Protein 6OF0 (pdb70)

Radius of gyration: 36.86 Å; Cα contacts (8 Å, |Δi|>4): 848; chains: 4; bounding box: 112×89×57 Å

Sequence (783 aa):
ALKTKEHLMLAALETFYRKGIARTSLNEIAQAAGVTRGALYWHFKNKEDLFDALFQRICDDIENCGSWTVFRHTLLHFFERLQSNDIHYKFHNILFLKCEHTEQNAAVIAIARKHQAIWREKITAVLTEAVENQDLADDLDKETAVIFIKSTLDGLIWRWFSSGESFDLGKTAPRIIGIMMDNLENHPCLRRLKTKEHLMLAALETFYRKGIARTSLNEIAQAAGVTRGALYWHFKNKEDLFDALFQRICDDIENCIAQGGSWTVFRHTLLHFFERLQSNDIHYKFHNILFLKCEHTEQNAAVIAIARKHQAIWREKITAVLTEAVENQDLADDLDKETAVIFIKSTLDGLIWRWFSSGESFDLGKTAPRIIGIMMDNLENHPCLRRKLKTKEHLMLAALETFYRKGIARTSLNEIAQAAGVTRGALYWHFKNKEDLFDALFQRICDDIENCIAQDAADAEGGSWTVFRHTLLHFFERLQSNDIHYKFHNILFLKCEHTEQNAAVIAIARKHQAIWREKITAVLTEAVENQDLADDLDKETAVIFIKSTLDGLIWRWFSSGESFDLGKTAPRIIGIMMDNLENHPCLRRALKTKEHLMLAALETFYRKGIARTSLNEIAQAAGVTRGALYWHFKNKEDLFDALFQRICDDIENCIAQSWTVFRHTLLHFFERLQSNDIHYKFHNILFLKCEHTEQNAAVIAIARKHQAIWREKITAVLTEAVENQDLADDLDKETAVIFIKSTLDGLIWRWFSSGESFDLGKTAPRIIGIMMDNLENHPCLRR

CATH classification: 1.10.357.10

Secondary structure (DSSP, 8-state):
-HHHHHHHHHHHHHHHHHH-STT--HHHHHHHHTS-HHHHHHH-SSHHHHHHHHHHHHHHHHHT--HHHHHHHHHHHHHHHHHH-HHHHHHHHHHHHS---SGGGHHHHHHHHHHHHHHHHHHHHHHHHHHHTTSS-TTB-HHHHHHHHHHHHHHHHHHHHHTTS-S-HHHHHHHHHHHHHHHHHH-GGGB-/-HHHHHHHHHHHHHHHHH-TTT--HHHHHHHHT--HHHHHHH-SSHHHHHHHHHHHHHHHHHHHHT---HHHHHHHHHHHHHHHHHH-HHHHHHHHHHHHS---SGGGHHHHHHHHHHHHHHHHHHHHHHHHHHHTTSS-TTB-HHHHHHHHHHHHHHHHHHHHHTTS-S-HHHHHHHHHHHHHHHHHH-GGGB--/-HHHHHHHHHHHHHHHHH-STT--HHHHHHHHT--HHHHHHH-SSHHHHHHHHHHHHHHHHHTTHHHHHHS--SHHHHHHHHHHHHHHHHHHH-HHHHHHHHHHHHS---SGGGHHHHHHHHHHHHHHHHHHHHHHHHHHHTTSS-TTB-HHHHHHHHHHHHHHHHHHHHHTTS-S-HHHHHHHHHHHHHHHHHH-GGGB-/-HHHHHHHHHHHHHHHHHH-TTT--HHHHHHHHT--HHHHHHH-SSHHHHHHHHHHHHHHHHHHHH---HHHHHHHHHHHHHHHHH-HHHHHHHHHHHHS---SGGGHHHHHHHHHHHHHHHHHHHHHHHHHHHTTSS-TT--HHHHHHHHHHHHHHHHHHHHHTTS-S-HHHHHHHHHHHHHHHHHH-GGG--

InterPro domains:
  IPR001647 DNA-binding HTH domain, TetR-type [PF00440] (17-61)
  IPR001647 DNA-binding HTH domain, TetR-type [PR00455] (15-28)
  IPR001647 DNA-binding HTH domain, TetR-type [PR00455] (36-59)
  IPR001647 DNA-binding HTH domain, TetR-type [PS50977] (9-69)
  IPR009057 Homedomain-like superfamily [SSF46689] (1-74)
  IPR013572 Transcription regulator MAATS, C-terminal [PF08361] (87-201)
  IPR023772 DNA-binding HTH domain, TetR-type, conserved site [PS01081] (27-57)
  IPR036271 Tetracyclin repressor-like, C-terminal domain superfamily [SSF48498] (88-201)
  IPR050624 Nucleoid occlusion factor SlmA/HTH-type transcriptional regulator [PTHR43479] (1-186)

Foldseek 3Di:
DVVLLVLLLVLLLVQCLVQFLLPDDLVSSCVSSVHDSVSSCVNPVDSLRSLLVLLVVLVVVLVVPVLLVVVLVSQLVLLVCCVVPPSSVSSLLRVQPRYDDDPSNPSNVVSVVVVVVVLLVVQLVSVVVCPVVVVADVQFPSVVLSVLVCCLSSVLSNVCSVVVNPDDSNVPRNVSSVVSSVCRHDPCVRGD/DVLLVLLLVLLLVQCLVQFLLPDALCSSCVSSVHDSVVVCVNPVGSLVSLLVLLVVLVVVLVVVLVPPDLLVSVLVSQLVLLVCCVVPPSNVSSLLRVQPRQDCDPSNVSNVVSVVVVVVVLLVVQLVSVVRCCVVVVAPVQFQSVVLSVLVCCLVVVLSNVCSVVVNPDDSNVPSSVSSVVSSVCRRDPPVRGND/DVLLVLLLVLLLVCCLPQFLLPDASVSSCVSSVHDPVVSCVVAVGSLRSLLVLLVVLVCVLVVCLCVLPVPPDLPLVSSVLSSQLVLLVCCVVPVSSVSNLLNVQPRYDPDPSNVSNVVSVVVVVVVVLVVQLVSVVVCCVSVVAPVQFQSVVLSVLVCVLSVVLSNCCVVVVNPDDSNVVSNVSSVVSSCCRRDPCVRGD/DVVLLVLLLVLLLVQCLVQFLLPDALCSSCVSSVHDSVVNCVNPVGSLRSLLVLLVVVVVVLVVVLVCPPVSVLVSQLVLLVCCVVPPSSVSSLLRVQPRQDCDPSRVSSVVSVVVSVVVVLVVQLVVVVVCCVVVVAPVQFQSVVLSVLVVCLSVVLSNVCSVVVNPDDSNVPSNVSSVVSSCCRRDPCVRRD

Structure (mmCIF, N/CA/C/O backbone):
data_6OF0
#
_entry.id   6OF0
#
_cell.length_a   218.300
_cell.length_b   84.600
_cell.length_c   58.100
_cell.angle_alpha   90.000
_cell.angle_beta   103.900
_cell.angle_gamma   90.000
#
_symmetry.space_group_name_H-M   'C 1 2 1'
#
loop_
_entity.id
_entity.type
_entity.pdbx_description
1 polymer 'HTH-type transcriptional regulator MtrR'
2 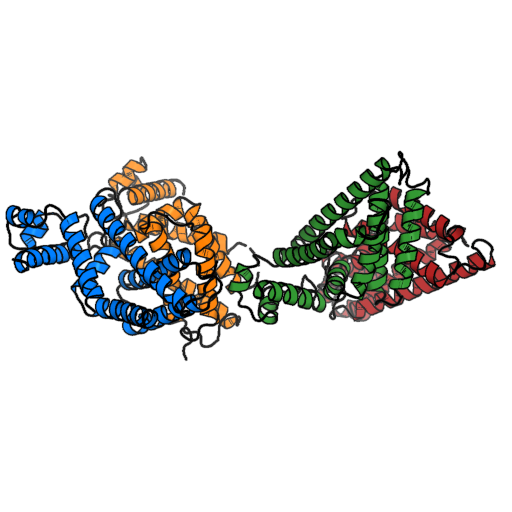non-polymer 'PHOSPHATE ION'
3 water water
#
loop_
_atom_site.group_PDB
_atom_site.id
_atom_site.type_symbol
_atom_site.label_atom_id
_atom_site.label_alt_id
_atom_site.label_comp_id
_atom_site.label_asym_id
_atom_site.label_entity_id
_atom_site.label_seq_id
_atom_site.pdbx_PDB_ins_code
_atom_site.Cartn_x
_atom_site.Cartn_y
_atom_site.Cartn_z
_atom_site.occupancy
_atom_site.B_iso_or_equiv
_atom_site.auth_seq_id
_atom_site.auth_comp_id
_atom_site.auth_asym_id
_atom_site.auth_atom_id
_atom_site.pdbx_PDB_model_num
ATOM 1 N N . ALA A 1 8 ? -68.25988 51.46227 8.24139 1.000 119.04573 8 ALA A N 1
ATOM 2 C CA . ALA A 1 8 ? -67.91743 51.35696 9.65522 1.000 116.46178 8 ALA A CA 1
ATOM 3 C C . ALA A 1 8 ? -66.41834 51.16969 9.81589 1.000 110.44912 8 ALA A C 1
ATOM 4 O O . ALA A 1 8 ? -65.79638 51.75574 10.70482 1.000 105.14475 8 ALA A O 1
ATOM 6 N N . LEU A 1 9 ? -65.84262 50.33605 8.94607 1.000 109.67394 9 LEU A N 1
ATOM 7 C CA . LEU A 1 9 ? -64.39498 50.17891 8.91434 1.000 103.12210 9 LEU A CA 1
ATOM 8 C C . LEU A 1 9 ? -63.69331 51.46235 8.49234 1.000 96.83921 9 LEU A C 1
ATOM 9 O O . LEU A 1 9 ? -62.50157 51.62845 8.77924 1.000 76.15532 9 LEU A O 1
ATOM 11 N N . LYS A 1 10 ? -64.40442 52.37291 7.82106 1.000 100.81003 10 LYS A N 1
ATOM 12 C CA . LYS A 1 10 ? -63.79461 53.63880 7.43980 1.000 97.52355 10 LYS A CA 1
ATOM 13 C C . LYS A 1 10 ? -63.69187 54.59309 8.62025 1.000 101.76280 10 LYS A C 1
ATOM 14 O O . LYS A 1 10 ? -62.78974 55.43755 8.64827 1.000 104.34863 10 LYS A O 1
ATOM 16 N N . THR A 1 11 ? -64.57655 54.46092 9.61298 1.000 94.96679 11 THR A N 1
ATOM 17 C CA . THR A 1 11 ? -64.45743 55.29890 10.80217 1.000 88.57515 11 THR A CA 1
ATOM 18 C C . THR A 1 11 ? -63.27856 54.85409 11.65993 1.000 81.04600 11 THR A C 1
ATOM 19 O O . THR A 1 11 ? -62.50899 55.68763 12.15442 1.000 75.90493 11 THR A O 1
ATOM 21 N N . LYS A 1 12 ? -63.09179 53.53960 11.80035 1.000 68.44685 12 LYS A N 1
ATOM 22 C CA . LYS A 1 12 ? -61.94011 53.02825 12.52826 1.000 60.74941 12 LYS A CA 1
ATOM 23 C C . LYS A 1 12 ? -60.64231 53.41438 11.82833 1.000 62.80640 12 LYS A C 1
ATOM 24 O O . LYS A 1 12 ? -59.65660 53.76926 12.48455 1.000 59.58899 12 LYS A O 1
ATOM 26 N N . GLU A 1 13 ? -60.63393 53.36457 10.49073 1.000 57.68297 13 GLU A N 1
ATOM 27 C CA . GLU A 1 13 ? -59.43053 53.66688 9.72455 1.000 67.85625 13 GLU A CA 1
ATOM 28 C C . GLU A 1 13 ? -59.03881 55.13378 9.83446 1.000 68.53590 13 GLU A C 1
ATOM 29 O O . GLU A 1 13 ? -57.85096 55.45597 9.94874 1.000 67.50929 13 GLU A O 1
ATOM 35 N N . HIS A 1 14 ? -60.01880 56.03491 9.82079 1.000 68.98369 14 HIS A N 1
ATOM 36 C CA . HIS A 1 14 ? -59.71657 57.45262 9.98527 1.000 68.95437 14 HIS A CA 1
ATOM 37 C C . HIS A 1 14 ? -59.03531 57.73386 11.31817 1.000 62.66256 14 HIS A C 1
ATOM 38 O O . HIS A 1 14 ? -58.10659 58.54712 11.38550 1.000 63.65205 14 HIS A O 1
ATOM 45 N N . LEU A 1 15 ? -59.48429 57.07742 12.39207 1.000 57.55747 15 LEU A N 1
ATOM 46 C CA . LEU A 1 15 ? -58.88868 57.32341 13.70092 1.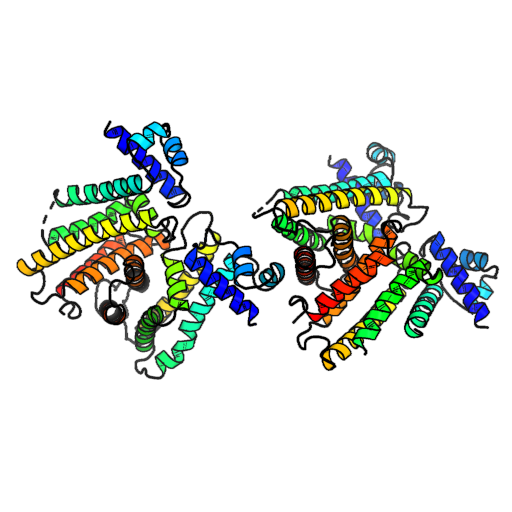000 53.80624 15 LEU A CA 1
ATOM 47 C C . LEU A 1 15 ? -57.46260 56.78556 13.78240 1.000 55.18664 15 LEU A C 1
ATOM 48 O O . LEU A 1 15 ? -56.56552 57.46536 14.29569 1.000 54.92275 15 LEU A O 1
ATOM 53 N N . MET A 1 16 ? -57.22579 55.57761 13.27058 1.000 56.92216 16 MET A N 1
ATOM 54 C CA . MET A 1 16 ? -55.88094 55.01706 13.36041 1.000 63.17661 16 MET A CA 1
ATOM 55 C C . MET A 1 16 ? -54.90562 55.78892 12.48429 1.000 52.91102 16 MET A C 1
ATOM 56 O O . MET A 1 16 ? -53.73303 55.94168 12.84473 1.000 49.25827 16 MET A O 1
ATOM 61 N N . LEU A 1 17 ? -55.36825 56.31339 11.35198 1.000 55.30044 17 LEU A N 1
ATOM 62 C CA . LEU A 1 17 ? -54.46406 57.09293 10.51969 1.000 51.49296 17 LEU A CA 1
ATOM 63 C C . LEU A 1 17 ? -54.18712 58.45658 11.15472 1.000 51.69432 17 LEU A C 1
ATOM 64 O O . LEU A 1 17 ? -53.07497 58.98461 11.03784 1.000 53.31920 17 LEU A O 1
ATOM 69 N N . ALA A 1 18 ? -55.15066 59.00734 11.89271 1.000 56.40408 18 ALA A N 1
ATOM 70 C CA . ALA A 1 18 ? -54.86904 60.19413 12.69489 1.000 49.59668 18 ALA A CA 1
ATOM 71 C C . ALA A 1 18 ? -53.86282 59.88189 13.79725 1.000 53.75456 18 ALA A C 1
ATOM 72 O O . ALA A 1 18 ? -53.02229 60.72236 14.13499 1.000 48.27252 18 ALA A O 1
ATOM 74 N N . ALA A 1 19 ? -53.96168 58.69348 14.39974 1.000 52.88519 19 ALA A N 1
ATOM 75 C CA . ALA A 1 19 ? -52.96346 58.27873 15.37933 1.000 46.31431 19 ALA A CA 1
ATOM 76 C C . ALA A 1 19 ? -51.59352 58.13807 14.73089 1.000 49.58832 19 ALA A C 1
ATOM 77 O O . ALA A 1 19 ? -50.58499 58.59186 15.28407 1.000 49.68875 19 ALA A O 1
ATOM 79 N N . LEU A 1 20 ? -51.54163 57.50929 13.55520 1.000 50.07356 20 LEU A N 1
ATOM 80 C CA . LEU A 1 20 ? -50.27981 57.37806 12.83913 1.000 53.20749 20 LEU A CA 1
ATOM 81 C C . LEU A 1 20 ? -49.63425 58.74063 12.59969 1.000 45.93945 20 LEU A C 1
ATOM 82 O O . LEU A 1 20 ? -48.42172 58.89889 12.78090 1.000 47.20627 20 LEU A O 1
ATOM 87 N N . GLU A 1 21 ? -50.42877 59.74166 12.20532 1.000 54.16076 21 GLU A N 1
ATOM 88 C CA . GLU A 1 21 ? -49.85682 61.05187 11.90641 1.000 59.65284 21 GLU A CA 1
ATOM 89 C C . GLU A 1 21 ? -49.33949 61.72906 13.16618 1.000 60.11273 21 GLU A C 1
ATOM 90 O O . GLU A 1 21 ? -48.28471 62.37509 13.14288 1.000 58.04190 21 GLU A O 1
ATOM 96 N N . THR A 1 22 ? -50.05841 61.57794 14.27873 1.000 55.30611 22 THR A N 1
ATOM 97 C CA . THR A 1 22 ? -49.63383 62.21004 15.52118 1.000 47.91805 22 THR A CA 1
ATOM 98 C C . THR A 1 22 ? -48.40730 61.51240 16.10158 1.000 50.92217 22 THR A C 1
ATOM 99 O O . THR A 1 22 ? -47.47037 62.17744 16.56142 1.000 43.22260 22 THR A O 1
ATOM 103 N N . PHE A 1 23 ? -48.40852 60.17401 16.09908 1.000 43.65485 23 PHE A N 1
ATOM 104 C CA . PHE A 1 23 ? -47.23377 59.40402 16.51529 1.000 45.94607 23 PHE A CA 1
ATOM 105 C C . PHE A 1 23 ? -45.99712 59.77645 15.70945 1.000 47.76741 23 PHE A C 1
ATOM 106 O O . PHE A 1 23 ? -44.89395 59.88452 16.25588 1.000 42.15840 23 PHE A O 1
ATOM 114 N N . TYR A 1 24 ? -46.15816 59.93867 14.39919 1.000 49.76299 24 TYR A N 1
ATOM 115 C CA . TYR A 1 24 ? -45.01635 60.21796 13.54553 1.000 55.70357 24 TYR A CA 1
ATOM 116 C C . TYR A 1 24 ? -44.44377 61.59714 13.82196 1.000 58.78654 24 TYR A C 1
ATOM 117 O O . TYR A 1 24 ? -43.22980 61.79625 13.72161 1.000 54.94212 24 TYR A O 1
ATOM 126 N N . ARG A 1 25 ? -45.28785 62.53840 14.22653 1.000 54.15718 25 ARG A N 1
ATOM 127 C CA . ARG A 1 25 ? -44.83172 63.90364 14.45626 1.000 57.58421 25 ARG A CA 1
ATOM 128 C C . ARG A 1 25 ? -44.23036 64.07758 15.84860 1.000 56.24075 25 ARG A C 1
ATOM 129 O O . ARG A 1 25 ? -43.17691 64.70408 16.00341 1.000 72.48836 25 ARG A O 1
ATOM 137 N N . LYS A 1 26 ? -44.89306 63.54406 16.87321 1.000 53.31256 26 LYS A N 1
ATOM 138 C CA . LYS A 1 26 ? -44.50285 63.77593 18.25772 1.000 56.98593 26 LYS A CA 1
ATOM 139 C C . LYS A 1 26 ? -43.84000 62.58418 18.93407 1.000 46.31809 26 LYS A C 1
ATOM 140 O O . LYS A 1 26 ? -43.31133 62.74159 20.03988 1.000 44.84877 26 LYS A O 1
ATOM 142 N N . GLY A 1 27 ? -43.91478 61.39479 18.34831 1.000 45.33472 27 GLY A N 1
ATOM 143 C CA . GLY A 1 27 ? -43.50438 60.19197 19.03698 1.000 46.44182 27 GLY A CA 1
ATOM 144 C C . GLY A 1 27 ? -44.66831 59.62017 19.81772 1.000 45.69905 27 GLY A C 1
ATOM 145 O O . GLY A 1 27 ? -45.69997 60.26055 20.02167 1.000 46.95181 27 GLY A O 1
ATOM 146 N N . ILE A 1 28 ? -44.51488 58.37624 20.24364 1.000 45.76141 28 ILE A N 1
ATOM 147 C CA . ILE A 1 28 ? -45.64088 57.72587 20.90056 1.000 49.56834 28 ILE A CA 1
ATOM 148 C C . ILE A 1 28 ? -45.79840 58.22257 22.32897 1.000 54.06400 28 ILE A C 1
ATOM 149 O O . ILE A 1 28 ? -46.92048 58.45467 22.80066 1.000 50.02801 28 ILE A O 1
ATOM 154 N N . ALA A 1 29 ? -44.68311 58.41630 23.03216 1.000 59.84495 29 ALA A N 1
ATOM 155 C CA . ALA A 1 29 ? -44.75568 58.74122 24.45355 1.000 64.98796 29 ALA A CA 1
ATOM 156 C C . ALA A 1 29 ? -45.44905 60.07735 24.69144 1.000 63.86534 29 ALA A C 1
ATOM 157 O O . ALA A 1 29 ? -46.24552 60.21176 25.62818 1.000 66.91034 29 ALA A O 1
ATOM 159 N N . ARG A 1 30 ? -45.14523 61.08276 23.87242 1.000 56.08120 30 ARG A N 1
ATOM 160 C CA . ARG A 1 30 ? -45.69387 62.41888 24.05424 1.000 59.08804 30 ARG A CA 1
ATOM 161 C C . ARG A 1 30 ? -47.04442 62.61371 23.37399 1.000 62.09372 30 ARG A C 1
ATOM 162 O O . ARG A 1 30 ? -47.63198 63.68815 23.51212 1.000 65.70085 30 ARG A O 1
ATOM 164 N N . THR A 1 31 ? -47.55914 61.61353 22.65761 1.000 49.80749 31 THR A N 1
ATOM 165 C CA . THR A 1 31 ? -48.85763 61.75442 22.01293 1.000 53.35465 31 THR A CA 1
ATOM 166 C C . THR A 1 31 ? -49.94824 61.51174 23.04455 1.000 48.27240 31 THR A C 1
ATOM 167 O O . THR A 1 31 ? -49.86854 60.56221 23.82309 1.000 51.05006 31 THR A O 1
ATOM 171 N N . SER A 1 32 ? -50.95986 62.37082 23.05515 1.000 58.29120 32 SER A N 1
ATOM 172 C CA . SER A 1 32 ? -52.09763 62.20737 23.94611 1.000 55.87200 32 SER A CA 1
ATOM 173 C C . SER A 1 32 ? -53.33386 61.81194 23.14811 1.000 50.30407 32 SER A C 1
ATOM 174 O O . SER A 1 32 ? -53.43046 62.05350 21.94006 1.000 51.55701 32 SER A O 1
ATOM 177 N N . LEU A 1 33 ? -54.27914 61.17865 23.84418 1.000 55.28831 33 LEU A N 1
ATOM 178 C CA . LEU A 1 33 ? -55.54817 60.82387 23.21245 1.000 55.31937 33 LEU A CA 1
ATOM 179 C C . LEU A 1 33 ? -56.26258 62.06568 22.69047 1.000 56.90704 33 LEU A C 1
ATOM 180 O O . LEU A 1 33 ? -56.86606 62.03641 21.61146 1.000 57.83297 33 LEU A O 1
ATOM 185 N N . ASN A 1 34 ? -56.17529 63.17585 23.42985 1.000 60.44272 34 ASN A N 1
ATOM 186 C CA . ASN A 1 34 ? -56.79300 64.42311 22.98917 1.000 53.37925 34 ASN A CA 1
ATOM 187 C C . ASN A 1 34 ? -56.19938 64.91572 21.67642 1.000 53.22451 34 ASN A C 1
ATOM 188 O O . ASN A 1 34 ? -56.92618 65.41578 20.81203 1.000 59.35801 34 ASN A O 1
ATOM 193 N N . GLU A 1 35 ? -54.87754 64.80714 21.51394 1.000 51.23657 35 GLU A N 1
ATOM 194 C CA . GLU A 1 35 ? -54.26275 65.20637 20.25140 1.000 62.97425 35 GLU A CA 1
ATOM 195 C C . GLU A 1 35 ? -54.72899 64.32361 19.10454 1.000 61.46828 35 GLU A C 1
ATOM 196 O O . GLU A 1 35 ? -55.03788 64.82420 18.01619 1.000 64.26299 35 GLU A O 1
ATOM 202 N N . ILE A 1 36 ? -54.82410 63.01288 19.33861 1.000 54.15954 36 ILE A N 1
ATOM 203 C CA . ILE A 1 36 ? -55.30692 62.10921 18.29828 1.000 61.82944 36 ILE A CA 1
ATOM 204 C C . ILE A 1 36 ? -56.74022 62.46636 17.92089 1.000 64.57001 36 ILE A C 1
ATOM 205 O O . ILE A 1 36 ? -57.07052 62.62850 16.73918 1.000 69.87523 36 ILE A O 1
ATOM 210 N N . ALA A 1 37 ? -57.60027 62.63836 18.92839 1.000 59.18400 37 ALA A N 1
ATOM 211 C CA . ALA A 1 37 ? -58.98511 63.02012 18.66339 1.000 56.04835 37 ALA A CA 1
ATOM 212 C C . ALA A 1 37 ? -59.04169 64.34232 17.90875 1.000 66.27912 37 ALA A C 1
ATOM 213 O O . ALA A 1 37 ? -59.76071 64.47110 16.91051 1.000 67.91048 37 ALA A O 1
ATOM 215 N N . GLN A 1 38 ? -58.28339 65.33954 18.37571 1.000 65.46186 38 GLN A N 1
ATOM 216 C CA . GLN A 1 38 ? -58.21557 66.61631 17.67298 1.000 69.93609 38 GLN A CA 1
ATOM 217 C C . GLN A 1 38 ? -57.75240 66.42315 16.23247 1.000 64.13198 38 GLN A C 1
ATOM 218 O O . GLN A 1 38 ? -58.35906 66.95875 15.29726 1.000 70.54093 38 GLN A O 1
ATOM 220 N N . ALA A 1 39 ? -56.68198 65.64779 16.03297 1.000 58.90058 39 ALA A N 1
ATOM 221 C CA . ALA A 1 39 ? -56.18283 65.41621 14.68091 1.000 67.11810 39 ALA A CA 1
ATOM 222 C C . ALA A 1 39 ? -57.19521 64.65955 13.83052 1.000 70.55010 39 ALA A C 1
ATOM 223 O O . ALA A 1 39 ? -57.25591 64.85764 12.61045 1.000 60.96056 39 ALA A O 1
ATOM 225 N N . ALA A 1 40 ? -58.00055 63.79677 14.44874 1.000 76.33527 40 ALA A N 1
ATOM 226 C CA . ALA A 1 40 ? -59.03550 63.08992 13.70735 1.000 70.25665 40 ALA A CA 1
ATOM 227 C C . ALA A 1 40 ? -60.28339 63.93676 13.49047 1.000 69.87172 40 ALA A C 1
ATOM 228 O O . ALA A 1 40 ? -61.17611 63.52315 12.74084 1.000 73.16540 40 ALA A O 1
ATOM 230 N N . GLY A 1 41 ? -60.36609 65.10713 14.11283 1.000 70.57841 41 GLY A N 1
ATOM 231 C CA . GLY A 1 41 ? -61.57497 65.90229 13.99798 1.000 75.31897 41 GLY A CA 1
ATOM 232 C C . GLY A 1 41 ? -62.77989 65.24585 14.62971 1.000 80.92802 41 GLY A C 1
ATOM 233 O O . GLY A 1 41 ? -63.90711 65.43431 14.15586 1.000 85.00915 41 GLY A O 1
ATOM 234 N N . VAL A 1 42 ? -62.56879 64.46209 15.68526 1.000 74.41566 42 VAL A N 1
ATOM 235 C CA . VAL A 1 42 ? -63.63377 63.76062 16.38426 1.000 68.21021 42 VAL A CA 1
ATOM 236 C C . VAL A 1 42 ? -63.53865 64.10342 17.86458 1.000 70.39987 42 VAL A C 1
ATOM 237 O O . VAL A 1 42 ? -62.55451 64.67686 18.33473 1.000 72.77042 42 VAL A O 1
ATOM 241 N N . THR A 1 43 ? -64.58739 63.74557 18.59738 1.000 68.25530 43 THR A N 1
ATOM 242 C CA . THR A 1 43 ? -64.59499 63.94659 20.03204 1.000 63.91978 43 THR A CA 1
ATOM 243 C C . THR A 1 43 ? -63.80049 62.83800 20.70773 1.000 61.52884 43 THR A C 1
ATOM 244 O O . THR A 1 43 ? -63.57595 61.76394 20.14209 1.000 60.90135 43 THR A O 1
ATOM 248 N N . ARG A 1 44 ? -63.34568 63.11774 21.92878 1.000 61.60496 44 ARG A N 1
ATOM 249 C CA . ARG A 1 44 ? -62.65927 62.08252 22.69175 1.000 63.62689 44 ARG A CA 1
ATOM 250 C C . ARG A 1 44 ? -63.55554 60.86015 22.84951 1.000 66.95759 44 ARG A C 1
ATOM 251 O O . ARG A 1 44 ? -63.08635 59.71902 22.76694 1.000 64.73204 44 ARG A O 1
ATOM 253 N N . GLY A 1 45 ? -64.86126 61.08119 23.04957 1.000 67.62291 45 GLY A N 1
ATOM 254 C CA . GLY A 1 45 ? -65.76770 59.95838 23.21001 1.000 62.90831 45 GLY A CA 1
ATOM 255 C C . GLY A 1 45 ? -65.88794 59.11996 21.95405 1.000 65.96396 45 GLY A C 1
ATOM 256 O O . GLY A 1 45 ? -65.86068 57.89020 22.01961 1.000 66.03207 45 GLY A O 1
ATOM 257 N N . ALA A 1 46 ? -65.97998 59.76803 20.79021 1.000 67.03737 46 ALA A N 1
ATOM 258 C CA . ALA A 1 46 ? -66.01541 59.02645 19.53251 1.000 62.95146 46 ALA A CA 1
ATOM 259 C C . ALA A 1 46 ? -64.75261 58.19061 19.33841 1.000 70.04596 46 ALA A C 1
ATOM 260 O O . ALA A 1 46 ? -64.82532 57.04427 18.87837 1.000 69.44908 46 ALA A O 1
ATOM 262 N N . LEU A 1 47 ? -63.58175 58.75157 19.66351 1.000 64.89177 47 LEU A N 1
ATOM 263 C CA . LEU A 1 47 ? -62.34600 57.97642 19.58632 1.000 65.35021 47 LEU A CA 1
ATOM 264 C C . LEU A 1 47 ? -62.40307 56.77912 20.52531 1.000 64.27427 47 LEU A C 1
ATOM 265 O O . LEU A 1 47 ? -62.09759 55.64615 20.13277 1.000 62.55256 47 LEU A O 1
ATOM 270 N N . TYR A 1 48 ? -62.82106 57.01406 21.77043 1.000 60.26718 48 TYR A N 1
ATOM 271 C CA . TYR A 1 48 ? -62.84788 55.95131 22.76673 1.000 67.67688 48 TYR A CA 1
ATOM 272 C C . TYR A 1 48 ? -63.75491 54.80851 22.34261 1.000 69.14922 48 TYR A C 1
ATOM 273 O O . TYR A 1 48 ? -63.46821 53.64799 22.65611 1.000 63.87379 48 TYR A O 1
ATOM 282 N N . TRP A 1 49 ? -64.80743 55.11628 21.57435 1.000 60.13217 49 TRP A N 1
ATOM 283 C CA . TRP A 1 49 ? -65.71851 54.09253 21.06556 1.000 68.40408 49 TRP A CA 1
ATOM 284 C C . TRP A 1 49 ? -64.99258 53.02476 20.25192 1.000 67.56312 49 TRP A C 1
ATOM 285 O O . TRP A 1 49 ? -65.37084 51.84834 20.29107 1.000 62.36058 49 TRP A O 1
ATOM 296 N N . HIS A 1 50 ? -63.98374 53.41058 19.47381 1.000 70.63248 50 HIS A N 1
ATOM 297 C CA . HIS A 1 50 ? -63.23061 52.43974 18.68570 1.000 69.84590 50 HIS A CA 1
ATOM 298 C C . HIS A 1 50 ? -61.91236 52.01153 19.31816 1.000 73.85344 50 HIS A C 1
ATOM 299 O O . HIS A 1 50 ? -61.48440 50.86981 19.11530 1.000 82.45883 50 HIS A O 1
ATOM 306 N N . PHE A 1 51 ? -61.24546 52.89384 20.05807 1.000 66.63169 51 PHE A N 1
ATOM 307 C CA . PHE A 1 51 ? -59.93070 52.59747 20.61033 1.000 54.82122 51 PHE A CA 1
ATOM 308 C C . PHE A 1 51 ? -59.84506 53.19727 22.00272 1.000 61.19918 51 PHE A C 1
ATOM 309 O O . PHE A 1 51 ? -59.89228 54.42165 22.15646 1.000 68.25285 51 PHE A O 1
ATOM 317 N N . LYS A 1 52 ? -59.68181 52.34168 23.01152 1.000 62.16204 52 LYS A N 1
ATOM 318 C CA . LYS A 1 52 ? -59.67404 52.83711 24.38173 1.000 71.58071 52 LYS A CA 1
ATOM 319 C C . LYS A 1 52 ? -58.38922 53.58886 24.70488 1.000 76.16554 52 LYS A C 1
ATOM 320 O O . LYS A 1 52 ? -58.40518 54.50504 25.53524 1.000 81.80957 52 LYS A O 1
ATOM 322 N N . ASN A 1 53 ? -57.28654 53.26523 24.03330 1.000 73.56246 53 ASN A N 1
ATOM 323 C CA . ASN A 1 53 ? -55.99957 53.81079 24.43880 1.000 62.32999 53 ASN A CA 1
ATOM 324 C C . ASN A 1 53 ? -55.02896 53.75423 23.27214 1.000 60.77649 53 ASN A C 1
ATOM 325 O O . ASN A 1 53 ? -55.33542 53.21337 22.20647 1.000 54.99066 53 ASN A O 1
ATOM 327 N N . LYS A 1 54 ? -53.85146 54.36096 23.48703 1.000 59.99476 54 LYS A N 1
ATOM 328 C CA . LYS A 1 54 ? -52.81137 54.38024 22.46409 1.000 51.44000 54 LYS A CA 1
ATOM 329 C C . LYS A 1 54 ? -52.35652 52.96746 22.11795 1.000 49.93189 54 LYS A C 1
ATOM 330 O O . LYS A 1 54 ? -52.07368 52.66667 20.95346 1.000 47.76959 54 LYS A O 1
ATOM 336 N N . GLU A 1 55 ? -52.26751 52.09297 23.12378 1.000 51.12387 55 GLU A N 1
ATOM 337 C CA . GLU A 1 55 ? -51.92026 50.69149 22.88848 1.000 64.09920 55 GLU A CA 1
ATOM 338 C C . GLU A 1 55 ? -52.79512 50.08784 21.79931 1.000 60.40169 55 GLU A C 1
ATOM 339 O O . GLU A 1 55 ? -52.30703 49.39823 20.90170 1.000 56.24874 55 GLU A O 1
ATOM 345 N N . ASP A 1 56 ? -54.10220 50.34672 21.86126 1.000 54.48477 56 ASP A N 1
ATOM 346 C CA . ASP A 1 56 ? -55.00982 49.72779 20.90517 1.000 55.91909 56 ASP A CA 1
ATOM 347 C C . ASP A 1 56 ? -54.85752 50.33811 19.52751 1.000 50.32856 56 ASP A C 1
ATOM 348 O O . ASP A 1 56 ? -54.97556 49.63570 18.52098 1.000 50.29855 56 ASP A O 1
ATOM 353 N N . LEU A 1 57 ? -54.54829 51.62969 19.46341 1.000 49.61341 57 LEU A N 1
ATOM 354 C CA . LEU A 1 57 ? -54.28416 52.25292 18.17544 1.000 50.06540 57 LEU A CA 1
ATOM 355 C C . LEU A 1 57 ? -52.99858 51.71384 17.56601 1.000 44.17365 57 LEU A C 1
ATOM 356 O O . LEU A 1 57 ? -52.96890 51.32760 16.39282 1.000 47.60579 57 LEU A O 1
ATOM 361 N N . PHE A 1 58 ? -51.92386 51.68352 18.35654 1.000 45.14613 58 PHE A N 1
ATOM 362 C CA . PHE A 1 58 ? -50.65722 51.11804 17.89090 1.000 50.65356 58 PHE A CA 1
ATOM 363 C C . PHE A 1 58 ? -50.80155 49.64675 17.50279 1.000 52.38798 58 PHE A C 1
ATOM 364 O O . PHE A 1 58 ? -50.29748 49.22061 16.45515 1.000 56.44024 58 PHE A O 1
ATOM 372 N N . ASP A 1 59 ? -51.49513 48.85500 18.32920 1.000 52.05311 59 ASP A N 1
ATOM 373 C CA . ASP A 1 59 ? -51.70557 47.44595 17.99900 1.000 60.56490 59 ASP A CA 1
ATOM 374 C C . ASP A 1 59 ? -52.43764 47.29003 16.67287 1.000 56.61996 59 ASP A C 1
ATOM 375 O O . ASP A 1 59 ? -52.07391 46.44498 15.84270 1.000 55.04193 59 ASP A O 1
ATOM 380 N N . ALA A 1 60 ? -53.46317 48.10874 16.44957 1.000 49.83357 60 ALA A N 1
ATOM 381 C CA . ALA A 1 60 ? -54.19983 48.03263 15.19478 1.000 48.51943 60 ALA A CA 1
ATOM 382 C C . ALA A 1 60 ? -53.30252 48.39452 14.02056 1.000 50.20140 60 ALA A C 1
ATOM 383 O O . ALA A 1 60 ? -53.42831 47.81732 12.93396 1.000 55.15233 60 ALA A O 1
ATOM 385 N N . LEU A 1 61 ? -52.38862 49.35021 14.22378 1.000 45.99997 61 LEU A N 1
ATOM 386 C CA . LEU A 1 61 ? -51.43229 49.70955 13.18022 1.000 51.43011 61 LEU A CA 1
ATOM 387 C C . LEU A 1 61 ? -50.55679 48.51939 12.82353 1.000 50.46198 61 LEU A C 1
ATOM 388 O O . LEU A 1 61 ? -50.30165 48.24350 11.64493 1.000 45.54000 61 LEU A O 1
ATOM 393 N N . PHE A 1 62 ? -50.07069 47.81942 13.84666 1.000 52.84652 62 PHE A N 1
ATOM 394 C CA . PHE A 1 62 ? -49.30893 46.59032 13.66493 1.000 50.49095 62 PHE A CA 1
ATOM 395 C C . PHE A 1 62 ? -50.08251 45.58532 12.81363 1.000 56.08393 62 PHE A C 1
ATOM 396 O O . PHE A 1 62 ? -49.53671 45.00317 11.86794 1.000 55.00525 62 PHE A O 1
ATOM 404 N N . GLN A 1 63 ? -51.37726 45.40125 13.11201 1.000 51.57193 63 GLN A N 1
ATOM 405 C CA . GLN A 1 63 ? -52.17610 44.42772 12.36946 1.000 53.88473 63 GLN A CA 1
ATOM 406 C C . GLN A 1 63 ? -52.34937 44.83967 10.91334 1.000 57.73650 63 GLN A C 1
ATOM 407 O O . GLN A 1 63 ? -52.30877 43.99157 10.01398 1.000 53.21095 63 GLN A O 1
ATOM 409 N N . ARG A 1 64 ? -52.54762 46.13588 10.66008 1.000 56.18922 64 ARG A N 1
ATOM 410 C CA . ARG A 1 64 ? -52.68341 46.60770 9.28483 1.000 57.32776 64 ARG A CA 1
ATOM 411 C C . ARG A 1 64 ? -51.39855 46.38107 8.49241 1.000 61.77975 64 ARG A C 1
ATOM 412 O O . ARG A 1 64 ? -51.44668 46.02322 7.30950 1.000 66.90937 64 ARG A O 1
ATOM 420 N N . ILE A 1 65 ? -50.24123 46.59330 9.12566 1.000 57.59809 65 ILE A N 1
ATOM 421 C CA . ILE A 1 65 ? -48.96185 46.31226 8.46944 1.000 56.51783 65 ILE A CA 1
ATOM 422 C C . ILE A 1 65 ? -48.84564 44.82436 8.14527 1.000 57.61892 65 ILE A C 1
ATOM 423 O O . ILE A 1 65 ? -48.42177 44.44013 7.04706 1.000 50.47705 65 ILE A O 1
ATOM 428 N N . CYS A 1 66 ? -49.19469 43.96103 9.11058 1.000 59.59342 66 CYS A N 1
ATOM 429 C CA . CYS A 1 66 ? -49.10045 42.51756 8.89159 1.000 61.46213 66 CYS A CA 1
ATOM 430 C C . CYS A 1 66 ? -50.13138 42.02681 7.88169 1.000 64.81169 66 CYS A C 1
ATOM 431 O O . CYS A 1 66 ? -49.84296 41.10697 7.10744 1.000 65.38837 66 CYS A O 1
ATOM 434 N N . ASP A 1 67 ? -51.33121 42.61937 7.86957 1.000 55.74556 67 ASP A N 1
ATOM 435 C CA . ASP A 1 67 ? -52.32466 42.24014 6.86778 1.000 56.90013 67 ASP A CA 1
ATOM 436 C C . ASP A 1 67 ? -51.84813 42.58092 5.46294 1.000 54.16719 67 ASP A C 1
ATOM 437 O O . ASP A 1 67 ? -52.05823 41.80543 4.52331 1.000 64.09207 67 ASP A O 1
ATOM 442 N N . ASP A 1 68 ? -51.25199 43.76063 5.28815 1.000 51.67991 68 ASP A N 1
ATOM 443 C CA . ASP A 1 68 ? -50.73723 44.13856 3.97364 1.000 66.01902 68 ASP A CA 1
ATOM 444 C C . ASP A 1 68 ? -49.66229 43.16268 3.49311 1.000 62.42191 68 ASP A C 1
ATOM 445 O O . ASP A 1 68 ? -49.62810 42.80631 2.31106 1.000 63.03319 68 ASP A O 1
ATOM 450 N N . ILE A 1 69 ? -48.76815 42.73095 4.38758 1.000 67.54334 69 ILE A N 1
ATOM 451 C CA . ILE A 1 69 ? -47.70257 41.80759 3.98973 1.000 67.74631 69 ILE A CA 1
ATOM 452 C C . ILE A 1 69 ? -48.27441 40.44425 3.60158 1.000 80.75433 69 ILE A C 1
ATOM 453 O O . ILE A 1 69 ? -47.90265 39.86460 2.57310 1.000 81.61307 69 ILE A O 1
ATOM 458 N N . GLU A 1 70 ? -49.18855 39.91014 4.41378 1.000 82.64074 70 GLU A N 1
ATOM 459 C CA . GLU A 1 70 ? -49.71096 38.57471 4.13717 1.000 81.88194 70 GLU A CA 1
ATOM 460 C C . GLU A 1 70 ? -50.64655 38.57166 2.93710 1.000 78.58019 70 GLU A C 1
ATOM 461 O O . GLU A 1 70 ? -50.74649 37.55863 2.23487 1.000 93.23291 70 GLU A O 1
ATOM 467 N N . ASN A 1 71 ? -51.33509 39.68005 2.68457 1.000 67.20945 71 ASN A N 1
ATOM 468 C CA . ASN A 1 71 ? -52.19062 39.76441 1.50958 1.000 73.78279 71 ASN A CA 1
ATOM 469 C C . ASN A 1 71 ? -51.39961 39.91063 0.21181 1.000 80.92835 71 ASN A C 1
ATOM 470 O O . ASN A 1 71 ? -52.01691 40.03780 -0.84912 1.000 88.83020 71 ASN A O 1
ATOM 475 N N . CYS A 1 72 ? -50.06923 39.93194 0.26404 1.000 89.33130 72 CYS A N 1
ATOM 476 C CA . CYS A 1 72 ? -49.23965 39.88467 -0.94669 1.000 92.16851 72 CYS A CA 1
ATOM 477 C C . CYS A 1 72 ? -48.59941 38.50446 -1.11483 1.000 81.97611 72 CYS A C 1
ATOM 478 O O . CYS A 1 72 ? -47.98707 37.97389 -0.18307 1.000 66.93624 72 CYS A O 1
ATOM 481 N N . GLY A 1 83 ? -40.36981 27.55625 -4.51975 1.000 82.43357 83 GLY A N 1
ATOM 482 C CA . GLY A 1 83 ? -41.63564 27.54050 -3.80946 1.000 71.86179 83 GLY A CA 1
ATOM 483 C C . GLY A 1 83 ? -41.64891 28.39109 -2.55290 1.000 70.78909 83 GLY A C 1
ATOM 484 O O . GLY A 1 83 ? -41.69555 29.61903 -2.62087 1.000 78.43877 83 GLY A O 1
ATOM 485 N N . SER A 1 84 ? -41.59141 27.73143 -1.39382 1.000 55.12936 84 SER A N 1
ATOM 486 C CA . SER A 1 84 ? -41.74041 28.44298 -0.12752 1.000 53.42273 84 SER A CA 1
ATOM 487 C C . SER A 1 84 ? -40.52444 29.32296 0.17023 1.000 53.63586 84 SER A C 1
ATOM 488 O O . SER A 1 84 ? -40.66315 30.43877 0.68789 1.000 53.44133 84 SER A O 1
ATOM 491 N N . TRP A 1 85 ? -39.32228 28.82340 -0.11464 1.000 52.54346 85 TRP A N 1
ATOM 492 C CA . TRP A 1 85 ? -38.11417 29.60982 0.12207 1.000 45.01295 85 TRP A CA 1
ATOM 493 C C . TRP A 1 85 ? -38.02915 30.79608 -0.83997 1.000 43.03547 85 TRP A C 1
ATOM 494 O O . TRP A 1 85 ? -37.54562 31.86890 -0.45891 1.000 49.40738 85 TRP A O 1
ATOM 505 N N . THR A 1 86 ? -38.54241 30.64257 -2.06629 1.000 44.60341 86 THR A N 1
ATOM 506 C CA . THR A 1 86 ? -38.55076 31.74772 -3.02748 1.000 45.97995 86 THR A CA 1
ATOM 507 C C . THR A 1 86 ? -39.58631 32.80648 -2.65309 1.000 52.28694 86 THR A C 1
ATOM 508 O O . THR A 1 86 ? -39.33267 34.01283 -2.79747 1.000 49.10753 86 THR A O 1
ATOM 512 N N . VAL A 1 87 ? -40.74800 32.38052 -2.14427 1.000 50.37241 87 VAL A N 1
ATOM 513 C CA . VAL A 1 87 ? -41.74931 33.34227 -1.69489 1.000 44.96982 87 VAL A CA 1
ATOM 514 C C . VAL A 1 87 ? -41.19243 34.18331 -0.55969 1.000 48.43263 87 VAL A C 1
ATOM 515 O O . VAL A 1 87 ? -41.39875 35.40096 -0.51215 1.000 51.90709 87 VAL A O 1
ATOM 519 N N . PHE A 1 88 ? -40.44851 33.55154 0.35221 1.000 42.04059 88 PHE A N 1
ATOM 520 C CA . PHE A 1 88 ? -39.83906 34.28585 1.45474 1.000 39.47089 88 PHE A CA 1
ATOM 521 C C . PHE A 1 88 ? -38.90749 35.37511 0.93003 1.000 42.25024 88 PHE A C 1
ATOM 522 O O . PHE A 1 88 ? -38.94686 36.52141 1.39260 1.000 40.28547 88 PHE A O 1
ATOM 530 N N . ARG A 1 89 ? -38.06816 35.03307 -0.04936 1.000 41.82193 89 ARG A N 1
ATOM 531 C CA . ARG A 1 89 ? -37.19260 36.02370 -0.66694 1.000 41.15839 89 ARG A CA 1
ATOM 532 C C . ARG A 1 89 ? -37.99964 37.15855 -1.29123 1.000 43.71060 89 ARG A C 1
ATOM 533 O O . ARG A 1 89 ? -37.69651 38.33644 -1.07950 1.000 34.74524 89 ARG A O 1
ATOM 541 N N . HIS A 1 90 ? -39.04297 36.82723 -2.04988 1.000 43.98014 90 HIS A N 1
ATOM 542 C CA . HIS A 1 90 ? -39.88975 37.87444 -2.60992 1.000 43.97560 90 HIS A CA 1
ATOM 543 C C . HIS A 1 90 ? -40.52165 38.73673 -1.51221 1.000 50.03339 90 HIS A C 1
ATOM 544 O O . HIS A 1 90 ? -40.63494 39.96254 -1.65963 1.000 39.73491 90 HIS A O 1
ATOM 551 N N . THR A 1 91 ? -40.93596 38.11608 -0.40520 1.000 50.55237 91 THR A N 1
ATOM 552 C CA . THR A 1 91 ? -41.55577 38.86094 0.68773 1.000 48.29366 91 THR A CA 1
ATOM 553 C C . THR A 1 91 ? -40.58363 39.86462 1.30138 1.000 48.20979 91 THR A C 1
ATOM 554 O O . THR A 1 91 ? -40.96214 40.99963 1.61743 1.000 39.83273 91 THR A O 1
ATOM 558 N N . LEU A 1 92 ? -39.32623 39.46594 1.48309 1.000 45.91748 92 LEU A N 1
ATOM 559 C CA . LEU A 1 92 ? -38.35291 40.39450 2.04541 1.000 46.58200 92 LEU A CA 1
ATOM 560 C C . LEU A 1 92 ? -38.09782 41.55354 1.08608 1.000 45.76553 92 LEU A C 1
ATOM 561 O O . LEU A 1 92 ? -38.04604 42.71466 1.50833 1.000 40.64499 92 LEU A O 1
ATOM 566 N N . LEU A 1 93 ? -37.95147 41.25956 -0.21078 1.000 40.88454 93 LEU A N 1
ATOM 567 C CA . LEU A 1 93 ? -37.74599 42.32257 -1.19507 1.000 45.85358 93 LEU A CA 1
ATOM 568 C C . LEU A 1 93 ? -38.92962 43.29002 -1.24591 1.000 44.54477 93 LEU A C 1
ATOM 569 O O . LEU A 1 93 ? -38.74001 44.51013 -1.26495 1.000 41.10740 93 LEU A O 1
ATOM 574 N N . HIS A 1 94 ? -40.16007 42.76919 -1.25861 1.000 37.93602 94 HIS A N 1
ATOM 575 C CA . HIS A 1 94 ? -41.31976 43.65387 -1.30159 1.000 48.04564 94 HIS A CA 1
ATOM 576 C C . HIS A 1 94 ? -41.40914 44.49984 -0.03923 1.000 44.48380 94 HIS A C 1
ATOM 577 O O . HIS A 1 94 ? -41.80950 45.66755 -0.10214 1.000 46.42726 94 HIS A O 1
ATOM 584 N N . PHE A 1 95 ? -41.00032 43.94092 1.10418 1.000 39.00915 95 PHE A N 1
ATOM 585 C CA . PHE A 1 95 ? -41.04155 44.68624 2.35615 1.000 36.55920 95 PHE A CA 1
ATOM 586 C C . PHE A 1 95 ? -40.24189 45.98464 2.26337 1.000 44.68389 95 PHE A C 1
ATOM 587 O O . PHE A 1 95 ? -40.71933 47.04754 2.68043 1.000 41.52782 95 PHE A O 1
ATOM 595 N N . PHE A 1 96 ? -39.01024 45.92092 1.73472 1.000 39.96588 96 PHE A N 1
ATOM 596 C CA . PHE A 1 96 ? -38.17198 47.12202 1.68532 1.000 35.35329 96 PHE A CA 1
ATOM 597 C C . PHE A 1 96 ? -38.59216 48.07331 0.56889 1.000 39.65780 96 PHE A C 1
ATOM 598 O O . PHE A 1 96 ? -38.43556 49.29134 0.70856 1.000 49.07176 96 PHE A O 1
ATOM 606 N N . GLU A 1 97 ? -39.13380 47.54778 -0.52783 1.000 36.75873 97 GLU A N 1
ATOM 607 C CA . GLU A 1 97 ? -39.73918 48.40654 -1.53861 1.000 41.10185 97 GLU A CA 1
ATOM 608 C C . GLU A 1 97 ? -40.91158 49.18651 -0.95012 1.000 52.54331 97 GLU A C 1
ATOM 609 O O . GLU A 1 97 ? -41.05985 50.38984 -1.19375 1.000 53.51128 97 GLU A O 1
ATOM 611 N N . ARG A 1 98 ? -41.76034 48.50807 -0.17371 1.000 44.73075 98 ARG A N 1
ATOM 612 C CA . ARG A 1 98 ? -42.94196 49.15649 0.38814 1.000 48.21275 98 ARG A CA 1
ATOM 613 C C . ARG A 1 98 ? -42.56752 50.20106 1.43128 1.000 53.38056 98 ARG A C 1
ATOM 614 O O . ARG A 1 98 ? -43.26944 51.20677 1.57725 1.000 57.40221 98 ARG A O 1
ATOM 622 N N . LEU A 1 99 ? -41.45378 49.98973 2.13925 1.000 50.75396 99 LEU A N 1
ATOM 623 C CA . LEU A 1 99 ? -40.92573 50.97873 3.07498 1.000 51.12349 99 LEU A CA 1
ATOM 624 C C . LEU A 1 99 ? -40.63023 52.31204 2.38545 1.000 59.23052 99 LEU A C 1
ATOM 625 O O . LEU A 1 99 ? -40.66794 53.37319 3.02676 1.000 53.65610 99 LEU A O 1
ATOM 630 N N . GLN A 1 100 ? -40.32641 52.27962 1.08697 1.000 53.20005 100 GLN A N 1
ATOM 631 C CA . GLN A 1 100 ? -40.03571 53.48583 0.32472 1.000 58.51837 100 GLN A CA 1
ATOM 632 C C . GLN A 1 100 ? -41.23409 54.04338 -0.42604 1.000 61.28282 100 GLN A C 1
ATOM 633 O O . GLN A 1 100 ? -41.22784 55.22900 -0.76861 1.000 59.47481 100 GLN A O 1
ATOM 639 N N . SER A 1 101 ? -42.25595 53.23018 -0.68264 1.000 55.89478 101 SER A N 1
ATOM 640 C CA . SER A 1 101 ? -43.37631 53.64602 -1.51317 1.000 60.87658 101 SER A CA 1
ATOM 641 C C . SER A 1 101 ? -44.70121 53.77829 -0.77309 1.000 58.30936 101 SER A C 1
ATOM 642 O O . SER A 1 101 ? -45.60093 54.46783 -1.26483 1.000 53.47283 101 SER A O 1
ATOM 645 N N . ASN A 1 102 ? -44.83487 53.17711 0.40126 1.000 54.58577 102 ASN A N 1
ATOM 646 C CA . ASN A 1 102 ? -46.08990 53.16358 1.13796 1.000 57.76496 102 ASN A CA 1
ATOM 647 C C . ASN A 1 102 ? -45.91925 54.05449 2.36134 1.000 54.83121 102 ASN A C 1
ATOM 648 O O . ASN A 1 102 ? -45.12787 53.74106 3.25589 1.000 49.62107 102 ASN A O 1
ATOM 653 N N . ASP A 1 103 ? -46.66983 55.16529 2.39686 1.000 53.57021 103 ASP A N 1
ATOM 654 C CA . ASP A 1 103 ? -46.49612 56.14067 3.47124 1.000 58.24280 103 ASP A CA 1
ATOM 655 C C . ASP A 1 103 ? -46.83684 55.55188 4.83221 1.000 45.12017 103 ASP A C 1
ATOM 656 O O . ASP A 1 103 ? -46.20230 55.89467 5.83483 1.000 51.11920 103 ASP A O 1
ATOM 661 N N . ILE A 1 104 ? -47.81437 54.65406 4.88746 1.000 45.52916 104 ILE A N 1
ATOM 662 C CA . ILE A 1 104 ? -48.18348 54.04474 6.15900 1.000 39.67413 104 ILE A CA 1
ATOM 663 C C . ILE A 1 104 ? -47.07908 53.11493 6.65048 1.000 41.10203 104 ILE A C 1
ATOM 664 O O . ILE A 1 104 ? -46.71290 53.12165 7.83601 1.000 42.50912 104 ILE A O 1
ATOM 669 N N . HIS A 1 105 ? -46.51291 52.31508 5.74854 1.000 37.19518 105 HIS A N 1
ATOM 670 C CA . HIS A 1 105 ? -45.42963 51.42838 6.15864 1.000 39.05977 105 HIS A CA 1
ATOM 671 C C . HIS A 1 105 ? -44.17214 52.22189 6.49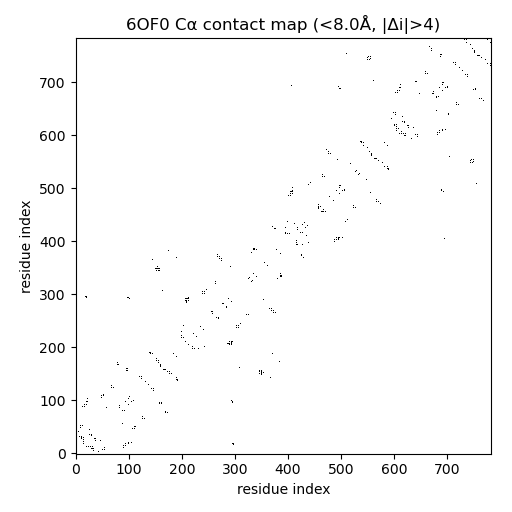089 1.000 36.60577 105 HIS A C 1
ATOM 672 O O . HIS A 1 105 ? -43.47232 51.91051 7.46599 1.000 39.76461 105 HIS A O 1
ATOM 679 N N . TYR A 1 106 ? -43.89399 53.27728 5.72494 1.000 38.07417 106 TYR A N 1
ATOM 680 C CA . TYR A 1 106 ? -42.75645 54.13257 6.04848 1.000 39.83902 106 TYR A CA 1
ATOM 681 C C . TYR A 1 106 ? -42.90962 54.72745 7.44069 1.000 41.96368 106 TYR A C 1
ATOM 682 O O . TYR A 1 106 ? -42.00329 54.62429 8.27304 1.000 40.51760 106 TYR A O 1
ATOM 691 N N . LYS A 1 107 ? -44.05709 55.36902 7.71006 1.000 39.17544 107 LYS A N 1
ATOM 692 C CA . LYS A 1 107 ? -44.22163 56.07830 8.97639 1.000 35.59791 107 LYS A CA 1
ATOM 693 C C . LYS A 1 107 ? -44.31242 55.12239 10.15494 1.000 35.79141 107 LYS A C 1
ATOM 694 O O . LYS A 1 107 ? -43.76428 55.40350 11.22930 1.000 41.83344 107 LYS A O 1
ATOM 700 N N . PHE A 1 108 ? -45.01003 53.99803 9.98720 1.000 38.66889 108 PHE A N 1
ATOM 701 C CA . PHE A 1 108 ? -45.13421 53.05366 11.09124 1.000 39.60508 108 PHE A CA 1
ATOM 702 C C . PHE A 1 108 ? -43.76687 52.52704 11.51822 1.000 40.55188 108 PHE A C 1
ATOM 703 O O . PHE A 1 108 ? -43.45157 52.46334 12.71571 1.000 36.95732 108 PHE A O 1
ATOM 711 N N . HIS A 1 109 ? -42.94466 52.11439 10.55465 1.000 40.02318 109 HIS A N 1
ATOM 712 C CA . HIS A 1 109 ? -41.64924 51.57518 10.94749 1.000 40.17317 109 HIS A CA 1
ATOM 713 C C . HIS A 1 109 ? -40.71279 52.67318 11.42694 1.000 32.08409 109 HIS A C 1
ATOM 714 O O . HIS A 1 109 ? -39.93374 52.45594 12.35940 1.000 39.63828 109 HIS A O 1
ATOM 721 N N . ASN A 1 110 ? -40.84322 53.87627 10.87801 1.000 36.95176 110 ASN A N 1
ATOM 722 C CA . ASN A 1 110 ? -40.10749 55.01605 11.41325 1.000 39.26965 110 ASN A CA 1
ATOM 723 C C . ASN A 1 110 ? -40.44193 55.23536 12.88247 1.000 46.86872 110 ASN A C 1
ATOM 724 O O . ASN A 1 110 ? -39.54630 55.45611 13.70824 1.000 41.86625 110 ASN A O 1
ATOM 729 N N . ILE A 1 111 ? -41.73878 55.19423 13.22324 1.000 39.54124 111 ILE A N 1
ATOM 730 C CA . ILE A 1 111 ? -42.16130 55.32012 14.61533 1.000 42.98662 111 ILE A CA 1
ATOM 731 C C . ILE A 1 111 ? -41.58201 54.19395 15.46000 1.000 30.11037 111 ILE A C 1
ATOM 732 O O . ILE A 1 111 ? -41.01354 54.42776 16.52980 1.000 37.29302 111 ILE A O 1
ATOM 737 N N . LEU A 1 112 ? -41.73021 52.95649 14.99751 1.000 34.96279 112 LEU A N 1
ATOM 738 C CA . LEU A 1 112 ? -41.2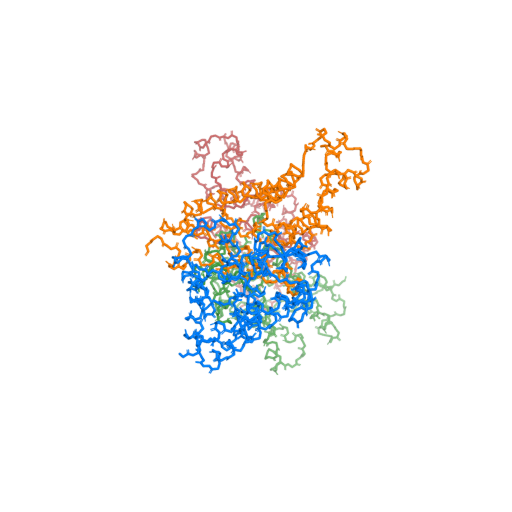9943 51.80857 15.79381 1.000 43.50917 112 LEU A CA 1
ATOM 739 C C . LEU A 1 112 ? -39.81107 51.88024 16.11141 1.000 34.94666 112 LEU A C 1
ATOM 740 O O . LEU A 1 112 ? -39.39391 51.61946 17.24413 1.000 42.28781 112 LEU A O 1
ATOM 745 N N . PHE A 1 113 ? -39.00107 52.23535 15.12911 1.000 37.35925 113 PHE A N 1
ATOM 746 C CA . PHE A 1 113 ? -37.55824 52.22313 15.33007 1.000 40.82465 113 PHE A CA 1
ATOM 747 C C . PHE A 1 113 ? -37.02524 53.51316 15.93576 1.000 42.28602 113 PHE A C 1
ATOM 748 O O . PHE A 1 113 ? -36.05958 53.45978 16.71224 1.000 40.38924 113 PHE A O 1
ATOM 756 N N . LEU A 1 114 ? -37.63933 54.67314 15.63651 1.000 36.17624 114 LEU A N 1
ATOM 757 C CA . LEU A 1 114 ? -37.04391 55.95289 16.00656 1.000 39.39575 114 LEU A CA 1
ATOM 758 C C . LEU A 1 114 ? -37.87859 56.81671 16.94864 1.000 53.06328 114 LEU A C 1
ATOM 759 O O . LEU A 1 114 ? -37.34948 57.80042 17.47892 1.000 49.02782 114 LEU A O 1
ATOM 764 N N . LYS A 1 115 ? -39.15270 56.50823 17.17035 1.000 39.12981 115 LYS A N 1
ATOM 765 C CA . LYS A 1 115 ? -40.00224 57.43226 17.91294 1.000 49.07853 115 LYS A CA 1
ATOM 766 C C . LYS A 1 115 ? -40.83270 56.67662 18.92140 1.000 48.31865 115 LYS A C 1
ATOM 767 O O . LYS A 1 115 ? -41.99235 57.01652 19.17468 1.000 41.15329 115 LYS A O 1
ATOM 773 N N . CYS A 1 116 ? -40.23851 55.65909 19.54591 1.000 40.62203 116 CYS A N 1
ATOM 774 C CA . CYS A 1 116 ? -41.01503 54.78533 20.42019 1.000 42.81999 116 CYS A CA 1
ATOM 775 C C . CYS A 1 116 ? -40.05698 54.29173 21.50455 1.000 45.22668 116 CYS A C 1
ATOM 776 O O . CYS A 1 116 ? -39.51728 53.18381 21.45626 1.000 46.52820 116 CYS A O 1
ATOM 779 N N . GLU A 1 117 ? -39.82882 55.15091 22.49042 1.000 42.12017 117 GLU A N 1
ATOM 780 C CA . GLU A 1 117 ? -38.78358 54.91965 23.47362 1.000 51.57564 117 GLU A CA 1
ATOM 781 C C . GLU A 1 117 ? -39.20673 53.85846 24.48026 1.000 47.30331 117 GLU A C 1
ATOM 782 O O . GLU A 1 117 ? -40.38664 53.71924 24.80440 1.000 42.34854 117 GLU A O 1
ATOM 788 N N . HIS A 1 118 ? -38.22812 53.07516 24.94221 1.000 48.29821 118 HIS A N 1
ATOM 789 C CA . HIS A 1 118 ? -38.49667 51.95434 25.84921 1.000 46.93939 118 HIS A CA 1
ATOM 790 C C . HIS A 1 118 ? -38.37406 52.41831 27.29807 1.000 46.85201 118 HIS A C 1
ATOM 791 O O . HIS A 1 118 ? -37.48148 52.01884 28.04872 1.000 54.45130 118 HIS A O 1
ATOM 798 N N . THR A 1 119 ? -39.30375 53.27629 27.68256 1.000 49.89103 119 THR A N 1
ATOM 799 C CA . THR A 1 119 ? -39.40713 53.76905 29.04356 1.000 54.15170 119 THR A CA 1
ATOM 800 C C . THR A 1 119 ? -40.62020 53.14202 29.72514 1.000 57.24332 119 THR A C 1
ATOM 801 O O . THR A 1 119 ? -41.47261 52.52148 29.08396 1.000 50.14002 119 THR A O 1
ATOM 805 N N . GLU A 1 120 ? -40.68582 53.30807 31.04805 1.000 58.12458 120 GLU A N 1
ATOM 806 C CA . GLU A 1 120 ? -41.83604 52.80509 31.79070 1.000 60.60651 120 GLU A CA 1
ATOM 807 C C . GLU A 1 120 ? -43.12955 53.46198 31.32495 1.000 65.82115 120 GLU A C 1
ATOM 808 O O . GLU A 1 120 ? -44.19207 52.82977 31.36282 1.000 56.53119 120 GLU A O 1
ATOM 810 N N . GLN A 1 121 ? -43.05799 54.72288 30.87901 1.000 67.14763 121 GLN A N 1
ATOM 811 C CA . GLN A 1 121 ? -44.24667 55.42539 30.39523 1.000 65.46496 121 GLN A CA 1
ATOM 812 C C . GLN A 1 121 ? -44.85161 54.73791 29.17294 1.000 64.50707 121 GLN A C 1
ATOM 813 O O . GLN A 1 121 ? -46.07677 54.71735 29.01013 1.000 57.23900 121 GLN A O 1
ATOM 819 N N . ASN A 1 122 ? -44.01373 54.16403 28.30173 1.000 65.58802 122 ASN A N 1
ATOM 820 C CA . ASN A 1 122 ? -44.48467 53.47515 27.10337 1.000 58.99313 122 ASN A CA 1
ATOM 821 C C . ASN A 1 122 ? -44.60683 51.97611 27.30262 1.000 51.75282 122 ASN A C 1
ATOM 822 O O . ASN A 1 122 ? -44.65072 51.23592 26.31264 1.000 46.34988 122 ASN A O 1
ATOM 827 N N . ALA A 1 123 ? -44.64221 51.51316 28.55391 1.000 56.70548 123 ALA A N 1
ATOM 828 C CA . ALA A 1 123 ? -44.54269 50.07929 28.81818 1.000 56.88894 123 ALA A CA 1
ATOM 829 C C . ALA A 1 123 ? -45.63060 49.29294 28.09809 1.000 55.09128 123 ALA A C 1
ATOM 830 O O . ALA A 1 123 ? -45.37668 48.19975 27.57917 1.000 55.13178 123 ALA A O 1
ATOM 832 N N . ALA A 1 124 ? -46.84122 49.83537 28.03121 1.000 59.34142 124 ALA A N 1
ATOM 833 C CA . ALA A 1 124 ? -47.92138 49.05616 27.43894 1.000 59.03125 124 ALA A CA 1
ATOM 834 C C . ALA A 1 124 ? -47.82294 49.04593 25.91652 1.000 52.51816 124 ALA A C 1
ATOM 835 O O . ALA A 1 124 ? -48.13632 48.03535 25.27247 1.000 42.82835 124 ALA A O 1
ATOM 837 N N . VAL A 1 125 ? -47.39626 50.16297 25.32528 1.000 48.04622 125 VAL A N 1
ATOM 838 C CA . VAL A 1 125 ? -47.07392 50.17385 23.89868 1.000 40.92819 125 VAL A CA 1
ATOM 839 C C . VAL A 1 125 ? -45.94734 49.18583 23.59382 1.000 44.71517 125 VAL A C 1
ATOM 840 O O . VAL A 1 125 ? -45.98921 48.46416 22.58801 1.000 45.11350 125 VAL A O 1
ATOM 844 N N . ILE A 1 126 ? -44.91593 49.14845 24.44565 1.000 47.44476 126 ILE A N 1
ATOM 845 C CA . ILE A 1 126 ? -43.79274 48.23104 24.22903 1.000 45.68269 126 ILE A CA 1
ATOM 846 C C . ILE A 1 126 ? -44.25826 46.78032 24.31607 1.000 47.22009 126 ILE A C 1
ATOM 847 O O . ILE A 1 126 ? -43.77507 45.90831 23.57820 1.000 43.13615 126 ILE A O 1
ATOM 852 N N . ALA A 1 127 ? -45.20017 46.49839 25.22383 1.000 44.00908 127 ALA A N 1
ATOM 853 C CA . ALA A 1 127 ? -45.74923 45.15312 25.33422 1.000 47.41987 127 ALA A CA 1
ATOM 854 C C . ALA A 1 127 ? -46.42316 44.73253 24.03735 1.000 49.23664 127 ALA A C 1
ATOM 855 O O . ALA A 1 127 ? -46.29158 43.58099 23.60629 1.000 55.04367 127 ALA A O 1
ATOM 857 N N . ILE A 1 128 ? -47.13142 45.65489 23.38362 1.000 45.73181 128 ILE A N 1
ATOM 858 C CA . ILE A 1 128 ? -47.73096 45.32250 22.09308 1.000 48.30897 128 ILE A CA 1
ATOM 859 C C . ILE A 1 128 ? -46.64899 45.00879 21.06524 1.000 47.65829 128 ILE A C 1
ATOM 860 O O . ILE A 1 128 ? -46.73345 44.01678 20.32674 1.000 49.86853 128 ILE A O 1
ATOM 865 N N . ALA A 1 129 ? -45.62002 45.85920 20.99413 1.000 51.55214 129 ALA A N 1
ATOM 866 C CA . ALA A 1 129 ? -44.52596 45.61392 20.06245 1.000 47.08659 129 ALA A CA 1
ATOM 867 C C . ALA A 1 129 ? -43.89220 44.25291 20.32251 1.000 45.45639 129 ALA A C 1
ATOM 868 O O . ALA A 1 129 ? -43.60316 43.50472 19.38147 1.000 46.28653 129 ALA A O 1
ATOM 870 N N . ARG A 1 130 ? -43.68439 43.90933 21.59873 1.000 46.81796 130 ARG A N 1
ATOM 871 C CA . ARG A 1 130 ? -43.09099 42.61788 21.92572 1.000 53.50913 130 ARG A CA 1
ATOM 872 C C . ARG A 1 130 ? -43.98739 41.46711 21.48357 1.000 56.67675 130 ARG A C 1
ATOM 873 O O . ARG A 1 130 ? -43.48472 40.42917 21.03887 1.000 51.50185 130 ARG A O 1
ATOM 875 N N . LYS A 1 131 ? -45.31213 41.63947 21.56207 1.000 48.23066 131 LYS A N 1
ATOM 876 C CA . LYS A 1 131 ? -46.21142 40.58425 21.10176 1.000 52.96606 131 LYS A CA 1
ATOM 877 C C . LYS A 1 131 ? -46.04208 40.34802 19.60579 1.000 54.01850 131 LYS A C 1
ATOM 878 O O . LYS A 1 131 ? -46.07464 39.20383 19.13239 1.000 54.93387 131 LYS A O 1
ATOM 880 N N . HIS A 1 132 ? -45.85658 41.41853 18.84340 1.000 52.62904 132 HIS A N 1
ATOM 881 C CA . HIS A 1 132 ? -45.66896 41.25901 17.40664 1.000 64.32257 132 HIS A CA 1
ATOM 882 C C . HIS A 1 132 ? -44.27968 40.72621 17.05728 1.000 51.54003 132 HIS A C 1
ATOM 883 O O . HIS A 1 132 ? -44.12361 40.08604 16.00903 1.000 47.05018 132 HIS A O 1
ATOM 890 N N . GLN A 1 133 ? -43.25990 40.98447 17.89203 1.000 42.01554 133 GLN A N 1
ATOM 891 C CA . GLN A 1 133 ? -41.95754 40.35106 17.65984 1.000 50.21798 133 GLN A CA 1
ATOM 892 C C . GLN A 1 133 ? -42.05179 38.83282 17.79421 1.000 46.19242 133 GLN A C 1
ATOM 893 O O . GLN A 1 133 ? -41.45877 38.09253 17.00173 1.000 45.71683 133 GLN A O 1
ATOM 899 N N . ALA A 1 134 ? -42.78786 38.35395 18.80326 1.000 44.97182 134 ALA A N 1
ATOM 900 C CA . ALA A 1 134 ? -42.98947 36.91918 18.97277 1.000 47.73403 134 ALA A CA 1
ATOM 901 C C . ALA A 1 134 ? -43.68765 36.31595 17.76194 1.000 44.44041 134 ALA A C 1
ATOM 902 O O . ALA A 1 134 ? -43.37000 35.19813 17.34742 1.000 50.53748 134 ALA A O 1
ATOM 904 N N . ILE A 1 135 ? -44.62940 37.05236 17.17452 1.000 53.18518 135 ILE A N 1
ATOM 905 C CA . ILE A 1 135 ? -45.33987 36.58016 15.98914 1.000 56.44757 135 ILE A CA 1
ATOM 906 C C . ILE A 1 135 ? -44.39730 36.49632 14.79072 1.000 49.26987 135 ILE A C 1
ATOM 907 O O . ILE A 1 135 ? -44.37491 35.49149 14.07015 1.000 50.78986 135 ILE A O 1
ATOM 912 N N . TRP A 1 136 ? -43.61138 37.54902 14.54858 1.000 53.30698 136 TRP A N 1
ATOM 913 C CA . TRP A 1 136 ? -42.62413 37.46997 13.47276 1.000 52.82558 136 TRP A CA 1
ATOM 914 C C . TRP A 1 136 ? -41.68178 36.29967 13.70552 1.000 42.21533 136 TRP A C 1
ATOM 915 O O . TRP A 1 136 ? -41.35463 35.56046 12.77201 1.000 47.10947 136 TRP A O 1
ATOM 926 N N . ARG A 1 137 ? -41.28211 36.08452 14.96001 1.000 41.33476 137 ARG A N 1
ATOM 927 C CA . ARG A 1 137 ? -40.41523 34.95895 15.28375 1.000 42.27513 137 ARG A CA 1
ATOM 928 C C . ARG A 1 137 ? -41.04148 33.63496 14.85962 1.000 47.28245 137 ARG A C 1
ATOM 929 O O . ARG A 1 137 ? -40.38433 32.80617 14.21601 1.000 48.54780 137 ARG A O 1
ATOM 937 N N . GLU A 1 138 ? -42.31895 33.41822 15.21003 1.000 43.23497 138 GLU A N 1
ATOM 938 C CA . GLU A 1 138 ? -42.98712 32.17385 14.83822 1.000 44.19871 138 GLU A CA 1
ATOM 939 C C . GLU A 1 138 ? -43.11624 32.04114 13.32542 1.000 45.55085 138 GLU A C 1
ATOM 940 O O . GLU A 1 138 ? -42.96258 30.94267 12.77379 1.000 50.55296 138 GLU A O 1
ATOM 942 N N . LYS A 1 139 ? -43.38465 33.14754 12.62828 1.000 45.09302 139 LYS A N 1
ATOM 943 C CA . LYS A 1 139 ? -43.52595 33.05479 11.17737 1.000 53.14994 139 LYS A CA 1
ATOM 944 C C . LYS A 1 139 ? -42.19102 32.75155 10.50197 1.000 51.99641 139 LYS A C 1
ATOM 945 O O . LYS A 1 139 ? -42.14502 31.99262 9.52737 1.000 53.94132 139 LYS A O 1
ATOM 951 N N . ILE A 1 140 ? -41.09674 33.33232 10.99592 1.000 47.59957 140 ILE A N 1
ATOM 952 C CA . ILE A 1 140 ? -39.78834 33.00723 10.43422 1.000 46.86669 140 ILE A CA 1
ATOM 953 C C . ILE A 1 140 ? -39.40901 31.56565 10.75538 1.000 39.21409 140 ILE A C 1
ATOM 954 O O . ILE A 1 140 ? -38.86343 30.85165 9.90683 1.000 40.70603 140 ILE A O 1
ATOM 959 N N . THR A 1 141 ? -39.69937 31.10994 11.97988 1.000 40.74639 141 THR A N 1
ATOM 960 C CA . THR A 1 141 ? -39.36916 29.73569 12.36267 1.000 48.14305 141 THR A CA 1
ATOM 961 C C . THR A 1 141 ? -40.09964 28.72031 11.48926 1.000 51.58501 141 THR A C 1
ATOM 962 O O . THR A 1 141 ? -39.52669 27.69154 11.10376 1.000 48.75244 141 THR A O 1
ATOM 966 N N . ALA A 1 142 ? -41.35963 28.99642 11.15050 1.000 57.42456 142 ALA A N 1
ATOM 967 C CA . ALA A 1 142 ? -42.08606 28.10387 10.24870 1.000 53.85971 142 ALA A CA 1
ATOM 968 C C . ALA A 1 142 ? -41.50563 28.14685 8.83660 1.000 52.12893 142 ALA A C 1
ATOM 969 O O . ALA A 1 142 ? -41.44008 27.11642 8.16380 1.000 54.04247 142 ALA A O 1
ATOM 971 N N . VAL A 1 143 ? -41.10159 29.33090 8.35597 1.000 47.05830 143 VAL A N 1
ATOM 972 C CA . VAL A 1 143 ? -40.47134 29.39770 7.04004 1.000 45.27075 143 VAL A CA 1
ATOM 973 C C . VAL A 1 143 ? -39.22212 28.53639 7.01899 1.000 50.02099 143 VAL A C 1
ATOM 974 O O . VAL A 1 143 ? -38.99558 27.76128 6.08066 1.000 61.92592 143 VAL A O 1
ATOM 978 N N . LEU A 1 144 ? -38.41585 28.62302 8.07821 1.000 47.89765 144 LEU A N 1
ATOM 979 C CA . LEU A 1 144 ? -37.18169 27.84994 8.13592 1.000 52.46436 144 LEU A CA 1
ATOM 980 C C . LEU A 1 144 ? -37.48297 26.36458 8.19777 1.000 54.70464 144 LEU A C 1
ATOM 981 O O . LEU A 1 144 ? -36.80674 25.55568 7.55304 1.000 54.64496 144 LEU A O 1
ATOM 986 N N . THR A 1 145 ? -38.50943 25.99330 8.95881 1.000 58.96678 145 THR A N 1
ATOM 987 C CA . THR A 1 145 ? -38.88399 24.59224 9.05542 1.000 48.68242 145 THR A CA 1
ATOM 988 C C . THR A 1 145 ? -39.26299 24.04167 7.69109 1.000 54.60784 145 THR A C 1
ATOM 989 O O . THR A 1 145 ? -38.78869 22.97493 7.28933 1.000 59.71646 145 THR A O 1
ATOM 993 N N . GLU A 1 146 ? -40.09175 24.77729 6.94438 1.000 58.59493 146 GLU A N 1
ATOM 994 C CA . GLU A 1 146 ? -40.46421 24.31622 5.60978 1.000 54.56465 146 GLU A CA 1
ATOM 995 C C . GLU A 1 146 ? -39.24272 24.23182 4.69872 1.000 60.12170 146 GLU A C 1
ATOM 996 O O . GLU A 1 146 ? -39.12483 23.30524 3.88933 1.000 66.51655 146 GLU A O 1
ATOM 998 N N . ALA A 1 147 ? -38.30645 25.17663 4.83282 1.000 49.63307 147 ALA A N 1
ATOM 999 C CA . ALA A 1 147 ? -37.12577 25.15723 3.97591 1.000 46.85843 147 ALA A CA 1
ATOM 1000 C C . ALA A 1 147 ? -36.23287 23.96051 4.29087 1.000 48.51542 147 ALA A C 1
ATOM 1001 O O . ALA A 1 147 ? -35.61173 23.39101 3.38718 1.000 58.40223 147 ALA A O 1
ATOM 1003 N N . VAL A 1 148 ? -36.16544 23.55619 5.56303 1.000 54.21708 148 VAL A N 1
ATOM 1004 C CA . VAL A 1 148 ? -35.34075 22.40908 5.93567 1.000 59.03192 148 VAL A CA 1
ATOM 1005 C C . VAL A 1 148 ? -35.93841 21.11207 5.39445 1.000 64.52828 148 VAL A C 1
ATOM 1006 O O . VAL A 1 148 ? -35.23543 20.29397 4.78631 1.000 57.49133 148 VAL A O 1
ATOM 1010 N N . GLU A 1 149 ? -37.24713 20.91279 5.58201 1.000 72.53829 149 GLU A N 1
ATOM 1011 C CA . GLU A 1 149 ? -37.86800 19.69354 5.07122 1.000 83.87936 149 GLU A CA 1
ATOM 1012 C C . GLU A 1 149 ? -37.84067 19.65067 3.55133 1.000 84.56625 149 GLU A C 1
ATOM 1013 O O . GLU A 1 149 ? -37.86052 18.56290 2.96523 1.000 84.47916 149 GLU A O 1
ATOM 1019 N N . ASN A 1 150 ? -37.78762 20.80929 2.89828 1.000 75.92414 150 ASN A N 1
ATOM 1020 C CA . ASN A 1 150 ? -37.73282 20.86506 1.44572 1.000 73.40404 150 ASN A CA 1
ATOM 1021 C C . ASN A 1 150 ? -36.30133 20.89852 0.91708 1.000 63.65513 150 ASN A C 1
ATOM 1022 O O . ASN A 1 150 ? -36.10247 21.08290 -0.28720 1.000 66.08153 150 ASN A O 1
ATOM 1027 N N . GLN A 1 151 ? -35.30698 20.72066 1.78842 1.000 57.48868 151 GLN A N 1
ATOM 1028 C CA . GLN A 1 151 ? -33.89098 20.66599 1.41323 1.000 57.41126 151 GLN A CA 1
ATOM 1029 C C . GLN A 1 151 ? -33.38170 21.98735 0.84117 1.000 59.62731 151 GLN A C 1
ATOM 1030 O O . GLN A 1 151 ? -32.32889 22.03070 0.19833 1.000 62.50992 151 GLN A O 1
ATOM 1036 N N . ASP A 1 152 ? -34.10633 23.07896 1.06980 1.000 59.87731 152 ASP A N 1
ATOM 1037 C CA . ASP A 1 152 ? -33.57606 24.39374 0.75244 1.000 58.21345 152 ASP A CA 1
ATOM 1038 C C . ASP A 1 152 ? -32.53832 24.83736 1.77377 1.000 52.71238 152 ASP A C 1
ATOM 1039 O O . ASP A 1 152 ? -31.71170 25.69857 1.46438 1.000 49.41031 152 ASP A O 1
ATOM 1044 N N . LEU A 1 153 ? -32.58206 24.27694 2.98501 1.000 53.10511 153 LEU A N 1
ATOM 1045 C CA . LEU A 1 153 ? -31.61657 24.54508 4.04037 1.000 46.05094 153 LEU A CA 1
ATOM 1046 C C . LEU A 1 153 ? -31.14376 23.22796 4.64708 1.000 52.38327 153 LEU A C 1
ATOM 1047 O O . LEU A 1 153 ? -31.84694 22.21476 4.59852 1.000 53.29444 153 LEU A O 1
ATOM 1052 N N . ALA A 1 154 ? -29.93319 23.25357 5.19942 1.000 53.36814 154 ALA A N 1
ATOM 1053 C CA . ALA A 1 154 ? -29.29614 22.05764 5.73501 1.000 50.22263 154 ALA A CA 1
ATOM 1054 C C . ALA A 1 154 ? -30.05614 21.48981 6.92689 1.000 60.20789 154 ALA A C 1
ATOM 1055 O O . ALA A 1 154 ? -30.68639 22.21791 7.70378 1.000 52.45093 154 ALA A O 1
ATOM 1057 N N . ASP A 1 155 ? -29.96923 20.16216 7.08064 1.000 61.77677 155 ASP A N 1
ATOM 1058 C CA . ASP A 1 155 ? -30.65624 19.50620 8.19111 1.000 61.52352 155 ASP A CA 1
ATOM 1059 C C . ASP A 1 155 ? -30.07240 19.92715 9.53635 1.000 51.52135 155 ASP A C 1
ATOM 1060 O O . ASP A 1 155 ? -30.78633 19.95395 10.54482 1.000 55.73341 155 ASP A O 1
ATOM 1062 N N . ASP A 1 156 ? -28.79186 20.27881 9.57968 1.000 56.11886 156 ASP A N 1
ATOM 1063 C CA . ASP A 1 156 ? -28.19767 20.72823 10.82813 1.000 63.75156 156 ASP A CA 1
ATOM 1064 C C . ASP A 1 156 ? -28.20853 22.25238 10.96398 1.000 57.90411 156 ASP A C 1
ATOM 1065 O O . ASP A 1 156 ? -27.42985 22.80634 11.74807 1.000 55.90347 156 ASP A O 1
ATOM 1070 N N . LEU A 1 157 ? -29.10555 22.93584 10.25094 1.000 52.47077 157 LEU A N 1
ATOM 1071 C CA . LEU A 1 157 ? -29.27674 24.36684 10.46660 1.000 55.28884 157 LEU A CA 1
ATOM 1072 C C . LEU A 1 157 ? -29.70823 24.62991 11.90012 1.000 56.69128 157 LEU A C 1
ATOM 1073 O O . LEU A 1 157 ? -30.63296 23.99385 12.41671 1.000 61.43293 157 LEU A O 1
ATOM 1078 N N . ASP A 1 158 ? -29.03559 25.57723 12.53633 1.000 54.76262 158 ASP A N 1
ATOM 1079 C CA . ASP A 1 158 ? -29.40927 26.04261 13.86609 1.000 54.17173 158 ASP A CA 1
ATOM 1080 C C . ASP A 1 158 ? -30.56888 27.01822 13.67589 1.000 55.27597 158 ASP A C 1
ATOM 1081 O O . ASP A 1 158 ? -30.36686 28.19724 13.37653 1.000 44.36156 158 ASP A O 1
ATOM 1086 N N . LYS A 1 159 ? -31.79928 26.50881 13.80412 1.000 48.64656 159 LYS A N 1
ATOM 1087 C CA . LYS A 1 159 ? -32.96947 27.33377 13.52052 1.000 49.69311 159 LYS A CA 1
ATOM 1088 C C . LYS A 1 159 ? -33.06466 28.51418 14.47632 1.000 47.83483 159 LYS A C 1
ATOM 1089 O O . LYS A 1 159 ? -33.47886 29.60693 14.07692 1.000 49.64100 159 LYS A O 1
ATOM 1095 N N . GLU A 1 160 ? -32.71929 28.30170 15.74971 1.000 53.35695 160 GLU A N 1
ATOM 1096 C CA . GLU A 1 160 ? -32.81969 29.36909 16.74283 1.000 60.04378 160 GLU A CA 1
ATOM 1097 C C . GLU A 1 160 ? -31.85743 30.50898 16.42757 1.000 53.08201 160 GLU A C 1
ATOM 1098 O O . GLU A 1 160 ? -32.23812 31.68635 16.45273 1.000 48.86915 160 GLU A O 1
ATOM 1104 N N . THR A 1 161 ? -30.60151 30.17534 16.11922 1.000 48.42047 161 THR A N 1
ATOM 1105 C CA . THR A 1 161 ? -29.64740 31.20064 15.71703 1.000 36.34429 161 THR A CA 1
ATOM 1106 C C . THR A 1 161 ? -30.05813 31.81029 14.39057 1.000 35.33857 161 THR A C 1
ATOM 1107 O O . THR A 1 161 ? -29.87957 33.01358 14.17010 1.000 43.29625 161 THR A O 1
ATOM 1111 N N . ALA A 1 162 ? -30.62922 30.99231 13.50160 1.000 38.51433 162 ALA A N 1
ATOM 1112 C CA . ALA A 1 162 ? -31.02472 31.48356 12.18737 1.000 36.44879 162 ALA A CA 1
ATOM 1113 C C . ALA A 1 162 ? -32.07472 32.57756 12.30595 1.000 44.55432 162 ALA A C 1
ATOM 1114 O O . ALA A 1 162 ? -32.00357 33.59822 11.60372 1.000 44.76841 162 ALA A O 1
ATOM 1116 N N . VAL A 1 163 ? -33.03085 32.40631 13.22274 1.000 37.76847 163 VAL A N 1
ATOM 1117 C CA . VAL A 1 163 ? -34.07079 33.41320 13.39936 1.000 41.54682 163 VAL A CA 1
ATOM 1118 C C . VAL A 1 163 ? -33.46573 34.72205 13.89785 1.000 38.93674 163 VAL A C 1
ATOM 1119 O O . VAL A 1 163 ? -33.77685 35.80144 13.38186 1.000 36.84723 163 VAL A O 1
ATOM 1123 N N . ILE A 1 164 ? -32.59230 34.64024 14.91149 1.000 38.37384 164 ILE A N 1
ATOM 1124 C CA . ILE A 1 164 ? -31.89420 35.83012 15.40740 1.000 41.34912 164 ILE A CA 1
ATOM 1125 C C . ILE A 1 164 ? -31.13204 36.50859 14.28075 1.000 40.69530 164 ILE A C 1
ATOM 1126 O O . ILE A 1 164 ? -31.17391 37.73592 14.12019 1.000 42.64004 164 ILE A O 1
ATOM 1131 N N . PHE A 1 165 ? -30.42659 35.71056 13.48485 1.000 41.88561 165 PHE A N 1
ATOM 1132 C CA . PHE A 1 165 ? -29.63183 36.22036 12.38248 1.000 41.30029 165 PHE A CA 1
ATOM 1133 C C . PHE A 1 165 ? -30.49604 36.96674 11.37395 1.000 41.56304 165 PHE A C 1
ATOM 1134 O O . PHE A 1 165 ? -30.13902 38.06305 10.91936 1.000 37.61654 165 PHE A O 1
ATOM 1142 N N . ILE A 1 166 ? -31.64097 36.38525 11.01287 1.000 40.28090 166 ILE A N 1
ATOM 1143 C CA . ILE A 1 166 ? -32.52378 37.01467 10.03561 1.000 35.30735 166 ILE A CA 1
ATOM 1144 C C . ILE A 1 166 ? -33.07849 38.32085 10.58704 1.000 42.28104 166 ILE A C 1
ATOM 1145 O O . ILE A 1 166 ? -33.05331 39.36072 9.91265 1.000 42.10951 166 ILE A O 1
ATOM 1150 N N . LYS A 1 167 ? -33.58902 38.29185 11.82317 1.000 35.83540 167 LYS A N 1
ATOM 1151 C CA . LYS A 1 167 ? -34.15008 39.50740 12.40267 1.000 36.43040 167 LYS A CA 1
ATOM 1152 C C . LYS A 1 167 ? -33.09025 40.58668 12.59603 1.000 41.02150 167 LYS A C 1
ATOM 1153 O O . LYS A 1 167 ? -33.37002 41.77037 12.37994 1.000 39.41433 167 LYS A O 1
ATOM 1159 N N . SER A 1 168 ? -31.89208 40.20876 13.06793 1.000 38.04553 168 SER A N 1
ATOM 1160 C CA . SER A 1 168 ? -30.82272 41.19507 13.24547 1.000 35.87953 168 SER A CA 1
ATOM 1161 C C . SER A 1 168 ? -30.41130 41.80740 11.91286 1.000 29.08287 168 SER A C 1
ATOM 1162 O O . SER A 1 168 ? -30.17105 43.01760 11.82653 1.000 39.22931 168 SER A O 1
ATOM 1165 N N . THR A 1 169 ? -30.33395 40.99616 10.85425 1.000 36.42500 169 THR A N 1
ATOM 1166 C CA . THR A 1 169 ? -29.97449 41.53639 9.54439 1.000 44.30058 169 THR A CA 1
ATOM 1167 C C . THR A 1 169 ? -30.99604 42.56554 9.07780 1.000 44.49478 169 THR A C 1
ATOM 1168 O O . THR A 1 169 ? -30.63759 43.68296 8.67409 1.000 37.74461 169 THR A O 1
ATOM 1172 N N . LEU A 1 170 ? -32.28241 42.20393 9.14695 1.000 45.57703 170 LEU A N 1
ATOM 1173 C CA . LEU A 1 170 ? -33.34294 43.07654 8.65336 1.000 41.16603 170 LEU A CA 1
ATOM 1174 C C . LEU A 1 170 ? -33.50243 44.31105 9.53524 1.000 35.46752 170 LEU A C 1
ATOM 1175 O O . LEU A 1 170 ? -33.64945 45.42291 9.02107 1.000 40.58942 170 LEU A O 1
ATOM 1180 N N . ASP A 1 171 ? -33.49899 44.13529 10.86367 1.000 36.34576 171 ASP A N 1
ATOM 1181 C CA . ASP A 1 171 ? -33.58136 45.28441 11.77089 1.000 37.79390 171 ASP A CA 1
ATOM 1182 C C . ASP A 1 171 ? -32.42209 46.25437 11.54858 1.000 42.33227 171 ASP A C 1
ATOM 1183 O O . ASP A 1 171 ? -32.59535 47.47292 11.66507 1.000 34.55063 171 ASP A O 1
ATOM 1188 N N . GLY A 1 172 ? -31.21489 45.72519 11.31195 1.000 39.81205 172 GLY A N 1
ATOM 1189 C CA . GLY A 1 172 ? -30.05157 46.59047 11.11960 1.000 30.28242 172 GLY A CA 1
ATOM 1190 C C . GLY A 1 172 ? -30.18275 47.48383 9.91054 1.000 34.11452 172 GLY A C 1
ATOM 1191 O O . GLY A 1 172 ? -29.87041 48.67398 9.97321 1.000 41.81586 172 GLY A O 1
ATOM 1192 N N . LEU A 1 173 ? -30.68727 46.93663 8.80534 1.000 31.42110 173 LEU A N 1
ATOM 1193 C CA . LEU A 1 173 ? -30.88046 47.72464 7.59470 1.000 33.86910 173 LEU A CA 1
ATOM 1194 C C . LEU A 1 173 ? -31.95961 48.78878 7.79128 1.000 41.25382 173 LEU A C 1
ATOM 1195 O O . LEU A 1 173 ? -31.81688 49.92260 7.31786 1.000 42.07322 173 LEU A O 1
ATOM 1200 N N . ILE A 1 174 ? -33.05731 48.42647 8.45607 1.000 35.11728 174 ILE A N 1
ATOM 1201 C CA . ILE A 1 174 ? -34.12542 49.39009 8.71464 1.000 41.46115 174 ILE A CA 1
ATOM 1202 C C . ILE A 1 174 ? -33.62204 50.49887 9.61828 1.000 39.53244 174 ILE A C 1
ATOM 1203 O O . ILE A 1 174 ? -33.73870 51.68644 9.29761 1.000 35.43759 174 ILE A O 1
ATOM 1208 N N . TRP A 1 175 ? -33.06219 50.12164 10.77259 1.000 31.30463 175 TRP A N 1
ATOM 1209 C CA . TRP A 1 175 ? -32.57281 51.10268 11.72686 1.000 34.12518 175 TRP A CA 1
ATOM 1210 C C . TRP A 1 175 ? -31.53830 52.00799 11.07740 1.000 40.65212 175 TRP A C 1
ATOM 1211 O O . TRP A 1 175 ? -31.57968 53.23121 11.22682 1.000 35.61171 175 TRP A O 1
ATOM 1222 N N . ARG A 1 176 ? -30.56695 51.40519 10.39456 1.000 37.71590 176 ARG A N 1
ATOM 1223 C CA . ARG A 1 176 ? -29.53959 52.17907 9.71095 1.000 38.04524 176 ARG A CA 1
ATOM 1224 C C . ARG A 1 176 ? -30.14617 53.12329 8.68507 1.000 32.29365 176 ARG A C 1
ATOM 1225 O O . ARG A 1 176 ? -29.68114 54.25651 8.52767 1.000 32.91784 176 ARG A O 1
ATOM 1233 N N . TRP A 1 177 ? -31.14746 52.66427 7.93555 1.000 36.01620 177 TRP A N 1
ATOM 1234 C CA . TRP A 1 177 ? -31.71841 53.53778 6.91599 1.000 36.90678 177 TRP A CA 1
ATOM 1235 C C . TRP A 1 177 ? -32.41452 54.73658 7.54962 1.000 44.93124 177 TRP A C 1
ATOM 1236 O O . TRP A 1 177 ? -32.20276 55.87827 7.12511 1.000 36.94417 177 TRP A O 1
ATOM 1247 N N . PHE A 1 178 ? -33.26454 54.49613 8.55533 1.000 42.15338 178 PHE A N 1
ATOM 1248 C CA . PHE A 1 178 ? -33.97552 55.60018 9.19810 1.000 49.08715 178 PHE A CA 1
ATOM 1249 C C . PHE A 1 178 ? -33.01945 56.50975 9.96327 1.000 53.98226 178 PHE A C 1
ATOM 1250 O O . PHE A 1 178 ? -33.05784 57.73652 9.80666 1.000 44.64744 178 PHE A O 1
ATOM 1258 N N . SER A 1 179 ? -32.13668 55.92645 10.78394 1.000 49.06903 179 SER A N 1
ATOM 1259 C CA . SER A 1 179 ? -31.29041 56.75209 11.64113 1.000 48.92036 179 SER A CA 1
ATOM 1260 C C . SER A 1 179 ? -30.30337 57.57882 10.82969 1.000 54.02143 179 SER A C 1
ATOM 1261 O O . SER A 1 179 ? -29.86098 58.63554 11.28991 1.000 55.45843 179 SER A O 1
ATOM 1264 N N . SER A 1 180 ? -29.93867 57.11795 9.63364 1.000 56.23055 180 SER A N 1
ATOM 1265 C CA . SER A 1 180 ? -29.06985 57.89825 8.76722 1.000 58.39522 180 SER A CA 1
ATOM 1266 C C . SER A 1 180 ? -29.81111 59.01244 8.03567 1.000 59.72926 180 SER A C 1
ATOM 1267 O O . SER A 1 180 ? -29.18146 59.75284 7.27757 1.000 50.07206 180 SER A O 1
ATOM 1270 N N . GLY A 1 181 ? -31.11782 59.16420 8.24283 1.000 53.81930 181 GLY A N 1
ATOM 1271 C CA . GLY A 1 181 ? -31.85382 60.12428 7.44626 1.000 54.13494 181 GLY A CA 1
ATOM 1272 C C . GLY A 1 181 ? -32.02448 59.68424 6.01219 1.000 54.19982 181 GLY A C 1
ATOM 1273 O O . GLY A 1 181 ? -32.02810 60.52675 5.10883 1.000 49.40292 181 GLY A O 1
ATOM 1274 N N . GLU A 1 182 ? -32.16386 58.37540 5.78598 1.000 47.67577 182 GLU A N 1
ATOM 1275 C CA . GLU A 1 182 ? -32.32968 57.78353 4.45406 1.000 53.12560 182 GLU A CA 1
ATOM 1276 C C . GLU A 1 182 ? -31.21721 58.22330 3.49808 1.000 54.14541 182 GLU A C 1
ATOM 1277 O O . GLU A 1 182 ? -31.44161 58.49404 2.31672 1.000 54.41358 182 GLU A O 1
ATOM 1283 N N . SER A 1 183 ? -29.98529 58.21354 4.00311 1.000 55.96281 183 SER A N 1
ATOM 1284 C CA . SER A 1 183 ? -28.86408 58.77005 3.25972 1.000 58.91057 183 SER A CA 1
ATOM 1285 C C . SER A 1 183 ? -28.26024 57.80023 2.24847 1.000 58.52566 183 SER A C 1
ATOM 1286 O O . SER A 1 183 ? -27.31009 58.17599 1.55498 1.000 64.18710 183 SER A O 1
ATOM 1289 N N . PHE A 1 184 ? -28.79761 56.59178 2.10805 1.000 44.29047 184 PHE A N 1
ATOM 1290 C CA . PHE A 1 184 ? -28.33875 55.66619 1.08213 1.000 44.31625 184 PHE A CA 1
ATOM 1291 C C . PHE A 1 184 ? -29.55666 55.08518 0.37068 1.000 48.55668 184 PHE A C 1
ATOM 1292 O O . PHE A 1 184 ? -30.68441 55.17845 0.86148 1.000 45.43526 184 PHE A O 1
ATOM 1300 N N . ASP A 1 185 ? -29.32270 54.56020 -0.83436 1.000 47.22571 185 ASP A N 1
ATOM 1301 C CA . ASP A 1 185 ? -30.38269 54.06949 -1.71785 1.000 50.08512 185 ASP A CA 1
ATOM 1302 C C . ASP A 1 185 ? -30.86439 52.69576 -1.25440 1.000 50.02045 185 ASP A C 1
ATOM 1303 O O . ASP A 1 185 ? -30.22847 51.67040 -1.52753 1.000 42.08504 185 ASP A O 1
ATOM 1308 N N . LEU A 1 186 ? -32.04961 52.66783 -0.63023 1.000 43.84576 186 LEU A N 1
ATOM 1309 C CA . LEU A 1 186 ? -32.59320 51.41797 -0.11132 1.000 45.78718 186 LEU A CA 1
ATOM 1310 C C . LEU A 1 186 ? -32.94128 50.44659 -1.23534 1.000 37.73325 186 LEU A C 1
ATOM 1311 O O . LEU A 1 186 ? -32.82819 49.22998 -1.06194 1.000 45.87565 186 LEU A O 1
ATOM 1316 N N . GLY A 1 187 ? -33.36874 50.96195 -2.38553 1.000 43.25284 187 GLY A N 1
ATOM 1317 C CA . GLY A 1 187 ? -33.68527 50.09421 -3.50259 1.000 39.19602 187 GLY A CA 1
ATOM 1318 C C . GLY A 1 187 ? -32.48495 49.33696 -4.03498 1.000 47.70902 187 GLY A C 1
ATOM 1319 O O . GLY A 1 187 ? -32.62326 48.20161 -4.49771 1.000 54.50061 187 GLY A O 1
ATOM 1320 N N . LYS A 1 188 ? -31.28964 49.93428 -3.95278 1.000 41.12493 188 LYS A N 1
ATOM 1321 C CA . LYS A 1 188 ? -30.08400 49.23770 -4.38159 1.000 47.38020 188 LYS A CA 1
ATOM 1322 C C . LYS A 1 188 ? -29.46062 48.44572 -3.24626 1.000 44.67989 188 LYS A C 1
ATOM 1323 O O . LYS A 1 188 ? -28.92351 47.35887 -3.47914 1.000 44.33773 188 LYS A O 1
ATOM 1325 N N . THR A 1 189 ? -29.63215 48.90407 -2.00638 1.000 49.61492 189 THR A N 1
ATOM 1326 C CA . THR A 1 189 ? -28.94675 48.27156 -0.88834 1.000 44.75589 189 THR A CA 1
ATOM 1327 C C . THR A 1 189 ? -29.67415 47.03115 -0.38131 1.000 45.64796 189 THR A C 1
ATOM 1328 O O . THR A 1 189 ? -29.02825 46.01475 -0.09649 1.000 38.96516 189 THR A O 1
ATOM 1332 N N . ALA A 1 190 ? -31.00692 47.08641 -0.24981 1.000 35.75665 190 ALA A N 1
ATOM 1333 C CA . ALA A 1 190 ? -31.71670 45.96551 0.36790 1.000 37.24966 190 ALA A CA 1
ATOM 1334 C C . ALA A 1 190 ? -31.56568 44.64319 -0.38218 1.000 32.65151 190 ALA A C 1
ATOM 1335 O O . ALA A 1 190 ? -31.36010 43.61316 0.28767 1.000 39.89860 190 ALA A O 1
ATOM 1337 N N . PRO A 1 191 ? -31.66876 44.57405 -1.71562 1.000 30.91992 191 PRO A N 1
ATOM 1338 C CA . PRO A 1 191 ? -31.51387 43.27134 -2.38518 1.000 36.88620 191 PRO A CA 1
ATOM 1339 C C . PRO A 1 191 ? -30.13999 42.68489 -2.19333 1.000 42.08138 191 PRO A C 1
ATOM 1340 O O . PRO A 1 191 ? -29.99127 41.45570 -2.15227 1.000 39.23552 191 PRO A O 1
ATOM 1344 N N . ARG A 1 192 ? -29.12243 43.54039 -2.10831 1.000 36.36926 192 ARG A N 1
ATOM 1345 C CA . ARG A 1 192 ? -27.77476 43.06224 -1.82449 1.000 47.78877 192 ARG A CA 1
ATOM 1346 C C . ARG A 1 192 ? -27.66459 42.52348 -0.39941 1.000 38.26980 192 ARG A C 1
ATOM 1347 O O . ARG A 1 192 ? -27.04687 41.47468 -0.17000 1.000 42.09806 192 ARG A O 1
ATOM 1349 N N . ILE A 1 193 ? -28.21393 43.24864 0.58070 1.000 31.65670 193 ILE A N 1
ATOM 1350 C CA . ILE A 1 193 ? -28.18321 42.77055 1.96530 1.000 30.97711 193 ILE A CA 1
ATOM 1351 C C . ILE A 1 193 ? -28.95748 41.46497 2.08886 1.000 39.40585 193 ILE A C 1
ATOM 1352 O O . ILE A 1 193 ? -28.52085 40.51608 2.76024 1.000 33.64180 193 ILE A O 1
ATOM 1357 N N . ILE A 1 194 ? -30.12426 41.40183 1.44800 1.000 35.19324 194 ILE A N 1
ATOM 1358 C CA . ILE A 1 194 ? -30.94441 40.19572 1.50443 1.000 38.41948 194 ILE A CA 1
ATOM 1359 C C . ILE A 1 194 ? -30.22731 39.02975 0.82432 1.000 34.76443 194 ILE A C 1
ATOM 1360 O O . ILE A 1 194 ? -30.18714 37.91689 1.35735 1.000 40.83886 194 ILE A O 1
ATOM 1365 N N . GLY A 1 195 ? -29.63774 39.27600 -0.34814 1.000 36.30553 195 GLY A N 1
ATOM 1366 C CA . GLY A 1 195 ? -28.91542 38.22094 -1.05459 1.000 31.59837 195 GLY A CA 1
ATOM 1367 C C . GLY A 1 195 ? -27.76841 37.62445 -0.25120 1.000 33.95317 195 GLY A C 1
ATOM 1368 O O . GLY A 1 195 ? -27.58427 36.40187 -0.22168 1.000 36.57168 195 GLY A O 1
ATOM 1369 N N . ILE A 1 196 ? -26.98839 38.47189 0.41906 1.000 34.63349 196 ILE A N 1
ATOM 1370 C CA . ILE A 1 196 ? -25.91557 37.96759 1.27036 1.000 42.13786 196 ILE A CA 1
ATOM 1371 C C . ILE A 1 196 ? -26.50186 37.13576 2.40682 1.000 37.88258 196 ILE A C 1
ATOM 1372 O O . ILE A 1 196 ? -26.03654 36.02638 2.69803 1.000 40.39073 196 ILE A O 1
ATOM 1377 N N . MET A 1 197 ? -27.56416 37.65221 3.03528 1.000 39.25811 197 MET A N 1
ATOM 1378 C CA . MET A 1 197 ? -28.23220 36.96493 4.14113 1.000 36.52158 197 MET A CA 1
ATOM 1379 C C . MET A 1 197 ? -28.68160 35.56962 3.73218 1.000 34.97544 197 MET A C 1
ATOM 1380 O O . MET A 1 197 ? -28.42523 34.58940 4.43858 1.000 39.12822 197 MET A O 1
ATOM 1385 N N . MET A 1 198 ? -29.33131 35.45684 2.57033 1.000 35.47852 198 MET A N 1
ATOM 1386 C CA . MET A 1 198 ? -29.87089 34.16614 2.15861 1.000 37.99523 198 MET A CA 1
ATOM 1387 C C . MET A 1 198 ? -28.74354 33.20157 1.81988 1.000 44.81121 198 MET A C 1
ATOM 1388 O O . MET A 1 198 ? -28.81819 32.00791 2.13921 1.000 45.13866 198 MET A O 1
ATOM 1393 N N . ASP A 1 199 ? -27.67716 33.71417 1.19538 1.000 43.42316 199 ASP A N 1
ATOM 1394 C CA . ASP A 1 199 ? -26.48949 32.89829 0.95495 1.000 41.14180 199 ASP A CA 1
ATOM 1395 C C . ASP A 1 199 ? -25.91235 32.38081 2.25983 1.000 36.00696 199 ASP A C 1
ATOM 1396 O O . ASP A 1 199 ? -25.55209 31.20364 2.35975 1.000 47.41955 199 ASP A O 1
ATOM 1401 N N . ASN A 1 200 ? -25.82528 33.23865 3.27792 1.000 39.04337 200 ASN A N 1
ATOM 1402 C CA . ASN A 1 200 ? -25.31696 32.77430 4.56513 1.000 32.50613 200 ASN A CA 1
ATOM 1403 C C . ASN A 1 200 ? -26.20241 31.68948 5.15666 1.000 39.57790 200 ASN A C 1
ATOM 1404 O O . ASN A 1 200 ? -25.69484 30.67438 5.64068 1.000 38.72176 200 ASN A O 1
ATOM 1409 N N . LEU A 1 201 ? -27.53093 31.87695 5.11243 1.000 35.81504 201 LEU A N 1
ATOM 1410 C CA . LEU A 1 201 ? -28.43749 30.87632 5.66703 1.000 42.02791 201 LEU A CA 1
ATOM 1411 C C . LEU A 1 201 ? -28.24546 29.52249 4.99549 1.000 46.19918 201 LEU A C 1
ATOM 1412 O O . LEU A 1 201 ? -28.26073 28.47976 5.65992 1.000 40.47171 201 LEU A O 1
ATOM 1417 N N . GLU A 1 202 ? -28.00363 29.52361 3.68915 1.000 45.16223 202 GLU A N 1
ATOM 1418 C CA . GLU A 1 202 ? -27.91453 28.26785 2.96702 1.000 42.80144 202 GLU A CA 1
ATOM 1419 C C . GLU A 1 202 ? -26.57130 27.58482 3.17967 1.000 49.24337 202 GLU A C 1
ATOM 1420 O O . GLU A 1 202 ? -26.52164 26.36232 3.34603 1.000 59.09168 202 GLU A O 1
ATOM 1426 N N . ASN A 1 203 ? -25.49247 28.35754 3.26447 1.000 41.90086 203 ASN A N 1
ATOM 1427 C CA . ASN A 1 203 ? -24.14171 27.83128 3.14580 1.000 45.94608 203 ASN A CA 1
ATOM 1428 C C . ASN A 1 203 ? -23.22683 28.07597 4.33894 1.000 55.93153 203 ASN A C 1
ATOM 1429 O O . ASN A 1 203 ? -22.28993 27.29809 4.52406 1.000 61.02169 203 ASN A O 1
ATOM 1434 N N . HIS A 1 204 ? -23.42359 29.13310 5.13528 1.000 52.23597 204 HIS A N 1
ATOM 1435 C CA . HIS A 1 204 ? -22.34373 29.42552 6.08449 1.000 49.44441 204 HIS A CA 1
ATOM 1436 C C . HIS A 1 204 ? -22.37814 28.45453 7.26831 1.000 43.76125 204 HIS A C 1
ATOM 1437 O O . HIS A 1 204 ? -23.45174 28.19596 7.82660 1.000 47.46208 204 HIS A O 1
ATOM 1444 N N . PRO A 1 205 ? -21.22250 27.88917 7.65174 1.000 41.84662 205 PRO A N 1
ATOM 1445 C CA . PRO A 1 205 ? -21.20737 26.88069 8.73099 1.000 42.88595 205 PRO A CA 1
ATOM 1446 C C . PRO A 1 205 ? -21.49822 27.43346 10.11190 1.000 46.19192 205 PRO A C 1
ATOM 1447 O O . PRO A 1 205 ? -21.93334 26.66709 10.98434 1.000 50.04461 205 PRO A O 1
ATOM 1451 N N . CYS A 1 206 ? -21.28652 28.72884 10.34276 1.000 46.19349 206 CYS A N 1
ATOM 1452 C CA . CYS A 1 206 ? -21.57558 29.30854 11.64834 1.000 50.09975 206 CYS A CA 1
ATOM 1453 C C . CYS A 1 206 ? -23.07281 29.32843 11.96195 1.000 50.78870 206 CYS A C 1
ATOM 1454 O O . CYS A 1 206 ? -23.44352 29.59008 13.11191 1.000 48.55536 206 CYS A O 1
ATOM 1457 N N . LEU A 1 207 ? -23.93516 29.07129 10.97394 1.000 48.12224 207 LEU A N 1
ATOM 1458 C CA . LEU A 1 207 ? -25.37562 29.00555 11.18046 1.000 52.61154 207 LEU A CA 1
ATOM 1459 C C . LEU A 1 207 ? -25.87446 27.56789 11.33402 1.000 55.01106 207 LEU A C 1
ATOM 1460 O O . LEU A 1 207 ? -27.08555 27.31843 11.26433 1.000 56.69688 207 LEU A O 1
ATOM 1465 N N . ARG A 1 208 ? -24.96799 26.62732 11.58266 1.000 56.95187 208 ARG A N 1
ATOM 1466 C CA . ARG A 1 208 ? -25.29824 25.22665 11.79551 1.000 57.33309 208 ARG A CA 1
ATOM 1467 C C . ARG A 1 208 ? -25.19933 24.91336 13.28296 1.000 59.85620 208 ARG A C 1
ATOM 1468 O O . ARG A 1 208 ? -24.53815 25.62248 14.04452 1.000 66.19020 208 ARG A O 1
ATOM 1476 N N . ARG A 1 209 ? -25.86410 23.84066 13.69508 1.000 68.58255 209 ARG A N 1
ATOM 1477 C CA . ARG A 1 209 ? -25.66707 23.33538 15.04933 1.000 68.17134 209 ARG A CA 1
ATOM 1478 C C . ARG A 1 209 ? -24.22781 22.84392 15.21152 1.000 69.54181 209 ARG A C 1
ATOM 1479 O O . ARG A 1 209 ? -23.63751 22.97138 16.28357 1.000 78.82217 209 ARG A O 1
ATOM 1487 N N . LEU B 1 9 ? -10.66236 65.43070 35.29684 1.000 90.02630 9 LEU B N 1
ATOM 1488 C CA . LEU B 1 9 ? -11.60891 66.10451 36.17646 1.000 90.95000 9 LEU B CA 1
ATOM 1489 C C . LEU B 1 9 ? -12.62595 65.10973 36.72213 1.000 90.75178 9 LEU B C 1
ATOM 1490 O O . LEU B 1 9 ? -13.36068 64.47524 35.96193 1.000 78.99227 9 LEU B O 1
ATOM 1492 N N . LYS B 1 10 ? -12.65780 64.97281 38.04914 1.000 98.35116 10 LYS B N 1
ATOM 1493 C CA . LYS B 1 10 ? -13.58653 64.04208 38.67784 1.000 94.67590 10 LYS B CA 1
ATOM 1494 C C . LYS B 1 10 ? -14.95478 64.67097 38.89504 1.000 86.36706 10 LYS B C 1
ATOM 1495 O O . LYS B 1 10 ? -15.95625 63.95163 38.97077 1.000 92.08526 10 LYS B O 1
ATOM 1497 N N . THR B 1 11 ? -15.02007 65.99977 38.99534 1.000 76.88928 11 THR B N 1
ATOM 1498 C CA . THR B 1 11 ? -16.31381 66.66660 39.11798 1.000 75.08336 11 THR B CA 1
ATOM 1499 C C . THR B 1 11 ? -17.08202 66.60189 37.80177 1.000 72.61497 11 THR B C 1
ATOM 1500 O O . THR B 1 11 ? -18.30807 66.43953 37.79212 1.000 70.74148 11 THR B O 1
ATOM 1504 N N . LYS B 1 12 ? -16.36686 66.71711 36.68287 1.000 73.20724 12 LYS B N 1
ATOM 1505 C CA . LYS B 1 12 ? -16.97943 66.56366 35.37034 1.000 68.51753 12 LYS B CA 1
ATOM 1506 C C . LYS B 1 12 ? -17.54206 65.15459 35.18282 1.000 62.58208 12 LYS B C 1
ATOM 1507 O O . LYS B 1 12 ? -18.66615 64.98546 34.69406 1.000 57.68884 12 LYS B O 1
ATOM 1513 N N . GLU B 1 13 ? -16.78645 64.13255 35.60160 1.000 54.82926 13 GLU B N 1
ATOM 1514 C CA . GLU B 1 13 ? -17.22457 62.75051 35.42141 1.000 62.95111 13 GLU B CA 1
ATOM 1515 C C . GLU B 1 13 ? -18.41933 62.42164 36.30643 1.000 60.94093 13 GLU B C 1
ATOM 1516 O O . GLU B 1 13 ? -19.29621 61.63968 35.91239 1.000 53.94250 13 GLU B O 1
ATOM 1522 N N . HIS B 1 14 ? -18.45387 62.97676 37.51861 1.000 54.16170 14 HIS B N 1
ATOM 1523 C CA . HIS B 1 14 ? -19.61805 62.78621 38.37205 1.000 60.11395 14 HIS B CA 1
ATOM 1524 C C . HIS B 1 14 ? -20.87274 63.31139 37.68852 1.000 64.61907 14 HIS B C 1
ATOM 1525 O O . HIS B 1 14 ? -21.93990 62.68832 37.76144 1.000 67.44164 14 HIS B O 1
ATOM 1532 N N . LEU B 1 15 ? -20.75770 64.45798 37.01198 1.000 57.05892 15 LEU B N 1
ATOM 1533 C CA . LEU B 1 15 ? -21.89982 65.03560 36.30688 1.000 59.32626 15 LEU B CA 1
ATOM 1534 C C . LEU B 1 15 ? -22.28788 64.19907 35.08866 1.000 49.80891 15 LEU B C 1
ATOM 1535 O O . LEU B 1 15 ? -23.47850 64.03455 34.79947 1.000 47.67231 15 LEU B O 1
ATOM 1540 N N . MET B 1 16 ? -21.29966 63.67301 34.35528 1.000 46.01397 16 MET B N 1
ATOM 1541 C CA . MET B 1 16 ? -21.60961 62.87542 33.16994 1.000 49.59776 16 MET B CA 1
ATOM 1542 C C . MET B 1 16 ? -22.32938 61.58999 33.54246 1.000 51.26269 16 MET B C 1
ATOM 1543 O O . MET B 1 16 ? -23.21058 61.13365 32.80634 1.000 51.34710 16 MET B O 1
ATOM 1548 N N . LEU B 1 17 ? -21.95920 60.97996 34.66788 1.000 46.08286 17 LEU B N 1
ATOM 1549 C CA . LEU B 1 17 ? -22.62618 59.74607 35.06343 1.000 56.20718 17 LEU B CA 1
ATOM 1550 C C . LEU B 1 17 ? -24.00566 60.00695 35.64382 1.000 52.53125 17 LEU B C 1
ATOM 1551 O O . LEU B 1 17 ? -24.89178 59.16011 35.50646 1.000 53.40789 17 LEU B O 1
ATOM 1556 N N . ALA B 1 18 ? -24.21958 61.16748 36.26497 1.000 47.60138 18 ALA B N 1
ATOM 1557 C CA . ALA B 1 18 ? -25.57335 61.53062 36.66368 1.000 54.64360 18 ALA B CA 1
ATOM 1558 C C . ALA B 1 18 ? -26.46211 61.71260 35.44189 1.000 52.69713 18 ALA B C 1
ATOM 1559 O O . ALA B 1 18 ? -27.63300 61.31460 35.45034 1.000 58.60077 18 ALA B O 1
ATOM 1561 N N . ALA B 1 19 ? -25.91971 62.30592 34.37625 1.000 45.52740 19 ALA B N 1
ATOM 1562 C CA . ALA B 1 19 ? -26.67249 62.41470 33.13432 1.000 45.44612 19 ALA B CA 1
ATOM 1563 C C . ALA B 1 19 ? -26.96620 61.03400 32.56116 1.000 47.39614 19 ALA B C 1
ATOM 1564 O O . ALA B 1 19 ? -28.11574 60.72399 32.21649 1.000 43.81084 19 ALA B O 1
ATOM 1566 N N . LEU B 1 20 ? -25.94111 60.17336 32.49942 1.000 44.40385 20 LEU B N 1
ATOM 1567 C CA . LEU B 1 20 ? -26.12678 58.81410 31.98844 1.000 42.61261 20 LEU B CA 1
ATOM 1568 C C . LEU B 1 20 ? -27.21460 58.07123 32.75476 1.000 44.74100 20 LEU B C 1
ATOM 1569 O O . LEU B 1 20 ? -28.05481 57.40141 32.14826 1.000 42.24805 20 LEU B O 1
ATOM 1574 N N . GLU B 1 21 ? -27.21890 58.17623 34.08901 1.000 44.09204 21 GLU B N 1
ATOM 1575 C CA . GLU B 1 21 ? -28.22040 57.45637 34.87155 1.000 52.81247 21 GLU B CA 1
ATOM 1576 C C . GLU B 1 21 ? -29.61775 58.02796 34.65595 1.000 51.38536 21 GLU B C 1
ATOM 1577 O O . GLU B 1 21 ? -30.59975 57.27278 34.59915 1.000 44.01201 21 GLU B O 1
ATOM 1583 N N . THR B 1 22 ? -29.73122 59.35886 34.54483 1.000 50.92722 22 THR B N 1
ATOM 1584 C CA . THR B 1 22 ? -31.04125 59.96984 34.33098 1.000 47.94059 22 THR B CA 1
ATOM 1585 C C . THR B 1 22 ? -31.53985 59.71635 32.91068 1.000 46.71091 22 THR B C 1
ATOM 1586 O O . THR B 1 22 ? -32.72452 59.43240 32.70458 1.000 54.83645 22 THR B O 1
ATOM 1590 N N . PHE B 1 23 ? -30.65660 59.83183 31.91992 1.000 44.43384 23 PHE B N 1
ATOM 1591 C CA . PHE B 1 23 ? -31.01228 59.44342 30.55962 1.000 40.44832 23 PHE B CA 1
ATOM 1592 C C . PHE B 1 23 ? -31.51217 58.00435 30.51533 1.000 48.38624 23 PHE B C 1
ATOM 1593 O O . PHE B 1 23 ? -32.49244 57.69098 29.82617 1.000 40.20042 23 PHE B O 1
ATOM 1601 N N . TYR B 1 24 ? -30.84200 57.11282 31.24775 1.000 48.33314 24 TYR B N 1
ATOM 1602 C CA . TYR B 1 24 ? -31.18777 55.70159 31.19569 1.000 45.37726 24 TYR B CA 1
ATOM 1603 C C . TYR B 1 24 ? -32.54375 55.44086 31.84128 1.000 51.23534 24 TYR B C 1
ATOM 1604 O O . TYR B 1 24 ? -33.29901 54.57899 31.37341 1.000 51.86871 24 TYR B O 1
ATOM 1613 N N . ARG B 1 25 ? -32.90147 56.22530 32.85756 1.000 54.43496 25 ARG B N 1
ATOM 1614 C CA . ARG B 1 25 ? -34.17190 56.01224 33.53809 1.000 53.88468 25 ARG B CA 1
ATOM 1615 C C . ARG B 1 25 ? -35.31709 56.66839 32.78060 1.000 51.16759 25 ARG B C 1
ATOM 1616 O O . ARG B 1 25 ? -36.33503 56.02351 32.51049 1.000 52.91982 25 ARG B O 1
ATOM 1618 N N . LYS B 1 26 ? -35.13510 57.92438 32.35755 1.000 44.13975 26 LYS B N 1
ATOM 1619 C CA . LYS B 1 26 ? -36.22057 58.72561 31.79327 1.000 54.48801 26 LYS B CA 1
ATOM 1620 C C . LYS B 1 26 ? -36.18072 58.86752 30.27613 1.000 53.98711 26 LYS B C 1
ATOM 1621 O O . LYS B 1 26 ? -37.15730 59.35636 29.69159 1.000 45.64146 26 LYS B O 1
ATOM 1627 N N . GLY B 1 27 ? -35.07036 58.52622 29.63110 1.000 47.84431 27 GLY B N 1
ATOM 1628 C CA . GLY B 1 27 ? -34.88635 58.87082 28.24102 1.000 38.45682 27 GLY B CA 1
ATOM 1629 C C . GLY B 1 27 ? -34.32164 60.27489 28.12239 1.000 47.41257 27 GLY B C 1
ATOM 1630 O O . GLY B 1 27 ? -34.35972 61.08349 29.05622 1.000 43.90204 27 GLY B O 1
ATOM 1631 N N . ILE B 1 28 ? -33.80785 60.58424 26.93482 1.000 45.50844 28 ILE B N 1
ATOM 1632 C CA . ILE B 1 28 ? -33.11012 61.85277 26.78829 1.000 48.75014 28 ILE B CA 1
ATOM 1633 C C . ILE B 1 28 ? -34.10186 63.00922 26.74781 1.000 44.84643 28 ILE B C 1
ATOM 1634 O O . ILE B 1 28 ? -33.90212 64.02499 27.41425 1.000 42.61837 28 ILE B O 1
ATOM 1639 N N . ALA B 1 29 ? -35.21920 62.83620 26.04045 1.000 47.62621 29 ALA B N 1
ATOM 1640 C CA . ALA B 1 29 ? -36.15851 63.93483 25.83549 1.000 50.24565 29 ALA B CA 1
ATOM 1641 C C . ALA B 1 29 ? -36.78603 64.39913 27.14810 1.000 49.78499 29 ALA B C 1
ATOM 1642 O O . ALA B 1 29 ? -36.94684 65.60292 27.37663 1.000 58.62488 29 ALA B O 1
ATOM 1644 N N . ARG B 1 30 ? -37.14479 63.46579 28.02346 1.000 51.55253 30 ARG B N 1
ATOM 1645 C CA . ARG B 1 30 ? -37.82551 63.81371 29.26095 1.000 54.40380 30 ARG B CA 1
ATOM 1646 C C . ARG B 1 30 ? -36.86888 64.20489 30.37596 1.000 55.61129 30 ARG B C 1
ATOM 1647 O O . ARG B 1 30 ? -37.32319 64.59638 31.45351 1.000 69.46336 30 ARG B O 1
ATOM 1649 N N . THR B 1 31 ? -35.56542 64.11640 30.14877 1.000 53.97305 31 THR B N 1
ATOM 1650 C CA . THR B 1 31 ? -34.59397 64.50453 31.15814 1.000 48.73915 31 THR B CA 1
ATOM 1651 C C . THR B 1 31 ? -34.34942 66.00594 31.10384 1.000 48.95761 31 THR B C 1
ATOM 1652 O O . THR B 1 31 ? -34.20943 66.58972 30.02591 1.000 54.26303 31 THR B O 1
ATOM 1656 N N . SER B 1 32 ? -34.32762 66.64045 32.26974 1.000 46.24046 32 SER B N 1
ATOM 1657 C CA . SER B 1 32 ? -34.02246 68.05892 32.34870 1.000 50.43478 32 SER B CA 1
ATOM 1658 C C . SER B 1 32 ? -32.66435 68.25974 33.00703 1.000 50.24124 32 SER B C 1
ATOM 1659 O O . SER B 1 32 ? -32.16705 67.40035 33.74357 1.000 50.17957 32 SER B O 1
ATOM 1662 N N . LEU B 1 33 ? -32.06360 69.41611 32.71330 1.000 47.70652 33 LEU B N 1
ATOM 1663 C CA . LEU B 1 33 ? -30.78528 69.76762 33.32293 1.000 55.64123 33 LEU B CA 1
ATOM 1664 C C . LEU B 1 33 ? -30.89187 69.82011 34.84178 1.000 53.96711 33 LEU B C 1
ATOM 1665 O O . LEU B 1 33 ? -29.97074 69.39470 35.55223 1.000 43.59225 33 LEU B O 1
ATOM 1670 N N . ASN B 1 34 ? -32.02101 70.30761 35.35739 1.000 54.94661 34 ASN B N 1
ATOM 1671 C CA . ASN B 1 34 ? -32.21067 70.35951 36.80251 1.000 55.49499 34 ASN B CA 1
ATOM 1672 C C . ASN B 1 34 ? -32.17567 68.96811 37.42492 1.000 54.52170 34 ASN B C 1
ATOM 1673 O O . ASN B 1 34 ? -31.57937 68.77185 38.49014 1.000 55.38397 34 ASN B O 1
ATOM 1678 N N . GLU B 1 35 ? -32.81036 67.98753 36.78027 1.000 59.57185 35 GLU B N 1
ATOM 1679 C CA . GLU B 1 35 ? -32.77402 66.63157 37.31340 1.000 64.04490 35 GLU B CA 1
ATOM 1680 C C . GLU B 1 35 ? -31.35172 66.09341 37.32906 1.000 63.51557 35 GLU B C 1
ATOM 1681 O O . GLU B 1 35 ? -30.94038 65.42996 38.28915 1.000 64.26828 35 GLU B O 1
ATOM 1687 N N . ILE B 1 36 ? -30.58426 66.38125 36.27572 1.000 56.47137 36 ILE B N 1
ATOM 1688 C CA . ILE B 1 36 ? -29.19001 65.95038 36.22323 1.000 57.18246 36 ILE B CA 1
ATOM 1689 C C . ILE B 1 36 ? -28.39266 66.60453 37.34158 1.000 56.06938 36 ILE B C 1
ATOM 1690 O O . ILE B 1 36 ? -27.59594 65.94749 38.02226 1.000 50.65944 36 ILE B O 1
ATOM 1695 N N . ALA B 1 37 ? -28.57134 67.91968 37.52441 1.000 53.80945 37 ALA B N 1
ATOM 1696 C CA . ALA B 1 37 ? -27.89177 68.61667 38.61100 1.000 56.77566 37 ALA B CA 1
ATOM 1697 C C . ALA B 1 37 ? -28.28876 68.03466 39.96032 1.000 60.69106 37 ALA B C 1
ATOM 1698 O O . ALA B 1 37 ? -27.42649 67.72698 40.79308 1.000 57.42631 37 ALA B O 1
ATOM 1700 N N . GLN B 1 38 ? -29.59763 67.86733 40.18757 1.000 54.16679 38 GLN B N 1
ATOM 1701 C CA . GLN B 1 38 ? -30.07306 67.28396 41.44019 1.000 54.65112 38 GLN B CA 1
ATOM 1702 C C . GLN B 1 38 ? -29.47218 65.90148 41.67210 1.000 58.20077 38 GLN B C 1
ATOM 1703 O O . GLN B 1 38 ? -28.91363 65.62557 42.74059 1.000 58.58785 38 GLN B O 1
ATOM 1705 N N . ALA B 1 39 ? -29.52414 65.03656 40.65596 1.000 51.65537 39 ALA B N 1
ATOM 1706 C CA . ALA B 1 39 ? -28.97672 63.69010 40.80011 1.000 56.99863 39 ALA B CA 1
ATOM 1707 C C . ALA B 1 39 ? -27.47779 63.71179 41.07954 1.000 63.71005 39 ALA B C 1
ATOM 1708 O O . ALA B 1 39 ? -26.96838 62.82190 41.76826 1.000 69.95275 39 ALA B O 1
ATOM 1710 N N . ALA B 1 40 ? -26.75654 64.70960 40.55706 1.000 53.45320 40 ALA B N 1
ATOM 1711 C CA . ALA B 1 40 ? -25.32923 64.84925 40.82144 1.000 51.55617 40 ALA B CA 1
ATOM 1712 C C . ALA B 1 40 ? -25.03595 65.55365 42.13730 1.000 57.24908 40 ALA B C 1
ATOM 1713 O O . ALA B 1 40 ? -23.86677 65.61993 42.54029 1.000 63.06932 40 ALA B O 1
ATOM 1715 N N . GLY B 1 41 ? -26.06031 66.07855 42.80344 1.000 50.34139 41 GLY B N 1
ATOM 1716 C CA . GLY B 1 41 ? -25.88664 66.81908 44.03943 1.000 49.54833 41 GLY B CA 1
ATOM 1717 C C . GLY B 1 41 ? -25.17867 68.15114 43.91168 1.000 60.76142 41 GLY B C 1
ATOM 1718 O O . GLY B 1 41 ? -24.52398 68.58699 44.86570 1.000 58.22657 41 GLY B O 1
ATOM 1719 N N . VAL B 1 42 ? -25.31379 68.82887 42.76832 1.000 60.44787 42 VAL B N 1
ATOM 1720 C CA . VAL B 1 42 ? -24.70633 70.13463 42.55134 1.000 58.42929 42 VAL B CA 1
ATOM 1721 C C . VAL B 1 42 ? -25.79563 71.10149 42.10359 1.000 58.90611 42 VAL B C 1
ATOM 1722 O O . VAL B 1 42 ? -26.91830 70.71351 41.77852 1.000 60.74853 42 VAL B O 1
ATOM 1726 N N . THR B 1 43 ? -25.44591 72.37638 42.10286 1.000 52.96829 43 THR B N 1
ATOM 1727 C CA . THR B 1 43 ? -26.36413 73.41421 41.67102 1.000 64.15521 43 THR B CA 1
ATOM 1728 C C . THR B 1 43 ? -26.37736 73.51486 40.14410 1.000 66.75218 43 THR B C 1
ATOM 1729 O O . THR B 1 43 ? -25.47548 73.03030 39.45175 1.000 62.11825 43 THR B O 1
ATOM 1733 N N . ARG B 1 44 ? -27.45846 74.10266 39.62080 1.000 67.68609 44 ARG B N 1
ATOM 1734 C CA . ARG B 1 44 ? -27.55990 74.34745 38.18386 1.000 63.03306 44 ARG B CA 1
ATOM 1735 C C . ARG B 1 44 ? -26.37639 75.17338 37.68091 1.000 55.21604 44 ARG B C 1
ATOM 1736 O O . ARG B 1 44 ? -25.89488 74.96942 36.56026 1.000 53.11335 44 ARG B O 1
ATOM 1738 N N . GLY B 1 45 ? -25.91368 76.13224 38.48610 1.000 48.43321 45 GLY B N 1
ATOM 1739 C CA . GLY B 1 45 ? -24.77528 76.94337 38.07631 1.000 52.14748 45 GLY B CA 1
ATOM 1740 C C . GLY B 1 45 ? -23.49185 76.14104 37.98669 1.000 59.61081 45 GLY B C 1
ATOM 1741 O O . GLY B 1 45 ? -22.69349 76.32631 37.06171 1.000 59.17977 45 GLY B O 1
ATOM 1742 N N . ALA B 1 46 ? -23.26969 75.24336 38.95047 1.000 54.65447 46 ALA B N 1
ATOM 1743 C CA . ALA B 1 46 ? -22.11262 74.35854 38.89402 1.000 57.84935 46 ALA B CA 1
ATOM 1744 C C . ALA B 1 46 ? -22.14027 73.49167 37.64295 1.000 55.91042 46 ALA B C 1
ATOM 1745 O O . ALA B 1 46 ? -21.12593 73.34981 36.95076 1.000 50.66330 46 ALA B O 1
ATOM 1747 N N . LEU B 1 47 ? -23.30275 72.92698 37.32193 1.000 55.55995 47 LEU B N 1
ATOM 1748 C CA . LEU B 1 47 ? -23.42770 72.12109 36.11211 1.000 54.74221 47 LEU B CA 1
ATOM 1749 C C . LEU B 1 47 ? -23.16577 72.95030 34.85681 1.000 53.81807 47 LEU B C 1
ATOM 1750 O O . LEU B 1 47 ? -22.40201 72.53940 33.97153 1.000 42.27170 47 LEU B O 1
ATOM 1755 N N . TYR B 1 48 ? -23.78826 74.12802 34.76767 1.000 51.05026 48 TYR B N 1
ATOM 1756 C CA . TYR B 1 48 ? -23.66813 74.94487 33.56437 1.000 46.43783 48 TYR B CA 1
ATOM 1757 C C . TYR B 1 48 ? -22.23302 75.36865 33.29259 1.000 51.53702 48 TYR B C 1
ATOM 1758 O O . TYR B 1 48 ? -21.86494 75.58672 32.13471 1.000 56.85075 48 TYR B O 1
ATOM 1767 N N . TRP B 1 49 ? -21.41209 75.48637 34.33491 1.000 50.28580 49 TRP B N 1
ATOM 1768 C CA . TRP B 1 49 ? -20.00257 75.80092 34.13383 1.000 53.52158 49 TRP B CA 1
ATOM 1769 C C . TRP B 1 49 ? -19.31686 74.73956 33.27382 1.000 54.19384 49 TRP B C 1
ATOM 1770 O O . TRP B 1 49 ? -18.50156 75.06337 32.40372 1.000 52.26879 49 TRP B O 1
ATOM 1781 N N . HIS B 1 50 ? -19.65683 73.46724 33.47984 1.000 48.55717 50 HIS B N 1
ATOM 1782 C CA . HIS B 1 50 ? -19.02018 72.38507 32.74237 1.000 46.34391 50 HIS B CA 1
ATOM 1783 C C . HIS B 1 50 ? -19.78932 71.95529 31.51190 1.000 52.92103 50 HIS B C 1
ATOM 1784 O O . HIS B 1 50 ? -19.16823 71.51922 30.53936 1.000 55.25209 50 HIS B O 1
ATOM 1791 N N . PHE B 1 51 ? -21.11973 72.03706 31.53661 1.000 44.54355 51 PHE B N 1
ATOM 1792 C CA . PHE B 1 51 ? -21.94881 71.55777 30.43724 1.000 41.62184 51 PHE B CA 1
ATOM 1793 C C . PHE B 1 51 ? -23.09443 72.53158 30.24946 1.000 52.29351 51 PHE B C 1
ATOM 1794 O O . PHE B 1 51 ? -23.92903 72.68901 31.14665 1.000 47.59811 51 PHE B O 1
ATOM 1802 N N . LYS B 1 52 ? -23.15186 73.16528 29.07930 1.000 47.81054 52 LYS B N 1
ATOM 1803 C CA . LYS B 1 52 ? -24.18939 74.16690 28.88512 1.000 61.76544 52 LYS B CA 1
ATOM 1804 C C . LYS B 1 52 ? -25.56832 73.53476 28.70710 1.000 59.14481 52 LYS B C 1
ATOM 1805 O O . LYS B 1 52 ? -26.57407 74.17280 29.03262 1.000 73.09351 52 LYS B O 1
ATOM 1811 N N . ASN B 1 53 ? -25.65267 72.29225 28.23107 1.000 55.54829 53 ASN B N 1
ATOM 1812 C CA . ASN B 1 53 ? -26.96306 71.72287 27.92751 1.000 50.77247 53 ASN B CA 1
ATOM 1813 C C . ASN B 1 53 ? -26.87519 70.20128 27.86016 1.000 47.83156 53 ASN B C 1
ATOM 1814 O O . ASN B 1 53 ? -25.78834 69.61699 27.93313 1.000 44.30462 53 ASN B O 1
ATOM 1819 N N . LYS B 1 54 ? -28.04914 69.55925 27.70671 1.000 44.51598 54 LYS B N 1
ATOM 1820 C CA . LYS B 1 54 ? -28.08778 68.09979 27.64972 1.000 42.54760 54 LYS B CA 1
ATOM 1821 C C . LYS B 1 54 ? -27.24881 67.56125 26.50805 1.000 43.98820 54 LYS B C 1
ATOM 1822 O O . LYS B 1 54 ? -26.63413 66.49497 26.64175 1.000 43.85302 54 LYS B O 1
ATOM 1828 N N . GLU B 1 55 ? -27.26584 68.24822 25.36037 1.000 43.31693 55 GLU B N 1
ATOM 1829 C CA . GLU B 1 55 ? -26.46916 67.83237 24.20609 1.000 55.23870 55 GLU B CA 1
ATOM 1830 C C . GLU B 1 55 ? -24.99845 67.64362 24.56841 1.000 54.15163 55 GLU B C 1
ATOM 1831 O O . GLU B 1 55 ? -24.36992 66.65370 24.17377 1.000 49.95605 55 GLU B O 1
ATOM 1833 N N . ASP B 1 56 ? -24.42394 68.58880 25.31630 1.000 57.65019 56 ASP B N 1
ATOM 1834 C CA . ASP B 1 56 ? -22.99082 68.50136 25.58645 1.000 52.49975 56 ASP B CA 1
ATOM 1835 C C . ASP B 1 56 ? -22.66197 67.39229 26.57151 1.000 42.36497 56 ASP B C 1
ATOM 1836 O O . ASP B 1 56 ? -21.58532 66.79088 26.48044 1.000 43.77165 56 ASP B O 1
ATOM 1841 N N . LEU B 1 57 ? -23.57651 67.08568 27.49406 1.000 44.30536 57 LEU B N 1
ATOM 1842 C CA . LEU B 1 57 ? -23.39814 65.92417 28.35656 1.000 43.12722 57 LEU B CA 1
ATOM 1843 C C . LEU B 1 57 ? -23.46285 64.64025 27.54601 1.000 44.72762 57 LEU B C 1
ATOM 1844 O O . LEU B 1 57 ? -22.62313 63.74222 27.70544 1.000 47.53748 57 LEU B O 1
ATOM 1849 N N . PHE B 1 58 ? -24.46187 64.53804 26.67189 1.000 42.48254 58 PHE B N 1
ATOM 1850 C CA . PHE B 1 58 ? -24.54863 63.39836 25.76822 1.000 47.85081 58 PHE B CA 1
ATOM 1851 C C . PHE B 1 58 ? -23.30339 63.29196 24.89558 1.000 41.55081 58 PHE B C 1
ATOM 1852 O O . PHE B 1 58 ? -22.75323 62.20120 24.71657 1.000 42.93032 58 PHE B O 1
ATOM 1860 N N . ASP B 1 59 ? -22.84753 64.42842 24.35660 1.000 42.91409 59 ASP B N 1
ATOM 1861 C CA . ASP B 1 59 ? -21.65147 64.45744 23.52649 1.000 43.96735 59 ASP B CA 1
ATOM 1862 C C . ASP B 1 59 ? -20.43701 63.95980 24.29594 1.000 46.27896 59 ASP B C 1
ATOM 1863 O O . ASP B 1 59 ? -19.64046 63.17974 23.76760 1.000 45.04431 59 ASP B O 1
ATOM 1868 N N . ALA B 1 60 ? -20.29186 64.38377 25.55572 1.000 50.13895 60 ALA B N 1
ATOM 1869 C CA . ALA B 1 60 ? -19.16509 63.93969 26.37455 1.000 42.19348 60 ALA B CA 1
ATOM 1870 C C . ALA B 1 60 ? -19.23072 62.44175 26.66380 1.000 47.66715 60 ALA B C 1
ATOM 1871 O O . ALA B 1 60 ? -18.19156 61.78856 26.77825 1.000 44.91103 60 ALA B O 1
ATOM 1873 N N . LEU B 1 61 ? -20.43916 61.89239 26.85253 1.000 49.67704 61 LEU B N 1
ATOM 1874 C CA . LEU B 1 61 ? -20.58505 60.44916 27.05126 1.000 43.13084 61 LEU B CA 1
ATOM 1875 C C . LEU B 1 61 ? -20.13845 59.67815 25.81372 1.000 42.87471 61 LEU B C 1
ATOM 1876 O O . LEU B 1 61 ? -19.42177 58.67655 25.91469 1.000 42.85039 61 LEU B O 1
ATOM 1881 N N . PHE B 1 62 ? -20.56197 60.14209 24.63780 1.000 41.12283 62 PHE B N 1
ATOM 1882 C CA . PHE B 1 62 ? -20.11735 59.58871 23.36493 1.000 40.77836 62 PHE B CA 1
ATOM 1883 C C . PHE B 1 62 ? -18.59245 59.53300 23.29398 1.000 51.94291 62 PHE B C 1
ATOM 1884 O O . PHE B 1 62 ? -18.01701 58.52979 22.84987 1.000 47.00298 62 PHE B O 1
ATOM 1892 N N . GLN B 1 63 ? -17.91955 60.61340 23.72418 1.000 49.08762 63 GLN B N 1
ATOM 1893 C CA . GLN B 1 63 ? -16.45603 60.64904 23.70480 1.000 49.79931 63 GLN B CA 1
ATOM 1894 C C . GLN B 1 63 ? -15.85004 59.63718 24.67213 1.000 50.40060 63 GLN B C 1
ATOM 1895 O O . GLN B 1 63 ? -14.81946 59.01751 24.36395 1.000 43.54161 63 GLN B O 1
ATOM 1901 N N . ARG B 1 64 ? -16.44859 59.47238 25.85933 1.000 48.80356 64 ARG B N 1
ATOM 1902 C CA . ARG B 1 64 ? -15.91265 58.48180 26.79109 1.000 52.09684 64 ARG B CA 1
ATOM 1903 C C . ARG B 1 64 ? -16.04152 57.08652 26.20906 1.000 56.51022 64 ARG B C 1
ATOM 1904 O O . ARG B 1 64 ? -15.10404 56.28486 26.29663 1.000 52.35005 64 ARG B O 1
ATOM 1906 N N . ILE B 1 65 ? -17.16849 56.80441 25.54709 1.000 43.61335 65 ILE B N 1
ATOM 1907 C CA . ILE B 1 65 ? -17.32607 55.52246 24.86675 1.000 48.88407 65 ILE B CA 1
ATOM 1908 C C . ILE B 1 65 ? -16.22927 55.34651 23.81927 1.000 52.72856 65 ILE B C 1
ATOM 1909 O O . ILE B 1 65 ? -15.58514 54.29550 23.74671 1.000 52.37084 65 ILE B O 1
ATOM 1914 N N . CYS B 1 66 ? -15.98277 56.38063 23.00353 1.000 54.68451 66 CYS B N 1
ATOM 1915 C CA . CYS B 1 66 ? -14.95280 56.24922 21.97145 1.000 59.61988 66 CYS B CA 1
ATOM 1916 C C . CYS B 1 66 ? -13.56102 56.16505 22.58096 1.000 55.17682 66 CYS B C 1
ATOM 1917 O O . CYS B 1 66 ? -12.71503 55.40181 22.10030 1.000 57.28647 66 CYS B O 1
ATOM 1920 N N . ASP B 1 67 ? -13.31669 56.90450 23.66614 1.000 55.53372 67 ASP B N 1
ATOM 1921 C CA . ASP B 1 67 ? -12.02189 56.81719 24.33249 1.000 48.08539 67 ASP B CA 1
ATOM 1922 C C . ASP B 1 67 ? -11.77530 55.41627 24.87773 1.000 55.69662 67 ASP B C 1
ATOM 1923 O O . ASP B 1 67 ? -10.67114 54.87161 24.73633 1.000 47.75579 67 ASP B O 1
ATOM 1928 N N . ASP B 1 68 ? -12.79860 54.80328 25.47941 1.000 45.62919 68 ASP B N 1
ATOM 1929 C CA . ASP B 1 68 ? -12.64191 53.44524 25.98400 1.000 61.68230 68 ASP B CA 1
ATOM 1930 C C . ASP B 1 68 ? -12.25172 52.48895 24.86535 1.000 65.04903 68 ASP B C 1
ATOM 1931 O O . ASP B 1 68 ? -11.33446 51.67302 25.02764 1.000 66.13269 68 ASP B O 1
ATOM 1936 N N . ILE B 1 69 ? -12.90580 52.60708 23.70673 1.000 55.32557 69 ILE B N 1
ATOM 1937 C CA . ILE B 1 69 ? -12.61758 51.69537 22.60425 1.000 56.60927 69 ILE B CA 1
ATOM 1938 C C . ILE B 1 69 ? -11.19875 51.90652 22.08324 1.000 63.43707 69 ILE B C 1
ATOM 1939 O O . ILE B 1 69 ? -10.47232 50.94028 21.82310 1.000 63.20661 69 ILE B O 1
ATOM 1944 N N . GLU B 1 70 ? -10.76937 53.16293 21.93983 1.000 64.93451 70 GLU B N 1
ATOM 1945 C CA . GLU B 1 70 ? -9.43568 53.40661 21.39511 1.000 69.44993 70 GLU B CA 1
ATOM 1946 C C . GLU B 1 70 ? -8.33789 53.00705 22.37488 1.000 68.70442 70 GLU B C 1
ATOM 194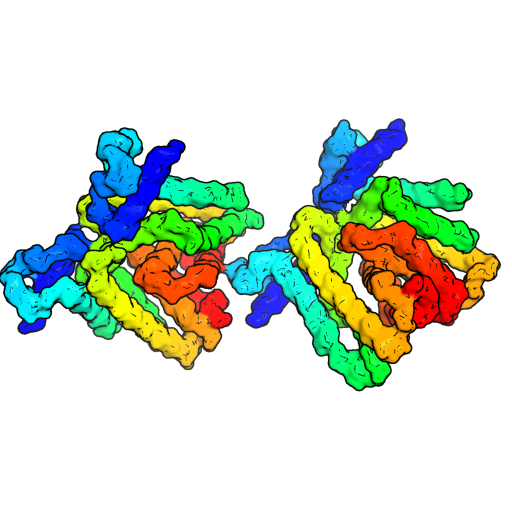7 O O . GLU B 1 70 ? -7.27451 52.53800 21.94912 1.000 69.73257 70 GLU B O 1
ATOM 1953 N N . ASN B 1 71 ? -8.56794 53.17451 23.68046 1.000 68.56060 71 ASN B N 1
ATOM 1954 C CA . ASN B 1 71 ? -7.56051 52.79200 24.66392 1.000 71.12891 71 ASN B CA 1
ATOM 1955 C C . ASN B 1 71 ? -7.47320 51.28861 24.86184 1.000 76.52658 71 ASN B C 1
ATOM 1956 O O . ASN B 1 71 ? -6.57257 50.82552 25.57008 1.000 79.11009 71 ASN B O 1
ATOM 1961 N N . CYS B 1 72 ? -8.35421 50.51919 24.22440 1.000 68.96120 72 CYS B N 1
ATOM 1962 C CA . CYS B 1 72 ? -8.24748 49.07032 24.20307 1.000 69.28130 72 CYS B CA 1
ATOM 1963 C C . CYS B 1 72 ? -7.71529 48.54690 22.88361 1.000 67.55318 72 CYS B C 1
ATOM 1964 O O . CYS B 1 72 ? -7.02494 47.53117 22.87888 1.000 64.08531 72 CYS B O 1
ATOM 1967 N N . ILE B 1 73 ? -8.01201 49.22488 21.77010 1.000 71.50211 73 ILE B N 1
ATOM 1968 C CA . ILE B 1 73 ? -7.44335 48.83506 20.48487 1.000 77.55591 73 ILE B CA 1
ATOM 1969 C C . ILE B 1 73 ? -5.93585 49.03606 20.50219 1.000 90.73156 73 ILE B C 1
ATOM 1970 O O . ILE B 1 73 ? -5.19912 48.36420 19.76859 1.000 96.36115 73 ILE B O 1
ATOM 1972 N N . ALA B 1 74 ? -5.45153 49.93755 21.35923 1.000 88.50944 74 ALA B N 1
ATOM 1973 C CA . ALA B 1 74 ? -4.04581 50.19650 21.64318 1.000 88.60508 74 ALA B CA 1
ATOM 1974 C C . ALA B 1 74 ? -3.34781 49.02631 22.40612 1.000 96.41645 74 ALA B C 1
ATOM 1975 O O . ALA B 1 74 ? -2.22429 49.19398 22.90637 1.000 91.27503 74 ALA B O 1
ATOM 1977 N N . GLN B 1 75 ? -3.97043 47.85448 22.50653 1.000 96.13756 75 GLN B N 1
ATOM 1978 C CA . GLN B 1 75 ? -3.38783 46.73368 23.23441 1.000 95.25344 75 GLN B CA 1
ATOM 1979 C C . GLN B 1 75 ? -3.39598 45.46258 22.39042 1.000 98.65360 75 GLN B C 1
ATOM 1980 O O . GLN B 1 75 ? -4.36169 45.18563 21.67727 1.000 106.89535 75 GLN B O 1
ATOM 1982 N N . GLY B 1 82 ? -1.92044 38.82846 14.17679 1.000 88.71251 82 GLY B N 1
ATOM 1983 C CA . GLY B 1 82 ? -1.27356 39.99217 13.59833 1.000 90.55175 82 GLY B CA 1
ATOM 1984 C C . GLY B 1 82 ? -1.94949 40.52009 12.34548 1.000 83.92041 82 GLY B C 1
ATOM 1985 O O . GLY B 1 82 ? -2.57755 39.76673 11.60206 1.000 78.68576 82 GLY B O 1
ATOM 1986 N N . GLY B 1 83 ? -1.80142 41.82268 12.10682 1.000 80.82132 83 GLY B N 1
ATOM 1987 C CA . GLY B 1 83 ? -2.46458 42.48816 11.00273 1.000 72.85116 83 GLY B CA 1
ATOM 1988 C C . GLY B 1 83 ? -3.68562 43.25789 11.46909 1.000 75.86691 83 GLY B C 1
ATOM 1989 O O . GLY B 1 83 ? -4.45070 42.76622 12.30444 1.000 72.19019 83 GLY B O 1
ATOM 1990 N N . SER B 1 84 ? -3.88024 44.46821 10.93608 1.000 75.16826 84 SER B N 1
ATOM 1991 C CA . SER B 1 84 ? -4.97093 45.32126 11.40220 1.000 71.46466 84 SER B CA 1
ATOM 1992 C C . SER B 1 84 ? -6.34157 44.68308 11.17422 1.000 65.35299 84 SER B C 1
ATOM 1993 O O . SER B 1 84 ? -7.28776 44.96570 11.92135 1.000 59.13569 84 SER B O 1
ATOM 1996 N N . TRP B 1 85 ? -6.46880 43.82462 10.15545 1.000 61.48716 85 TRP B N 1
ATOM 1997 C CA . TRP B 1 85 ? -7.73511 43.14245 9.90724 1.000 60.23119 85 TRP B CA 1
ATOM 1998 C C . TRP B 1 85 ? -8.05720 42.15319 11.02068 1.000 59.59993 85 TRP B C 1
ATOM 1999 O O . TRP B 1 85 ? -9.21667 42.02694 11.42606 1.000 47.88161 85 TRP B O 1
ATOM 2010 N N . THR B 1 86 ? -7.03999 41.48259 11.56866 1.000 56.90414 86 THR B N 1
ATOM 2011 C CA . THR B 1 86 ? -7.29585 40.60146 12.70148 1.000 57.89795 86 THR B CA 1
ATOM 2012 C C . THR B 1 86 ? -7.57419 41.40966 13.95646 1.000 53.41491 86 THR B C 1
ATOM 2013 O O . THR B 1 86 ? -8.38508 40.99538 14.79197 1.000 63.20517 86 THR B O 1
ATOM 2017 N N . VAL B 1 87 ? -6.90760 42.55791 14.10448 1.000 44.72691 87 VAL B N 1
ATOM 2018 C CA . VAL B 1 87 ? -7.16747 43.43411 15.24015 1.000 52.22305 87 VAL B CA 1
ATOM 2019 C C . VAL B 1 87 ? -8.60635 43.94941 15.19683 1.000 59.13826 87 VAL B C 1
ATOM 2020 O O . VAL B 1 87 ? -9.27279 44.05835 16.23308 1.000 67.17213 87 VAL B O 1
ATOM 2024 N N . PHE B 1 88 ? -9.10694 44.26231 13.99487 1.000 52.91018 88 PHE B N 1
ATOM 2025 C CA . PHE B 1 88 ? -10.49377 44.70310 13.83337 1.000 48.14870 88 PHE B CA 1
ATOM 2026 C C . PHE B 1 88 ? -11.45571 43.65567 14.37529 1.000 51.78065 88 PHE B C 1
ATOM 2027 O O . PHE B 1 88 ? -12.41710 43.98236 15.08269 1.000 54.95829 88 PHE B O 1
ATOM 2035 N N . ARG B 1 89 ? -11.19153 42.38554 14.07215 1.000 49.07601 89 ARG B N 1
ATOM 2036 C CA . ARG B 1 89 ? -11.99274 41.29425 14.61395 1.000 54.59962 89 ARG B CA 1
ATOM 2037 C C . ARG B 1 89 ? -12.01320 41.33418 16.13546 1.000 51.42674 89 ARG B C 1
ATOM 2038 O O . ARG B 1 89 ? -13.07734 41.25480 16.76448 1.000 46.16346 89 ARG B O 1
ATOM 2046 N N . HIS B 1 90 ? -10.83108 41.45017 16.74510 1.000 50.00692 90 HIS B N 1
ATOM 2047 C CA . HIS B 1 90 ? -10.75603 41.52669 18.19831 1.000 49.68701 90 HIS B CA 1
ATOM 2048 C C . HIS B 1 90 ? -11.50678 42.74314 18.72598 1.000 44.22066 90 HIS B C 1
ATOM 2049 O O . HIS B 1 90 ? -12.22251 42.65098 19.72732 1.000 51.36120 90 HIS B O 1
ATOM 2051 N N . THR B 1 91 ? -11.37092 43.88668 18.04906 1.000 46.49038 91 THR B N 1
ATOM 2052 C CA . THR B 1 91 ? -12.03355 45.10280 18.50852 1.000 48.54394 91 THR B CA 1
ATOM 2053 C C . THR B 1 91 ? -13.54284 44.92520 18.51434 1.000 45.09253 91 THR B C 1
ATOM 2054 O O . THR B 1 91 ? -14.22169 45.34060 19.46065 1.000 43.80107 91 THR B O 1
ATOM 2058 N N . LEU B 1 92 ? -14.07847 44.28293 17.47175 1.000 41.26383 92 LEU B N 1
ATOM 2059 C CA . LEU B 1 92 ? -15.51287 44.03481 17.39118 1.000 39.44744 92 LEU B CA 1
ATOM 2060 C C . LEU B 1 92 ? -15.96488 43.06874 18.47442 1.000 47.18474 92 LEU B C 1
ATOM 2061 O O . LEU B 1 92 ? -16.99866 43.28968 19.11230 1.000 38.02141 92 LEU B O 1
ATOM 2066 N N . LEU B 1 93 ? -15.20819 41.98637 18.68791 1.000 47.90038 93 LEU B N 1
ATOM 2067 C CA . LEU B 1 93 ? -15.54698 41.04081 19.74999 1.000 49.75749 93 LEU B CA 1
ATOM 2068 C C . LEU B 1 93 ? -15.51170 41.72574 21.11194 1.000 50.62611 93 LEU B C 1
ATOM 2069 O O . LEU B 1 93 ? -16.42006 41.54987 21.93464 1.000 49.92795 93 LEU B O 1
ATOM 2074 N N . HIS B 1 94 ? -14.48086 42.53958 21.35229 1.000 38.15159 94 HIS B N 1
ATOM 2075 C CA . HIS B 1 94 ? -14.37791 43.24563 22.62561 1.000 44.05021 94 HIS B CA 1
ATOM 2076 C C . HIS B 1 94 ? -15.51102 44.24935 22.80947 1.000 45.47937 94 HIS B C 1
ATOM 2077 O O . HIS B 1 94 ? -15.93199 44.49793 23.94555 1.000 47.39920 94 HIS B O 1
ATOM 2079 N N . PHE B 1 95 ? -15.98441 44.86708 21.72033 1.000 39.43013 95 PHE B N 1
ATOM 2080 C CA . PHE B 1 95 ? -17.09935 45.80778 21.82441 1.000 39.23426 95 PHE B CA 1
ATOM 2081 C C . PHE B 1 95 ? -18.32725 45.13944 22.43483 1.000 40.41154 95 PHE B C 1
ATOM 2082 O O . PHE B 1 95 ? -18.95829 45.67983 23.35092 1.000 49.72154 95 PHE B O 1
ATOM 2090 N N . PHE B 1 96 ? -18.68104 43.95533 21.93805 1.000 35.64218 96 PHE B N 1
ATOM 2091 C CA . PHE B 1 96 ? -19.89195 43.29479 22.40805 1.000 41.94687 96 PHE B CA 1
ATOM 2092 C C . PHE B 1 96 ? -19.70525 42.67422 23.78051 1.000 48.48615 96 PHE B C 1
ATOM 2093 O O . PHE B 1 96 ? -20.67343 42.57518 24.54713 1.000 45.46651 96 PHE B O 1
ATOM 2101 N N . GLU B 1 97 ? -18.48000 42.26780 24.11691 1.000 39.97174 97 GLU B N 1
ATOM 2102 C CA . GLU B 1 97 ? -18.22942 41.78382 25.46820 1.000 46.02505 97 GLU B CA 1
ATOM 2103 C C . GLU B 1 97 ? -18.46825 42.87772 26.49900 1.000 47.75941 97 GLU B C 1
ATOM 2104 O O . GLU B 1 97 ? -19.18653 42.66674 27.48174 1.000 51.83630 97 GLU B O 1
ATOM 2110 N N . ARG B 1 98 ? -17.88532 44.06592 26.28525 1.000 42.85255 98 ARG B N 1
ATOM 2111 C CA . ARG B 1 98 ? -18.03337 45.12334 27.27578 1.000 45.02733 98 ARG B CA 1
ATOM 2112 C C . ARG B 1 98 ? -19.45566 45.68151 27.26347 1.000 44.89379 98 ARG B C 1
ATOM 2113 O O . ARG B 1 98 ? -19.93561 46.17362 28.28776 1.000 43.45075 98 ARG B O 1
ATOM 2121 N N . LEU B 1 99 ? -20.14245 45.58811 26.12497 1.000 40.17763 99 LEU B N 1
ATOM 2122 C CA . LEU B 1 99 ? -21.56940 45.87566 26.09144 1.000 50.14361 99 LEU B CA 1
ATOM 2123 C C . LEU B 1 99 ? -22.31915 45.04625 27.12669 1.000 58.51523 99 LEU B C 1
ATOM 2124 O O . LEU B 1 99 ? -23.34764 45.48216 27.65651 1.000 55.58752 99 LEU B O 1
ATOM 2129 N N . GLN B 1 100 ? -21.81505 43.85318 27.43991 1.000 58.97717 100 GLN B N 1
ATOM 2130 C CA . GLN B 1 100 ? -22.47328 42.99967 28.41332 1.000 56.89222 100 GLN B CA 1
ATOM 2131 C C . GLN B 1 100 ? -21.86126 43.09053 29.80475 1.000 55.19581 100 GLN B C 1
ATOM 2132 O O . GLN B 1 100 ? -22.52616 42.71757 30.77352 1.000 59.94976 100 GLN B O 1
ATOM 2138 N N . SER B 1 101 ? -20.62697 43.58933 29.93603 1.000 51.97702 101 SER B N 1
ATOM 2139 C CA . SER B 1 101 ? -19.93833 43.59121 31.22044 1.000 47.79446 101 SER B CA 1
ATOM 2140 C C . SER B 1 101 ? -19.68183 44.97247 31.79487 1.000 52.67588 101 SER B C 1
ATOM 2141 O O . SER B 1 101 ? -19.41929 45.07953 32.99513 1.000 57.60780 101 SER B O 1
ATOM 2144 N N . ASN B 1 102 ? -19.74300 46.02124 30.98168 1.000 46.19701 102 ASN B N 1
ATOM 2145 C CA . ASN B 1 102 ? -19.43244 47.38072 31.40941 1.000 48.93100 102 ASN B CA 1
ATOM 2146 C C . ASN B 1 102 ? -20.73109 48.17262 31.45586 1.000 42.20272 102 ASN B C 1
ATOM 2147 O O . ASN B 1 102 ? -21.38212 48.35776 30.42425 1.000 53.10536 102 ASN B O 1
ATOM 2152 N N . ASP B 1 103 ? -21.11356 48.61124 32.66037 1.000 52.02832 103 ASP B N 1
ATOM 2153 C CA . ASP B 1 103 ? -22.40473 49.27007 32.85881 1.000 45.12855 103 ASP B CA 1
ATOM 2154 C C . ASP B 1 103 ? -22.51120 50.58026 32.08687 1.000 56.45176 103 ASP B C 1
ATOM 2155 O O . ASP B 1 103 ? -23.60457 50.93716 31.62440 1.000 48.82056 103 ASP B O 1
ATOM 2157 N N . ILE B 1 104 ? -21.40003 51.31106 31.93691 1.000 48.00624 104 ILE B N 1
ATOM 2158 C CA . ILE B 1 104 ? -21.44657 52.56603 31.18947 1.000 52.26847 104 ILE B CA 1
ATOM 2159 C C . ILE B 1 104 ? -21.67673 52.29959 29.70676 1.000 55.69671 104 ILE B C 1
ATOM 2160 O O . ILE B 1 104 ? -22.44879 53.00775 29.05015 1.000 51.40758 104 ILE B O 1
ATOM 2165 N N . HIS B 1 105 ? -21.00646 51.28493 29.14866 1.000 52.80532 105 HIS B N 1
ATOM 2166 C CA . HIS B 1 105 ? -21.23583 50.95277 27.74626 1.000 40.12875 105 HIS B CA 1
ATOM 2167 C C . HIS B 1 105 ? -22.61728 50.33068 27.54385 1.000 39.98873 105 HIS B C 1
ATOM 2168 O O . HIS B 1 105 ? -23.27707 50.59336 26.53104 1.000 40.65380 105 HIS B O 1
ATOM 2175 N N . TYR B 1 106 ? -23.07339 49.50916 28.49304 1.000 37.61383 106 TYR B N 1
ATOM 2176 C CA . TYR B 1 106 ? -24.42305 48.95741 28.39594 1.000 38.66408 106 TYR B CA 1
ATOM 2177 C C . TYR B 1 106 ? -25.46739 50.07189 28.40068 1.000 43.20539 106 TYR B C 1
ATOM 2178 O O . TYR B 1 106 ? -26.32594 50.14156 27.51405 1.000 43.11100 106 TYR B O 1
ATOM 2187 N N . LYS B 1 107 ? -25.40260 50.95929 29.39586 1.000 40.11212 107 LYS B N 1
ATOM 2188 C CA . LYS B 1 107 ? -26.42729 51.98879 29.53681 1.000 43.66413 107 LYS B CA 1
ATOM 2189 C C . LYS B 1 107 ? -26.39133 52.99091 28.38731 1.000 46.86351 107 LYS B C 1
ATOM 2190 O O . LYS B 1 107 ? -27.44742 53.40642 27.89266 1.000 40.72653 107 LYS B O 1
ATOM 2196 N N . PHE B 1 108 ? -25.19552 53.38218 27.93202 1.000 35.60358 108 PHE B N 1
ATOM 2197 C CA . PHE B 1 108 ? -25.11939 54.37712 26.86755 1.000 37.25311 108 PHE B CA 1
ATOM 2198 C C . PHE B 1 108 ? -25.73990 53.87058 25.57168 1.000 39.23957 108 PHE B C 1
ATOM 2199 O O . PHE B 1 108 ? -26.48364 54.59914 24.89969 1.000 37.94658 108 PHE B O 1
ATOM 2207 N N . HIS B 1 109 ? -25.38794 52.64869 25.16087 1.000 35.77702 109 HIS B N 1
ATOM 2208 C CA . HIS B 1 109 ? -25.92972 52.15164 23.90118 1.000 33.38151 109 HIS B CA 1
ATOM 2209 C C . HIS B 1 109 ? -27.40365 51.78856 24.04083 1.000 35.14919 109 HIS B C 1
ATOM 2210 O O . HIS B 1 109 ? -28.17002 51.93103 23.08153 1.000 40.95542 109 HIS B O 1
ATOM 2217 N N . ASN B 1 110 ? -27.82351 51.36476 25.23059 1.000 33.16295 110 ASN B N 1
ATOM 2218 C CA . ASN B 1 110 ? -29.25168 51.23716 25.50297 1.000 34.07764 110 ASN B CA 1
ATOM 2219 C C . ASN B 1 110 ? -29.96057 52.57176 25.30217 1.000 41.51238 110 ASN B C 1
ATOM 2220 O O . ASN B 1 110 ? -31.03667 52.62771 24.69210 1.000 36.77795 110 ASN B O 1
ATOM 2225 N N . ILE B 1 111 ? -29.38043 53.65847 25.83429 1.000 41.45932 111 ILE B N 1
ATOM 2226 C CA . ILE B 1 111 ? -29.97359 54.98334 25.65819 1.000 41.18763 111 ILE B CA 1
ATOM 2227 C C . ILE B 1 111 ? -30.02651 55.34930 24.18636 1.000 41.98079 111 ILE B C 1
ATOM 2228 O O . ILE B 1 111 ? -31.05502 55.81365 23.67699 1.000 45.44057 111 ILE B O 1
ATOM 2233 N N . LEU B 1 112 ? -28.91836 55.14107 23.48321 1.000 38.78331 112 LEU B N 1
ATOM 2234 C CA . LEU B 1 112 ? -28.82331 55.55265 22.09033 1.000 39.39806 112 LEU B CA 1
ATOM 2235 C C . LEU B 1 112 ? -29.87491 54.87040 21.22630 1.000 39.37461 112 LEU B C 1
ATOM 2236 O O . LEU B 1 112 ? -30.53045 55.51706 20.39968 1.000 39.70448 112 LEU B O 1
ATOM 2241 N N . PHE B 1 113 ? -30.05561 53.56472 21.40440 1.000 29.72441 113 PHE B N 1
ATOM 2242 C CA . PHE B 1 113 ? -30.93607 52.83599 20.49609 1.000 37.68301 113 PHE B CA 1
ATOM 2243 C C . PHE B 1 113 ? -32.39620 52.86349 20.92134 1.000 38.31871 113 PHE B C 1
ATOM 2244 O O . PHE B 1 113 ? -33.27306 52.87262 20.05540 1.000 44.61671 113 PHE B O 1
ATOM 2252 N N . LEU B 1 114 ? -32.68157 52.88349 22.22678 1.000 34.17627 114 LEU B N 1
ATOM 2253 C CA . LEU B 1 114 ? -34.03583 52.67425 22.71958 1.000 41.43520 114 LEU B CA 1
ATOM 2254 C C . LEU B 1 114 ? -34.62035 53.86302 23.46902 1.000 44.79588 114 LEU B C 1
ATOM 2255 O O . LEU B 1 114 ? -35.81340 53.83333 23.78286 1.000 44.12350 114 LEU B O 1
ATOM 2260 N N . LYS B 1 115 ? -33.82448 54.87882 23.81373 1.000 35.02555 115 LYS B N 1
ATOM 2261 C CA . LYS B 1 115 ? -34.30921 55.94480 24.69489 1.000 36.92158 115 LYS B CA 1
ATOM 2262 C C . LYS B 1 115 ? -33.87017 57.31082 24.18335 1.000 39.70143 115 LYS B C 1
ATOM 2263 O O . LYS B 1 115 ? -33.48788 58.19654 24.95647 1.000 46.51265 115 LYS B O 1
ATOM 2269 N N . CYS B 1 116 ? -33.91880 57.49756 22.86602 1.000 41.56815 116 CYS B N 1
ATOM 2270 C CA . CYS B 1 116 ? -33.45071 58.72615 22.23631 1.000 39.79722 116 CYS B CA 1
ATOM 2271 C C . CYS B 1 116 ? -34.27414 58.90623 20.95542 1.000 43.52213 116 CYS B C 1
ATOM 2272 O O . CYS B 1 116 ? -33.83075 58.65436 19.83334 1.000 54.69457 116 CYS B O 1
ATOM 2275 N N . GLU B 1 117 ? -35.50969 59.35456 21.12710 1.000 40.68077 117 GLU B N 1
ATOM 2276 C CA . GLU B 1 117 ? -36.44841 59.38139 20.01943 1.000 51.37961 117 GLU B CA 1
ATOM 2277 C C . GLU B 1 117 ? -36.12289 60.53723 19.07835 1.000 52.79695 117 GLU B C 1
ATOM 2278 O O . GLU B 1 117 ? -35.60007 61.58012 19.48731 1.000 47.05676 117 GLU B O 1
ATOM 2284 N N . HIS B 1 118 ? -36.39829 60.32098 17.79596 1.000 46.41317 118 HIS B N 1
ATOM 2285 C CA . HIS B 1 118 ? -36.04269 61.28233 16.75474 1.000 47.45138 118 HIS B CA 1
ATOM 2286 C C . HIS B 1 118 ? -37.19436 62.26115 16.54198 1.000 46.13223 118 HIS B C 1
ATOM 2287 O O . HIS B 1 118 ? -37.85548 62.29601 15.50695 1.000 61.16684 118 HIS B O 1
ATOM 2294 N N . THR B 1 119 ? -37.42222 63.07149 17.56089 1.000 45.32537 119 THR B N 1
ATOM 2295 C CA . THR B 1 119 ? -38.42770 64.11533 17.50964 1.000 54.65722 119 THR B CA 1
ATOM 2296 C C . THR B 1 119 ? -37.76011 65.47996 17.40203 1.000 60.00353 119 THR B C 1
ATOM 2297 O O . THR B 1 119 ? -36.54482 65.62466 17.58205 1.000 52.36753 119 THR B O 1
ATOM 2301 N N . GLU B 1 120 ? -38.57792 66.48512 17.07466 1.000 58.74851 120 GLU B N 1
ATOM 2302 C CA . GLU B 1 120 ? -38.08049 67.85569 17.02532 1.000 62.50997 120 GLU B CA 1
ATOM 2303 C C . GLU B 1 120 ? -37.57299 68.29821 18.38936 1.000 63.61342 120 GLU B C 1
ATOM 2304 O O . GLU B 1 120 ? -36.63387 69.09598 18.47659 1.000 66.73860 120 GLU B O 1
ATOM 2306 N N . GLN B 1 121 ? -38.18051 67.78898 19.46221 1.000 64.31256 121 GLN B N 1
ATOM 2307 C CA . GLN B 1 121 ? -37.71619 68.11359 20.80424 1.000 62.66925 121 GLN B CA 1
ATOM 2308 C C . GLN B 1 121 ? -36.27482 67.65718 21.01518 1.000 65.56266 121 GLN B C 1
ATOM 2309 O O . GLN B 1 121 ? -35.50323 68.33293 21.70451 1.000 71.02981 121 GLN B O 1
ATOM 2315 N N . ASN B 1 122 ? -35.88656 66.51400 20.42851 1.000 50.49660 122 ASN B N 1
ATOM 2316 C CA . ASN B 1 122 ? -34.52608 65.99307 20.55548 1.000 51.96737 122 ASN B CA 1
ATOM 2317 C C . ASN B 1 122 ? -33.62668 66.33165 19.37169 1.000 43.01101 122 ASN B C 1
ATOM 2318 O O . ASN B 1 122 ? -32.58346 65.69431 19.21156 1.000 43.54289 122 ASN B O 1
ATOM 2323 N N . ALA B 1 123 ? -33.99931 67.30594 18.54285 1.000 45.11792 123 ALA B N 1
ATOM 2324 C CA . ALA B 1 123 ? -33.25992 67.54541 17.30352 1.000 50.93982 123 ALA B CA 1
ATOM 2325 C C . ALA B 1 123 ? -31.77199 67.79433 17.55705 1.000 50.10431 123 ALA B C 1
ATOM 2326 O O . ALA B 1 123 ? -30.91844 67.33556 16.78591 1.000 48.70414 123 ALA B O 1
ATOM 2328 N N . ALA B 1 124 ? -31.43846 68.49540 18.64347 1.000 44.13875 124 ALA B N 1
ATOM 2329 C CA . ALA B 1 124 ? -30.04533 68.86168 18.89333 1.000 46.44223 124 ALA B CA 1
ATOM 2330 C C . ALA B 1 124 ? -29.24007 67.66736 19.39757 1.000 47.95270 124 ALA B C 1
ATOM 2331 O O . ALA B 1 124 ? -28.06898 67.50784 19.04039 1.000 52.60496 124 ALA B O 1
ATOM 2333 N N . VAL B 1 125 ? -29.85708 66.82133 20.22714 1.000 43.29973 125 VAL B N 1
ATOM 2334 C CA . VAL B 1 125 ? -29.24956 65.54857 20.61414 1.000 41.91289 125 VAL B CA 1
ATOM 2335 C C . VAL B 1 125 ? -29.01987 64.66008 19.39576 1.000 37.14460 125 VAL B C 1
ATOM 2336 O O . VAL B 1 125 ? -27.95964 64.03991 19.24713 1.000 38.72214 125 VAL B O 1
ATOM 2340 N N . ILE B 1 126 ? -30.00977 64.58213 18.50628 1.000 41.61555 126 ILE B N 1
ATOM 2341 C CA . ILE B 1 126 ? -29.87549 63.74551 17.32038 1.000 44.34128 126 ILE B CA 1
ATOM 2342 C C . ILE B 1 126 ? -28.72109 64.23333 16.45947 1.000 48.18744 126 ILE B C 1
ATOM 2343 O O . ILE B 1 126 ? -27.98506 63.43175 15.86739 1.000 47.49664 126 ILE B O 1
ATOM 2348 N N . ALA B 1 127 ? -28.54002 65.55648 16.39105 1.000 38.30174 127 ALA B N 1
ATOM 2349 C CA . ALA B 1 127 ? -27.43411 66.13568 15.63651 1.000 41.45929 127 ALA B CA 1
ATOM 2350 C C . ALA B 1 127 ? -26.08704 65.68016 16.18886 1.000 46.80195 127 ALA B C 1
ATOM 2351 O O . ALA B 1 127 ? -25.15356 65.41866 15.42180 1.000 44.05985 127 ALA B O 1
ATOM 2353 N N . ILE B 1 128 ? -25.96372 65.58971 17.51799 1.000 45.83107 128 ILE B N 1
ATOM 2354 C CA . ILE B 1 128 ? -24.73657 65.07762 18.13126 1.000 47.22565 128 ILE B CA 1
ATOM 2355 C C . ILE B 1 128 ? -24.50214 63.62266 17.73276 1.000 49.31679 128 ILE B C 1
ATOM 2356 O O . ILE B 1 128 ? -23.38636 63.23027 17.36606 1.000 47.35905 128 ILE B O 1
ATOM 2361 N N . ALA B 1 129 ? -25.54946 62.79457 17.83080 1.000 45.20328 129 ALA B N 1
ATOM 2362 C CA . ALA B 1 129 ? -25.43726 61.39224 17.43417 1.000 43.68471 129 ALA B CA 1
ATOM 2363 C C . ALA B 1 129 ? -25.01466 61.27499 15.97579 1.000 45.92293 129 ALA B C 1
ATOM 2364 O O . ALA B 1 129 ? -24.16964 60.43821 15.63139 1.000 44.70513 129 ALA B O 1
ATOM 2366 N N . ARG B 1 130 ? -25.58186 62.12075 15.10884 1.000 43.92114 130 ARG B N 1
ATOM 2367 C CA . ARG B 1 130 ? -25.22472 62.09308 13.69544 1.000 52.18713 130 ARG B CA 1
ATOM 2368 C C . ARG B 1 130 ? -23.74529 62.41517 13.49815 1.000 50.52592 130 ARG B C 1
ATOM 2369 O O . ARG B 1 130 ? -23.07767 61.81760 12.63914 1.000 50.91187 130 ARG B O 1
ATOM 2371 N N . LYS B 1 131 ? -23.20314 63.32121 14.31866 1.000 40.92154 131 LYS B N 1
ATOM 2372 C CA . LYS B 1 131 ? -21.77922 63.64992 14.22722 1.000 45.32670 131 LYS B CA 1
ATOM 2373 C C . LYS B 1 131 ? -20.91354 62.44476 14.56580 1.000 55.35077 131 LYS B C 1
ATOM 2374 O O . LYS B 1 131 ? -19.87836 62.21317 13.93048 1.000 58.89557 131 LYS B O 1
ATOM 2376 N N . HIS B 1 132 ? -21.30911 61.67429 15.58061 1.000 54.06896 132 HIS B N 1
ATOM 2377 C CA . HIS B 1 132 ? -20.52036 60.50849 15.96501 1.000 59.94823 132 HIS B CA 1
ATOM 2378 C C . HIS B 1 132 ? -20.70062 59.34015 15.00083 1.000 53.17191 132 HIS B C 1
ATOM 2379 O O . HIS B 1 132 ? -19.75714 58.56012 14.80217 1.000 48.62744 132 HIS B O 1
ATOM 2386 N N . GLN B 1 133 ? -21.87635 59.21880 14.37184 1.000 50.84826 133 GLN B N 1
ATOM 2387 C CA . GLN B 1 133 ? -22.02368 58.24370 13.29627 1.000 51.29980 133 GLN B CA 1
ATOM 2388 C C . GLN B 1 133 ? -21.04356 58.55131 12.17319 1.000 50.47861 133 GLN B C 1
ATOM 2389 O O . GLN B 1 133 ? -20.39706 57.64400 11.64026 1.000 55.23716 133 GLN B O 1
ATOM 2395 N N . ALA B 1 134 ? -20.89194 59.83726 11.82672 1.000 48.18590 134 ALA B N 1
ATOM 2396 C CA . ALA B 1 134 ? -19.91348 60.21348 10.81048 1.000 46.67182 134 ALA B CA 1
ATOM 2397 C C . ALA B 1 134 ? -18.51368 59.80193 11.23697 1.000 48.83826 134 ALA B C 1
ATOM 2398 O O . ALA B 1 134 ? -17.70494 59.37038 10.40711 1.000 53.25761 134 ALA B O 1
ATOM 2400 N N . ILE B 1 135 ? -18.21873 59.90794 12.53457 1.000 49.61221 135 ILE B N 1
ATOM 2401 C CA . ILE B 1 135 ? -16.90495 59.51216 13.03289 1.000 58.38095 135 ILE B CA 1
ATOM 2402 C C . ILE B 1 135 ? -16.70935 58.00488 12.89358 1.000 58.30949 135 ILE B C 1
ATOM 2403 O O . ILE B 1 135 ? -15.68460 57.54725 12.37605 1.000 50.22637 135 ILE B O 1
ATOM 2408 N N . TRP B 1 136 ? -17.69704 57.21024 13.32865 1.000 55.95526 136 TRP B N 1
ATOM 2409 C CA . TRP B 1 136 ? -17.59077 55.76371 13.16086 1.000 48.34848 136 TRP B CA 1
ATOM 2410 C C . TRP B 1 136 ? -17.42304 55.39691 11.69777 1.000 42.96101 136 TRP B C 1
ATOM 2411 O O . TRP B 1 136 ? -16.58967 54.54817 11.35567 1.000 43.93591 136 TRP B O 1
ATOM 2422 N N . ARG B 1 137 ? -18.18095 56.05712 10.81783 1.000 35.92583 137 ARG B N 1
ATOM 2423 C CA . ARG B 1 137 ? -18.08057 55.77664 9.39112 1.000 40.93444 137 ARG B CA 1
ATOM 2424 C C . ARG B 1 137 ? -16.65192 55.97307 8.89312 1.000 51.07950 137 ARG B C 1
ATOM 2425 O O . ARG B 1 137 ? -16.10262 55.11383 8.19154 1.000 43.08624 137 ARG B O 1
ATOM 2433 N N . GLU B 1 138 ? -16.03228 57.10233 9.25286 1.000 48.35606 138 GLU B N 1
ATOM 2434 C CA . GLU B 1 138 ? -14.66501 57.36118 8.81834 1.000 57.05213 138 GLU B CA 1
ATOM 2435 C C . GLU B 1 138 ? -13.69969 56.32375 9.37734 1.000 54.91419 138 GLU B C 1
ATOM 2436 O O . GLU B 1 138 ? -12.75644 55.91140 8.68984 1.000 47.75853 138 GLU B O 1
ATOM 2438 N N . LYS B 1 139 ? -13.91565 55.88255 10.62133 1.000 54.51822 139 LYS B N 1
ATOM 2439 C CA . LYS B 1 139 ? -12.99469 54.91374 11.21288 1.000 59.51525 139 LYS B CA 1
ATOM 2440 C C . LYS B 1 139 ? -13.12920 53.54047 10.56744 1.000 53.56563 139 LYS B C 1
ATOM 2441 O O . LYS B 1 139 ? -12.12651 52.84879 10.35035 1.000 52.18002 139 LYS B O 1
ATOM 2447 N N . ILE B 1 140 ? -14.35456 53.13361 10.24278 1.000 48.22265 140 ILE B N 1
ATOM 2448 C CA . ILE B 1 140 ? -14.55233 51.87760 9.53301 1.000 41.00829 140 ILE B CA 1
ATOM 2449 C C . ILE B 1 140 ? -13.93904 51.95346 8.13950 1.000 47.85802 140 ILE B C 1
ATOM 2450 O O . ILE B 1 140 ? -13.32296 50.98790 7.65834 1.000 45.75053 140 ILE B O 1
ATOM 2455 N N . THR B 1 141 ? -14.09620 53.09545 7.46693 1.000 42.31305 141 THR B N 1
ATOM 2456 C CA . THR B 1 141 ? -13.50052 53.25326 6.14020 1.000 48.94193 141 THR B CA 1
ATOM 2457 C C . THR B 1 141 ? -11.98063 53.12652 6.18320 1.000 49.68921 141 THR B C 1
ATOM 2458 O O . THR B 1 141 ? -11.37449 52.53967 5.27521 1.000 49.52395 141 THR B O 1
ATOM 2462 N N . ALA B 1 142 ? -11.34693 53.66525 7.22966 1.000 40.99397 142 ALA B N 1
ATOM 2463 C CA . ALA B 1 142 ? -9.89308 53.56047 7.34791 1.000 42.94402 142 ALA B CA 1
ATOM 2464 C C . ALA B 1 142 ? -9.46090 52.11553 7.57773 1.000 49.89660 142 ALA B C 1
ATOM 2465 O O . ALA B 1 142 ? -8.46782 51.66239 7.00389 1.000 61.36954 142 ALA B O 1
ATOM 2467 N N . VAL B 1 143 ? -10.20022 51.37180 8.40667 1.000 46.69445 143 VAL B N 1
ATOM 2468 C CA . VAL B 1 143 ? -9.89930 49.95789 8.59117 1.000 41.92360 143 VAL B CA 1
ATOM 2469 C C . VAL B 1 143 ? -9.99918 49.23356 7.25646 1.000 49.37310 143 VAL B C 1
ATOM 2470 O O . VAL B 1 143 ? -9.13214 48.42398 6.89896 1.000 55.27454 143 VAL B O 1
ATOM 2474 N N . LEU B 1 144 ? -11.02876 49.55854 6.47260 1.000 42.12162 144 LEU B N 1
ATOM 2475 C CA . LEU B 1 144 ? -11.19961 48.91986 5.17641 1.000 42.46910 144 LEU B CA 1
ATOM 2476 C C . LEU B 1 144 ? -10.07173 49.29449 4.22201 1.000 48.84955 144 LEU B C 1
ATOM 2477 O O . LEU B 1 144 ? -9.56220 48.43879 3.49248 1.000 50.90127 144 LEU B O 1
ATOM 2482 N N . THR B 1 145 ? -9.66843 50.56339 4.21130 1.000 55.74620 145 THR B N 1
ATOM 2483 C CA . THR B 1 145 ? -8.56169 50.96910 3.35201 1.000 55.10142 145 THR B CA 1
ATOM 2484 C C . THR B 1 145 ? -7.28906 50.22608 3.73604 1.000 53.31404 145 THR B C 1
ATOM 2485 O O . THR B 1 145 ? -6.58557 49.68893 2.87090 1.000 49.53228 145 THR B O 1
ATOM 2489 N N . GLU B 1 146 ? -7.00223 50.14426 5.04215 1.000 48.14262 146 GLU B N 1
ATOM 2490 C CA . GLU B 1 146 ? -5.80811 49.43155 5.48989 1.000 56.12960 146 GLU B CA 1
ATOM 2491 C C . GLU B 1 146 ? -5.86028 47.95784 5.10929 1.000 56.42794 146 GLU B C 1
ATOM 2492 O O . GLU B 1 146 ? -4.86496 47.39807 4.63426 1.000 56.62516 146 GLU B O 1
ATOM 2494 N N . ALA B 1 147 ? -7.03397 47.33330 5.23671 1.000 49.91110 147 ALA B N 1
ATOM 2495 C CA . ALA B 1 147 ? -7.15219 45.90987 4.94326 1.000 52.69026 147 ALA B CA 1
ATOM 2496 C C . ALA B 1 147 ? -6.96475 45.63450 3.45955 1.000 54.77268 147 ALA B C 1
ATOM 2497 O O . ALA B 1 147 ? -6.36648 44.61760 3.08155 1.000 55.02004 147 ALA B O 1
ATOM 2499 N N . VAL B 1 148 ? -7.44604 46.53793 2.60333 1.000 49.68808 148 VAL B N 1
ATOM 2500 C CA . VAL B 1 148 ? -7.21485 46.36468 1.17594 1.000 53.41447 148 VAL B CA 1
ATOM 2501 C C . VAL B 1 148 ? -5.72933 46.51664 0.87254 1.000 60.04600 148 VAL B C 1
ATOM 2502 O O . VAL B 1 148 ? -5.12343 45.65734 0.21858 1.000 55.31685 148 VAL B O 1
ATOM 2506 N N . GLU B 1 149 ? -5.10163 47.55416 1.43468 1.000 64.72374 149 GLU B N 1
ATOM 2507 C CA . GLU B 1 149 ? -3.68397 47.78493 1.19249 1.000 67.12833 149 GLU B CA 1
ATOM 2508 C C . GLU B 1 149 ? -2.84696 46.63287 1.73182 1.000 70.06730 149 GLU B C 1
ATOM 2509 O O . GLU B 1 149 ? -1.78973 46.32226 1.17944 1.000 64.42590 149 GLU B O 1
ATOM 2511 N N . ASN B 1 150 ? -3.33419 45.93753 2.75530 1.000 68.91126 150 ASN B N 1
ATOM 2512 C CA . ASN B 1 150 ? -2.61774 44.78087 3.26860 1.000 61.46201 150 ASN B CA 1
ATOM 2513 C C . ASN B 1 150 ? -3.03608 43.49871 2.57147 1.000 61.25128 150 ASN B C 1
ATOM 2514 O O . ASN B 1 150 ? -2.54765 42.42572 2.93434 1.000 63.57767 150 ASN B O 1
ATOM 2519 N N . GLN B 1 151 ? -3.92711 43.59105 1.58185 1.000 61.47511 151 GLN B N 1
ATOM 2520 C CA . GLN B 1 151 ? -4.37784 42.44161 0.80118 1.000 56.99227 151 GLN B CA 1
ATOM 2521 C C . GLN B 1 151 ? -5.13228 41.43911 1.66952 1.000 58.72993 151 GLN B C 1
ATOM 2522 O O . GLN B 1 151 ? -5.16517 40.24312 1.37608 1.000 64.97675 151 GLN B O 1
ATOM 2528 N N . ASP B 1 152 ? -5.73649 41.93473 2.75075 1.000 49.81137 152 ASP B N 1
ATOM 2529 C CA . ASP B 1 152 ? -6.70431 41.16892 3.52225 1.000 51.98370 152 ASP B CA 1
ATOM 2530 C C . ASP B 1 152 ? -8.08173 41.20154 2.88520 1.000 53.80767 152 ASP B C 1
ATOM 2531 O O . ASP B 1 152 ? -8.87419 40.27736 3.09367 1.000 48.03197 152 ASP B O 1
ATOM 2536 N N . LEU B 1 153 ? -8.35664 42.22863 2.08757 1.000 50.47744 153 LEU B N 1
ATOM 2537 C CA . LEU B 1 153 ? -9.59357 42.36126 1.34880 1.000 47.78180 153 LEU B CA 1
ATOM 2538 C C . LEU B 1 153 ? -9.24958 42.66212 -0.09913 1.000 50.32652 153 LEU B C 1
ATOM 2539 O O . LEU B 1 153 ? -8.18953 43.22335 -0.39949 1.000 48.62542 153 LEU B O 1
ATOM 2544 N N . ALA B 1 154 ? -10.15499 42.27752 -0.99297 1.000 49.45927 154 ALA B N 1
ATOM 2545 C CA . ALA B 1 154 ? -9.90333 42.42026 -2.41690 1.000 55.80811 154 ALA B CA 1
ATOM 2546 C C . ALA B 1 154 ? -9.74091 43.88469 -2.79861 1.000 56.93835 154 ALA B C 1
ATOM 2547 O O . ALA B 1 154 ? -10.34797 44.78359 -2.20330 1.000 56.41588 154 ALA B O 1
ATOM 2549 N N . ASP B 1 155 ? -8.92531 44.10982 -3.82802 1.000 61.01360 155 ASP B N 1
ATOM 2550 C CA . ASP B 1 155 ? -8.66061 45.46594 -4.29177 1.000 65.60645 155 ASP B CA 1
ATOM 2551 C C . ASP B 1 155 ? -9.92065 46.13254 -4.83152 1.000 58.58618 155 ASP B C 1
ATOM 2552 O O . ASP B 1 155 ? -10.03236 47.36167 -4.78773 1.000 59.28544 155 ASP B O 1
ATOM 2554 N N . ASP B 1 156 ? -10.86968 45.35032 -5.35430 1.000 57.94655 156 ASP B N 1
ATOM 2555 C CA . ASP B 1 156 ? -12.11911 45.88793 -5.87922 1.000 54.59226 156 ASP B CA 1
ATOM 2556 C C . ASP B 1 156 ? -13.26210 45.80352 -4.87283 1.000 47.88245 156 ASP B C 1
ATOM 2557 O O . ASP B 1 156 ? -14.42864 45.71160 -5.27205 1.000 52.77849 156 ASP B O 1
ATOM 2562 N N . LEU B 1 157 ? -12.95427 45.80667 -3.57868 1.000 52.12012 157 LEU B N 1
ATOM 2563 C CA . LEU B 1 157 ? -14.00185 45.90850 -2.56858 1.000 52.93262 157 LEU B CA 1
ATOM 2564 C C . LEU B 1 157 ? -14.79400 47.19889 -2.75228 1.000 57.49406 157 LEU B C 1
ATOM 2565 O O . LEU B 1 157 ? -14.22204 48.26728 -2.97987 1.000 50.91775 157 LEU B O 1
ATOM 2570 N N . ASP B 1 158 ? -16.11899 47.09346 -2.67792 1.000 56.25479 158 ASP B N 1
ATOM 2571 C CA . ASP B 1 158 ? -16.98038 48.27604 -2.69559 1.000 58.87581 158 ASP B CA 1
ATOM 2572 C C . ASP B 1 158 ? -16.95868 48.86866 -1.29060 1.000 59.50376 158 ASP B C 1
ATOM 2573 O O . ASP B 1 158 ? -17.71884 48.46199 -0.41235 1.000 55.59621 158 ASP B O 1
ATOM 2578 N N . LYS B 1 159 ? -16.06638 49.84486 -1.07195 1.000 48.05466 159 LYS B N 1
ATOM 2579 C CA . LYS B 1 159 ? -15.88462 50.38309 0.27494 1.000 48.04821 159 LYS B CA 1
ATOM 2580 C C . LYS B 1 159 ? -17.14496 51.07298 0.78380 1.000 47.37323 159 LYS B C 1
ATOM 2581 O O . LYS B 1 159 ? -17.46660 50.97895 1.97308 1.000 46.63331 159 LYS B O 1
ATOM 2587 N N . GLU B 1 160 ? -17.85409 51.78987 -0.09649 1.000 43.76650 160 GLU B N 1
ATOM 2588 C CA . GLU B 1 160 ? -19.06510 52.50559 0.30913 1.000 45.39811 160 GLU B CA 1
ATOM 2589 C C . GLU B 1 160 ? -20.15629 51.54491 0.76518 1.000 46.53705 160 GLU B C 1
ATOM 2590 O O . GLU B 1 160 ? -20.78202 51.74941 1.81195 1.000 53.53741 160 GLU B O 1
ATOM 2592 N N . THR B 1 161 ? -20.39905 50.48200 -0.01107 1.000 44.08943 161 THR B N 1
ATOM 2593 C CA . THR B 1 161 ? -21.39697 49.49187 0.38071 1.000 44.25831 161 THR B CA 1
ATOM 2594 C C . THR B 1 161 ? -20.94842 48.72396 1.61294 1.000 44.76546 161 THR B C 1
ATOM 2595 O O . THR B 1 161 ? -21.77064 48.36236 2.46257 1.000 45.56381 161 THR B O 1
ATOM 2599 N N . ALA B 1 162 ? -19.64648 48.44999 1.71179 1.000 39.86717 162 ALA B N 1
ATOM 2600 C CA . ALA B 1 162 ? -19.12718 47.66308 2.82149 1.000 43.44203 162 ALA B CA 1
ATOM 2601 C C . ALA B 1 162 ? -19.33435 48.36635 4.15841 1.000 41.85919 162 ALA B C 1
ATOM 2602 O O . ALA B 1 162 ? -19.64921 47.71340 5.16235 1.000 38.11713 162 ALA B O 1
ATOM 2604 N N . VAL B 1 163 ? -19.13013 49.68909 4.19318 1.000 32.57886 163 VAL B N 1
ATOM 2605 C CA . VAL B 1 163 ? -19.34221 50.43755 5.43930 1.000 37.12012 163 VAL B CA 1
ATOM 2606 C C . VAL B 1 163 ? -20.80198 50.39071 5.84343 1.000 35.82948 163 VAL B C 1
ATOM 2607 O O . VAL B 1 163 ? -21.13521 50.17169 7.02225 1.000 37.36407 163 VAL B O 1
ATOM 2611 N N . ILE B 1 164 ? -21.71114 50.63678 4.89314 1.000 40.36315 164 ILE B N 1
ATOM 2612 C CA . ILE B 1 164 ? -23.13822 50.49697 5.15029 1.000 40.38615 164 ILE B CA 1
ATOM 2613 C C . ILE B 1 164 ? -23.44085 49.08496 5.64625 1.000 44.11769 164 ILE B C 1
ATOM 2614 O O . ILE B 1 164 ? -24.17056 48.89450 6.62491 1.000 38.29860 164 ILE B O 1
ATOM 2619 N N . PHE B 1 165 ? -22.84599 48.08419 4.97998 1.000 32.42040 165 PHE B N 1
ATOM 2620 C CA . PHE B 1 165 ? -23.01329 46.68485 5.36567 1.000 33.82028 165 PHE B CA 1
ATOM 2621 C C . PHE B 1 165 ? -22.50595 46.42695 6.77831 1.000 36.36045 165 PHE B C 1
ATOM 2622 O O . PHE B 1 165 ? -23.17266 45.75860 7.57241 1.000 32.83189 165 PHE B O 1
ATOM 2630 N N . ILE B 1 166 ? -21.33358 46.95192 7.12075 1.000 40.54420 166 ILE B N 1
ATOM 2631 C CA . ILE B 1 166 ? -20.78834 46.71138 8.45223 1.000 33.24640 166 ILE B CA 1
ATOM 2632 C C . ILE B 1 166 ? -21.66830 47.35996 9.51838 1.000 33.72380 166 ILE B C 1
ATOM 2633 O O . ILE B 1 166 ? -22.01264 46.73383 10.52868 1.000 35.58952 166 ILE B O 1
ATOM 2638 N N . LYS B 1 167 ? -22.03011 48.63028 9.32210 1.000 42.15286 167 LYS B N 1
ATOM 2639 C CA . LYS B 1 167 ? -22.85002 49.31335 10.32380 1.000 44.49006 167 LYS B CA 1
ATOM 2640 C C . LYS B 1 167 ? -24.21175 48.65884 10.46841 1.000 36.44349 167 LYS B C 1
ATOM 2641 O O . LYS B 1 167 ? -24.70863 48.49696 11.58556 1.000 35.78331 167 LYS B O 1
ATOM 2647 N N . SER B 1 168 ? -24.82447 48.27109 9.35163 1.000 38.94045 168 SER B N 1
ATOM 2648 C CA . SER B 1 168 ? -26.12248 47.60774 9.40721 1.000 39.22756 168 SER B CA 1
ATOM 2649 C C . SER B 1 168 ? -26.05542 46.27319 10.14893 1.000 45.11668 168 SER B C 1
ATOM 2650 O O . SER B 1 168 ? -26.92979 45.97586 10.97108 1.000 40.62726 168 SER B O 1
ATOM 2653 N N . THR B 1 169 ? -25.01447 45.46051 9.89407 1.000 36.89310 169 THR B N 1
ATOM 2654 C CA . THR B 1 169 ? -24.87907 44.18992 10.60588 1.000 30.31583 169 THR B CA 1
ATOM 2655 C C . THR B 1 169 ? -24.77464 44.41304 12.10570 1.000 36.39079 169 THR B C 1
ATOM 2656 O O . THR B 1 169 ? -25.48684 43.77588 12.89763 1.000 37.81081 169 THR B O 1
ATOM 2660 N N . LEU B 1 170 ? -23.87690 45.31881 12.50766 1.000 30.86397 170 LEU B N 1
ATOM 2661 C CA . LEU B 1 170 ? -23.62483 45.56728 13.92313 1.000 41.63037 170 LEU B CA 1
ATOM 2662 C C . LEU B 1 170 ? -24.79881 46.28299 14.59133 1.000 32.31609 170 LEU B C 1
ATOM 2663 O O . LEU B 1 170 ? -25.19084 45.91473 15.70162 1.000 40.14703 170 LEU B O 1
ATOM 2668 N N . ASP B 1 171 ? -25.34723 47.33021 13.95978 1.000 35.67859 171 ASP B N 1
ATOM 2669 C CA . ASP B 1 171 ? -26.49347 48.01759 14.56257 1.000 31.54399 171 ASP B CA 1
ATOM 2670 C C . ASP B 1 171 ? -27.65814 47.04855 14.76325 1.000 36.70695 171 ASP B C 1
ATOM 2671 O O . ASP B 1 171 ? -28.35042 47.09690 15.78632 1.000 36.98876 171 ASP B O 1
ATOM 2676 N N . GLY B 1 172 ? -27.87567 46.15791 13.78920 1.000 38.64519 172 GLY B N 1
ATOM 2677 C CA . GLY B 1 172 ? -28.97224 45.21311 13.87816 1.000 40.37072 172 GLY B CA 1
ATOM 2678 C C . GLY B 1 172 ? -28.83572 44.28554 15.05994 1.000 41.12100 172 GLY B C 1
ATOM 2679 O O . GLY B 1 172 ? -29.81414 43.99059 15.74025 1.000 35.20964 172 GLY B O 1
ATOM 2680 N N . LEU B 1 173 ? -27.61713 43.83252 15.32880 1.000 33.25269 173 LEU B N 1
ATOM 2681 C CA . LEU B 1 173 ? -27.39166 42.94068 16.46020 1.000 38.41739 173 LEU B CA 1
ATOM 2682 C C . LEU B 1 173 ? -27.63426 43.65840 17.77310 1.000 30.20098 173 LEU B C 1
ATOM 2683 O O . LEU B 1 173 ? -28.26604 43.11585 18.68757 1.000 42.46580 173 LEU B O 1
ATOM 2688 N N . ILE B 1 174 ? -27.12796 44.88320 17.87988 1.000 34.20135 174 ILE B N 1
ATOM 2689 C CA . ILE B 1 174 ? -27.33065 45.68322 19.08164 1.000 34.66763 174 ILE B CA 1
ATOM 2690 C C . ILE B 1 174 ? -28.81433 45.97851 19.28072 1.000 33.91154 174 ILE B C 1
ATOM 2691 O O . ILE B 1 174 ? -29.35742 45.81059 20.38148 1.000 33.90050 174 ILE B O 1
ATOM 2696 N N . TRP B 1 175 ? -29.46833 46.48665 18.22973 1.000 33.62094 175 TRP B N 1
ATOM 2697 C CA . TRP B 1 175 ? -30.90771 46.75881 18.29110 1.000 33.63243 175 TRP B CA 1
ATOM 2698 C C . TRP B 1 175 ? -31.68342 45.52691 18.72026 1.000 41.05128 175 TRP B C 1
ATOM 2699 O O . TRP B 1 175 ? -32.50803 45.58392 19.63916 1.000 39.10002 175 TRP B O 1
ATOM 2710 N N . ARG B 1 176 ? -31.42669 44.40191 18.04458 1.000 36.93336 176 ARG B N 1
ATOM 2711 C CA . ARG B 1 176 ? -32.09147 43.14421 18.35176 1.000 40.95769 176 ARG B CA 1
ATOM 2712 C C . ARG B 1 176 ? -31.88203 42.74117 19.80433 1.000 44.86460 176 ARG B C 1
ATOM 2713 O O . ARG B 1 176 ? -32.82469 42.29735 20.47550 1.000 38.79059 176 ARG B O 1
ATOM 2721 N N . TRP B 1 177 ? -30.64610 42.87068 20.30355 1.000 39.50293 177 TRP B N 1
ATOM 2722 C CA . TRP B 1 177 ? -30.35994 42.45672 21.67428 1.000 35.74440 177 TRP B CA 1
ATOM 2723 C C . TRP B 1 177 ? -31.10649 43.33465 22.67358 1.000 33.73178 177 TRP B C 1
ATOM 2724 O O . TRP B 1 177 ? -31.79495 42.82536 23.55829 1.000 37.24375 177 TRP B O 1
ATOM 2735 N N . PHE B 1 178 ? -30.98955 44.65701 22.54114 1.000 40.98051 178 PHE B N 1
ATOM 2736 C CA . PHE B 1 178 ? -31.68204 45.55778 23.46037 1.000 39.15336 178 PHE B CA 1
ATOM 2737 C C . PHE B 1 178 ? -33.19868 45.46752 23.30533 1.000 42.92682 178 PHE B C 1
ATOM 2738 O O . PHE B 1 178 ? -33.93042 45.38700 24.29982 1.000 45.70005 178 PHE B O 1
ATOM 2746 N N . SER B 1 179 ? -33.69346 45.50553 22.06797 1.000 50.05708 179 SER B N 1
ATOM 2747 C CA . SER B 1 179 ? -35.13971 45.58925 21.86938 1.000 55.96591 179 SER B CA 1
ATOM 2748 C C . SER B 1 179 ? -35.85549 44.31800 22.31684 1.000 58.86403 179 SER B C 1
ATOM 2749 O O . SER B 1 179 ? -37.01816 44.37664 22.73526 1.000 54.61579 179 SER B O 1
ATOM 2752 N N . SER B 1 180 ? -35.18285 43.17252 22.26060 1.000 58.21655 180 SER B N 1
ATOM 2753 C CA . SER B 1 180 ? -35.75026 41.90932 22.72551 1.000 50.96901 180 SER B CA 1
ATOM 2754 C C . SER B 1 180 ? -35.69689 41.74556 24.23653 1.000 54.85850 180 SER B C 1
ATOM 2755 O O . SER B 1 180 ? -36.09260 40.68975 24.73795 1.000 50.43341 180 SER B O 1
ATOM 2758 N N . GLY B 1 181 ? -35.18027 42.72878 24.96839 1.000 52.58119 181 GLY B N 1
ATOM 2759 C CA . GLY B 1 181 ? -34.98236 42.55105 26.39449 1.000 53.64292 181 GLY B CA 1
ATOM 2760 C C . GLY B 1 181 ? -33.85267 41.61064 26.73543 1.000 51.89183 181 GLY B C 1
ATOM 2761 O O . GLY B 1 181 ? -33.91563 40.91856 27.75396 1.000 52.31892 181 GLY B O 1
ATOM 2762 N N . GLU B 1 182 ? -32.80794 41.58815 25.90823 1.000 47.94044 182 GLU B N 1
ATOM 2763 C CA . GLU B 1 182 ? -31.62227 40.74657 26.09506 1.000 49.24648 182 GLU B CA 1
ATOM 2764 C C . GLU B 1 182 ? -31.98145 39.27069 26.25941 1.000 54.66993 182 GLU B C 1
ATOM 2765 O O . GLU B 1 182 ? -31.43537 38.56125 27.10818 1.000 53.04055 182 GLU B O 1
ATOM 2771 N N . SER B 1 183 ? -32.87611 38.79428 25.39215 1.000 57.59014 183 SER B N 1
ATOM 2772 C CA . SER B 1 183 ? -33.42521 37.44592 25.50162 1.000 62.91812 183 SER B CA 1
ATOM 2773 C C . SER B 1 183 ? -32.55775 36.37582 24.84198 1.000 62.21869 183 SER B C 1
ATOM 2774 O O . SER B 1 183 ? -32.98019 35.21988 24.77854 1.000 67.63389 183 SER B O 1
ATOM 2777 N N . PHE B 1 184 ? -31.38531 36.72525 24.31346 1.000 58.89362 184 PHE B N 1
ATOM 2778 C CA . PHE B 1 184 ? -30.46163 35.72679 23.78873 1.000 52.81760 184 PHE B CA 1
ATOM 2779 C C . PHE B 1 184 ? -29.04383 36.04667 24.25358 1.000 51.98974 184 PHE B C 1
ATOM 2780 O O . PHE B 1 184 ? -28.73954 37.16361 24.68326 1.000 49.38873 184 PHE B O 1
ATOM 2788 N N . ASP B 1 185 ? -28.19142 35.02219 24.19037 1.000 46.60546 185 ASP B N 1
ATOM 2789 C CA . ASP B 1 185 ? -26.82142 35.07546 24.69037 1.000 52.71885 185 ASP B CA 1
ATOM 2790 C C . ASP B 1 185 ? -25.94797 35.87695 23.72520 1.000 51.17277 185 ASP B C 1
ATOM 2791 O O . ASP B 1 185 ? -25.59653 35.39241 22.64366 1.000 49.25759 185 ASP B O 1
ATOM 2796 N N . LEU B 1 186 ? -25.60146 37.10971 24.11111 1.000 50.52818 186 LEU B N 1
ATOM 2797 C CA . LEU B 1 186 ? -24.76661 37.94478 23.24845 1.000 56.09121 186 LEU B CA 1
ATOM 2798 C C . LEU B 1 186 ? -23.34899 37.39975 23.13867 1.000 46.17433 186 LEU B C 1
ATOM 2799 O O . LEU B 1 186 ? -22.72743 37.50839 22.07422 1.000 45.08175 186 LEU B O 1
ATOM 2804 N N . GLY B 1 187 ? -22.83532 36.78993 24.21237 1.000 48.43683 187 GLY B N 1
ATOM 2805 C CA . GLY B 1 187 ? -21.48016 36.26423 24.18148 1.000 51.59690 187 GLY B CA 1
ATOM 2806 C C . GLY B 1 187 ? -21.29309 35.15682 23.16712 1.000 54.87561 187 GLY B C 1
ATOM 2807 O O . GLY B 1 187 ? -20.21253 35.01356 22.59043 1.000 56.97879 187 GLY B O 1
ATOM 2808 N N . LYS B 1 188 ? -22.33789 34.37511 22.91741 1.000 47.64610 188 LYS B N 1
ATOM 2809 C CA . LYS B 1 188 ? -22.25486 33.33697 21.90252 1.000 48.96186 188 LYS B CA 1
ATOM 2810 C C . LYS B 1 188 ? -22.73943 33.81511 20.54071 1.000 60.53529 188 LYS B C 1
ATOM 2811 O O . LYS B 1 188 ? -22.28159 33.30034 19.51579 1.000 77.59187 188 LYS B O 1
ATOM 2813 N N . THR B 1 189 ? -23.64897 34.79402 20.49368 1.000 51.94004 189 THR B N 1
ATOM 2814 C CA . THR B 1 189 ? -24.20710 35.17812 19.19896 1.000 43.93673 189 THR B CA 1
ATOM 2815 C C . THR B 1 189 ? -23.29942 36.14089 18.43964 1.000 36.54388 189 THR B C 1
ATOM 2816 O O . THR B 1 189 ? -23.11819 35.98271 17.22517 1.000 41.36025 189 THR B O 1
ATOM 2820 N N . ALA B 1 190 ? -22.72173 37.13378 19.11774 1.000 39.11177 190 ALA B N 1
ATOM 2821 C CA . ALA B 1 190 ? -21.93162 38.13372 18.39627 1.000 39.47938 190 ALA B CA 1
ATOM 2822 C C . ALA B 1 190 ? -20.73255 37.52347 17.66868 1.000 43.19159 190 ALA B C 1
ATOM 2823 O O . ALA B 1 190 ? -20.49449 37.90712 16.51032 1.000 40.42248 190 ALA B O 1
ATOM 2825 N N . PRO B 1 191 ? -19.96422 36.58690 18.24592 1.000 47.77819 191 PRO B N 1
ATOM 2826 C CA . PRO B 1 191 ? -18.83902 36.02919 17.47126 1.000 41.42721 191 PRO B CA 1
ATOM 2827 C C . PRO B 1 191 ? -19.25544 35.33168 16.19383 1.000 34.34040 191 PRO B C 1
ATOM 2828 O O . PRO B 1 191 ? -18.56160 35.46645 15.17674 1.000 44.52813 191 PRO B O 1
ATOM 2832 N N . ARG B 1 192 ? -20.39881 34.64832 16.18278 1.000 34.74510 192 ARG B N 1
ATOM 2833 C CA . ARG B 1 192 ? -20.86829 34.04784 14.93886 1.000 36.72490 192 ARG B CA 1
ATOM 2834 C C . ARG B 1 192 ? -21.19098 35.12162 13.91307 1.000 36.69011 192 ARG B C 1
ATOM 2835 O O . ARG B 1 192 ? -20.76523 35.04179 12.75377 1.000 41.72120 192 ARG B O 1
ATOM 2843 N N . ILE B 1 193 ? -21.90596 36.16077 14.34760 1.000 40.82883 193 ILE B N 1
ATOM 2844 C CA . ILE B 1 193 ? -22.28510 37.26791 13.47491 1.000 40.76576 193 ILE B CA 1
ATOM 2845 C C . ILE B 1 193 ? -21.05204 37.96877 12.92576 1.000 30.42318 193 ILE B C 1
ATOM 2846 O O . ILE B 1 193 ? -20.98988 38.31557 11.74343 1.000 40.92171 193 ILE B O 1
ATOM 2851 N N . ILE B 1 194 ? -20.06250 38.19898 13.78143 1.000 34.29956 194 ILE B N 1
ATOM 2852 C CA . ILE B 1 194 ? -18.83034 38.85268 13.35073 1.000 42.69706 194 ILE B CA 1
ATOM 2853 C C . ILE B 1 194 ? -18.07915 37.98394 12.34768 1.000 45.67285 194 ILE B C 1
ATOM 2854 O O . ILE B 1 194 ? -17.60938 38.47290 11.30846 1.000 42.23085 194 ILE B O 1
ATOM 2859 N N . GLY B 1 195 ? -17.96634 36.68048 12.63075 1.000 40.06622 195 GLY B N 1
ATOM 2860 C CA . GLY B 1 195 ? -17.26607 35.78755 11.71653 1.000 36.51043 195 GLY B CA 1
ATOM 2861 C C . GLY B 1 195 ? -17.90780 35.73213 10.34614 1.000 37.78949 195 GLY B C 1
ATOM 2862 O O . GLY B 1 195 ? -17.21713 35.70829 9.32112 1.000 39.67904 195 GLY B O 1
ATOM 2863 N N . ILE B 1 196 ? -19.24122 35.67333 10.31102 1.000 40.80783 196 ILE B N 1
ATOM 2864 C CA . ILE B 1 196 ? -19.96182 35.69347 9.04584 1.000 40.60652 196 ILE B CA 1
ATOM 2865 C C . ILE B 1 196 ? -19.75470 37.02462 8.33859 1.000 38.40955 196 ILE B C 1
ATOM 2866 O O . ILE B 1 196 ? -19.47527 37.06354 7.13669 1.000 37.86327 196 ILE B O 1
ATOM 2871 N N . MET B 1 197 ? -19.89594 38.13604 9.07840 1.000 45.26811 197 MET B N 1
ATOM 2872 C CA . MET B 1 197 ? -19.71478 39.46928 8.49442 1.000 36.60578 197 MET B CA 1
ATOM 2873 C C . MET B 1 197 ? -18.33793 39.60260 7.86071 1.000 38.57759 197 MET B C 1
ATOM 2874 O O . MET B 1 197 ? -18.20548 40.07596 6.72765 1.000 46.25917 197 MET B O 1
ATOM 2879 N N . MET B 1 198 ? -17.29524 39.18607 8.58181 1.000 34.90188 198 MET B N 1
ATOM 2880 C CA . MET B 1 198 ? -15.94836 39.31371 8.02750 1.000 36.84108 198 MET B CA 1
ATOM 2881 C C . MET B 1 198 ? -15.71395 38.33280 6.88206 1.000 35.44527 198 MET B C 1
ATOM 2882 O O . MET B 1 198 ? -15.03135 38.67619 5.91047 1.000 38.43840 198 MET B O 1
ATOM 2887 N N . ASP B 1 199 ? -16.29326 37.13231 6.94550 1.000 37.74088 199 ASP B N 1
ATOM 2888 C CA . ASP B 1 199 ? -16.20801 36.24240 5.78911 1.000 38.23204 199 ASP B CA 1
ATOM 2889 C C . ASP B 1 199 ? -16.84844 36.87234 4.55952 1.000 41.90123 199 ASP B C 1
ATOM 2890 O O . ASP B 1 199 ? -16.29853 36.79511 3.45261 1.000 39.53922 199 ASP B O 1
ATOM 2895 N N . ASN B 1 200 ? -18.01975 37.48746 4.73226 1.000 36.97581 200 ASN B N 1
ATOM 2896 C CA . ASN B 1 200 ? -18.69041 38.12676 3.60766 1.000 29.64281 200 ASN B CA 1
ATOM 2897 C C . ASN B 1 200 ? -17.84243 39.25982 3.04572 1.000 33.85796 200 ASN B C 1
ATOM 2898 O O . ASN B 1 200 ? -17.72992 39.41209 1.82231 1.000 34.84638 200 ASN B O 1
ATOM 2903 N N . LEU B 1 201 ? -17.26631 40.08648 3.92390 1.000 29.67786 201 LEU B N 1
ATOM 2904 C CA . LEU B 1 201 ? -16.39750 41.16878 3.45305 1.000 34.61197 201 LEU B CA 1
ATOM 2905 C C . LEU B 1 201 ? -15.21556 40.60773 2.67128 1.000 42.72065 201 LEU B C 1
ATOM 2906 O O . LEU B 1 201 ? -14.76795 41.20422 1.68611 1.000 37.27784 201 LEU B O 1
ATOM 2911 N N . GLU B 1 202 ? -14.71189 39.44289 3.07760 1.000 45.52452 202 GLU B N 1
ATOM 2912 C CA . GLU B 1 202 ? -13.56437 38.89121 2.37074 1.000 50.93479 202 GLU B CA 1
ATOM 2913 C C . GLU B 1 202 ? -13.97197 38.21788 1.06435 1.000 45.99751 202 GLU B C 1
ATOM 2914 O O . GLU B 1 202 ? -13.28785 38.38194 0.04905 1.000 45.30223 202 GLU B O 1
ATOM 2920 N N . ASN B 1 203 ? -15.11033 37.52046 1.03303 1.000 37.64829 203 ASN B N 1
ATOM 2921 C CA . ASN B 1 203 ? -15.36186 36.60961 -0.07899 1.000 37.30555 203 ASN B CA 1
ATOM 2922 C C . ASN B 1 203 ? -16.60135 36.91316 -0.90132 1.000 42.12845 203 ASN B C 1
ATOM 2923 O O . ASN B 1 203 ? -16.61114 36.59973 -2.09074 1.000 44.92385 203 ASN B O 1
ATOM 2928 N N . HIS B 1 204 ? -17.62659 37.53441 -0.34144 1.000 39.26959 204 HIS B N 1
ATOM 2929 C CA . HIS B 1 204 ? -18.88672 37.57193 -1.05918 1.000 37.10005 204 HIS B CA 1
ATOM 2930 C C . HIS B 1 204 ? -18.82179 38.53011 -2.24632 1.000 44.86513 204 HIS B C 1
ATOM 2931 O O . HIS B 1 204 ? -18.40530 39.68108 -2.08745 1.000 48.62739 204 HIS B O 1
ATOM 2938 N N . PRO B 1 205 ? -19.27075 38.10821 -3.43203 1.000 44.62469 205 PRO B N 1
ATOM 2939 C CA . PRO B 1 205 ? -19.19495 38.98438 -4.61433 1.000 50.77590 205 PRO B CA 1
ATOM 2940 C C . PRO B 1 205 ? -20.11916 40.19937 -4.56731 1.000 51.67050 205 PRO B C 1
ATOM 2941 O O . PRO B 1 205 ? -19.91993 41.10979 -5.37870 1.000 49.58979 205 PRO B O 1
ATOM 2945 N N . CYS B 1 206 ? -21.16463 40.21786 -3.72315 1.000 48.74763 206 CYS B N 1
ATOM 2946 C CA . CYS B 1 206 ? -22.03140 41.39304 -3.65548 1.000 49.55873 206 CYS B CA 1
ATOM 2947 C C . CYS B 1 206 ? -21.34791 42.60583 -3.04741 1.000 54.08730 206 CYS B C 1
ATOM 2948 O O . CYS B 1 206 ? -21.85653 43.72616 -3.19517 1.000 50.95929 206 CYS B O 1
ATOM 2951 N N . LEU B 1 207 ? -20.22737 42.41970 -2.35665 1.000 42.72027 207 LEU B N 1
ATOM 2952 C CA . LEU B 1 207 ? -19.51514 43.53237 -1.74897 1.000 43.03532 207 LEU B CA 1
ATOM 2953 C C . LEU B 1 207 ? -18.34132 44.00638 -2.60807 1.000 55.09585 207 LEU B C 1
ATOM 2954 O O . LEU B 1 207 ? -17.46255 44.72303 -2.11662 1.000 55.80565 207 LEU B O 1
ATOM 2959 N N . ARG B 1 208 ? -18.32066 43.63169 -3.88352 1.000 55.08728 208 ARG B N 1
ATOM 2960 C CA . ARG B 1 208 ? -17.28238 44.05103 -4.81139 1.000 60.08944 208 ARG B CA 1
ATOM 2961 C C . ARG B 1 208 ? -17.82406 45.15118 -5.71368 1.000 69.51204 208 ARG B C 1
ATOM 2962 O O . ARG B 1 208 ? -19.01466 45.17908 -6.03866 1.000 67.39369 208 ARG B O 1
ATOM 2970 N N . ARG B 1 209 ? -16.93636 46.07866 -6.08861 1.000 71.06150 209 ARG B N 1
ATOM 2971 C CA . ARG B 1 209 ? -17.31704 47.14420 -7.01066 1.000 72.84830 209 ARG B CA 1
ATOM 2972 C C . ARG B 1 209 ? -17.82129 46.56887 -8.32587 1.000 81.72520 209 ARG B C 1
ATOM 2973 O O . ARG B 1 209 ? -18.76365 47.09887 -8.92737 1.000 80.75210 209 ARG B O 1
ATOM 2975 N N . LYS B 1 210 ? -17.20819 45.48328 -8.78346 1.000 87.13156 210 LYS B N 1
ATOM 2976 C CA . LYS B 1 210 ? -17.65496 44.79401 -9.98238 1.000 91.00423 210 LYS B CA 1
ATOM 2977 C C . LYS B 1 210 ? -18.78433 43.82959 -9.63260 1.000 84.90191 210 LYS B C 1
ATOM 2978 O O . LYS B 1 210 ? -19.05699 42.88374 -10.36933 1.000 86.56142 210 LYS B O 1
ATOM 2980 N N . LEU C 1 9 ? -17.69094 18.73079 10.58280 1.000 100.23110 9 LEU C N 1
ATOM 2981 C CA . LEU C 1 9 ? -16.97609 17.54061 11.03174 1.000 100.36133 9 LEU C CA 1
ATOM 2982 C C . LEU C 1 9 ? -15.72023 17.31485 10.19800 1.000 91.29364 9 LEU C C 1
ATOM 2983 O O . LEU C 1 9 ? -14.60606 17.32164 10.72122 1.000 83.60435 9 LEU C O 1
ATOM 2985 N N . LYS C 1 10 ? -15.91297 17.10323 8.89393 1.000 95.56685 10 LYS C N 1
ATOM 2986 C CA . LYS C 1 10 ? -14.78239 16.97937 7.98208 1.000 96.91947 10 LYS C CA 1
ATOM 2987 C C . LYS C 1 10 ? -14.00965 18.28526 7.85905 1.000 91.80502 10 LYS C C 1
ATOM 2988 O O . LYS C 1 10 ? -12.82265 18.26369 7.51660 1.000 95.03355 10 LYS C O 1
ATOM 2990 N N . THR C 1 11 ? -14.65733 19.41722 8.14348 1.000 79.17121 11 THR C N 1
ATOM 2991 C CA . THR C 1 11 ? -13.97907 20.70591 8.09365 1.000 74.04242 11 THR C CA 1
ATOM 2992 C C . THR C 1 11 ? -12.98130 20.85810 9.23944 1.000 69.93300 11 THR C C 1
ATOM 2993 O O . THR C 1 11 ? -11.89296 21.41390 9.05137 1.000 67.69733 11 THR C O 1
ATOM 2997 N N . LYS C 1 12 ? -13.33149 20.37263 10.43364 1.000 65.45704 12 LYS C N 1
ATOM 2998 C CA . LYS C 1 12 ? -12.38478 20.39791 11.54400 1.000 69.31426 12 LYS C CA 1
ATOM 2999 C C . LYS C 1 12 ? -11.17423 19.51566 11.25996 1.000 67.97043 12 LYS C C 1
ATOM 3000 O O . LYS C 1 12 ? -10.04279 19.86488 11.61838 1.000 60.70790 12 LYS C O 1
ATOM 3006 N N . GLU C 1 13 ? -11.39363 18.35082 10.64597 1.000 68.82241 13 GLU C N 1
ATOM 3007 C CA . GLU C 1 13 ? -10.27014 17.47251 10.34029 1.000 66.83168 13 GLU C CA 1
ATOM 3008 C C . GLU C 1 13 ? -9.36169 18.09834 9.28699 1.000 62.90156 13 GLU C C 1
ATOM 3009 O O . GLU C 1 13 ? -8.13630 17.94873 9.34899 1.000 58.40968 13 GLU C O 1
ATOM 3011 N N . HIS C 1 14 ? -9.94523 18.80051 8.31021 1.000 69.42882 14 HIS C N 1
ATOM 3012 C CA . HIS C 1 14 ? -9.13384 19.51926 7.33119 1.000 76.43450 14 HIS C CA 1
ATOM 3013 C C . HIS C 1 14 ? -8.25382 20.55965 8.00283 1.000 70.71401 14 HIS C C 1
ATOM 3014 O O . HIS C 1 14 ? -7.07955 20.71387 7.64927 1.000 69.89850 14 HIS C O 1
ATOM 3021 N N . LEU C 1 15 ? -8.80072 21.27625 8.98552 1.000 69.67412 15 LEU C N 1
ATOM 3022 C CA . LEU C 1 15 ? -8.01022 22.28728 9.67371 1.000 66.06354 15 LEU C CA 1
ATOM 3023 C C . LEU C 1 15 ? -6.88092 21.64515 10.46255 1.000 56.17685 15 LEU C C 1
ATOM 3024 O O . LEU C 1 15 ? -5.74840 22.13853 10.44156 1.000 59.48203 15 LEU C O 1
ATOM 3029 N N . MET C 1 16 ? -7.16247 20.52595 11.13555 1.000 55.37561 16 MET C N 1
ATOM 3030 C CA . MET C 1 16 ? -6.13091 19.86657 11.92974 1.000 59.79151 16 MET C CA 1
ATOM 3031 C C . MET C 1 16 ? -5.03683 19.29450 11.03824 1.000 58.21692 16 MET C C 1
ATOM 3032 O O . MET C 1 16 ? -3.84605 19.43544 11.33846 1.000 49.12384 16 MET C O 1
ATOM 3037 N N . LEU C 1 17 ? -5.41382 18.72031 9.89667 1.000 57.98458 17 LEU C N 1
ATOM 3038 C CA . LEU C 1 17 ? -4.40069 18.15935 9.01649 1.000 63.24911 17 LEU C CA 1
ATOM 3039 C C . LEU C 1 17 ? -3.65120 19.24446 8.26092 1.000 60.06385 17 LEU C C 1
ATOM 3040 O O . LEU C 1 17 ? -2.45741 19.08361 7.98327 1.000 51.99234 17 LEU C O 1
ATOM 3045 N N . ALA C 1 18 ? -4.31651 20.36300 7.95925 1.000 56.78519 18 ALA C N 1
ATOM 3046 C CA . ALA C 1 18 ? -3.60628 21.50996 7.40643 1.000 51.14052 18 ALA C CA 1
ATOM 3047 C C . ALA C 1 18 ? -2.62770 22.07103 8.42261 1.000 49.58186 18 ALA C C 1
ATOM 3048 O O . ALA C 1 18 ? -1.49267 22.41331 8.07879 1.000 56.34226 18 ALA C O 1
ATOM 3050 N N . ALA C 1 19 ? -3.03554 22.11915 9.69092 1.000 49.64414 19 ALA C N 1
ATOM 3051 C CA . ALA C 1 19 ? -2.13598 22.56345 10.74420 1.000 45.15154 19 ALA C CA 1
ATOM 3052 C C . ALA C 1 19 ? -0.93784 21.62968 10.87375 1.000 43.81188 19 ALA C C 1
ATOM 3053 O O . ALA C 1 19 ? 0.20463 22.08079 10.99438 1.000 47.86010 19 ALA C O 1
ATOM 3055 N N . LEU C 1 20 ? -1.18576 20.31984 10.87882 1.000 48.49070 20 LEU C N 1
ATOM 3056 C CA . LEU C 1 20 ? -0.09812 19.35389 10.98446 1.000 45.79280 20 LEU C CA 1
ATOM 3057 C C . LEU C 1 20 ? 0.90633 19.51401 9.84662 1.000 47.42027 20 LEU C C 1
ATOM 3058 O O . LEU C 1 20 ? 2.11836 19.59605 10.08108 1.000 48.18381 20 LEU C O 1
ATOM 3063 N N . GLU C 1 21 ? 0.41479 19.62199 8.60825 1.000 45.51293 21 GLU C N 1
ATOM 3064 C CA . GLU C 1 21 ? 1.31195 19.70363 7.45898 1.000 51.09898 21 GLU C CA 1
ATOM 3065 C C . GLU C 1 21 ? 2.08315 21.01706 7.44136 1.000 59.69437 21 GLU C C 1
ATOM 3066 O O . GLU C 1 21 ? 3.26538 21.04381 7.07892 1.000 57.32337 21 GLU C O 1
ATOM 3072 N N . THR C 1 22 ? 1.43473 22.11821 7.82211 1.000 49.39360 22 THR C N 1
ATOM 3073 C CA . THR C 1 22 ? 2.13579 23.39676 7.83176 1.000 52.75261 22 THR C CA 1
ATOM 3074 C C . THR C 1 22 ? 3.13833 23.45849 8.97876 1.000 48.74118 22 THR C C 1
ATOM 3075 O O . THR C 1 22 ? 4.28549 23.87228 8.78308 1.000 59.15875 22 THR C O 1
ATOM 3079 N N . PHE C 1 23 ? 2.73251 23.01637 10.17613 1.000 47.72334 23 PHE C N 1
ATOM 3080 C CA . PHE C 1 23 ? 3.67123 22.90389 11.28727 1.000 48.42081 23 PHE C CA 1
ATOM 3081 C C . PHE C 1 23 ? 4.87481 22.05532 10.90055 1.000 50.69135 23 PHE C C 1
ATOM 3082 O O . PHE C 1 23 ? 6.00662 22.34072 11.31030 1.000 47.79500 23 PHE C O 1
ATOM 3090 N N . TYR C 1 24 ? 4.63812 20.97087 10.15555 1.000 57.51383 24 TYR C N 1
ATOM 3091 C CA . TYR C 1 24 ? 5.72598 20.06664 9.79947 1.000 49.98432 24 TYR C CA 1
ATOM 3092 C C . TYR C 1 24 ? 6.66710 20.70314 8.78699 1.000 45.76991 24 TYR C C 1
ATOM 3093 O O . TYR C 1 24 ? 7.87622 20.47038 8.84021 1.000 54.62943 24 TYR C O 1
ATOM 3102 N N . ARG C 1 25 ? 6.15162 21.54346 7.89381 1.000 48.54901 25 ARG C N 1
ATOM 3103 C CA . ARG C 1 25 ? 7.01485 22.15902 6.89303 1.000 59.40838 25 ARG C CA 1
ATOM 3104 C C . ARG C 1 25 ? 7.72146 23.40524 7.42473 1.000 62.37109 25 ARG C C 1
ATOM 3105 O O . ARG C 1 25 ? 8.94148 23.53913 7.27640 1.000 59.65527 25 ARG C O 1
ATOM 3107 N N . LYS C 1 26 ? 6.98383 24.29094 8.10156 1.000 61.95866 26 LYS C N 1
ATOM 3108 C CA . LYS C 1 26 ? 7.49426 25.61082 8.46961 1.000 57.76805 26 LYS C CA 1
ATOM 3109 C C . LYS C 1 26 ? 7.91760 25.73246 9.92699 1.000 54.98151 26 LYS C C 1
ATOM 3110 O O . LYS C 1 26 ? 8.65606 26.66437 10.26232 1.000 58.99055 26 LYS C O 1
ATOM 3116 N N . GLY C 1 27 ? 7.49204 24.82055 10.79146 1.000 47.91795 27 GLY C N 1
ATOM 3117 C CA . GLY C 1 27 ? 7.64074 25.00149 12.21708 1.000 49.30284 27 GLY C CA 1
ATOM 3118 C C . GLY C 1 27 ? 6.45252 25.74880 12.79588 1.000 59.01138 27 GLY C C 1
ATOM 3119 O O . GLY C 1 27 ? 5.67181 26.39610 12.09251 1.000 53.20064 27 GLY C O 1
ATOM 3120 N N . ILE C 1 28 ? 6.32450 25.67714 14.11770 1.000 59.56948 28 ILE C N 1
ATOM 3121 C CA . ILE C 1 28 ? 5.14248 26.26065 14.74190 1.000 55.95900 28 ILE C CA 1
ATOM 3122 C C . ILE C 1 28 ? 5.24476 27.77841 14.77696 1.000 52.28536 28 ILE C C 1
ATOM 3123 O O . ILE C 1 28 ? 4.27138 28.48102 14.48224 1.000 63.84254 28 ILE C O 1
ATOM 3128 N N . ALA C 1 29 ? 6.43638 28.30779 15.06234 1.000 51.53356 29 ALA C N 1
ATOM 3129 C CA . ALA C 1 29 ? 6.58659 29.74904 15.25125 1.000 59.52763 29 ALA C CA 1
ATOM 3130 C C . ALA C 1 29 ? 6.24867 30.52868 13.98409 1.000 61.31029 29 ALA C C 1
ATOM 3131 O O . ALA C 1 29 ? 5.60280 31.58202 14.04975 1.000 63.60000 29 ALA C O 1
ATOM 3133 N N . ARG C 1 30 ? 6.67920 30.04326 12.82396 1.000 58.95466 30 ARG C N 1
ATOM 3134 C CA . ARG C 1 30 ? 6.46640 30.78115 11.58200 1.000 68.92669 30 ARG C CA 1
ATOM 3135 C C . ARG C 1 30 ? 5.12506 30.48159 10.90324 1.000 71.27625 30 ARG C C 1
ATOM 3136 O O . ARG C 1 30 ? 4.84301 31.06149 9.85057 1.000 76.05573 30 ARG C O 1
ATOM 3138 N N . THR C 1 31 ? 4.31580 29.57146 11.44479 1.000 70.23225 31 THR C N 1
ATOM 3139 C CA . THR C 1 31 ? 3.00651 29.24300 10.88247 1.000 65.82688 31 THR C CA 1
ATOM 3140 C C . THR C 1 31 ? 1.91635 30.17342 11.41257 1.000 70.05983 31 THR C C 1
ATOM 3141 O O . THR C 1 31 ? 1.86420 30.46021 12.61162 1.000 75.97932 31 THR C O 1
ATOM 3145 N N . SER C 1 32 ? 1.04327 30.63966 10.51475 1.000 68.74027 32 SER C N 1
ATOM 3146 C CA . SER C 1 32 ? -0.08639 31.49208 10.87203 1.000 65.43131 32 SER C CA 1
ATOM 3147 C C . SER C 1 32 ? -1.42398 30.77992 10.66739 1.000 67.61255 32 SER C C 1
ATOM 3148 O O . SER C 1 32 ? -1.55201 29.85924 9.85376 1.000 62.92166 32 SER C O 1
ATOM 3151 N N . LEU C 1 33 ? -2.43858 31.24396 11.41104 1.000 69.67857 33 LEU C N 1
ATOM 3152 C CA . LEU C 1 33 ? -3.78073 30.67950 11.28290 1.000 66.03431 33 LEU C CA 1
ATOM 3153 C C . LEU C 1 33 ? -4.33469 30.84488 9.87298 1.000 70.35582 33 LEU C C 1
ATOM 3154 O O . LEU C 1 33 ? -5.04046 29.96241 9.37239 1.000 70.76391 33 LEU C O 1
ATOM 3159 N N . ASN C 1 34 ? -4.05149 31.97674 9.22541 1.000 70.06793 34 ASN C N 1
ATOM 3160 C CA . ASN C 1 34 ? -4.52412 32.18040 7.85818 1.000 73.26420 34 ASN C CA 1
ATOM 3161 C C . ASN C 1 34 ? -3.91539 31.16871 6.89276 1.000 71.74036 34 ASN C C 1
ATOM 3162 O O . ASN C 1 34 ? -4.59108 30.70377 5.96719 1.000 70.11070 34 ASN C O 1
ATOM 3167 N N . GLU C 1 35 ? -2.63837 30.82690 7.07745 1.000 71.18562 35 GLU C N 1
ATOM 3168 C CA . GLU C 1 35 ? -2.02530 29.80520 6.23281 1.000 77.87787 35 GLU C CA 1
ATOM 3169 C C . GLU C 1 35 ? -2.73301 28.46873 6.40594 1.000 70.77553 35 GLU C C 1
ATOM 3170 O O . GLU C 1 35 ? -2.96744 27.74051 5.43321 1.000 70.50436 35 GLU C O 1
ATOM 3176 N N . ILE C 1 36 ? -3.08801 28.13747 7.64430 1.000 63.06013 36 ILE C N 1
ATOM 3177 C CA . ILE C 1 36 ? -3.80201 26.89378 7.90995 1.000 65.82131 36 ILE C CA 1
ATOM 3178 C C . ILE C 1 36 ? -5.15806 26.89910 7.21470 1.000 71.38359 36 ILE C C 1
ATOM 3179 O O . ILE C 1 36 ? -5.54371 25.92147 6.55940 1.000 79.36712 36 ILE C O 1
ATOM 3184 N N . ALA C 1 37 ? -5.89826 28.00589 7.33995 1.000 60.82548 37 ALA C N 1
ATOM 3185 C CA . ALA C 1 37 ? -7.20524 28.11028 6.69978 1.000 64.55019 37 ALA C CA 1
ATOM 3186 C C . ALA C 1 37 ? -7.10311 27.96785 5.18286 1.000 69.47427 37 ALA C C 1
ATOM 3187 O O . ALA C 1 37 ? -7.89969 27.25080 4.56473 1.000 68.10148 37 ALA C O 1
ATOM 3189 N N . GLN C 1 38 ? -6.16417 28.69083 4.55876 1.000 68.50985 38 GLN C N 1
ATOM 3190 C CA . GLN C 1 38 ? -5.95877 28.56537 3.11521 1.000 72.29372 38 GLN C CA 1
ATOM 3191 C C . GLN C 1 38 ? -5.60277 27.13429 2.72131 1.000 74.14823 38 GLN C C 1
ATOM 3192 O O . GLN C 1 38 ? -6.15476 26.58484 1.76067 1.000 74.51833 38 GLN C O 1
ATOM 3198 N N . ALA C 1 39 ? -4.66512 26.51951 3.44432 1.000 71.37826 39 ALA C N 1
ATOM 3199 C CA . ALA C 1 39 ? -4.27524 25.15016 3.12916 1.000 64.54986 39 ALA C CA 1
ATOM 3200 C C . ALA C 1 39 ? -5.43316 24.18430 3.32105 1.000 73.62231 39 ALA C C 1
ATOM 3201 O O . ALA C 1 39 ? -5.52611 23.17659 2.61263 1.000 81.16430 39 ALA C O 1
ATOM 3203 N N . ALA C 1 40 ? -6.32287 24.47080 4.27053 1.000 76.39152 40 ALA C N 1
ATOM 3204 C CA . ALA C 1 40 ? -7.49670 23.63685 4.49427 1.000 71.70705 40 ALA C CA 1
ATOM 3205 C C . ALA C 1 40 ? -8.65602 23.95766 3.55738 1.000 71.88904 40 ALA C C 1
ATOM 3206 O O . ALA C 1 40 ? -9.65200 23.22413 3.55863 1.000 79.39476 40 ALA C O 1
ATOM 3208 N N . GLY C 1 41 ? -8.55717 25.01455 2.75591 1.000 66.12915 41 GLY C N 1
ATOM 3209 C CA . GLY C 1 41 ? -9.68643 25.40283 1.92964 1.000 71.02810 41 GLY C CA 1
ATOM 3210 C C . GLY C 1 41 ? -10.86806 25.90791 2.72852 1.000 71.92823 41 GLY C C 1
ATOM 3211 O O . GLY C 1 41 ? -12.01862 25.69294 2.32888 1.000 77.17109 41 GLY C O 1
ATOM 3212 N N . VAL C 1 42 ? -10.61303 26.58158 3.85036 1.000 69.75413 42 VAL C N 1
ATOM 3213 C CA . VAL C 1 42 ? -11.65308 27.05436 4.75366 1.000 70.13824 42 VAL C CA 1
ATOM 3214 C C . VAL C 1 42 ? -11.47779 28.56154 4.96343 1.000 68.21871 42 VAL C C 1
ATOM 3215 O O . VAL C 1 42 ? -10.37850 29.10485 4.81950 1.000 58.38930 42 VAL C O 1
ATOM 3219 N N . THR C 1 43 ? -12.57037 29.23730 5.34751 1.000 63.61164 43 THR C N 1
ATOM 3220 C CA . THR C 1 43 ? -12.50341 30.66989 5.60789 1.000 61.91011 43 THR C CA 1
ATOM 3221 C C . THR C 1 43 ? -11.96615 30.93907 7.01031 1.000 60.11399 43 THR C C 1
ATOM 3222 O O . THR C 1 43 ? -11.96224 30.06728 7.88709 1.000 58.62896 43 THR C O 1
ATOM 3226 N N . ARG C 1 44 ? -11.46856 32.16295 7.19999 1.000 63.06723 44 ARG C N 1
ATOM 3227 C CA . ARG C 1 44 ? -10.98203 32.58477 8.51207 1.000 67.40122 44 ARG C CA 1
ATOM 3228 C C . ARG C 1 44 ? -12.06074 32.45692 9.58759 1.000 71.65156 44 ARG C C 1
ATOM 3229 O O . ARG C 1 44 ? -11.77835 32.02370 10.71086 1.000 66.45305 44 ARG C O 1
ATOM 3231 N N . GLY C 1 45 ? -13.30382 32.82335 9.26442 1.000 76.69549 45 GLY C N 1
ATOM 3232 C CA . GLY C 1 45 ? -14.36884 32.74238 10.25546 1.000 84.51631 45 GLY C CA 1
ATOM 3233 C C . GLY C 1 45 ? -14.71099 31.31637 10.65074 1.000 82.07666 45 GLY C C 1
ATOM 3234 O O . GLY C 1 45 ? -14.91280 31.02204 11.83207 1.000 90.95242 45 GLY C O 1
ATOM 3235 N N . ALA C 1 46 ? -14.78048 30.41280 9.67068 1.000 64.13372 46 ALA C N 1
ATOM 3236 C CA . ALA C 1 46 ? -15.00630 29.00373 9.97465 1.000 66.54001 46 ALA C CA 1
ATOM 3237 C C . ALA C 1 46 ? -13.89766 28.43878 10.85726 1.000 68.38566 46 ALA C C 1
ATOM 3238 O O . ALA C 1 46 ? -14.16183 27.60775 11.73801 1.000 72.13502 46 ALA C O 1
ATOM 3240 N N . LEU C 1 47 ? -12.64176 28.83100 10.61152 1.000 63.04417 47 LEU C N 1
ATOM 3241 C CA . LEU C 1 47 ? -11.56538 28.33811 11.47294 1.000 69.26872 47 LEU C CA 1
ATOM 3242 C C . LEU C 1 47 ? -11.78134 28.81132 12.90322 1.000 66.66821 47 LEU C C 1
ATOM 3243 O O . LEU C 1 47 ? -11.74115 28.01335 13.84578 1.000 72.59754 47 LEU C O 1
ATOM 3248 N N . TYR C 1 48 ? -12.03714 30.11069 13.07783 1.000 61.01017 48 TYR C N 1
ATOM 3249 C CA . TYR C 1 48 ? -12.29208 30.64268 14.41127 1.000 67.88208 48 TYR C CA 1
ATOM 3250 C C . TYR C 1 48 ? -13.52212 29.98724 15.03028 1.000 64.82687 48 TYR C C 1
ATOM 3251 O O . TYR C 1 48 ? -13.60955 29.84881 16.25484 1.000 63.66673 48 TYR C O 1
ATOM 3260 N N . TRP C 1 49 ? -14.47123 29.56764 14.19400 1.000 62.87700 49 TRP C N 1
ATOM 3261 C CA . TRP C 1 49 ? -15.62597 28.82374 14.67638 1.000 68.48836 49 TRP C CA 1
ATOM 3262 C C . TRP C 1 49 ? -15.19600 27.52355 15.33825 1.000 67.05350 49 TRP C C 1
ATOM 3263 O O . TRP C 1 49 ? -15.81050 27.09781 16.32269 1.000 66.58243 49 TRP C O 1
ATOM 3274 N N . HIS C 1 50 ? -14.14121 26.88718 14.82494 1.000 55.16089 50 HIS C N 1
ATOM 3275 C CA . HIS C 1 50 ? -13.62970 25.64486 15.39017 1.000 59.24257 50 HIS C CA 1
ATOM 3276 C C . HIS C 1 50 ? -12.46569 25.84218 16.36319 1.000 68.63224 50 HIS C C 1
ATOM 3277 O O . HIS C 1 50 ? -12.31480 25.04594 17.29581 1.000 70.89142 50 HIS C O 1
ATOM 3284 N N . PHE C 1 51 ? -11.62561 26.86136 16.16605 1.000 68.76085 51 PHE C N 1
ATOM 3285 C CA . PHE C 1 51 ? -10.40562 27.04006 16.95499 1.000 69.04776 51 PHE C CA 1
ATOM 3286 C C . PHE C 1 51 ? -10.17533 28.51296 17.24961 1.000 68.70786 51 PHE C C 1
ATOM 3287 O O . PHE C 1 51 ? -10.07649 29.32280 16.32367 1.000 72.72707 51 PHE C O 1
ATOM 3295 N N . LYS C 1 52 ? -10.06915 28.85307 18.53755 1.000 72.94562 52 LYS C N 1
ATOM 3296 C CA . LYS C 1 52 ? -9.93470 30.25504 18.91921 1.000 78.46142 52 LYS C CA 1
ATOM 3297 C C . LYS C 1 52 ? -8.57225 30.83380 18.54559 1.000 67.94816 52 LYS C C 1
ATOM 3298 O O . LYS C 1 52 ? -8.48296 32.03132 18.25790 1.000 59.92233 52 LYS C O 1
ATOM 3300 N N . ASN C 1 53 ? -7.51590 30.01463 18.51994 1.000 69.04442 53 ASN C N 1
ATOM 3301 C CA . ASN C 1 53 ? -6.15673 30.50003 18.28709 1.000 66.85081 53 ASN C CA 1
ATOM 3302 C C . ASN C 1 53 ? -5.26312 29.31800 17.91109 1.000 69.93812 53 ASN C C 1
ATOM 3303 O O . ASN C 1 53 ? -5.68865 28.16042 17.94557 1.000 70.85700 53 ASN C O 1
ATOM 3308 N N . LYS C 1 54 ? -4.00843 29.62560 17.54875 1.000 61.65192 54 LYS C N 1
ATOM 3309 C CA . LYS C 1 54 ? -3.07762 28.57723 17.11553 1.000 62.23764 54 LYS C CA 1
ATOM 3310 C C . LYS C 1 54 ? -2.79554 27.56106 18.22084 1.000 64.54467 54 LYS C C 1
ATOM 3311 O O . LYS C 1 54 ? -2.67755 26.35846 17.95275 1.000 64.32160 54 LYS C O 1
ATOM 3317 N N . GLU C 1 55 ? -2.64988 28.02675 19.46132 1.000 66.60399 55 GLU C N 1
ATOM 3318 C CA . GLU C 1 55 ? -2.46960 27.11340 20.58452 1.000 64.94328 55 GLU C CA 1
ATOM 3319 C C . GLU C 1 55 ? -3.56774 26.05949 20.62552 1.000 65.83347 55 GLU C C 1
ATOM 3320 O O . GLU C 1 55 ? -3.29542 24.86798 20.81857 1.000 57.02797 55 GLU C O 1
ATOM 3326 N N . ASP C 1 56 ? -4.81804 26.48156 20.42509 1.000 61.63586 56 ASP C N 1
ATOM 3327 C CA . ASP C 1 56 ? -5.93903 25.56329 20.56357 1.000 59.95541 56 ASP C CA 1
ATOM 3328 C C . ASP C 1 56 ? -5.93627 24.52293 19.45344 1.000 60.93110 56 ASP C C 1
ATOM 3329 O O . ASP C 1 56 ? -6.32233 23.37302 19.68189 1.000 59.28824 56 ASP C O 1
ATOM 3331 N N . LEU C 1 57 ? -5.45492 24.89551 18.27005 1.000 56.25120 57 LEU C N 1
ATOM 3332 C CA . LEU C 1 57 ? -5.27820 23.94001 17.18281 1.000 65.43335 57 LEU C CA 1
ATOM 3333 C C . LEU C 1 57 ? -4.18088 22.93203 17.51167 1.000 66.62244 57 LEU C C 1
ATOM 3334 O O . LEU C 1 57 ? -4.36091 21.71873 17.33642 1.000 60.27402 57 LEU C O 1
ATOM 3339 N N . PHE C 1 58 ? -3.03674 23.42275 17.99709 1.000 64.08081 58 PHE C N 1
ATOM 3340 C CA . PHE C 1 58 ? -1.97315 22.53405 18.45708 1.000 50.96562 58 PHE C CA 1
ATOM 3341 C C . PHE C 1 58 ? -2.47409 21.58772 19.53873 1.000 47.54301 58 PHE C C 1
ATOM 3342 O O . PHE C 1 58 ? -2.14591 20.39469 19.53366 1.000 48.44517 58 PHE C O 1
ATOM 3350 N N . ASP C 1 59 ? -3.26711 22.10819 20.47595 1.000 48.40605 59 ASP C N 1
ATOM 3351 C CA . ASP C 1 59 ? -3.82763 21.28265 21.53895 1.000 58.29820 59 ASP C CA 1
ATOM 3352 C C . ASP C 1 59 ? -4.66839 20.14147 20.97297 1.000 54.09392 59 ASP C C 1
ATOM 3353 O O . ASP C 1 59 ? -4.61973 19.01711 21.48218 1.000 46.80973 59 ASP C O 1
ATOM 3358 N N . ALA C 1 60 ? -5.46383 20.42063 19.93403 1.000 48.70045 60 ALA C N 1
ATOM 3359 C CA . ALA C 1 60 ? -6.29619 19.38421 19.32687 1.000 52.22039 60 ALA C CA 1
ATOM 3360 C C . ALA C 1 60 ? -5.45560 18.30646 18.65335 1.000 53.59484 60 ALA C C 1
ATOM 3361 O O . ALA C 1 60 ? -5.81966 17.12543 18.68433 1.000 56.59184 60 ALA C O 1
ATOM 3363 N N . LEU C 1 61 ? -4.33958 18.68423 18.02102 1.000 51.41864 61 LEU C N 1
ATOM 3364 C CA . LEU C 1 61 ? -3.45962 17.67138 17.43642 1.000 52.50219 61 LEU C CA 1
ATOM 3365 C C . LEU C 1 61 ? -2.85561 16.77329 18.50928 1.000 46.53503 61 LEU C C 1
ATOM 3366 O O . LEU C 1 61 ? -2.76596 15.55099 18.33521 1.000 53.64061 61 LEU C O 1
ATOM 3371 N N . PHE C 1 62 ? -2.36387 17.37611 19.59659 1.000 46.54644 62 PHE C N 1
ATOM 3372 C CA . PHE C 1 62 ? -1.86659 16.59345 20.72198 1.000 49.79122 62 PHE C CA 1
ATOM 3373 C C . PHE C 1 62 ? -2.93544 15.64260 21.24437 1.000 51.56577 62 PHE C C 1
ATOM 3374 O O . PHE C 1 62 ? -2.64811 14.47138 21.52359 1.000 50.08508 62 PHE C O 1
ATOM 3382 N N . GLN C 1 63 ? -4.17838 16.13201 21.36983 1.000 49.12070 63 GLN C N 1
ATOM 3383 C CA . GLN C 1 63 ? -5.27219 15.31290 21.88521 1.000 47.87024 63 GLN C CA 1
ATOM 3384 C C . GLN C 1 63 ? -5.56447 14.13618 20.96051 1.000 44.79967 63 GLN C C 1
ATOM 3385 O O . GLN C 1 63 ? -5.87436 13.03305 21.42945 1.000 57.62003 63 GLN C O 1
ATOM 3391 N N . ARG C 1 64 ? -5.48064 14.35085 19.64222 1.000 44.27935 64 ARG C N 1
ATOM 3392 C CA . ARG C 1 64 ? -5.68706 13.25462 18.69625 1.000 56.68239 64 ARG C CA 1
ATOM 3393 C C . ARG C 1 64 ? -4.60210 12.18998 18.83598 1.000 53.48710 64 ARG C C 1
ATOM 3394 O O . ARG C 1 64 ? -4.88718 10.98700 18.78314 1.000 46.59421 64 ARG C O 1
ATOM 3396 N N . ILE C 1 65 ? -3.35307 12.61220 19.03397 1.000 49.65062 65 ILE C N 1
ATOM 3397 C CA . ILE C 1 65 ? -2.27459 11.65845 19.27697 1.000 46.05946 65 ILE C CA 1
ATOM 3398 C C . ILE C 1 65 ? -2.55866 10.86589 20.54645 1.000 46.75221 65 ILE C C 1
ATOM 3399 O O . ILE C 1 65 ? -2.49855 9.63168 20.55833 1.000 50.38290 65 ILE C O 1
ATOM 3404 N N . CYS C 1 66 ? -2.92571 11.56340 21.62320 1.000 50.66737 66 CYS C N 1
ATOM 3405 C CA . CYS C 1 66 ? -3.17058 10.87144 22.87968 1.000 54.15155 66 CYS C CA 1
ATOM 3406 C C . CYS C 1 66 ? -4.41749 10.00006 22.80683 1.000 55.30615 66 CYS C C 1
ATOM 3407 O O . CYS C 1 66 ? -4.42772 8.89938 23.36700 1.000 59.26570 66 CYS C O 1
ATOM 3410 N N . ASP C 1 67 ? -5.45322 10.44729 22.08906 1.000 51.99296 67 ASP C N 1
ATOM 3411 C CA . ASP C 1 67 ? -6.62788 9.60323 21.89203 1.000 54.31719 67 ASP C CA 1
ATOM 3412 C C . ASP C 1 67 ? -6.26796 8.33642 21.13054 1.000 52.56840 67 ASP C C 1
ATOM 3413 O O . ASP C 1 67 ? -6.73071 7.24531 21.47965 1.000 49.84336 67 ASP C O 1
ATOM 3418 N N . ASP C 1 68 ? -5.43992 8.46403 20.08604 1.000 50.07944 68 ASP C N 1
ATOM 3419 C CA . ASP C 1 68 ? -5.04560 7.29674 19.30254 1.000 58.83304 68 ASP C CA 1
ATOM 3420 C C . ASP C 1 68 ? -4.34061 6.26165 20.17291 1.000 56.73608 68 ASP C C 1
ATOM 3421 O O . ASP C 1 68 ? -4.63958 5.06487 20.08832 1.000 48.45333 68 ASP C O 1
ATOM 3426 N N . ILE C 1 69 ? -3.42455 6.71163 21.03612 1.000 54.85596 69 ILE C N 1
ATOM 3427 C CA . ILE C 1 69 ? -2.66957 5.79539 21.88577 1.000 46.65878 69 ILE C CA 1
ATOM 3428 C C . ILE C 1 69 ? -3.58823 5.13454 22.90981 1.000 54.51880 69 ILE C C 1
ATOM 3429 O O . ILE C 1 69 ? -3.50572 3.92348 23.14990 1.000 53.51018 69 ILE C O 1
ATOM 3434 N N . GLU C 1 70 ? -4.47515 5.91883 23.52918 1.000 53.28988 70 GLU C N 1
ATOM 3435 C CA . GLU C 1 70 ? -5.34401 5.39139 24.57537 1.000 57.15229 70 GLU C CA 1
ATOM 3436 C C . GLU C 1 70 ? -6.44852 4.49827 24.01714 1.000 57.83150 70 GLU C C 1
ATOM 3437 O O . GLU C 1 70 ? -6.87953 3.55960 24.69320 1.000 62.43792 70 GLU C O 1
ATOM 3439 N N . ASN C 1 71 ? -6.94354 4.78962 22.81428 1.000 57.25820 71 ASN C N 1
ATOM 3440 C CA . ASN C 1 71 ? -8.01390 4.00476 22.20918 1.000 59.56395 71 ASN C CA 1
ATOM 3441 C C . ASN C 1 71 ? -7.53618 2.67428 21.64006 1.000 69.38320 71 ASN C C 1
ATOM 3442 O O . ASN C 1 71 ? -8.35135 1.94477 21.06376 1.000 71.84780 71 ASN C O 1
ATOM 3447 N N . CYS C 1 72 ? -6.24030 2.35781 21.76812 1.000 66.07685 72 CYS C N 1
ATOM 3448 C CA . CYS C 1 72 ? -5.67668 1.06389 21.40349 1.000 59.87422 72 CYS C CA 1
ATOM 3449 C C . CYS C 1 72 ? -5.38926 0.17462 22.60056 1.000 64.25404 72 CYS C C 1
ATOM 3450 O O . CYS C 1 72 ? -5.00348 -0.98277 22.40301 1.000 59.43798 72 CYS C O 1
ATOM 3453 N N . ILE C 1 73 ? -5.52439 0.69106 23.82659 1.000 69.12210 73 ILE C N 1
ATOM 3454 C CA . ILE C 1 73 ? -5.13217 -0.06782 25.00980 1.000 66.46539 73 ILE C CA 1
ATOM 3455 C C . ILE C 1 73 ? -5.99717 -1.30228 25.19769 1.000 63.56397 73 ILE C C 1
ATOM 3456 O O . ILE C 1 73 ? -5.54234 -2.28225 25.79341 1.000 62.31019 73 ILE C O 1
ATOM 3458 N N . ALA C 1 74 ? -7.23472 -1.28896 24.69706 1.000 54.57337 74 ALA C N 1
ATOM 3459 C CA . ALA C 1 74 ? -8.02831 -2.51373 24.67919 1.000 62.65447 74 ALA C CA 1
ATOM 3460 C C . ALA C 1 74 ? -7.34839 -3.58811 23.84140 1.000 73.73783 74 ALA C C 1
ATOM 3461 O O . ALA C 1 74 ? -7.09611 -4.69814 24.32251 1.000 83.55853 74 ALA C O 1
ATOM 3463 N N . GLN C 1 75 ? -7.01213 -3.26720 22.58933 1.000 81.60826 75 GLN C N 1
ATOM 3464 C CA . GLN C 1 75 ? -6.35966 -4.25400 21.73176 1.000 94.30610 75 GLN C CA 1
ATOM 3465 C C . GLN C 1 75 ? -4.93350 -4.56212 22.18757 1.000 94.64181 75 GLN C C 1
ATOM 3466 O O . GLN C 1 75 ? -4.48825 -5.70851 22.06748 1.000 108.88056 75 GLN C O 1
ATOM 3468 N N . ASP C 1 76 ? -4.20058 -3.56705 22.70333 1.000 83.22982 76 ASP C N 1
ATOM 3469 C CA . ASP C 1 76 ? -2.89202 -3.83736 23.29837 1.000 64.99789 76 ASP C CA 1
ATOM 3470 C C . ASP C 1 76 ? -2.99673 -4.76936 24.50006 1.000 72.15466 76 ASP C C 1
ATOM 3471 O O . ASP C 1 76 ? -1.98480 -5.35070 24.91079 1.000 69.27043 76 ASP C O 1
ATOM 3476 N N . ALA C 1 77 ? -4.19764 -4.91459 25.07680 1.000 45.33954 77 ALA C N 1
ATOM 3477 C CA . ALA C 1 77 ? -4.40797 -5.68698 26.29230 1.000 67.13758 77 ALA C CA 1
ATOM 3478 C C . ALA C 1 77 ? -5.17369 -6.98457 26.08108 1.000 84.99722 77 ALA C C 1
ATOM 3479 O O . ALA C 1 77 ? -5.10682 -7.86321 26.94673 1.000 83.77776 77 ALA C O 1
ATOM 3481 N N . ALA C 1 78 ? -5.90349 -7.12306 24.97015 1.000 103.84767 78 ALA C N 1
ATOM 3482 C CA . ALA C 1 78 ? -6.71625 -8.31753 24.75742 1.000 109.69987 78 ALA C CA 1
ATOM 3483 C C . ALA C 1 78 ? -5.83928 -9.55266 24.60008 1.000 108.28414 78 ALA C C 1
ATOM 3484 O O . ALA C 1 78 ? -6.11632 -10.60881 25.18177 1.000 103.18631 78 ALA C O 1
ATOM 3486 N N . ASP C 1 79 ? -4.76978 -9.43735 23.81730 1.000 109.87252 79 ASP C N 1
ATOM 3487 C CA . ASP C 1 79 ? -3.83757 -10.54276 23.65996 1.000 112.60827 79 ASP C CA 1
ATOM 3488 C C . ASP C 1 79 ? -2.90334 -10.70238 24.85080 1.000 108.28213 79 ASP C C 1
ATOM 3489 O O . ASP C 1 79 ? -2.22322 -11.73017 24.94827 1.000 118.09751 79 ASP C O 1
ATOM 3491 N N . ALA C 1 80 ? -2.85284 -9.72544 25.75285 1.000 95.13509 80 ALA C N 1
ATOM 3492 C CA . ALA C 1 80 ? -1.92080 -9.79120 26.86622 1.000 90.40825 80 ALA C CA 1
ATOM 3493 C C . ALA C 1 80 ? -2.44006 -10.74571 27.93697 1.000 96.22828 80 ALA C C 1
ATOM 3494 O O . ALA C 1 80 ? -3.53587 -11.30669 27.83654 1.000 93.12977 80 ALA C O 1
ATOM 3496 N N . GLU C 1 81 ? -1.62991 -10.93205 28.97672 1.000 96.24141 81 GLU C N 1
ATOM 3497 C CA . GLU C 1 81 ? -2.02212 -11.81360 30.06646 1.000 105.07090 81 GLU C CA 1
ATOM 3498 C C . GLU C 1 81 ? -1.57739 -11.24852 31.40798 1.000 108.99482 81 GLU C C 1
ATOM 3499 O O . GLU C 1 81 ? -2.39496 -11.08735 32.32039 1.000 123.69886 81 GLU C O 1
ATOM 3501 N N . GLY C 1 82 ? -0.29446 -10.92585 31.53393 1.000 89.95777 82 GLY C N 1
ATOM 3502 C CA . GLY C 1 82 ? 0.24624 -10.51732 32.81473 1.000 82.21439 82 GLY C CA 1
ATOM 3503 C C . GLY C 1 82 ? -0.16254 -9.13323 33.27981 1.000 83.33775 82 GLY C C 1
ATOM 3504 O O . GLY C 1 82 ? 0.67537 -8.38850 33.80582 1.000 96.38175 82 GLY C O 1
ATOM 3505 N N . GLY C 1 83 ? -1.43870 -8.76830 33.09379 1.000 60.04519 83 GLY C N 1
ATOM 3506 C CA . GLY C 1 83 ? -1.90400 -7.50102 33.63825 1.000 59.96168 83 GLY C CA 1
ATOM 3507 C C . GLY C 1 83 ? -1.17859 -6.28332 33.05846 1.000 59.32390 83 GLY C C 1
ATOM 3508 O O . GLY C 1 83 ? -0.53222 -6.33986 32.00755 1.000 59.40268 83 GLY C O 1
ATOM 3509 N N . SER C 1 84 ? -1.26295 -5.17388 33.80398 1.000 46.47654 84 SER C N 1
ATOM 3510 C CA . SER C 1 84 ? -0.95106 -3.86106 33.24322 1.000 63.65171 84 SER C CA 1
ATOM 3511 C C . SER C 1 84 ? 0.53287 -3.67517 32.92250 1.000 56.03428 84 SER C C 1
ATOM 3512 O O . SER C 1 84 ? 0.86538 -2.88812 32.02842 1.000 50.28784 84 SER C O 1
ATOM 3515 N N . TRP C 1 85 ? 1.44205 -4.35563 33.62922 1.000 59.11309 85 TRP C N 1
ATOM 3516 C CA . TRP C 1 85 ? 2.85222 -4.18642 33.28547 1.000 52.54640 85 TRP C CA 1
ATOM 3517 C C . TRP C 1 85 ? 3.12699 -4.76241 31.90248 1.000 51.28814 85 TRP C C 1
ATOM 3518 O O . TRP C 1 85 ? 3.93832 -4.21062 31.14713 1.000 48.92196 85 TRP C O 1
ATOM 3529 N N . THR C 1 86 ? 2.40501 -5.82627 31.53926 1.000 45.74378 86 THR C N 1
ATOM 3530 C CA . THR C 1 86 ? 2.48457 -6.39072 30.19558 1.000 52.26683 86 THR C CA 1
ATOM 3531 C C . THR C 1 86 ? 1.82261 -5.48170 29.17369 1.000 53.33237 86 THR C C 1
ATOM 3532 O O . THR C 1 86 ? 2.34451 -5.29685 28.06648 1.000 50.43315 86 THR C O 1
ATOM 3536 N N . VAL C 1 87 ? 0.69098 -4.88015 29.53951 1.000 54.75166 87 VAL C N 1
ATOM 3537 C CA . VAL C 1 87 ? 0.02416 -3.94876 28.63742 1.000 50.88514 87 VAL C CA 1
ATOM 3538 C C . VAL C 1 87 ? 0.92467 -2.74547 28.36784 1.000 44.67807 87 VAL C C 1
ATOM 3539 O O . VAL C 1 87 ? 1.03261 -2.27058 27.22776 1.000 46.43013 87 VAL C O 1
ATOM 3543 N N . PHE C 1 88 ? 1.60821 -2.25389 29.40849 1.000 42.89499 88 PHE C N 1
ATOM 3544 C CA . PHE C 1 88 ? 2.55732 -1.14963 29.24116 1.000 47.20687 88 PHE C CA 1
ATOM 3545 C C . PHE C 1 88 ? 3.66045 -1.50231 28.24740 1.000 47.61291 88 PHE C C 1
ATOM 3546 O O . PHE C 1 88 ? 4.01439 -0.68823 27.38469 1.000 48.07521 88 PHE C O 1
ATOM 3554 N N . ARG C 1 89 ? 4.21995 -2.70744 28.35031 1.000 46.04411 89 ARG C N 1
ATOM 3555 C CA . ARG C 1 89 ? 5.22024 -3.13074 27.37591 1.000 47.05254 89 ARG C CA 1
ATOM 3556 C C . ARG C 1 89 ? 4.64167 -3.10050 25.96502 1.000 41.94323 89 ARG C C 1
ATOM 3557 O O . ARG C 1 89 ? 5.27091 -2.59714 25.02697 1.000 40.31587 89 ARG C O 1
ATOM 3565 N N . HIS C 1 90 ? 3.44694 -3.66617 25.79119 1.000 42.21603 90 HIS C N 1
ATOM 3566 C CA . HIS C 1 90 ? 2.81071 -3.62565 24.48308 1.000 35.59876 90 HIS C CA 1
ATOM 3567 C C . HIS C 1 90 ? 2.55952 -2.19498 24.02655 1.000 42.11095 90 HIS C C 1
ATOM 3568 O O . HIS C 1 90 ? 2.78726 -1.86698 22.85723 1.000 44.79033 90 HIS C O 1
ATOM 3575 N N . THR C 1 91 ? 2.09937 -1.32420 24.93285 1.000 48.88279 91 THR C N 1
ATOM 3576 C CA . THR C 1 91 ? 1.81842 0.05512 24.53709 1.000 43.71826 91 THR C CA 1
ATOM 3577 C C . THR C 1 91 ? 3.08789 0.76201 24.05983 1.000 42.19589 91 THR C C 1
ATOM 3578 O O . THR C 1 91 ? 3.06345 1.49160 23.05986 1.000 41.64897 91 THR C O 1
ATOM 3582 N N . LEU C 1 92 ? 4.21430 0.53126 24.73424 1.000 40.09362 92 LEU C N 1
ATOM 3583 C CA . LEU C 1 92 ? 5.46203 1.16100 24.30343 1.000 39.45165 92 LEU C CA 1
ATOM 3584 C C . LEU C 1 92 ? 5.90133 0.64026 22.94116 1.000 36.86381 92 LEU C C 1
ATOM 3585 O O . LEU C 1 92 ? 6.25000 1.42529 22.04997 1.000 37.10629 92 LEU C O 1
ATOM 3590 N N . LEU C 1 93 ? 5.86406 -0.68114 22.75225 1.000 40.03297 93 LEU C N 1
ATOM 3591 C CA . LEU C 1 93 ? 6.20743 -1.25433 21.45472 1.000 42.90186 93 LEU C CA 1
ATOM 3592 C C . LEU C 1 93 ? 5.28012 -0.73169 20.36764 1.000 44.69060 93 LEU C C 1
ATOM 3593 O O . LEU C 1 93 ? 5.71898 -0.44030 19.24634 1.000 43.45962 93 LEU C O 1
ATOM 3598 N N . HIS C 1 94 ? 3.98870 -0.61971 20.67587 1.000 43.45514 94 HIS C N 1
ATOM 3599 C CA . HIS C 1 94 ? 3.04590 -0.11233 19.68937 1.000 39.29363 94 HIS C CA 1
ATOM 3600 C C . HIS C 1 94 ? 3.36185 1.33845 19.34029 1.000 43.66566 94 HIS C C 1
ATOM 3601 O O . HIS C 1 94 ? 3.28537 1.72651 18.16924 1.000 47.16459 94 HIS C O 1
ATOM 3608 N N . PHE C 1 95 ? 3.79160 2.13235 20.33312 1.000 40.89955 95 PHE C N 1
ATOM 3609 C CA . PHE C 1 95 ? 4.10679 3.54010 20.09819 1.000 40.02749 95 PHE C CA 1
ATOM 3610 C C . PHE C 1 95 ? 5.16795 3.70287 19.02306 1.000 53.23377 95 PHE C C 1
ATOM 3611 O O . PHE C 1 95 ? 5.03304 4.54503 18.12521 1.000 41.01269 95 PHE C O 1
ATOM 3619 N N . PHE C 1 96 ? 6.24726 2.92084 19.11565 1.000 47.71400 96 PHE C N 1
ATOM 3620 C CA . PHE C 1 96 ? 7.36011 3.09346 18.19192 1.000 43.93597 96 PHE C CA 1
ATOM 3621 C C . PHE C 1 96 ? 7.05634 2.49090 16.83123 1.000 44.35475 96 PHE C C 1
ATOM 3622 O O . PHE C 1 96 ? 7.54078 2.99332 15.81237 1.000 44.20875 96 PHE C O 1
ATOM 3630 N N . GLU C 1 97 ? 6.25026 1.43241 16.78656 1.000 38.11742 97 GLU C N 1
ATOM 3631 C CA . GLU C 1 97 ? 5.76644 0.95490 15.49863 1.000 47.42323 97 GLU C CA 1
ATOM 3632 C C . GLU C 1 97 ? 4.94207 2.03316 14.81271 1.000 48.73666 97 GLU C C 1
ATOM 3633 O O . GLU C 1 97 ? 5.08381 2.27058 13.60750 1.000 46.33495 97 GLU C O 1
ATOM 3639 N N . ARG C 1 98 ? 4.07134 2.69772 15.57322 1.000 47.97468 98 ARG C N 1
ATOM 3640 C CA . ARG C 1 98 ? 3.18564 3.69558 14.99388 1.000 49.13360 98 ARG C CA 1
ATOM 3641 C C . ARG C 1 98 ? 3.96115 4.91691 14.50265 1.000 45.81339 98 ARG C C 1
ATOM 3642 O O . ARG C 1 98 ? 3.55389 5.54658 13.52128 1.000 50.79757 98 ARG C O 1
ATOM 3650 N N . LEU C 1 99 ? 5.08936 5.24791 15.14590 1.000 48.80994 99 LEU C N 1
ATOM 3651 C CA . LEU C 1 99 ? 5.93731 6.33080 14.64833 1.000 45.76335 99 LEU C CA 1
ATOM 3652 C C . LEU C 1 99 ? 6.41416 6.09558 13.22252 1.000 53.81940 99 LEU C C 1
ATOM 3653 O O . LEU C 1 99 ? 6.56423 7.05320 12.46125 1.000 52.92174 99 LEU C O 1
ATOM 3658 N N . GLN C 1 100 ? 6.65549 4.84504 12.82857 1.000 60.46015 100 GLN C N 1
ATOM 3659 C CA . GLN C 1 100 ? 7.14797 4.61133 11.47833 1.000 63.00875 100 GLN C CA 1
ATOM 3660 C C . GLN C 1 100 ? 6.06711 4.18760 10.49658 1.000 58.30093 100 GLN C C 1
ATOM 3661 O O . GLN C 1 100 ? 6.33918 4.14183 9.29338 1.000 78.54793 100 GLN C O 1
ATOM 3667 N N . SER C 1 101 ? 4.87287 3.83240 10.96884 1.000 47.44582 101 SER C N 1
ATOM 3668 C CA . SER C 1 101 ? 3.81415 3.38919 10.07201 1.000 50.12895 101 SER C CA 1
ATOM 3669 C C . SER C 1 101 ? 2.66852 4.38504 9.93748 1.000 53.17867 101 SER C C 1
ATOM 3670 O O . SER C 1 101 ? 1.93526 4.32742 8.94636 1.000 61.27790 101 SER C O 1
ATOM 3673 N N . ASN C 1 102 ? 2.51241 5.30357 10.88401 1.000 46.51599 102 ASN C N 1
ATOM 3674 C CA . ASN C 1 102 ? 1.40107 6.24913 10.89291 1.000 53.91371 102 ASN C CA 1
ATOM 3675 C C . ASN C 1 102 ? 1.97098 7.64436 10.64305 1.000 46.46919 102 ASN C C 1
ATOM 3676 O O . ASN C 1 102 ? 2.67104 8.19544 11.49973 1.000 43.46094 102 ASN C O 1
ATOM 3681 N N . ASP C 1 103 ? 1.65524 8.22074 9.48079 1.000 51.42738 103 ASP C N 1
ATOM 3682 C CA . ASP C 1 103 ? 2.26271 9.49634 9.10332 1.000 57.53286 103 ASP C CA 1
ATOM 3683 C C . ASP C 1 103 ? 1.86592 10.61859 10.05232 1.000 57.93521 103 ASP C C 1
ATOM 3684 O O . ASP C 1 103 ? 2.67474 11.51743 10.31710 1.000 53.86418 103 ASP C O 1
ATOM 3689 N N . ILE C 1 104 ? 0.64774 10.56508 10.60019 1.000 51.96886 104 ILE C N 1
ATOM 3690 C CA . ILE C 1 104 ? 0.19056 11.61100 11.50947 1.000 45.68785 104 ILE C CA 1
ATOM 3691 C C . ILE C 1 104 ? 0.99539 11.58309 12.79948 1.000 43.06129 104 ILE C C 1
ATOM 3692 O O . ILE C 1 104 ? 1.40281 12.63094 13.31848 1.000 42.04823 104 ILE C O 1
ATOM 3697 N N . HIS C 1 105 ? 1.24335 10.39019 13.33718 1.000 44.46748 105 HIS C N 1
ATOM 3698 C CA . HIS C 1 105 ? 2.03446 10.28999 14.55695 1.000 45.55608 105 HIS C CA 1
ATOM 3699 C C . HIS C 1 105 ? 3.49810 10.61872 14.29361 1.000 37.49722 105 HIS C C 1
ATOM 3700 O O . HIS C 1 105 ? 4.17090 11.20971 15.14449 1.000 32.30787 105 HIS C O 1
ATOM 3707 N N . TYR C 1 106 ? 4.00398 10.22881 13.12755 1.000 39.87066 106 TYR C N 1
ATOM 3708 C CA . TYR C 1 106 ? 5.36284 10.58466 12.74571 1.000 46.99973 106 TYR C CA 1
ATOM 3709 C C . TYR C 1 106 ? 5.53374 12.10185 12.70093 1.000 42.69730 106 TYR C C 1
ATOM 3710 O O . TYR C 1 106 ? 6.42901 12.66266 13.33921 1.000 40.20497 106 TYR C O 1
ATOM 3719 N N . LYS C 1 107 ? 4.66756 12.78421 11.95691 1.000 49.54450 107 LYS C N 1
ATOM 3720 C CA . LYS C 1 107 ? 4.82513 14.22180 11.79713 1.000 47.74459 107 LYS C CA 1
ATOM 3721 C C . LYS C 1 107 ? 4.59602 14.94875 13.11439 1.000 42.02270 107 LYS C C 1
ATOM 3722 O O . LYS C 1 107 ? 5.32696 15.88866 13.43989 1.000 46.45129 107 LYS C O 1
ATOM 3728 N N . PHE C 1 108 ? 3.62729 14.50719 13.91650 1.000 36.71296 108 PHE C N 1
ATOM 3729 C CA . PHE C 1 108 ? 3.37946 15.24331 15.14978 1.000 43.59248 108 PHE C CA 1
ATOM 3730 C C . PHE C 1 108 ? 4.58546 15.18361 16.07753 1.000 42.56730 108 PHE C C 1
ATOM 3731 O O . PHE C 1 108 ? 4.97428 16.19417 16.67481 1.000 41.77407 108 PHE C O 1
ATOM 3739 N N . HIS C 1 109 ? 5.16710 13.99549 16.24785 1.000 40.31675 109 HIS C N 1
ATOM 3740 C CA . HIS C 1 109 ? 6.30468 13.88478 17.14886 1.000 34.80776 109 HIS C CA 1
ATOM 3741 C C . HIS C 1 109 ? 7.55055 14.51510 16.54905 1.000 35.93881 109 HIS C C 1
ATOM 3742 O O . HIS C 1 109 ? 8.39069 15.03889 17.28233 1.000 38.53734 109 HIS C O 1
ATOM 3749 N N . ASN C 1 110 ? 7.66720 14.49634 15.22576 1.000 40.37612 110 ASN C N 1
ATOM 3750 C CA . ASN C 1 110 ? 8.71559 15.25050 14.55587 1.000 39.30038 110 ASN C CA 1
ATOM 3751 C C . ASN C 1 110 ? 8.60200 16.73928 14.86552 1.000 45.57865 110 ASN C C 1
ATOM 3752 O O . ASN C 1 110 ? 9.60525 17.40277 15.16054 1.000 43.60101 110 ASN C O 1
ATOM 3757 N N . ILE C 1 111 ? 7.38072 17.28193 14.78419 1.000 50.06245 111 ILE C N 1
ATOM 3758 C CA . ILE C 1 111 ? 7.13075 18.68515 15.11126 1.000 43.86901 111 ILE C CA 1
ATOM 3759 C C . ILE C 1 111 ? 7.50756 18.97305 16.55735 1.000 45.58403 111 ILE C C 1
ATOM 3760 O O . ILE C 1 111 ? 8.18892 19.96120 16.86080 1.000 46.60001 111 ILE C O 1
ATOM 3765 N N . LEU C 1 112 ? 7.04958 18.11484 17.47065 1.000 39.22182 112 LEU C N 1
ATOM 3766 C CA . LEU C 1 112 ? 7.22995 18.35445 18.90011 1.000 41.04339 112 LEU C CA 1
ATOM 3767 C C . LEU C 1 112 ? 8.70397 18.40998 19.28726 1.000 45.17107 112 LEU C C 1
ATOM 3768 O O . LEU C 1 112 ? 9.10430 19.24845 20.10236 1.000 45.06811 112 LEU C O 1
ATOM 3773 N N . PHE C 1 113 ? 9.51774 17.49609 18.74872 1.000 37.07791 113 PHE C N 1
ATOM 3774 C CA . PHE C 1 113 ? 10.92191 17.39849 19.12435 1.000 36.79130 113 PHE C CA 1
ATOM 3775 C C . PHE C 1 113 ? 11.82483 18.32856 18.31815 1.000 40.09617 113 PHE C C 1
ATOM 3776 O O . PHE C 1 113 ? 12.82915 18.80164 18.85513 1.000 45.26899 113 PHE C O 1
ATOM 3784 N N . LEU C 1 114 ? 11.49657 18.60078 17.04491 1.000 38.97341 114 LEU C N 1
ATOM 3785 C CA . LEU C 1 114 ? 12.41276 19.27062 16.13136 1.000 39.77120 114 LEU C CA 1
ATOM 3786 C C . LEU C 1 114 ? 11.92535 20.59115 15.55816 1.000 46.65904 114 LEU C C 1
ATOM 3787 O O . LEU C 1 114 ? 12.74492 21.32672 15.00263 1.000 50.76173 114 LEU C O 1
ATOM 3792 N N . LYS C 1 115 ? 10.64449 20.92986 15.66956 1.000 43.68529 115 LYS C N 1
ATOM 3793 C CA . LYS C 1 115 ? 10.14764 22.10926 14.95741 1.000 43.63245 115 LYS C CA 1
ATOM 3794 C C . LYS C 1 115 ? 9.27547 22.94919 15.85993 1.000 39.49067 115 LYS C C 1
ATOM 3795 O O . LYS C 1 115 ? 8.29222 23.55757 15.41945 1.000 43.88120 115 LYS C O 1
ATOM 3801 N N . CYS C 1 116 ? 9.66431 23.05198 17.13012 1.000 41.05080 116 CYS C N 1
ATOM 3802 C CA . CYS C 1 116 ? 8.84757 23.75345 18.10961 1.000 38.22368 116 CYS C CA 1
ATOM 3803 C C . CYS C 1 116 ? 9.81171 24.40756 19.10734 1.000 47.28931 116 CYS C C 1
ATOM 3804 O O . CYS C 1 116 ? 9.95705 23.99516 20.26209 1.000 44.29468 116 CYS C O 1
ATOM 3807 N N . GLU C 1 117 ? 10.44278 25.49876 18.66802 1.000 47.74256 117 GLU C N 1
ATOM 3808 C CA . GLU C 1 117 ? 11.53621 26.07332 19.43759 1.000 49.12244 117 GLU C CA 1
ATOM 3809 C C . GLU C 1 117 ? 11.01051 26.77845 20.68439 1.000 57.13482 117 GLU C C 1
ATOM 3810 O O . GLU C 1 117 ? 9.90236 27.32184 20.70060 1.000 56.00949 117 GLU C O 1
ATOM 3816 N N . HIS C 1 118 ? 11.81441 26.73011 21.74955 1.000 53.90420 118 HIS C N 1
ATOM 3817 C CA . HIS C 1 118 ? 11.41518 27.24081 23.06299 1.000 51.02642 118 HIS C CA 1
ATOM 3818 C C . HIS C 1 118 ? 11.81836 28.70910 23.18018 1.000 59.16153 118 HIS C C 1
ATOM 3819 O O . HIS C 1 118 ? 12.69712 29.09498 23.94941 1.000 77.97484 118 HIS C O 1
ATOM 3826 N N . THR C 1 119 ? 11.16092 29.52925 22.37231 1.000 48.81286 119 THR C N 1
ATOM 3827 C CA . THR C 1 119 ? 11.34465 30.96774 22.38748 1.000 51.77479 119 THR C CA 1
ATOM 3828 C C . THR C 1 119 ? 10.10945 31.64087 22.98387 1.000 59.23117 119 THR C C 1
ATOM 3829 O O . THR C 1 119 ? 9.05595 31.01964 23.16642 1.000 54.41373 119 THR C O 1
ATOM 3833 N N . GLU C 1 120 ? 10.24504 32.93374 23.29410 1.000 60.91275 120 GLU C N 1
ATOM 3834 C CA . GLU C 1 120 ? 9.10905 33.66737 23.84097 1.000 57.99821 120 GLU C CA 1
ATOM 3835 C C . GLU C 1 120 ? 7.93786 33.66707 22.87565 1.000 62.31385 120 GLU C C 1
ATOM 3836 O O . GLU C 1 120 ? 6.78298 33.59458 23.30579 1.000 68.19033 120 GLU C O 1
ATOM 3838 N N . GLN C 1 121 ? 8.21704 33.67245 21.57109 1.000 65.95337 121 GLN C N 1
ATOM 3839 C CA . GLN C 1 121 ? 7.14607 33.65855 20.58207 1.000 71.33843 121 GLN C CA 1
ATOM 3840 C C . GLN C 1 121 ? 6.26072 32.41843 20.70960 1.000 73.55107 121 GLN C C 1
ATOM 3841 O O . GLN C 1 121 ? 5.04806 32.50404 20.47995 1.000 77.23904 121 GLN C O 1
ATOM 3843 N N . ASN C 1 122 ? 6.83188 31.26686 21.08072 1.000 64.05117 122 ASN C N 1
ATOM 3844 C CA . ASN C 1 122 ? 6.07354 30.02346 21.19918 1.000 53.97106 122 ASN C CA 1
ATOM 3845 C C . ASN C 1 122 ? 5.65076 29.71377 22.62696 1.000 49.41545 122 ASN C C 1
ATOM 3846 O O . ASN C 1 122 ? 5.26425 28.57694 22.90468 1.000 51.91198 122 ASN C O 1
ATOM 3851 N N . ALA C 1 123 ? 5.68742 30.69448 23.53093 1.000 56.51190 123 ALA C N 1
ATOM 3852 C CA . ALA C 1 123 ? 5.45396 30.39413 24.94090 1.000 53.25824 123 ALA C CA 1
ATOM 3853 C C . ALA C 1 123 ? 4.11387 29.70024 25.15973 1.000 52.59478 123 ALA C C 1
ATOM 3854 O O . ALA C 1 123 ? 4.00119 28.80417 26.00437 1.000 48.23498 123 ALA C O 1
ATOM 3856 N N . ALA C 1 124 ? 3.08990 30.08544 24.40139 1.000 50.17670 124 ALA C N 1
ATOM 3857 C CA . ALA C 1 124 ? 1.76491 29.53260 24.65450 1.000 49.86019 124 ALA C CA 1
ATOM 3858 C C . ALA C 1 124 ? 1.62219 28.11508 24.10440 1.000 48.25009 124 ALA C C 1
ATOM 3859 O O . ALA C 1 124 ? 1.00953 27.25911 24.74954 1.000 40.24521 124 ALA C O 1
ATOM 3861 N N . VAL C 1 125 ? 2.20006 27.84034 22.93431 1.000 54.85140 125 VAL C N 1
ATOM 3862 C CA . VAL C 1 125 ? 2.27139 26.46574 22.44357 1.000 54.61240 125 VAL C CA 1
ATOM 3863 C C . VAL C 1 125 ? 3.05999 25.58820 23.41595 1.000 51.12770 125 VAL C C 1
ATOM 3864 O O . VAL C 1 125 ? 2.67704 24.44398 23.69328 1.000 46.89852 125 VAL C O 1
ATOM 3868 N N . ILE C 1 126 ? 4.17521 26.10801 23.94168 1.000 53.66393 126 ILE C N 1
ATOM 3869 C CA . ILE C 1 126 ? 5.00548 25.34557 24.87383 1.000 42.28044 126 ILE C CA 1
ATOM 3870 C C . ILE C 1 126 ? 4.22291 25.01278 26.14028 1.000 43.93040 126 ILE C C 1
ATOM 3871 O O . ILE C 1 126 ? 4.37878 23.93009 26.71559 1.000 43.67071 126 ILE C O 1
ATOM 3876 N N . ALA C 1 127 ? 3.37795 25.93872 26.60821 1.000 45.30708 127 ALA C N 1
ATOM 3877 C CA . ALA C 1 127 ? 2.53723 25.62671 27.76165 1.000 46.87287 127 ALA C CA 1
ATOM 3878 C C . ALA C 1 127 ? 1.58357 24.47375 27.45519 1.000 45.73339 127 ALA C C 1
ATOM 3879 O O . ALA C 1 127 ? 1.36224 23.59522 28.29935 1.000 51.45296 127 ALA C O 1
ATOM 3881 N N . ILE C 1 128 ? 1.02061 24.45081 26.24621 1.000 44.70743 128 ILE C N 1
ATOM 3882 C CA . ILE C 1 128 ? 0.14529 23.34886 25.85381 1.000 50.57019 128 ILE C CA 1
ATOM 3883 C C . ILE C 1 128 ? 0.91079 22.03550 25.87923 1.000 54.86612 128 ILE C C 1
ATOM 3884 O O . ILE C 1 128 ? 0.42625 21.01735 26.39108 1.000 53.76408 128 ILE C O 1
ATOM 3889 N N . ALA C 1 129 ? 2.11553 22.03873 25.31154 1.000 39.11453 129 ALA C N 1
ATOM 3890 C CA . ALA C 1 129 ? 2.94318 20.83926 25.32130 1.000 43.35395 129 ALA C CA 1
ATOM 3891 C C . ALA C 1 129 ? 3.23412 20.37969 26.74470 1.000 51.19327 129 ALA C C 1
ATOM 3892 O O . ALA C 1 129 ? 3.14295 19.18188 27.04922 1.000 54.98668 129 ALA C O 1
ATOM 3894 N N . ARG C 1 130 ? 3.56251 21.31702 27.64000 1.000 46.72491 130 ARG C N 1
ATOM 3895 C CA . ARG C 1 130 ? 3.85710 20.93045 29.01939 1.000 50.82121 130 ARG C CA 1
ATOM 3896 C C . ARG C 1 130 ? 2.64972 20.30931 29.70839 1.000 56.00683 130 ARG C C 1
ATOM 3897 O O . ARG C 1 130 ? 2.81045 19.38654 30.51453 1.000 60.37044 130 ARG C O 1
ATOM 3905 N N . LYS C 1 131 ? 1.43720 20.77859 29.39569 1.000 56.02845 131 LYS C N 1
ATOM 3906 C CA . LYS C 1 131 ? 0.25072 20.18256 30.00234 1.000 53.43061 131 LYS C CA 1
ATOM 3907 C C . LYS C 1 131 ? 0.11487 18.71755 29.60916 1.000 54.22916 131 LYS C C 1
ATOM 3908 O O . LYS C 1 131 ? -0.19100 17.86849 30.45432 1.000 58.33191 131 LYS C O 1
ATOM 3910 N N . HIS C 1 132 ? 0.38506 18.39123 28.34140 1.000 59.44900 132 HIS C N 1
ATOM 3911 C CA . HIS C 1 132 ? 0.27962 16.99808 27.91429 1.000 59.72876 132 HIS C CA 1
ATOM 3912 C C . HIS C 1 132 ? 1.42999 16.15825 28.45523 1.000 46.74881 132 HIS C C 1
ATOM 3913 O O . HIS C 1 132 ? 1.25916 14.95974 28.69929 1.000 58.78943 132 HIS C O 1
ATOM 3920 N N . GLN C 1 133 ? 2.59797 16.76431 28.64413 1.000 51.43644 133 GLN C N 1
ATOM 3921 C CA . GLN C 1 133 ? 3.69560 16.06680 29.30605 1.000 61.01425 133 GLN C CA 1
ATOM 3922 C C . GLN C 1 133 ? 3.33693 15.72686 30.74798 1.000 64.22901 133 GLN C C 1
ATOM 3923 O O . GLN C 1 133 ? 3.70149 14.65816 31.25571 1.000 72.84932 133 GLN C O 1
ATOM 3929 N N . ALA C 1 134 ? 2.65615 16.64598 31.43676 1.000 52.55358 134 ALA C N 1
ATOM 3930 C CA . ALA C 1 134 ? 2.22539 16.37252 32.80192 1.000 51.14574 134 ALA C CA 1
ATOM 3931 C C . ALA C 1 134 ? 1.25911 15.19109 32.85340 1.000 47.27052 134 ALA C C 1
ATOM 3932 O O . ALA C 1 134 ? 1.32355 14.36773 33.77429 1.000 48.92394 134 ALA C O 1
ATOM 3934 N N . ILE C 1 135 ? 0.36714 15.08203 31.86453 1.000 45.26116 135 ILE C N 1
ATOM 3935 C CA . ILE C 1 135 ? -0.59664 13.98592 31.85258 1.000 53.70994 135 ILE C CA 1
ATOM 3936 C C . ILE C 1 135 ? 0.10637 12.65847 31.59652 1.000 54.50336 135 ILE C C 1
ATOM 3937 O O . ILE C 1 135 ? -0.15466 11.66197 32.28263 1.000 48.56695 135 ILE C O 1
ATOM 3942 N N . TRP C 1 136 ? 0.99070 12.61655 30.59306 1.000 54.04196 136 TRP C N 1
ATOM 3943 C CA . TRP C 1 136 ? 1.78778 11.41097 30.37474 1.000 63.00451 136 TRP C CA 1
ATOM 3944 C C . TRP C 1 136 ? 2.60974 11.05902 31.60690 1.000 53.02258 136 TRP C C 1
ATOM 3945 O O . TRP C 1 136 ? 2.71236 9.88180 31.97447 1.000 56.57841 136 TRP C O 1
ATOM 3956 N N . ARG C 1 137 ? 3.18271 12.06090 32.27544 1.000 44.15954 137 ARG C N 1
ATOM 3957 C CA . ARG C 1 137 ? 3.91679 11.77999 33.50360 1.000 40.93900 137 ARG C CA 1
ATOM 3958 C C . ARG C 1 137 ? 3.02396 11.06822 34.52048 1.000 49.80601 137 ARG C C 1
ATOM 3959 O O . ARG C 1 137 ? 3.41328 10.04894 35.10557 1.000 43.04678 137 ARG C O 1
ATOM 3967 N N . GLU C 1 138 ? 1.81090 11.59063 34.73876 1.000 46.81231 138 GLU C N 1
ATOM 3968 C CA . GLU C 1 138 ? 0.89786 10.97444 35.70311 1.000 45.97716 138 GLU C CA 1
ATOM 3969 C C . GLU C 1 138 ? 0.47622 9.56895 35.27243 1.000 50.36888 138 GLU C C 1
ATOM 3970 O O . GLU C 1 138 ? 0.28920 8.68486 36.11669 1.000 52.97793 138 GLU C O 1
ATOM 3976 N N . LYS C 1 139 ? 0.31980 9.33399 33.96943 1.000 42.23955 139 LYS C N 1
ATOM 3977 C CA . LYS C 1 139 ? -0.05212 7.99031 33.53550 1.000 47.10876 139 LYS C CA 1
ATOM 3978 C C . LYS C 1 139 ? 1.06984 6.99081 33.81881 1.000 50.00943 139 LYS C C 1
ATOM 3979 O O . LYS C 1 139 ? 0.81208 5.86207 34.26008 1.000 48.33281 139 LYS C O 1
ATOM 3981 N N . ILE C 1 140 ? 2.32365 7.40535 33.62165 1.000 39.93777 140 ILE C N 1
ATOM 3982 C CA . ILE C 1 140 ? 3.44964 6.52798 33.92663 1.000 41.97786 140 ILE C CA 1
ATOM 3983 C C . ILE C 1 140 ? 3.50509 6.24826 35.41590 1.000 41.24077 140 ILE C C 1
ATOM 3984 O O . ILE C 1 140 ? 3.72766 5.10616 35.84377 1.000 43.41161 140 ILE C O 1
ATOM 3989 N N . THR C 1 141 ? 3.28713 7.28562 36.22885 1.000 42.26576 141 THR C N 1
ATOM 3990 C CA . THR C 1 141 ? 3.29764 7.10911 37.67404 1.000 45.06469 141 THR C CA 1
ATOM 3991 C C . THR C 1 141 ? 2.20759 6.13961 38.09482 1.000 48.07491 141 THR C C 1
ATOM 3992 O O . THR C 1 141 ? 2.41053 5.31804 38.99414 1.000 48.55981 141 THR C O 1
ATOM 3996 N N . ALA C 1 142 ? 1.05328 6.20062 37.42961 1.000 45.54945 142 ALA C N 1
ATOM 3997 C CA . ALA C 1 142 ? -0.01302 5.25708 37.73524 1.000 56.76010 142 ALA C CA 1
ATOM 3998 C C . ALA C 1 142 ? 0.37897 3.84223 37.33101 1.000 53.37177 142 ALA C C 1
ATOM 3999 O O . ALA C 1 142 ? 0.13766 2.89335 38.07983 1.000 52.10379 142 ALA C O 1
ATOM 4001 N N . VAL C 1 143 ? 1.01620 3.68274 36.16694 1.000 56.59949 143 VAL C N 1
ATOM 4002 C CA . VAL C 1 143 ? 1.46952 2.35607 35.75210 1.000 50.01804 143 VAL C CA 1
ATOM 4003 C C . VAL C 1 143 ? 2.44460 1.78671 36.77182 1.000 51.37283 143 VAL C C 1
ATOM 4004 O O . VAL C 1 143 ? 2.33828 0.62073 37.17059 1.000 53.33569 143 VAL C O 1
ATOM 4008 N N . LEU C 1 144 ? 3.38060 2.61478 37.24863 1.000 54.73195 144 LEU C N 1
ATOM 4009 C CA . LEU C 1 144 ? 4.35438 2.13730 38.22624 1.000 52.22392 144 LEU C CA 1
ATOM 4010 C C . LEU C 1 144 ? 3.66406 1.75036 39.52924 1.000 53.28089 144 LEU C C 1
ATOM 4011 O O . LEU C 1 144 ? 4.02548 0.74909 40.16131 1.000 54.47673 144 LEU C O 1
ATOM 4016 N N . THR C 1 145 ? 2.67407 2.54154 39.94719 1.000 54.25227 145 THR C N 1
ATOM 4017 C CA . THR C 1 145 ? 1.93848 2.23587 41.16972 1.000 58.30537 145 THR C CA 1
ATOM 4018 C C . THR C 1 145 ? 1.23257 0.89289 41.05519 1.000 64.14694 145 THR C C 1
ATOM 4019 O O . THR C 1 145 ? 1.29208 0.06673 41.97242 1.000 67.66429 145 THR C O 1
ATOM 4023 N N . GLU C 1 146 ? 0.55319 0.66027 39.92912 1.000 61.38363 146 GLU C N 1
ATOM 4024 C CA . GLU C 1 146 ? -0.09297 -0.62969 39.71319 1.000 67.51718 146 GLU C CA 1
ATOM 4025 C C . GLU C 1 146 ? 0.93045 -1.75723 39.63792 1.000 64.02268 146 GLU C C 1
ATOM 4026 O O . GLU C 1 146 ? 0.69642 -2.85721 40.15752 1.000 61.08963 146 GLU C O 1
ATOM 4032 N N . ALA C 1 147 ? 2.08656 -1.49642 39.01842 1.000 56.67189 147 ALA C N 1
ATOM 4033 C CA . ALA C 1 147 ? 3.08336 -2.55037 38.86275 1.000 53.17243 147 ALA C CA 1
ATOM 4034 C C . ALA C 1 147 ? 3.67886 -2.95562 40.20473 1.000 60.09223 147 ALA C C 1
ATOM 4035 O O . ALA C 1 147 ? 4.03060 -4.12462 40.40518 1.000 60.88019 147 ALA C O 1
ATOM 4037 N N . VAL C 1 148 ? 3.82747 -2.00632 41.12925 1.000 56.43330 148 VAL C N 1
ATOM 4038 C CA . VAL C 1 148 ? 4.32430 -2.36814 42.45228 1.000 55.36404 148 VAL C CA 1
ATOM 4039 C C . VAL C 1 148 ? 3.26914 -3.15641 43.21939 1.000 62.10179 148 VAL C C 1
ATOM 4040 O O . VAL C 1 148 ? 3.57511 -4.16805 43.86228 1.000 71.41094 148 VAL C O 1
ATOM 4044 N N . GLU C 1 149 ? 2.00823 -2.71779 43.15562 1.000 74.30256 149 GLU C N 1
ATOM 4045 C CA . GLU C 1 149 ? 0.95775 -3.40309 43.90246 1.000 82.17390 149 GLU C CA 1
ATOM 4046 C C . GLU C 1 149 ? 0.75532 -4.83288 43.41908 1.000 76.93696 149 GLU C C 1
ATOM 4047 O O . GLU C 1 149 ? 0.32261 -5.68776 44.19770 1.000 91.58880 149 GLU C O 1
ATOM 4049 N N . ASN C 1 150 ? 1.05662 -5.11433 42.15255 1.000 75.53684 150 ASN C N 1
ATOM 4050 C CA . ASN C 1 150 ? 0.94306 -6.46183 41.61702 1.000 76.47058 150 ASN C CA 1
ATOM 4051 C C . ASN C 1 150 ? 2.26213 -7.22720 41.68532 1.000 75.85651 150 ASN C C 1
ATOM 4052 O O . ASN C 1 150 ? 2.39340 -8.27603 41.04452 1.000 76.48962 150 ASN C O 1
ATOM 4057 N N . GLN C 1 151 ? 3.24414 -6.71543 42.42656 1.000 75.90810 151 GLN C N 1
ATOM 4058 C CA . GLN C 1 151 ? 4.55412 -7.33516 42.61551 1.000 75.06217 151 GLN C CA 1
ATOM 4059 C C . GLN C 1 151 ? 5.35358 -7.44293 41.32215 1.000 66.70046 151 GLN C C 1
ATOM 4060 O O . GLN C 1 151 ? 6.36939 -8.14668 41.28378 1.000 64.06834 151 GLN C O 1
ATOM 4062 N N . ASP C 1 152 ? 4.92762 -6.75739 40.25969 1.000 65.97559 152 ASP C N 1
ATOM 4063 C CA . ASP C 1 152 ? 5.72487 -6.70494 39.03783 1.000 69.55436 152 ASP C CA 1
ATOM 4064 C C . ASP C 1 152 ? 6.96477 -5.83078 39.20108 1.000 64.32740 152 ASP C C 1
ATOM 4065 O O . ASP C 1 152 ? 7.94148 -6.01367 38.46624 1.000 59.25574 152 ASP C O 1
ATOM 4070 N N . LEU C 1 153 ? 6.93861 -4.88382 40.14091 1.000 63.83291 153 LEU C N 1
ATOM 4071 C CA . LEU C 1 153 ? 8.07791 -4.04108 40.47393 1.000 59.63580 153 LEU C CA 1
ATOM 4072 C C . LEU C 1 153 ? 8.26047 -4.06839 41.98427 1.000 64.25890 153 LEU C C 1
ATOM 4073 O O . LEU C 1 153 ? 7.29361 -4.21786 42.73418 1.000 63.76594 153 LEU C O 1
ATOM 4078 N N . ALA C 1 154 ? 9.50502 -3.89763 42.41949 1.000 68.40764 154 ALA C N 1
ATOM 4079 C CA . ALA C 1 154 ? 9.84217 -4.01974 43.83213 1.000 62.68503 154 ALA C CA 1
ATOM 4080 C C . ALA C 1 154 ? 9.12032 -2.96724 44.66416 1.000 65.18644 154 ALA C C 1
ATOM 4081 O O . ALA C 1 154 ? 8.85559 -1.85106 44.20438 1.000 58.07533 154 ALA C O 1
ATOM 4083 N N . ASP C 1 155 ? 8.83174 -3.32856 45.92059 1.000 69.38414 155 ASP C N 1
ATOM 4084 C CA . ASP C 1 155 ? 8.10440 -2.42786 46.81087 1.000 76.10032 155 ASP C CA 1
ATOM 4085 C C . ASP C 1 155 ? 8.89465 -1.15687 47.10282 1.000 72.66118 155 ASP C C 1
ATOM 4086 O O . ASP C 1 155 ? 8.29709 -0.09790 47.32969 1.000 72.55556 155 ASP C O 1
ATOM 4088 N N . ASP C 1 156 ? 10.22677 -1.23147 47.08146 1.000 68.27237 156 ASP C N 1
ATOM 4089 C CA . ASP C 1 156 ? 11.07685 -0.08043 47.34414 1.000 64.20874 156 ASP C CA 1
ATOM 4090 C C . ASP C 1 156 ? 11.55379 0.60304 46.06723 1.000 69.47821 156 ASP C C 1
ATOM 4091 O O . ASP C 1 156 ? 12.58342 1.28536 46.08281 1.000 68.36319 156 ASP C O 1
ATOM 4096 N N . LEU C 1 157 ? 10.83046 0.43543 44.96539 1.000 64.46078 157 LEU C N 1
ATOM 4097 C CA . LEU C 1 157 ? 11.12816 1.19503 43.76254 1.000 57.96228 157 LEU C CA 1
ATOM 4098 C C . LEU C 1 157 ? 10.97925 2.68942 44.03335 1.000 64.44172 157 LEU C C 1
ATOM 4099 O O . LEU C 1 157 ? 9.99415 3.12566 44.63463 1.000 67.76774 157 LEU C O 1
ATOM 4104 N N . ASP C 1 158 ? 11.96975 3.46951 43.60001 1.000 54.42434 158 ASP C N 1
ATOM 4105 C CA . ASP C 1 158 ? 11.91957 4.93015 43.67482 1.000 54.86280 158 ASP C CA 1
ATOM 4106 C C . ASP C 1 158 ? 11.08989 5.43521 42.49900 1.000 54.39290 158 ASP C C 1
ATOM 4107 O O . ASP C 1 158 ? 11.59922 5.61665 41.38783 1.000 58.01603 158 ASP C O 1
ATOM 4112 N N . LYS C 1 159 ? 9.79881 5.67395 42.74821 1.000 50.55650 159 LYS C N 1
ATOM 4113 C CA . LYS C 1 159 ? 8.88824 6.03116 41.66357 1.000 49.84508 159 LYS C CA 1
ATOM 4114 C C . LYS C 1 159 ? 9.26896 7.35659 41.01424 1.000 51.28659 159 LYS C C 1
ATOM 4115 O O . LYS C 1 159 ? 9.10342 7.52951 39.80256 1.000 51.17841 159 LYS C O 1
ATOM 4121 N N . GLU C 1 160 ? 9.72292 8.32577 41.81048 1.000 51.72288 160 GLU C N 1
ATOM 4122 C CA . GLU C 1 160 ? 10.05945 9.63048 41.25146 1.000 43.17042 160 GLU C CA 1
ATOM 4123 C C . GLU C 1 160 ? 11.21757 9.51636 40.26586 1.000 44.08921 160 GLU C C 1
ATOM 4124 O O . GLU C 1 160 ? 11.15643 10.05095 39.15364 1.000 49.89842 160 GLU C O 1
ATOM 4126 N N . THR C 1 161 ? 12.27254 8.79232 40.64467 1.000 44.06831 161 THR C N 1
ATOM 4127 C CA . THR C 1 161 ? 13.39540 8.60393 39.72765 1.000 47.06216 161 THR C CA 1
ATOM 4128 C C . THR C 1 161 ? 13.00593 7.73624 38.53554 1.000 46.07383 161 THR C C 1
ATOM 4129 O O . THR C 1 161 ? 13.39906 8.02258 37.39532 1.000 46.35332 161 THR C O 1
ATOM 4133 N N . ALA C 1 162 ? 12.20035 6.69630 38.77194 1.000 45.15948 162 ALA C N 1
ATOM 4134 C CA . ALA C 1 162 ? 11.82254 5.79139 37.68926 1.000 42.47602 162 ALA C CA 1
ATOM 4135 C C . ALA C 1 162 ? 11.06987 6.53342 36.59323 1.000 41.19168 162 ALA C C 1
ATOM 4136 O O . ALA C 1 162 ? 11.23932 6.23604 35.40396 1.000 42.28006 162 ALA C O 1
ATOM 4138 N N . VAL C 1 163 ? 10.22028 7.49340 36.97687 1.000 42.98121 163 VAL C N 1
ATOM 4139 C CA . VAL C 1 163 ? 9.46466 8.25729 35.98426 1.000 41.02561 163 VAL C CA 1
ATOM 4140 C C . VAL C 1 163 ? 10.40540 9.09186 35.11396 1.000 40.97761 163 VAL C C 1
ATOM 4141 O O . VAL C 1 163 ? 10.28718 9.10592 33.88117 1.000 40.51038 163 VAL C O 1
ATOM 4145 N N . ILE C 1 164 ? 11.33648 9.82176 35.73779 1.000 43.24170 164 ILE C N 1
ATOM 4146 C CA . ILE C 1 164 ? 12.34110 10.55571 34.96353 1.000 43.04077 164 ILE C CA 1
ATOM 4147 C C . ILE C 1 164 ? 13.13515 9.59328 34.09096 1.000 44.81220 164 ILE C C 1
ATOM 4148 O O . ILE C 1 164 ? 13.37471 9.85185 32.90235 1.000 34.04020 164 ILE C O 1
ATOM 4153 N N . PHE C 1 165 ? 13.51747 8.44980 34.66332 1.000 43.17485 165 PHE C N 1
ATOM 4154 C CA . PHE C 1 165 ? 14.27132 7.43592 33.93592 1.000 39.87458 165 PHE C CA 1
ATOM 4155 C C . PHE C 1 165 ? 13.50912 6.96490 32.70227 1.000 42.64940 165 PHE C C 1
ATOM 4156 O O . PHE C 1 165 ? 14.07342 6.87299 31.60446 1.000 39.11034 165 PHE C O 1
ATOM 4164 N N . ILE C 1 166 ? 12.20899 6.69679 32.85802 1.000 35.48790 166 ILE C N 1
ATOM 4165 C CA . ILE C 1 166 ? 11.40422 6.21795 31.73424 1.000 35.42627 166 ILE C CA 1
ATOM 4166 C C . ILE C 1 166 ? 11.28020 7.28787 30.65406 1.000 36.63885 166 ILE C C 1
ATOM 4167 O O . ILE C 1 166 ? 11.53258 7.02841 29.46823 1.000 31.06117 166 ILE C O 1
ATOM 4172 N N . LYS C 1 167 ? 10.90664 8.51015 31.04644 1.000 38.96053 167 LYS C N 1
ATOM 4173 C CA . LYS C 1 167 ? 10.72608 9.58065 30.06960 1.000 38.47489 167 LYS C CA 1
ATOM 4174 C C . LYS C 1 167 ? 12.03854 9.89988 29.37852 1.000 30.53010 167 LYS C C 1
ATOM 4175 O O . LYS C 1 167 ? 12.07289 10.13549 28.16770 1.000 36.88827 167 LYS C O 1
ATOM 4181 N N . SER C 1 168 ? 13.12557 9.92620 30.14242 1.000 32.01556 168 SER C N 1
ATOM 4182 C CA . SER C 1 168 ? 14.43873 10.18892 29.55668 1.000 43.29296 168 SER C CA 1
ATOM 4183 C C . SER C 1 168 ? 14.81067 9.11254 28.53782 1.000 45.60278 168 SER C C 1
ATOM 4184 O O . SER C 1 168 ? 15.31278 9.42422 27.44886 1.000 32.58252 168 SER C O 1
ATOM 4187 N N . THR C 1 169 ? 14.53489 7.84022 28.85967 1.000 43.75813 169 THR C N 1
ATOM 4188 C CA . THR C 1 169 ? 14.82319 6.75107 27.92713 1.000 43.31263 169 THR C CA 1
ATOM 4189 C C . THR C 1 169 ? 14.01185 6.88693 26.64649 1.000 43.13711 169 THR C C 1
ATOM 4190 O O . THR C 1 169 ? 14.54626 6.73976 25.53972 1.000 40.21197 169 THR C O 1
ATOM 4194 N N . LEU C 1 170 ? 12.70579 7.13746 26.77808 1.000 43.86122 170 LEU C N 1
ATOM 4195 C CA . LEU C 1 170 ? 11.84421 7.19656 25.60320 1.000 42.82665 170 LEU C CA 1
ATOM 4196 C C . LEU C 1 170 ? 12.15217 8.43242 24.77587 1.000 37.36265 170 LEU C C 1
ATOM 4197 O O . LEU C 1 170 ? 12.24756 8.35304 23.54291 1.000 35.04383 170 LEU C O 1
ATOM 4202 N N . ASP C 1 171 ? 12.29702 9.59226 25.43991 1.000 34.82444 171 ASP C N 1
ATOM 4203 C CA . ASP C 1 171 ? 12.63758 10.82175 24.72340 1.000 34.10613 171 ASP C CA 1
ATOM 4204 C C . ASP C 1 171 ? 13.94778 10.66117 23.97390 1.000 35.16659 171 ASP C C 1
ATOM 4205 O O . ASP C 1 171 ? 14.09789 11.16748 22.85688 1.000 38.52705 171 ASP C O 1
ATOM 4210 N N . GLY C 1 172 ? 14.92265 9.99473 24.60026 1.000 38.28774 172 GLY C N 1
ATOM 4211 C CA . GLY C 1 172 ? 16.21944 9.82570 23.96371 1.000 39.71062 172 GLY C CA 1
ATOM 4212 C C . GLY C 1 172 ? 16.12906 9.04736 22.67551 1.000 40.86477 172 GLY C C 1
ATOM 4213 O O . GLY C 1 172 ? 16.73606 9.42206 21.67035 1.000 35.79948 172 GLY C O 1
ATOM 4214 N N . LEU C 1 173 ? 15.31388 7.98913 22.66777 1.000 38.06514 173 LEU C N 1
ATOM 4215 C CA . LEU C 1 173 ? 15.16924 7.19502 21.45702 1.000 35.30601 173 LEU C CA 1
ATOM 4216 C C . LEU C 1 173 ? 14.49872 8.00105 20.35797 1.000 42.12312 173 LEU C C 1
ATOM 4217 O O . LEU C 1 173 ? 14.95941 7.99882 19.20879 1.000 38.87470 173 LEU C O 1
ATOM 4222 N N . ILE C 1 174 ? 13.44434 8.74306 20.70339 1.000 38.75420 174 ILE C N 1
ATOM 4223 C CA . ILE C 1 174 ? 12.74963 9.54990 19.70344 1.000 30.26947 174 ILE C CA 1
ATOM 4224 C C . ILE C 1 174 ? 13.65422 10.64537 19.15360 1.000 34.24925 174 ILE C C 1
ATOM 4225 O O . ILE C 1 174 ? 13.77350 10.81341 17.93379 1.000 40.23039 174 ILE C O 1
ATOM 4230 N N . TRP C 1 175 ? 14.26729 11.44221 20.04224 1.000 34.32709 175 TRP C N 1
ATOM 4231 C CA . TRP C 1 175 ? 15.19255 12.48397 19.60918 1.000 32.58860 175 TRP C CA 1
ATOM 4232 C C . TRP C 1 175 ? 16.30185 11.91626 18.72916 1.000 36.00484 175 TRP C C 1
ATOM 4233 O O . TRP C 1 175 ? 16.58224 12.43823 17.64017 1.000 30.75559 175 TRP C O 1
ATOM 4244 N N . ARG C 1 176 ? 16.95596 10.85367 19.19505 1.000 33.62893 176 ARG C N 1
ATOM 4245 C CA . ARG C 1 176 ? 18.04232 10.25639 18.41664 1.000 44.70338 176 ARG C CA 1
ATOM 4246 C C . ARG C 1 176 ? 17.56975 9.82968 17.03104 1.000 45.18118 176 ARG C C 1
ATOM 4247 O O . ARG C 1 176 ? 18.25585 10.05999 16.02907 1.000 45.20726 176 ARG C O 1
ATOM 4255 N N . TRP C 1 177 ? 16.39386 9.22043 16.95259 1.000 40.40275 177 TRP C N 1
ATOM 4256 C CA . TRP C 1 177 ? 15.89981 8.72839 15.67420 1.000 40.57846 177 TRP C CA 1
ATOM 4257 C C . TRP C 1 177 ? 15.61019 9.87661 14.72110 1.000 44.87985 177 TRP C C 1
ATOM 4258 O O . TRP C 1 177 ? 16.03956 9.85035 13.56425 1.000 50.89561 177 TRP C O 1
ATOM 4269 N N . PHE C 1 178 ? 14.86954 10.89398 15.18147 1.000 46.36937 178 PHE C N 1
ATOM 4270 C CA . PHE C 1 178 ? 14.54556 12.01186 14.29769 1.000 46.47082 178 PHE C CA 1
ATOM 4271 C C . PHE C 1 178 ? 15.79282 12.79164 13.91157 1.000 48.18451 178 PHE C C 1
ATOM 4272 O O . PHE C 1 178 ? 16.01963 13.06268 12.72854 1.000 56.40256 178 PHE C O 1
ATOM 4280 N N . SER C 1 179 ? 16.61836 13.15811 14.89436 1.000 41.85561 179 SER C N 1
ATOM 4281 C CA . SER C 1 179 ? 17.75379 14.02103 14.58627 1.000 50.30215 179 SER C CA 1
ATOM 4282 C C . SER C 1 179 ? 18.78502 13.29575 13.72119 1.000 50.92424 179 SER C C 1
ATOM 4283 O O . SER C 1 179 ? 19.53203 13.93871 12.97831 1.000 55.22518 179 SER C O 1
ATOM 4286 N N . SER C 1 180 ? 18.83383 11.96804 13.78672 1.000 51.33737 180 SER C N 1
ATOM 4287 C CA . SER C 1 180 ? 19.71387 11.20049 12.91069 1.000 52.62961 180 SER C CA 1
ATOM 4288 C C . SER C 1 180 ? 19.16867 11.06942 11.49574 1.000 54.01398 180 SER C C 1
ATOM 4289 O O . SER C 1 180 ? 19.82128 10.44234 10.65125 1.000 52.03133 180 SER C O 1
ATOM 4292 N N . GLY C 1 181 ? 17.99792 11.63474 11.22040 1.000 45.63037 181 GLY C N 1
ATOM 4293 C CA . GLY C 1 181 ? 17.36317 11.43845 9.93529 1.000 43.82885 181 GLY C CA 1
ATOM 4294 C C . GLY C 1 181 ? 16.84684 10.03443 9.74295 1.000 52.79578 181 GLY C C 1
ATOM 4295 O O . GLY C 1 181 ? 16.84819 9.52875 8.61428 1.000 54.27171 181 GLY C O 1
ATOM 4296 N N . GLU C 1 182 ? 16.39936 9.39127 10.82343 1.000 45.84514 182 GLU C N 1
ATOM 4297 C CA . GLU C 1 182 ? 15.88718 8.02165 10.78422 1.000 51.84867 182 GLU C CA 1
ATOM 4298 C C . GLU C 1 182 ? 16.91208 7.06936 10.16551 1.000 47.73565 182 GLU C C 1
ATOM 4299 O O . GLU C 1 182 ? 16.59431 6.23031 9.31985 1.000 50.56075 182 GLU C O 1
ATOM 4305 N N . SER C 1 183 ? 18.16613 7.21283 10.60183 1.000 51.00514 183 SER C N 1
ATOM 4306 C CA . SER C 1 183 ? 19.28671 6.47894 10.02179 1.000 58.07999 183 SER C CA 1
ATOM 4307 C C . SER C 1 183 ? 19.47855 5.09353 10.62603 1.000 61.44129 183 SER C C 1
ATOM 4308 O O . SER C 1 183 ? 20.38605 4.37412 10.20086 1.000 67.55207 183 SER C O 1
ATOM 4311 N N . PHE C 1 184 ? 18.64304 4.68533 11.57755 1.000 51.71505 184 PHE C N 1
ATOM 4312 C CA . PHE C 1 184 ? 18.68672 3.32602 12.08647 1.000 46.42317 184 PHE C CA 1
ATOM 4313 C C . PHE C 1 184 ? 17.26720 2.78072 12.12191 1.000 47.33774 184 PHE C C 1
ATOM 4314 O O . PHE C 1 184 ? 16.28963 3.53606 12.12814 1.000 50.42614 184 PHE C O 1
ATOM 4322 N N . ASP C 1 185 ? 17.17653 1.45078 12.09837 1.000 47.03357 185 ASP C N 1
ATOM 4323 C CA . ASP C 1 185 ? 15.90302 0.73665 12.05480 1.000 48.60566 185 ASP C CA 1
ATOM 4324 C C . ASP C 1 185 ? 15.27786 0.78264 13.43886 1.000 48.62980 185 ASP C C 1
ATOM 4325 O O . ASP C 1 185 ? 15.73814 0.09904 14.36337 1.000 46.01708 185 ASP C O 1
ATOM 4330 N N . LEU C 1 186 ? 14.23471 1.60254 13.58044 1.000 42.25964 186 LEU C N 1
ATOM 4331 C CA . LEU C 1 186 ? 13.55485 1.72944 14.86467 1.000 42.55965 186 LEU C CA 1
ATOM 4332 C C . LEU C 1 186 ? 12.83893 0.43900 15.23721 1.000 35.85909 186 LEU C C 1
ATOM 4333 O O . LEU C 1 186 ? 12.73009 0.11393 16.42167 1.000 42.31834 186 LEU C O 1
ATOM 4338 N N . GLY C 1 187 ? 12.34977 -0.30607 14.24006 1.000 33.78461 187 GLY C N 1
ATOM 4339 C CA . GLY C 1 187 ? 11.66484 -1.55926 14.51830 1.000 45.93133 187 GLY C CA 1
ATOM 4340 C C . GLY C 1 187 ? 12.55273 -2.59252 15.18430 1.000 50.14272 187 GLY C C 1
ATOM 4341 O O . GLY C 1 187 ? 12.06753 -3.45841 15.91749 1.000 55.20177 187 GLY C O 1
ATOM 4342 N N . LYS C 1 188 ? 13.85068 -2.54553 14.91473 1.000 51.01751 188 LYS C N 1
ATOM 4343 C CA . LYS C 1 188 ? 14.77256 -3.44934 15.58689 1.000 44.82376 188 LYS C CA 1
ATOM 4344 C C . LYS C 1 188 ? 15.38153 -2.82080 16.82592 1.000 46.44047 188 LYS C C 1
ATOM 4345 O O . LYS C 1 188 ? 15.71559 -3.53891 17.77096 1.000 43.57694 188 LYS C O 1
ATOM 4351 N N . THR C 1 189 ? 15.50520 -1.49187 16.85184 1.000 46.09903 189 THR C N 1
ATOM 4352 C CA . THR C 1 189 ? 16.15374 -0.81669 17.97052 1.000 45.13605 189 THR C CA 1
ATOM 4353 C C . THR C 1 189 ? 15.20637 -0.60373 19.14709 1.000 31.91362 189 THR C C 1
ATOM 4354 O O . THR C 1 189 ? 15.60711 -0.77791 20.30357 1.000 41.07240 189 THR C O 1
ATOM 4358 N N . ALA C 1 190 ? 13.96112 -0.20564 18.88091 1.000 40.71571 190 ALA C N 1
ATOM 4359 C CA . ALA C 1 190 ? 13.05505 0.13015 19.98033 1.000 38.84971 190 ALA C CA 1
ATOM 4360 C C . ALA C 1 190 ? 12.79850 -1.03868 20.92245 1.000 41.23118 190 ALA C C 1
ATOM 4361 O O . ALA C 1 190 ? 12.85684 -0.82158 22.15449 1.000 38.66426 190 ALA C O 1
ATOM 4363 N N . PRO C 1 191 ? 12.54205 -2.27496 20.46458 1.000 43.32377 191 PRO C N 1
ATOM 4364 C CA . PRO C 1 191 ? 12.32398 -3.37149 21.42485 1.000 37.87278 191 PRO C CA 1
ATOM 4365 C C . PRO C 1 191 ? 13.51818 -3.64969 22.31714 1.000 38.54153 191 PRO C C 1
ATOM 4366 O O . PRO C 1 191 ? 13.33281 -3.96637 23.49936 1.000 42.51187 191 PRO C O 1
ATOM 4370 N N . ARG C 1 192 ? 14.73868 -3.51754 21.79873 1.000 41.83829 192 ARG C N 1
ATOM 4371 C CA . ARG C 1 192 ? 15.91766 -3.70372 22.64078 1.000 42.10764 192 ARG C CA 1
ATOM 4372 C C . ARG C 1 192 ? 16.03627 -2.58843 23.66914 1.000 38.68045 192 ARG C C 1
ATOM 4373 O O . ARG C 1 192 ? 16.29430 -2.84247 24.85012 1.000 45.55054 192 ARG C O 1
ATOM 4381 N N . ILE C 1 193 ? 15.84498 -1.34316 23.23210 1.000 35.64086 193 ILE C N 1
ATOM 4382 C CA . ILE C 1 193 ? 15.88760 -0.20231 24.14315 1.000 32.93966 193 ILE C CA 1
ATOM 4383 C C . ILE C 1 193 ? 14.80857 -0.34529 25.21885 1.000 40.88908 193 ILE C C 1
ATOM 4384 O O . ILE C 1 193 ? 15.05193 -0.09694 26.40899 1.000 44.93599 193 ILE C O 1
ATOM 4389 N N . ILE C 1 194 ? 13.59957 -0.74833 24.81855 1.000 33.58599 194 ILE C N 1
ATOM 4390 C CA . ILE C 1 194 ? 12.52767 -0.95165 25.79129 1.000 36.93933 194 ILE C CA 1
ATOM 4391 C C . ILE C 1 194 ? 12.85387 -2.12142 26.71203 1.000 39.61686 194 ILE C C 1
ATOM 4392 O O . ILE C 1 194 ? 12.66380 -2.04237 27.93187 1.000 43.72920 194 ILE C O 1
ATOM 4397 N N . GLY C 1 195 ? 13.35177 -3.22248 26.14684 1.000 39.41191 195 GLY C N 1
ATOM 4398 C CA . GLY C 1 195 ? 13.69130 -4.37497 26.97369 1.000 32.21483 195 GLY C CA 1
ATOM 4399 C C . GLY C 1 195 ? 14.71934 -4.04906 28.03712 1.000 40.20781 195 GLY C C 1
ATOM 4400 O O . GLY C 1 195 ? 14.59990 -4.48948 29.18561 1.000 42.52257 195 GLY C O 1
ATOM 4401 N N . ILE C 1 196 ? 15.75613 -3.28747 27.66822 1.000 34.44781 196 ILE C N 1
ATOM 4402 C CA . ILE C 1 196 ? 16.76997 -2.88369 28.64250 1.000 41.62935 196 ILE C CA 1
ATOM 4403 C C . ILE C 1 196 ? 16.16574 -1.97661 29.70856 1.000 41.99362 196 ILE C C 1
ATOM 4404 O O . ILE C 1 196 ? 16.40785 -2.16144 30.90582 1.000 40.40283 196 ILE C O 1
ATOM 4409 N N . MET C 1 197 ? 15.37700 -0.97981 29.28725 1.000 32.47629 197 MET C N 1
ATOM 4410 C CA . MET C 1 197 ? 14.71549 -0.08410 30.23611 1.000 43.96107 197 MET C CA 1
ATOM 4411 C C . MET C 1 197 ? 13.87163 -0.88323 31.22082 1.000 47.76903 197 MET C C 1
ATOM 4412 O O . MET C 1 197 ? 13.94570 -0.67085 32.43695 1.000 46.58888 197 MET C O 1
ATOM 4417 N N . MET C 1 198 ? 13.09678 -1.84865 30.71257 1.000 50.42843 198 MET C N 1
ATOM 4418 C CA . MET C 1 198 ? 12.18736 -2.58173 31.58558 1.000 48.52022 198 MET C CA 1
ATOM 4419 C C . MET C 1 198 ? 12.95577 -3.51933 32.51054 1.000 53.47362 198 MET C C 1
ATOM 4420 O O . MET C 1 198 ? 12.55890 -3.72027 33.66601 1.000 58.25520 198 MET C O 1
ATOM 4425 N N . ASP C 1 199 ? 14.05401 -4.10448 32.01881 1.000 45.78840 199 ASP C N 1
ATOM 4426 C CA . ASP C 1 199 ? 14.93966 -4.87549 32.88937 1.000 46.08449 199 ASP C CA 1
ATOM 4427 C C . ASP C 1 199 ? 15.50926 -4.01677 34.01031 1.000 50.54271 199 ASP C C 1
ATOM 4428 O O . ASP C 1 199 ? 15.58653 -4.45938 35.16238 1.000 61.47833 199 ASP C O 1
ATOM 4433 N N . ASN C 1 200 ? 15.95007 -2.79845 33.68812 1.000 46.90586 200 ASN C N 1
ATOM 4434 C CA . ASN C 1 200 ? 16.50150 -1.92490 34.72106 1.000 53.32249 200 ASN C CA 1
ATOM 4435 C C . ASN C 1 200 ? 15.44621 -1.58672 35.76924 1.000 44.85662 200 ASN C C 1
ATOM 4436 O O . ASN C 1 200 ? 15.69358 -1.68864 36.97720 1.000 44.37801 200 ASN C O 1
ATOM 4441 N N . LEU C 1 201 ? 14.24440 -1.22903 35.32256 1.000 39.91484 201 LEU C N 1
ATOM 4442 C CA . LEU C 1 201 ? 13.18242 -0.90787 36.27028 1.000 41.96318 201 LEU C CA 1
ATOM 4443 C C . LEU C 1 201 ? 12.90438 -2.08029 37.19718 1.000 39.54241 201 LEU C C 1
ATOM 4444 O O . LEU C 1 201 ? 12.68607 -1.89057 38.39943 1.000 48.05270 201 LEU C O 1
ATOM 4449 N N . GLU C 1 202 ? 12.97562 -3.30484 36.67438 1.000 55.51746 202 GLU C N 1
ATOM 4450 C CA . GLU C 1 202 ? 12.65235 -4.47039 37.49067 1.000 57.76851 202 GLU C CA 1
ATOM 4451 C C . GLU C 1 202 ? 13.79373 -4.85237 38.42202 1.000 51.68612 202 GLU C C 1
ATOM 4452 O O . GLU C 1 202 ? 13.55177 -5.30289 39.54543 1.000 50.59201 202 GLU C O 1
ATOM 4458 N N . ASN C 1 203 ? 15.03614 -4.69496 37.98389 1.000 52.83271 203 ASN C N 1
ATOM 4459 C CA . ASN C 1 203 ? 16.14201 -5.32311 38.68932 1.000 48.98157 203 ASN C CA 1
ATOM 4460 C C . ASN C 1 203 ? 17.21590 -4.37176 39.18928 1.000 50.78821 203 ASN C C 1
ATOM 4461 O O . ASN C 1 203 ? 17.87696 -4.70105 40.17389 1.000 50.06702 203 ASN C O 1
ATOM 4466 N N . HIS C 1 204 ? 17.42000 -3.21455 38.56820 1.000 49.64287 204 HIS C N 1
ATOM 4467 C CA . HI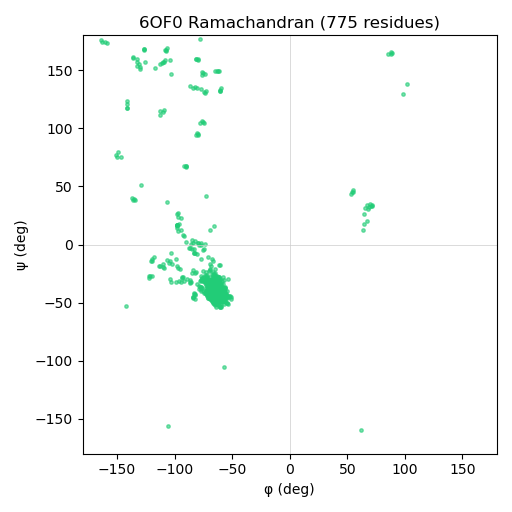S C 1 204 ? 18.61685 -2.45082 38.90443 1.000 41.62178 204 HIS C CA 1
ATOM 4468 C C . HIS C 1 204 ? 18.46763 -1.81428 40.27955 1.000 48.74011 204 HIS C C 1
ATOM 4469 O O . HIS C 1 204 ? 17.46440 -1.14602 40.54344 1.000 50.54884 204 HIS C O 1
ATOM 4476 N N . PRO C 1 205 ? 19.45126 -1.96441 41.16886 1.000 59.25357 205 PRO C N 1
ATOM 4477 C CA . PRO C 1 205 ? 19.28685 -1.40930 42.52126 1.000 59.51224 205 PRO C CA 1
ATOM 4478 C C . PRO C 1 205 ? 19.29180 0.11007 42.56475 1.000 52.95860 205 PRO C C 1
ATOM 4479 O O . PRO C 1 205 ? 18.76003 0.68380 43.52395 1.000 59.48763 205 PRO C O 1
ATOM 4483 N N . CYS C 1 206 ? 19.86603 0.77744 41.56300 1.000 54.36706 206 CYS C N 1
ATOM 4484 C CA . CYS C 1 206 ? 19.92631 2.23531 41.54166 1.000 61.47771 206 CYS C CA 1
ATOM 4485 C C . CYS C 1 206 ? 18.57592 2.90014 41.28679 1.000 62.21499 206 CYS C C 1
ATOM 4486 O O . CYS C 1 206 ? 18.47224 4.12777 41.41206 1.000 57.28123 206 CYS C O 1
ATOM 4489 N N . LEU C 1 207 ? 17.55336 2.14553 40.89955 1.000 56.02234 207 LEU C N 1
ATOM 4490 C CA . LEU C 1 207 ? 16.22324 2.71033 40.75251 1.000 59.57194 207 LEU C CA 1
ATOM 4491 C C . LEU C 1 207 ? 15.36924 2.46680 41.99013 1.000 65.42115 207 LEU C C 1
ATOM 4492 O O . LEU C 1 207 ? 14.15992 2.70696 41.95811 1.000 67.42610 207 LEU C O 1
ATOM 4497 N N . ARG C 1 208 ? 15.97837 2.01752 43.08313 1.000 66.75150 208 ARG C N 1
ATOM 4498 C CA . ARG C 1 208 ? 15.28503 1.79117 44.34059 1.000 72.47551 208 ARG C CA 1
ATOM 4499 C C . ARG C 1 208 ? 15.68538 2.84428 45.36373 1.000 73.43479 208 ARG C C 1
ATOM 4500 O O . ARG C 1 208 ? 16.71594 3.51107 45.23461 1.000 73.02150 208 ARG C O 1
ATOM 4508 N N . ARG C 1 209 ? 14.82634 3.00807 46.36393 1.000 77.71031 209 ARG C N 1
ATOM 4509 C CA . ARG C 1 209 ? 15.01600 4.00994 47.40333 1.000 80.53031 209 ARG C CA 1
ATOM 4510 C C . ARG C 1 209 ? 16.09284 3.57467 48.38988 1.000 85.02503 209 ARG C C 1
ATOM 4511 O O . ARG C 1 209 ? 16.86946 4.39641 48.87429 1.000 88.62516 209 ARG C O 1
ATOM 4513 N N . ALA D 1 8 ? 44.40275 38.98341 17.78174 1.000 90.95330 8 ALA D N 1
ATOM 4514 C CA . ALA D 1 8 ? 43.08086 39.00138 17.15167 1.000 89.46107 8 ALA D CA 1
ATOM 4515 C C . ALA D 1 8 ? 42.30010 37.70178 17.40041 1.000 92.16690 8 ALA D C 1
ATOM 4516 O O . ALA D 1 8 ? 41.09161 37.63245 17.14444 1.000 79.07517 8 ALA D O 1
ATOM 4518 N N . LEU D 1 9 ? 42.98772 36.66816 17.89823 1.000 92.77421 9 LEU D N 1
ATOM 4519 C CA . LEU D 1 9 ? 42.28300 35.45926 18.30933 1.000 84.59520 9 LEU D CA 1
ATOM 4520 C C . LEU D 1 9 ? 41.28342 35.74604 19.42190 1.000 84.19338 9 LEU D C 1
ATOM 4521 O O . LEU D 1 9 ? 40.38127 34.93458 19.65514 1.000 82.01380 9 LEU D O 1
ATOM 4523 N N . LYS D 1 10 ? 41.42344 36.88600 20.10729 1.000 85.44040 10 LYS D N 1
ATOM 4524 C CA . LYS D 1 10 ? 40.43449 37.33677 21.07893 1.000 79.23433 10 LYS D CA 1
ATOM 4525 C C . LYS D 1 10 ? 39.25716 38.05008 20.42665 1.000 80.12705 10 LYS D C 1
ATOM 4526 O O . LYS D 1 10 ? 38.17173 38.09707 21.01811 1.000 77.85822 10 LYS D O 1
ATOM 4528 N N . THR D 1 11 ? 39.44896 38.61513 19.23313 1.000 80.47920 11 THR D N 1
ATOM 4529 C CA . THR D 1 11 ? 38.34104 39.25800 18.53348 1.000 83.53242 11 THR D CA 1
ATOM 4530 C C . THR D 1 11 ? 37.35705 38.22597 17.98896 1.000 74.16615 11 THR D C 1
ATOM 4531 O O . THR D 1 11 ? 36.13803 38.42608 18.05868 1.000 67.14578 11 THR D O 1
ATOM 4535 N N . LYS D 1 12 ? 37.86951 37.10670 17.46170 1.000 64.63501 12 LYS D N 1
ATOM 4536 C CA . LYS D 1 12 ? 36.99642 36.03562 16.99833 1.000 62.83180 12 LYS D CA 1
ATOM 4537 C C . LYS D 1 12 ? 36.18320 35.45989 18.15264 1.000 68.25665 12 LYS D C 1
ATOM 4538 O O . LYS D 1 12 ? 34.98266 35.20520 18.00721 1.000 70.50255 12 LYS D O 1
ATOM 4540 N N . GLU D 1 13 ? 36.81146 35.28024 19.31905 1.000 66.72495 13 GLU D N 1
ATOM 4541 C CA . GLU D 1 13 ? 36.08524 34.75189 20.47035 1.000 65.29226 13 GLU D CA 1
ATOM 4542 C C . GLU D 1 13 ? 35.02833 35.73931 20.94726 1.000 63.22111 13 GLU D C 1
ATOM 4543 O O . GLU D 1 13 ? 33.95407 35.33385 21.40443 1.000 59.54680 13 GLU D O 1
ATOM 4545 N N . HIS D 1 14 ? 35.32813 37.03866 20.87247 1.000 68.90178 14 HIS D N 1
ATOM 4546 C CA . HIS D 1 14 ? 34.34427 38.05871 21.22976 1.000 66.71352 14 HIS D CA 1
ATOM 4547 C C . HIS D 1 14 ? 33.11464 37.98277 20.32528 1.000 56.00234 14 HIS D C 1
ATOM 4548 O O . HIS D 1 14 ? 31.98011 38.16966 20.78272 1.000 62.52397 14 HIS D O 1
ATOM 4555 N N . LEU D 1 15 ? 33.32543 37.74380 19.02940 1.000 50.61897 15 LEU D N 1
ATOM 4556 C CA . LEU D 1 15 ? 32.20701 37.60747 18.10143 1.000 55.57849 15 LEU D CA 1
ATOM 4557 C C . LEU D 1 15 ? 31.43065 36.32062 18.36270 1.000 52.13469 15 LEU D C 1
ATOM 4558 O O . LEU D 1 15 ? 30.19933 36.29692 18.25154 1.000 44.42099 15 LEU D O 1
ATOM 4560 N N . MET D 1 16 ? 32.13975 35.24342 18.70774 1.000 52.91777 16 MET D N 1
ATOM 4561 C CA . MET D 1 16 ? 31.49357 33.95879 18.94085 1.000 56.90769 16 MET D CA 1
ATOM 4562 C C . MET D 1 16 ? 30.55163 34.03161 20.12908 1.000 54.21127 16 MET D C 1
ATOM 4563 O O . MET D 1 16 ? 29.47109 33.43076 20.11669 1.000 56.05508 16 MET D O 1
ATOM 4568 N N . LEU D 1 17 ? 30.92945 34.78886 21.15070 1.000 50.80082 17 LEU D N 1
ATOM 4569 C CA . LEU D 1 17 ? 30.09465 34.88654 22.33097 1.000 52.43482 17 LEU D CA 1
ATOM 4570 C C . LEU D 1 17 ? 28.87575 35.76026 22.08026 1.000 52.62831 17 LEU D C 1
ATOM 4571 O O . LEU D 1 17 ? 27.80383 35.49488 22.63797 1.000 54.85790 17 LEU D O 1
ATOM 4576 N N . ALA D 1 18 ? 29.00581 36.76236 21.20345 1.000 49.91033 18 ALA D N 1
ATOM 4577 C CA . ALA D 1 18 ? 27.84890 37.55244 20.79679 1.000 46.03822 18 ALA D CA 1
ATOM 4578 C C . ALA D 1 18 ? 26.83967 36.69975 20.04348 1.000 49.80476 18 ALA D C 1
ATOM 4579 O O . ALA D 1 18 ? 25.62977 36.83832 20.24938 1.000 51.13663 18 ALA D O 1
ATOM 4581 N N . ALA D 1 19 ? 27.32012 35.81310 19.16951 1.000 47.73161 19 ALA D N 1
ATOM 4582 C CA . ALA D 1 19 ? 26.43243 34.87942 18.48185 1.000 51.24847 19 ALA D CA 1
ATOM 4583 C C . ALA D 1 19 ? 25.78407 33.91541 19.46756 1.000 45.76347 19 ALA D C 1
ATOM 4584 O O . ALA D 1 19 ? 24.57416 33.66087 19.40298 1.000 37.70467 19 ALA D O 1
ATOM 4586 N N . LEU D 1 20 ? 26.58253 33.35593 20.38338 1.000 43.72607 20 LEU D N 1
ATOM 4587 C CA . LEU D 1 20 ? 26.02155 32.46893 21.39734 1.000 51.03170 20 LEU D CA 1
ATOM 4588 C C . LEU D 1 20 ? 24.91847 33.16599 22.17859 1.000 53.47190 20 LEU D C 1
ATOM 4589 O O . LEU D 1 20 ? 23.84922 32.58826 22.40539 1.000 55.02641 20 LEU D O 1
ATOM 4594 N N . GLU D 1 21 ? 25.15362 34.42098 22.57489 1.000 50.68831 21 GLU D N 1
ATOM 4595 C CA . GLU D 1 21 ? 24.17448 35.14397 23.37568 1.000 53.87687 21 GLU D CA 1
ATOM 4596 C C . GLU D 1 21 ? 22.92201 35.46451 22.57150 1.000 56.01361 21 GLU D C 1
ATOM 4597 O O . GLU D 1 21 ? 21.80413 35.36293 23.09013 1.000 50.85385 21 GLU D O 1
ATOM 4603 N N . THR D 1 22 ? 23.08236 35.83675 21.29875 1.000 50.43531 22 THR D N 1
ATOM 4604 C CA . THR D 1 22 ? 21.91134 36.14145 20.48187 1.000 52.11041 22 THR D CA 1
ATOM 4605 C C . THR D 1 22 ? 21.14975 34.86941 20.10747 1.000 49.27377 22 THR D C 1
ATOM 4606 O O . THR D 1 22 ? 19.91412 34.83683 20.19054 1.000 49.94289 22 THR D O 1
ATOM 4610 N N . PHE D 1 23 ? 21.87240 33.80581 19.72977 1.000 49.30192 23 PHE D N 1
ATOM 4611 C CA . PHE D 1 23 ? 21.24631 32.50787 19.47915 1.000 45.47924 23 PHE D CA 1
ATOM 4612 C C . PHE D 1 23 ? 20.41998 32.04902 20.67075 1.000 37.88020 23 PHE D C 1
ATOM 4613 O O . PHE D 1 23 ? 19.28759 31.59125 20.51065 1.000 39.87929 23 PHE D O 1
ATOM 4621 N N . TYR D 1 24 ? 20.97132 32.18341 21.87624 1.000 32.84154 24 TYR D N 1
ATOM 4622 C CA . TYR D 1 24 ? 20.30136 31.72069 23.08157 1.000 43.69365 24 TYR D CA 1
ATOM 4623 C C . TYR D 1 24 ? 19.07322 32.56812 23.41006 1.000 58.31553 24 TYR D C 1
ATOM 4624 O O . TYR D 1 24 ? 18.09984 32.05842 23.97737 1.000 51.19806 24 TYR D O 1
ATOM 4633 N N . ARG D 1 25 ? 19.08669 33.85074 23.05568 1.000 57.84958 25 ARG D N 1
ATOM 4634 C CA . ARG D 1 25 ? 17.94714 34.69781 23.39066 1.000 51.96505 25 ARG D CA 1
ATOM 4635 C C . ARG D 1 25 ? 16.83985 34.56267 22.35175 1.000 52.51859 25 ARG D C 1
ATOM 4636 O O . ARG D 1 25 ? 15.66592 34.40929 22.70830 1.000 48.09758 25 ARG D O 1
ATOM 4638 N N . LYS D 1 26 ? 17.19311 34.59327 21.05860 1.000 51.22791 26 LYS D N 1
ATOM 4639 C CA . LYS D 1 26 ? 16.19728 34.59760 19.99126 1.000 45.35573 26 LYS D CA 1
ATOM 4640 C C . LYS D 1 26 ? 16.04990 33.27209 19.25137 1.000 54.34446 26 LYS D C 1
ATOM 4641 O O . LYS D 1 26 ? 15.06812 33.10159 18.52131 1.000 56.99851 26 LYS D O 1
ATOM 4647 N N . GLY D 1 27 ? 16.99753 32.34654 19.38731 1.000 59.12729 27 GLY D N 1
ATOM 4648 C CA . GLY D 1 27 ? 17.03712 31.17384 18.53866 1.000 47.06726 27 GLY D CA 1
ATOM 4649 C C . GLY D 1 27 ? 17.83773 31.43715 17.27547 1.000 49.32081 27 GLY D C 1
ATOM 4650 O O . GLY D 1 27 ? 18.09483 32.57705 16.88394 1.000 46.27659 27 GLY D O 1
ATOM 4651 N N . ILE D 1 28 ? 18.19245 30.34965 16.59160 1.000 46.70872 28 ILE D N 1
ATOM 4652 C CA . ILE D 1 28 ? 19.09993 30.46290 15.45391 1.000 49.09505 28 ILE D CA 1
ATOM 4653 C C . ILE D 1 28 ? 18.40095 31.07015 14.24485 1.000 50.60791 28 ILE D C 1
ATOM 4654 O O . ILE D 1 28 ? 18.97066 31.91616 13.54522 1.000 55.20455 28 ILE D O 1
ATOM 4659 N N . ALA D 1 29 ? 17.15857 30.66490 13.98670 1.000 47.40909 29 ALA D N 1
ATOM 4660 C CA . ALA D 1 29 ? 16.46373 31.11764 12.78582 1.000 46.19519 29 ALA D CA 1
ATOM 4661 C C . ALA D 1 29 ? 16.18429 32.61724 12.82858 1.000 55.27018 29 ALA D C 1
ATOM 4662 O O . ALA D 1 29 ? 16.38263 33.31997 11.83091 1.000 55.19936 29 ALA D O 1
ATOM 4664 N N . ARG D 1 30 ? 15.74999 33.13267 13.97863 1.000 51.92078 30 ARG D N 1
ATOM 4665 C CA . ARG D 1 30 ? 15.38367 34.53884 14.06077 1.000 57.18645 30 ARG D CA 1
ATOM 4666 C C . ARG D 1 30 ? 16.58703 35.43641 14.29334 1.000 60.63008 30 ARG D C 1
ATOM 4667 O O . ARG D 1 30 ? 16.44392 36.66259 14.25666 1.000 71.14342 30 ARG D O 1
ATOM 4669 N N . THR D 1 31 ? 17.76989 34.86180 14.47436 1.000 51.29724 31 THR D N 1
ATOM 4670 C CA . THR D 1 31 ? 18.97226 35.65517 14.65286 1.000 49.46523 31 THR D CA 1
ATOM 4671 C C . THR D 1 31 ? 19.50646 36.09803 13.29675 1.000 51.94866 31 THR D C 1
ATOM 4672 O O . THR D 1 31 ? 19.54557 35.31629 12.34341 1.000 54.59790 31 THR D O 1
ATOM 4676 N N . SER D 1 32 ? 19.88560 37.36920 13.20654 1.000 46.08380 32 SER D N 1
ATOM 4677 C CA . SER D 1 32 ? 20.49700 37.92912 12.01571 1.000 44.64123 32 SER D CA 1
ATOM 4678 C C . SER D 1 32 ? 21.95559 38.25817 12.30038 1.000 46.33371 32 SER D C 1
ATOM 4679 O O . SER D 1 32 ? 22.35549 38.46952 13.44972 1.000 49.42666 32 SER D O 1
ATOM 4682 N N . LEU D 1 33 ? 22.75151 38.30314 11.23038 1.000 49.52346 33 LEU D N 1
ATOM 4683 C CA . LEU D 1 33 ? 24.14772 38.70627 11.37063 1.000 55.99276 33 LEU D CA 1
ATOM 4684 C C . LEU D 1 33 ? 24.26654 40.13069 11.90321 1.000 57.39971 33 LEU D C 1
ATOM 4685 O O . LEU D 1 33 ? 25.14601 40.42577 12.72196 1.000 61.21371 33 LEU D O 1
ATOM 4690 N N . ASN D 1 34 ? 23.38109 41.02691 11.46172 1.000 57.38400 34 ASN D N 1
ATOM 4691 C CA . ASN D 1 34 ? 23.45008 42.40972 11.92271 1.000 57.06247 34 ASN D CA 1
ATOM 4692 C C . ASN D 1 34 ? 23.25554 42.48262 13.42780 1.000 51.76850 34 ASN D C 1
ATOM 4693 O O . ASN D 1 34 ? 23.97459 43.21067 14.12068 1.000 56.70586 34 ASN D O 1
ATOM 4698 N N . GLU D 1 35 ? 22.32269 41.69238 13.95871 1.000 51.55386 35 GLU D N 1
ATOM 4699 C CA . GLU D 1 35 ? 22.12803 41.65885 15.40313 1.000 61.22125 35 GLU D CA 1
ATOM 4700 C C . GLU D 1 35 ? 23.38347 41.16645 16.11119 1.000 57.55807 35 GLU D C 1
ATOM 4701 O O . GLU D 1 35 ? 23.76337 41.69852 17.16113 1.000 60.47377 35 GLU D O 1
ATOM 4707 N N . ILE D 1 36 ? 24.04828 40.15863 15.54594 1.000 46.25380 36 ILE D N 1
ATOM 4708 C CA . ILE D 1 36 ? 25.28110 39.65354 16.14962 1.000 48.42746 36 ILE D CA 1
ATOM 4709 C C . ILE D 1 36 ? 26.36536 40.72927 16.14564 1.000 50.47806 36 ILE D C 1
ATOM 4710 O O . ILE D 1 36 ? 26.99686 40.99740 17.17611 1.000 46.43598 36 ILE D O 1
ATOM 4715 N N . ALA D 1 37 ? 26.57857 41.38602 14.99951 1.000 44.68772 37 ALA D N 1
ATOM 4716 C CA . ALA D 1 37 ? 27.58590 42.44600 14.95021 1.000 48.42388 37 ALA D CA 1
ATOM 4717 C C . ALA D 1 37 ? 27.26948 43.53633 15.96646 1.000 50.16638 37 ALA D C 1
ATOM 4718 O O . ALA D 1 37 ? 28.14597 43.96564 16.72412 1.000 61.98443 37 ALA D O 1
ATOM 4720 N N . GLN D 1 38 ? 26.01102 43.98378 16.01001 1.000 57.57973 38 GLN D N 1
ATOM 4721 C CA . GLN D 1 38 ? 25.61675 44.98066 17.00136 1.000 63.86492 38 GLN D CA 1
ATOM 4722 C C . GLN D 1 38 ? 25.93557 44.50145 18.41077 1.000 62.14798 38 GLN D C 1
ATOM 4723 O O . GLN D 1 38 ? 26.56797 45.21813 19.19672 1.000 56.72478 38 GLN D O 1
ATOM 4729 N N . ALA D 1 39 ? 25.55134 43.26130 18.72999 1.000 56.58653 39 ALA D N 1
ATOM 4730 C CA . ALA D 1 39 ? 25.79853 42.73652 20.06831 1.000 50.03308 39 ALA D CA 1
ATOM 4731 C C . ALA D 1 39 ? 27.28624 42.65306 20.37980 1.000 53.32224 39 ALA D C 1
ATOM 4732 O O . ALA D 1 39 ? 27.68350 42.81575 21.53821 1.000 56.07342 39 ALA D O 1
ATOM 4734 N N . ALA D 1 40 ? 28.12428 42.40358 19.37446 1.000 57.58151 40 ALA D N 1
ATOM 4735 C CA . ALA D 1 40 ? 29.56078 42.38978 19.61139 1.000 61.69000 40 ALA D CA 1
ATOM 4736 C C . ALA D 1 40 ? 30.15493 43.78473 19.60634 1.000 67.64068 40 ALA D C 1
ATOM 4737 O O . ALA D 1 40 ? 31.32588 43.93936 19.96365 1.000 66.46422 40 ALA D O 1
ATOM 4739 N N . GLY D 1 41 ? 29.36546 44.79423 19.24627 1.000 72.15129 41 GLY D N 1
ATOM 4740 C CA . GLY D 1 41 ? 29.86428 46.14823 19.11837 1.000 65.46953 41 GLY D CA 1
ATOM 4741 C C . GLY D 1 41 ? 30.82106 46.35798 17.96587 1.000 71.06534 41 GLY D C 1
ATOM 4742 O O . GLY D 1 41 ? 31.73213 47.18823 18.07094 1.000 70.95653 41 GLY D O 1
ATOM 4743 N N . VAL D 1 42 ? 30.64726 45.62525 16.86323 1.000 65.47941 42 VAL D N 1
ATOM 4744 C CA . VAL D 1 42 ? 31.50589 45.76575 15.69507 1.000 61.27797 42 VAL D CA 1
ATOM 4745 C C . VAL D 1 42 ? 30.62804 46.00556 14.47216 1.000 59.26276 42 VAL D C 1
ATOM 4746 O O . VAL D 1 42 ? 29.40760 45.84261 14.50461 1.000 63.37759 42 VAL D O 1
ATOM 4750 N N . THR D 1 43 ? 31.27680 46.39696 13.38531 1.000 57.58178 43 THR D N 1
ATOM 4751 C CA . THR D 1 43 ? 30.60996 46.60257 12.11144 1.000 64.83404 43 THR D CA 1
ATOM 4752 C C . THR D 1 43 ? 30.37416 45.26876 11.40100 1.000 64.68112 43 THR D C 1
ATOM 4753 O O . THR D 1 43 ? 31.00856 44.25400 11.69854 1.000 65.71551 43 THR D O 1
ATOM 4757 N N . ARG D 1 44 ? 29.42048 45.28184 10.46403 1.000 62.93565 44 ARG D N 1
ATOM 4758 C CA . ARG D 1 44 ? 29.13586 44.09479 9.66275 1.000 59.74431 44 ARG D CA 1
ATOM 4759 C C . ARG D 1 44 ? 30.38219 43.59824 8.94507 1.000 63.15877 44 ARG D C 1
ATOM 4760 O O . ARG D 1 44 ? 30.61738 42.38625 8.85547 1.000 59.41255 44 ARG D O 1
ATOM 4762 N N . GLY D 1 45 ? 31.19931 44.52294 8.43361 1.000 60.59261 45 GLY D N 1
ATOM 4763 C CA . GLY D 1 45 ? 32.41251 44.12474 7.74067 1.000 56.16275 45 GLY D CA 1
ATOM 4764 C C . GLY D 1 45 ? 33.42910 43.46796 8.65721 1.000 62.85848 45 GLY D C 1
ATOM 4765 O O . GLY D 1 45 ? 34.08271 42.49510 8.27196 1.000 64.61956 45 GLY D O 1
ATOM 4766 N N . ALA D 1 46 ? 33.58358 43.99716 9.87534 1.000 65.91342 46 ALA D N 1
ATOM 4767 C CA . ALA D 1 46 ? 34.47864 43.36984 10.84597 1.000 67.13633 46 ALA D CA 1
ATOM 4768 C C . ALA D 1 46 ? 34.04652 41.93669 11.15391 1.000 59.18896 46 ALA D C 1
ATOM 4769 O O . ALA D 1 46 ? 34.87866 41.02178 11.18111 1.000 62.14646 46 ALA D O 1
ATOM 4771 N N . LEU D 1 47 ? 32.74686 41.71714 11.35782 1.000 55.96668 47 LEU D N 1
ATOM 4772 C CA . LEU D 1 47 ? 32.23733 40.36391 11.57672 1.000 59.26129 47 LEU D CA 1
ATOM 4773 C C . LEU D 1 47 ? 32.46637 39.47657 10.35761 1.000 63.72024 47 LEU D C 1
ATOM 4774 O O . LEU D 1 47 ? 32.93203 38.33293 10.47781 1.000 47.79123 47 LEU D O 1
ATOM 4779 N N . TYR D 1 48 ? 32.11206 39.98558 9.17361 1.000 60.02611 48 TYR D N 1
ATOM 4780 C CA . TYR D 1 48 ? 32.21314 39.19504 7.95638 1.000 51.72123 48 TYR D CA 1
ATOM 4781 C C . TYR D 1 48 ? 33.64879 38.78988 7.64836 1.000 58.07355 48 TYR D C 1
ATOM 4782 O O . TYR D 1 48 ? 33.86809 37.76143 6.99879 1.000 61.20510 48 TYR D O 1
ATOM 4791 N N . TRP D 1 49 ? 34.63570 39.57851 8.08577 1.000 54.63723 49 TRP D N 1
ATOM 4792 C CA . TRP D 1 49 ? 36.02609 39.17764 7.88228 1.000 57.05384 49 TRP D CA 1
ATOM 4793 C C . TRP D 1 49 ? 36.31410 37.84291 8.56266 1.000 55.03686 49 TRP D C 1
ATOM 4794 O O . TRP D 1 49 ? 36.94613 36.95749 7.97159 1.000 50.69585 49 TRP D O 1
ATOM 4805 N N . HIS D 1 50 ? 35.76830 37.64531 9.76438 1.000 47.32139 50 HIS D N 1
ATOM 4806 C CA . HIS D 1 50 ? 36.01618 36.44575 10.55347 1.000 54.31007 50 HIS D CA 1
ATOM 4807 C C . HIS D 1 50 ? 35.00119 35.33690 10.31772 1.000 61.07641 50 HIS D C 1
ATOM 4808 O O . HIS D 1 50 ? 35.36039 34.15972 10.43650 1.000 61.34526 50 HIS D O 1
ATOM 4815 N N . PHE D 1 51 ? 33.74704 35.67164 10.00598 1.000 54.67772 51 PHE D N 1
ATOM 4816 C CA . PHE D 1 51 ? 32.68473 34.67416 9.85203 1.000 46.25543 51 PHE D CA 1
ATOM 4817 C C . PHE D 1 51 ? 31.77678 35.06620 8.69782 1.000 45.61782 51 PHE D C 1
ATOM 4818 O O . PHE D 1 51 ? 31.17277 36.14238 8.71883 1.000 54.30599 51 PHE D O 1
ATOM 4826 N N . LYS D 1 52 ? 31.67003 34.19131 7.69873 1.000 53.65819 52 LYS D N 1
ATOM 4827 C CA . LYS D 1 52 ? 30.87994 34.52805 6.51946 1.000 64.35456 52 LYS D CA 1
ATOM 4828 C C . LYS D 1 52 ? 29.37479 34.53303 6.80207 1.000 59.27343 52 LYS D C 1
ATOM 4829 O O . LYS D 1 52 ? 28.63131 35.26593 6.14007 1.000 66.94869 52 LYS D O 1
ATOM 4831 N N . ASN D 1 53 ? 28.90832 33.74560 7.77307 1.000 45.39922 53 ASN D N 1
ATOM 4832 C CA . ASN D 1 53 ? 27.47771 33.54462 7.97715 1.000 55.80024 53 ASN D CA 1
ATOM 4833 C C . ASN D 1 53 ? 27.23932 32.94169 9.35636 1.000 52.90369 53 ASN D C 1
ATOM 4834 O O . ASN D 1 53 ? 28.17952 32.63407 10.09430 1.000 44.40253 53 ASN D O 1
ATOM 4839 N N . LYS D 1 54 ? 25.95302 32.78285 9.69403 1.000 58.44393 54 LYS D N 1
ATOM 4840 C CA . LYS D 1 54 ? 25.57234 32.17557 10.96979 1.000 48.84448 54 LYS D CA 1
ATOM 4841 C C . LYS D 1 54 ? 26.07133 30.74051 11.07904 1.000 44.70041 54 LYS D C 1
ATOM 4842 O O . LYS D 1 54 ? 26.42206 30.27408 12.17205 1.000 45.77980 54 LYS D O 1
ATOM 4848 N N . GLU D 1 55 ? 26.04330 30.00526 9.96882 1.000 44.73148 55 GLU D N 1
ATOM 4849 C CA . GLU D 1 55 ? 26.54453 28.63754 9.95828 1.000 51.70983 55 GLU D CA 1
ATOM 4850 C C . GLU D 1 55 ? 27.94940 28.56712 10.54191 1.000 55.35321 55 GLU D C 1
ATOM 4851 O O . GLU D 1 55 ? 28.22960 27.74303 11.41820 1.000 46.43132 55 GLU D O 1
ATOM 4857 N N . ASP D 1 56 ? 28.83465 29.47563 10.10981 1.000 58.11248 56 ASP D N 1
ATOM 4858 C CA . ASP D 1 56 ? 30.23208 29.39711 10.52808 1.000 48.63558 56 ASP D CA 1
ATOM 4859 C C . ASP D 1 56 ? 30.41643 29.79796 11.98094 1.000 42.18628 56 ASP D C 1
ATOM 4860 O O . ASP D 1 56 ? 31.25880 29.21809 12.67539 1.000 52.15947 56 ASP D O 1
ATOM 4865 N N . LEU D 1 57 ? 29.60480 30.72907 12.47938 1.000 44.96490 57 LEU D N 1
ATOM 4866 C CA . LEU D 1 57 ? 29.63319 31.03027 13.90636 1.000 45.33539 57 LEU D CA 1
ATOM 4867 C C . LEU D 1 57 ? 29.16498 29.83468 14.72800 1.000 44.55305 57 LEU D C 1
ATOM 4868 O O . LEU D 1 57 ? 29.78598 29.47935 15.73734 1.000 46.31431 57 LEU D O 1
ATOM 4873 N N . PHE D 1 58 ? 28.05153 29.21767 14.32596 1.000 51.55970 58 PHE D N 1
ATOM 4874 C CA . PHE D 1 58 ? 27.58675 28.00596 14.99503 1.000 46.99622 58 PHE D CA 1
ATOM 4875 C C . PHE D 1 58 ? 28.64589 26.90887 14.93963 1.000 45.16868 58 PHE D C 1
ATOM 4876 O O . PHE D 1 58 ? 28.90949 26.22638 15.94117 1.000 44.06112 58 PHE D O 1
ATOM 4884 N N . ASP D 1 59 ? 29.26941 26.73379 13.77159 1.000 38.61068 59 ASP D N 1
ATOM 4885 C CA . ASP D 1 59 ? 30.33461 25.74575 13.62591 1.000 45.37223 59 ASP D CA 1
ATOM 4886 C C . ASP D 1 59 ? 31.49023 26.02186 14.58447 1.000 47.39251 59 ASP D C 1
ATOM 4887 O O . ASP D 1 59 ? 32.00814 25.10038 15.22663 1.000 41.59956 59 ASP D O 1
ATOM 4892 N N . ALA D 1 60 ? 31.88998 27.29025 14.71781 1.000 46.28181 60 ALA D N 1
ATOM 4893 C CA . ALA D 1 60 ? 32.97963 27.61897 15.62916 1.000 42.05481 60 ALA D CA 1
ATOM 4894 C C . ALA D 1 60 ? 32.58361 27.36731 17.07821 1.000 52.50867 60 ALA D C 1
ATOM 4895 O O . ALA D 1 60 ? 33.39888 26.87719 17.87056 1.000 49.37105 60 ALA D O 1
ATOM 4897 N N . LEU D 1 61 ? 31.33036 27.67722 17.44246 1.000 43.05649 61 LEU D N 1
ATOM 4898 C CA . LEU D 1 61 ? 30.87330 27.40259 18.80214 1.000 43.34889 61 LEU D CA 1
ATOM 4899 C C . LEU D 1 61 ? 30.90325 25.91275 19.07739 1.000 42.66669 61 LEU D C 1
ATOM 4900 O O . LEU D 1 61 ? 31.38952 25.46009 20.12057 1.000 43.62470 61 LEU D O 1
ATOM 4905 N N . PHE D 1 62 ? 30.37420 25.14101 18.13228 1.000 36.92522 62 PHE D N 1
ATOM 4906 C CA . PHE D 1 62 ? 30.40693 23.69506 18.20865 1.000 49.68877 62 PHE D CA 1
ATOM 4907 C C . PHE D 1 62 ? 31.83945 23.22117 18.42824 1.000 48.94675 62 PHE D C 1
ATOM 4908 O O . PHE D 1 62 ? 32.11109 22.37030 19.28504 1.000 45.43973 62 PHE D O 1
ATOM 4916 N N . GLN D 1 63 ? 32.78103 23.80818 17.67787 1.000 40.47691 63 GLN D N 1
ATOM 4917 C CA . GLN D 1 63 ? 34.17719 23.40262 17.78744 1.000 39.07449 63 GLN D CA 1
ATOM 4918 C C . GLN D 1 63 ? 34.73749 23.73099 19.16726 1.000 47.19561 63 GLN D C 1
ATOM 4919 O O . GLN D 1 63 ? 35.53163 22.96192 19.72758 1.000 45.22320 63 GLN D O 1
ATOM 4925 N N . ARG D 1 64 ? 34.34438 24.87607 19.73005 1.000 42.91078 64 ARG D N 1
ATOM 4926 C CA . ARG D 1 64 ? 34.81058 25.23448 21.06692 1.000 39.81889 64 ARG D CA 1
ATOM 4927 C C . ARG D 1 64 ? 34.29092 24.26072 22.12486 1.000 39.37881 64 ARG D C 1
ATOM 4928 O O . ARG D 1 64 ? 34.99631 23.94857 23.09184 1.000 46.33867 64 ARG D O 1
ATOM 4930 N N . ILE D 1 65 ? 33.04469 23.80946 21.99085 1.000 40.21082 65 ILE D N 1
ATOM 4931 C CA . ILE D 1 65 ? 32.52932 22.80547 22.91724 1.000 43.86642 65 ILE D CA 1
ATOM 4932 C C . ILE D 1 65 ? 33.36542 21.53718 22.82511 1.000 40.56612 65 ILE D C 1
ATOM 4933 O O . ILE D 1 65 ? 33.80303 20.97582 23.83830 1.000 44.20623 65 ILE D O 1
ATOM 4938 N N . CYS D 1 66 ? 33.62871 21.08585 21.60394 1.000 40.21561 66 CYS D N 1
ATOM 4939 C CA . CYS D 1 66 ? 34.40108 19.86047 21.44097 1.000 54.47303 66 CYS D CA 1
ATOM 4940 C C . CYS D 1 66 ? 35.84658 20.05329 21.89137 1.000 55.67561 66 CYS D C 1
ATOM 4941 O O . CYS D 1 66 ? 36.43865 19.14812 22.49423 1.000 58.62132 66 CYS D O 1
ATOM 4944 N N . ASP D 1 67 ? 36.41822 21.23967 21.65680 1.000 58.06693 67 ASP D N 1
ATOM 4945 C CA . ASP D 1 67 ? 37.77339 21.49677 22.14238 1.000 54.19416 67 ASP D CA 1
ATOM 4946 C C . ASP D 1 67 ? 37.82320 21.47625 23.66481 1.000 58.25632 67 ASP D C 1
ATOM 4947 O O . ASP D 1 67 ? 38.76564 20.92534 24.25105 1.000 56.77577 67 ASP D O 1
ATOM 4952 N N . ASP D 1 68 ? 36.82016 22.07909 24.32569 1.000 50.24793 68 ASP D N 1
ATOM 4953 C CA . ASP D 1 68 ? 36.78529 22.04920 25.78775 1.000 51.19611 68 ASP D CA 1
ATOM 4954 C C . ASP D 1 68 ? 36.75901 20.61649 26.29095 1.000 45.71699 68 ASP D C 1
ATOM 4955 O O . ASP D 1 68 ? 37.50311 20.25671 27.21159 1.000 47.41549 68 ASP D O 1
ATOM 4960 N N . ILE D 1 69 ? 35.92465 19.77978 25.67049 1.000 46.37495 69 ILE D N 1
ATOM 4961 C CA . ILE D 1 69 ? 35.79008 18.39406 26.09722 1.000 51.66804 69 ILE D CA 1
ATOM 4962 C C . ILE D 1 69 ? 37.09457 17.63270 25.85701 1.000 54.85442 69 ILE D C 1
ATOM 4963 O O . ILE D 1 69 ? 37.55453 16.87993 26.72320 1.000 50.84722 69 ILE D O 1
ATOM 4968 N N . GLU D 1 70 ? 37.73803 17.85307 24.70429 1.000 50.56586 70 GLU D N 1
ATOM 4969 C CA . GLU D 1 70 ? 38.97071 17.12581 24.39391 1.000 55.33293 70 GLU D CA 1
ATOM 4970 C C . GLU D 1 70 ? 40.14323 17.58350 25.25361 1.000 56.03161 70 GLU D C 1
ATOM 4971 O O . GLU D 1 70 ? 40.99541 16.76925 25.62499 1.000 68.07410 70 GLU D O 1
ATOM 4977 N N . ASN D 1 71 ? 40.21659 18.87259 25.58614 1.000 60.68308 71 ASN D N 1
ATOM 4978 C CA . ASN D 1 71 ? 41.32580 19.32762 26.41731 1.000 55.99408 71 ASN D CA 1
ATOM 4979 C C . ASN D 1 71 ? 41.17255 18.92547 27.87213 1.000 67.02270 71 ASN D C 1
ATOM 4980 O O . ASN D 1 71 ? 42.09886 19.14857 28.65445 1.000 75.10460 71 ASN D O 1
ATOM 4985 N N . CYS D 1 72 ? 40.05807 18.29668 28.24350 1.000 75.78884 72 CYS D N 1
ATOM 4986 C CA . CYS D 1 72 ? 39.88065 17.76222 29.58557 1.000 82.07534 72 CYS D CA 1
ATOM 4987 C C . CYS D 1 72 ? 40.03910 16.25515 29.65104 1.000 81.21591 72 CYS D C 1
ATOM 4988 O O . CYS D 1 72 ? 40.44672 15.73790 30.69195 1.000 80.98314 72 CYS D O 1
ATOM 4991 N N . ILE D 1 73 ? 39.72100 15.54238 28.56563 1.000 80.85771 73 ILE D N 1
ATOM 4992 C CA . ILE D 1 73 ? 39.97946 14.10637 28.50679 1.000 81.25473 73 ILE D CA 1
ATOM 4993 C C . ILE D 1 73 ? 41.46281 13.82794 28.69001 1.000 85.09349 73 ILE D C 1
ATOM 4994 O O . ILE D 1 73 ? 41.84643 12.79220 29.24991 1.000 88.60989 73 ILE D O 1
ATOM 4999 N N . ALA D 1 74 ? 42.31813 14.75464 28.24718 1.000 84.86022 74 ALA D N 1
ATOM 5000 C CA . ALA D 1 74 ? 43.75299 14.61857 28.46657 1.000 85.62862 74 ALA D CA 1
ATOM 5001 C C . ALA D 1 74 ? 44.09420 14.70199 29.95022 1.000 97.33328 74 ALA D C 1
ATOM 5002 O O . ALA D 1 74 ? 44.87180 13.88953 30.46632 1.000 108.31676 74 ALA D O 1
ATOM 5004 N N . GLN D 1 75 ? 43.51970 15.67450 30.65240 1.000 94.46255 75 GLN D N 1
ATOM 5005 C CA . GLN D 1 75 ? 43.78427 15.86326 32.07662 1.000 92.27990 75 GLN D CA 1
ATOM 5006 C C . GLN D 1 75 ? 43.26372 14.69155 32.90910 1.000 90.17076 75 GLN D C 1
ATOM 5007 O O . GLN D 1 75 ? 42.17502 14.16916 32.66154 1.000 84.39061 75 GLN D O 1
ATOM 5009 N N . SER D 1 84 ? 40.59125 4.43906 27.25856 1.000 77.84941 84 SER D N 1
ATOM 5010 C CA . SER D 1 84 ? 40.34522 3.92887 28.60020 1.000 76.93059 84 SER D CA 1
ATOM 5011 C C . SER D 1 84 ? 38.86213 3.94703 28.94850 1.000 79.92957 84 SER D C 1
ATOM 5012 O O . SER D 1 84 ? 38.16245 4.96224 28.81012 1.000 64.95381 84 SER D O 1
ATOM 5015 N N . TRP D 1 85 ? 38.38973 2.79582 29.41577 1.000 83.69049 85 TRP D N 1
ATOM 5016 C CA . TRP D 1 85 ? 36.99125 2.67240 29.78653 1.000 71.77259 85 TRP D CA 1
ATOM 5017 C C . TRP D 1 85 ? 36.65984 3.51932 31.01013 1.000 70.62580 85 TRP D C 1
ATOM 5018 O O . TRP D 1 85 ? 35.53571 4.01935 31.12873 1.000 59.63124 85 TRP D O 1
ATOM 5029 N N . THR D 1 86 ? 37.62435 3.69925 31.91725 1.000 65.90987 86 THR D N 1
ATOM 5030 C CA . THR D 1 86 ? 37.41101 4.54256 33.09046 1.000 60.12062 86 THR D CA 1
ATOM 5031 C C . THR D 1 86 ? 37.38759 6.02445 32.72494 1.000 61.04503 86 THR D C 1
ATOM 5032 O O . THR D 1 86 ? 36.57422 6.78828 33.26105 1.000 62.83223 86 THR D O 1
ATOM 5036 N N . VAL D 1 87 ? 38.24928 6.44684 31.79774 1.000 53.33777 87 VAL D N 1
ATOM 5037 C CA . VAL D 1 87 ? 38.25705 7.84683 31.37479 1.000 52.49137 87 VAL D CA 1
ATOM 5038 C C . VAL D 1 87 ? 36.93837 8.20481 30.69886 1.000 55.25845 87 VAL D C 1
ATOM 5039 O O . VAL D 1 87 ? 36.41949 9.31830 30.85894 1.000 57.42764 87 VAL D O 1
ATOM 5043 N N . PHE D 1 88 ? 36.37897 7.26838 29.93005 1.000 53.55060 88 PHE D N 1
ATOM 5044 C CA . PHE D 1 88 ? 35.09389 7.50025 29.28073 1.000 53.99584 88 PHE D CA 1
ATOM 5045 C C . PHE D 1 88 ? 34.01390 7.83658 30.30503 1.000 52.73403 88 PHE D C 1
ATOM 5046 O O . PHE D 1 88 ? 33.28747 8.82419 30.14968 1.000 50.24845 88 PHE D O 1
ATOM 5054 N N . ARG D 1 89 ? 33.94659 7.06480 31.39580 1.000 54.22146 89 ARG D N 1
ATOM 5055 C CA . ARG D 1 89 ? 32.99243 7.35257 32.46256 1.000 51.43281 89 ARG D CA 1
ATOM 5056 C C . ARG D 1 89 ? 33.19105 8.76143 33.01337 1.000 51.68904 89 ARG D C 1
ATOM 5057 O O . ARG D 1 89 ? 32.24647 9.55815 33.06968 1.000 47.21256 89 ARG D O 1
ATOM 5065 N N . HIS D 1 90 ? 34.42981 9.10039 33.38111 1.000 51.33531 90 HIS D N 1
ATOM 5066 C CA . HIS D 1 90 ? 34.70719 10.43201 33.90740 1.000 50.02301 90 HIS D CA 1
ATOM 5067 C C . HIS D 1 90 ? 34.33030 11.51236 32.90306 1.000 53.98958 90 HIS D C 1
ATOM 5068 O O . HIS D 1 90 ? 33.80612 12.56897 33.28291 1.000 49.14257 90 HIS D O 1
ATOM 5075 N N . THR D 1 91 ? 34.57924 11.26163 31.61473 1.000 49.48989 91 THR D N 1
ATOM 5076 C CA . THR D 1 91 ? 34.22647 12.23925 30.59012 1.000 43.81963 91 THR D CA 1
ATOM 5077 C C . THR D 1 91 ? 32.71933 12.48303 30.55918 1.000 48.00755 91 THR D C 1
ATOM 5078 O O . THR D 1 91 ? 32.26967 13.63095 30.43877 1.000 45.56532 91 THR D O 1
ATOM 5082 N N . LEU D 1 92 ? 31.92337 11.41398 30.67381 1.000 44.04211 92 LEU D N 1
ATOM 5083 C CA . LEU D 1 92 ? 30.46864 11.56171 30.65926 1.000 41.46545 92 LEU D CA 1
ATOM 5084 C C . LEU D 1 92 ? 29.97790 12.27702 31.90889 1.000 44.66818 92 LEU D C 1
ATOM 5085 O O . LEU D 1 92 ? 29.11517 13.16041 31.83106 1.000 46.38013 92 LEU D O 1
ATOM 5090 N N . LEU D 1 93 ? 30.50948 11.90134 33.07124 1.000 45.43515 93 LEU D N 1
ATOM 5091 C CA . LEU D 1 93 ? 30.14919 12.58836 34.30558 1.000 46.28272 93 LEU D CA 1
ATOM 5092 C C . LEU D 1 93 ? 30.53440 14.06188 34.26377 1.000 49.14002 93 LEU D C 1
ATOM 5093 O O . LEU D 1 93 ? 29.76841 14.92572 34.71339 1.000 47.47755 93 LEU D O 1
ATOM 5098 N N . HIS D 1 94 ? 31.73255 14.36855 33.76042 1.000 48.04335 94 HIS D N 1
ATOM 5099 C CA . HIS D 1 94 ? 32.16010 15.76342 33.67222 1.000 51.18544 94 HIS D CA 1
ATOM 5100 C C . HIS D 1 94 ? 31.32449 16.54608 32.66241 1.000 42.61268 94 HIS D C 1
ATOM 5101 O O . HIS D 1 94 ? 31.05658 17.73785 32.86493 1.000 40.85985 94 HIS D O 1
ATOM 5108 N N . PHE D 1 95 ? 30.90467 15.89773 31.57566 1.000 40.15064 95 PHE D N 1
ATOM 5109 C CA . PHE D 1 95 ? 30.05317 16.56384 30.59851 1.000 38.83468 95 PHE D CA 1
ATOM 5110 C C . PHE D 1 95 ? 28.79467 17.12563 31.25507 1.000 48.32943 95 PHE D C 1
ATOM 5111 O O . PHE D 1 95 ? 28.36973 18.24646 30.95315 1.000 44.49971 95 PHE D O 1
ATOM 5119 N N . PHE D 1 96 ? 28.15521 16.33988 32.12013 1.000 46.29102 96 PHE D N 1
ATOM 5120 C CA . PHE D 1 96 ? 26.89717 16.78956 32.70853 1.000 50.89912 96 PHE D CA 1
ATOM 5121 C C . PHE D 1 96 ? 27.10345 17.80446 33.82377 1.000 44.72945 96 PHE D C 1
ATOM 5122 O O . PHE D 1 96 ? 26.28223 18.71469 33.97373 1.000 43.29563 96 PHE D O 1
ATOM 5130 N N . GLU D 1 97 ? 28.21270 17.70405 34.56209 1.000 46.95455 97 GLU D N 1
ATOM 5131 C CA . GLU D 1 97 ? 28.57376 18.75145 35.51350 1.000 49.53352 97 GLU D CA 1
ATOM 5132 C C . GLU D 1 97 ? 28.77710 20.07996 34.79789 1.000 51.10561 97 GLU D C 1
ATOM 5133 O O . GLU D 1 97 ? 28.35486 21.13266 35.28858 1.000 52.98973 97 GLU D O 1
ATOM 5139 N N . ARG D 1 98 ? 29.43662 20.04653 33.63829 1.000 52.01873 98 ARG D N 1
ATOM 5140 C CA . ARG D 1 98 ? 29.74232 21.26515 32.89899 1.000 47.74041 98 ARG D CA 1
ATOM 5141 C C . ARG D 1 98 ? 28.47838 21.93135 32.37034 1.000 48.77249 98 ARG D C 1
ATOM 5142 O O . ARG D 1 98 ? 28.40466 23.16648 32.30833 1.000 42.68436 98 ARG D O 1
ATOM 5150 N N . LEU D 1 99 ? 27.45437 21.13661 32.04308 1.000 46.30851 99 LEU D N 1
ATOM 5151 C CA . LEU D 1 99 ? 26.16707 21.70039 31.64522 1.000 46.74562 99 LEU D CA 1
ATOM 5152 C C . LEU D 1 99 ? 25.58596 22.61215 32.72193 1.000 45.28242 99 LEU D C 1
ATOM 5153 O O . LEU D 1 99 ? 24.86377 23.56571 32.40710 1.000 49.59145 99 LEU D O 1
ATOM 5158 N N . GLN D 1 100 ? 25.88464 22.34033 33.99143 1.000 44.94595 100 GLN D N 1
ATOM 5159 C CA . GLN D 1 100 ? 25.34562 23.13875 35.07956 1.000 47.92810 100 GLN D CA 1
ATOM 5160 C C . GLN D 1 100 ? 26.28313 24.22636 35.57404 1.000 48.98245 100 GLN D C 1
ATOM 5161 O O . GLN D 1 100 ? 25.81241 25.19379 36.18023 1.000 62.17755 100 GLN D O 1
ATOM 5167 N N . SER D 1 101 ? 27.58199 24.12144 35.31142 1.000 45.10772 101 SER D N 1
ATOM 5168 C CA . SER D 1 101 ? 28.52690 25.06751 35.88547 1.000 51.19324 101 SER D CA 1
ATOM 5169 C C . SER D 1 101 ? 29.12691 26.01230 34.86187 1.000 48.11508 101 SER D C 1
ATOM 5170 O O . SER D 1 101 ? 29.66527 27.05266 35.24449 1.000 55.58824 101 SER D O 1
ATOM 5173 N N . ASN D 1 102 ? 29.02836 25.68326 33.58480 1.000 48.38454 102 ASN D N 1
ATOM 5174 C CA . ASN D 1 102 ? 29.66420 26.42832 32.51018 1.000 46.70018 102 ASN D CA 1
ATOM 5175 C C . ASN D 1 102 ? 28.58797 27.09763 31.65959 1.000 52.02536 102 ASN D C 1
ATOM 5176 O O . ASN D 1 102 ? 27.79346 26.41707 31.00381 1.000 56.32509 102 ASN D O 1
ATOM 5181 N N . ASP D 1 103 ? 28.57383 28.43531 31.67022 1.000 53.76848 103 ASP D N 1
ATOM 5182 C CA . ASP D 1 103 ? 27.53878 29.17782 30.95790 1.000 52.71011 103 ASP D CA 1
ATOM 5183 C C . ASP D 1 103 ? 27.59861 28.93649 29.45521 1.000 49.18153 103 ASP D C 1
ATOM 5184 O O . ASP D 1 103 ? 26.55810 28.90629 28.78800 1.000 40.68145 103 ASP D O 1
ATOM 5186 N N . ILE D 1 104 ? 28.79804 28.75887 28.90046 1.000 37.53173 104 ILE D N 1
ATOM 5187 C CA . ILE D 1 104 ? 28.89807 28.53088 27.46584 1.000 39.97845 104 ILE D CA 1
ATOM 5188 C C . ILE D 1 104 ? 28.35046 27.15654 27.10158 1.000 44.08708 104 ILE D C 1
ATOM 5189 O O . ILE D 1 104 ? 27.65587 26.99531 26.08827 1.000 41.51575 104 ILE D O 1
ATOM 5194 N N . HIS D 1 105 ? 28.66804 26.13802 27.90745 1.000 36.38860 105 HIS D N 1
ATOM 5195 C CA . HIS D 1 105 ? 28.18151 24.79658 27.60132 1.000 38.25046 105 HIS D CA 1
ATOM 5196 C C . HIS D 1 105 ? 26.67968 24.68424 27.83205 1.000 30.77643 105 HIS D C 1
ATOM 5197 O O . HIS D 1 105 ? 25.97816 24.01546 27.06359 1.000 39.58660 105 HIS D O 1
ATOM 5204 N N . TYR D 1 106 ? 26.17604 25.33603 28.87826 1.000 31.24948 106 TYR D N 1
ATOM 5205 C CA . TYR D 1 106 ? 24.73609 25.34785 29.12018 1.000 41.89719 106 TYR D CA 1
ATOM 5206 C C . TYR D 1 106 ? 23.98829 25.98475 27.96128 1.000 37.43285 106 TYR D C 1
ATOM 5207 O O . TYR D 1 106 ? 23.09724 25.36868 27.36958 1.000 35.34703 106 TYR D O 1
ATOM 5216 N N . LYS D 1 107 ? 24.37936 27.20286 27.58897 1.000 38.43521 107 LYS D N 1
ATOM 5217 C CA . LYS D 1 107 ? 23.64780 27.92293 26.55702 1.000 37.29787 107 LYS D CA 1
ATOM 5218 C C . LYS D 1 107 ? 23.75580 27.21457 25.21656 1.000 43.35799 107 LYS D C 1
ATOM 5219 O O . LYS D 1 107 ? 22.77439 27.16096 24.46413 1.000 46.71703 107 LYS D O 1
ATOM 5225 N N . PHE D 1 108 ? 24.93642 26.66471 24.89545 1.000 41.93837 108 PHE D N 1
ATOM 5226 C CA . PHE D 1 108 ? 25.11029 26.02290 23.59481 1.000 35.74982 108 PHE D CA 1
ATOM 5227 C C . PHE D 1 108 ? 24.23037 24.78993 23.45585 1.000 28.06734 108 PHE D C 1
ATOM 5228 O O . PHE D 1 108 ? 23.62928 24.56351 22.40028 1.000 35.49779 108 PHE D O 1
ATOM 5236 N N . HIS D 1 109 ? 24.22632 23.92110 24.46851 1.000 32.71933 109 HIS D N 1
ATOM 5237 C CA . HIS D 1 109 ? 23.40117 22.71739 24.36866 1.000 33.80072 109 HIS D CA 1
ATOM 5238 C C . HIS D 1 109 ? 21.92023 23.05907 24.52718 1.000 37.07489 109 HIS D C 1
ATOM 5239 O O . HIS D 1 109 ? 21.06015 22.36854 23.97258 1.000 42.50420 109 HIS D O 1
ATOM 5246 N N . ASN D 1 110 ? 21.60555 24.12081 25.26538 1.000 34.54022 110 ASN D N 1
ATOM 5247 C CA . ASN D 1 110 ? 20.23509 24.62817 25.27344 1.000 35.90928 110 ASN D CA 1
ATOM 5248 C C . ASN D 1 110 ? 19.79803 25.00178 23.85889 1.000 42.84163 110 ASN D C 1
ATOM 5249 O O . ASN D 1 110 ? 18.74271 24.56344 23.38551 1.000 42.04875 110 ASN D O 1
ATOM 5254 N N . ILE D 1 111 ? 20.64511 25.75354 23.14464 1.000 35.78413 111 ILE D N 1
ATOM 5255 C CA . ILE D 1 111 ? 20.33316 26.17453 21.77713 1.000 32.91172 111 ILE D CA 1
ATOM 5256 C C . ILE D 1 111 ? 20.15111 24.96446 20.87787 1.000 35.67440 111 ILE D C 1
ATOM 5257 O O . ILE D 1 111 ? 19.24313 24.92035 20.04099 1.000 44.68565 111 ILE D O 1
ATOM 5262 N N . LEU D 1 112 ? 21.06366 23.99672 20.98720 1.000 33.65162 112 LEU D N 1
ATOM 5263 C CA . LEU D 1 112 ? 21.04938 22.83052 20.11153 1.000 33.41231 112 LEU D CA 1
ATOM 5264 C C . LEU D 1 112 ? 19.76406 22.02613 20.27258 1.000 31.73906 112 LEU D C 1
ATOM 5265 O O . LEU D 1 112 ? 19.16838 21.58963 19.28727 1.000 35.76514 112 LEU D O 1
ATOM 5270 N N . PHE D 1 113 ? 19.32697 21.81562 21.50786 1.000 29.41050 113 PHE D N 1
ATOM 5271 C CA . PHE D 1 113 ? 18.15944 20.97700 21.76409 1.000 36.99991 113 PHE D CA 1
ATOM 5272 C C . PHE D 1 113 ? 16.83311 21.72754 21.69218 1.000 40.89389 113 PHE D C 1
ATOM 5273 O O . PHE D 1 113 ? 15.81637 21.12342 21.32778 1.000 47.61276 113 PHE D O 1
ATOM 5281 N N . LEU D 1 114 ? 16.80696 23.01961 22.03387 1.000 36.70914 114 LEU D N 1
ATOM 5282 C CA . LEU D 1 114 ? 15.55485 23.74873 22.20935 1.000 41.41788 114 LEU D CA 1
ATOM 5283 C C . LEU D 1 114 ? 15.36236 24.95402 21.29206 1.000 45.92579 114 LEU D C 1
ATOM 5284 O O . LEU D 1 114 ? 14.23453 25.45589 21.19973 1.000 47.12707 114 LEU D O 1
ATOM 5289 N N . LYS D 1 115 ? 16.40647 25.44374 20.62242 1.000 37.10391 115 LYS D N 1
ATOM 5290 C CA . LYS D 1 115 ? 16.28568 26.68635 19.86263 1.000 47.23805 115 LYS D CA 1
ATOM 5291 C C . LYS D 1 115 ? 16.92656 26.54902 18.50011 1.000 43.48571 115 LYS D C 1
ATOM 5292 O O . LYS D 1 115 ? 17.56181 27.48123 17.99892 1.000 45.49455 115 LYS D O 1
ATOM 5298 N N . CYS D 1 116 ? 16.75140 25.38636 17.86436 1.000 39.92811 116 CYS D N 1
ATOM 5299 C CA . CYS D 1 116 ? 17.40685 25.13280 16.58322 1.000 40.19008 116 CYS D CA 1
ATOM 5300 C C . CYS D 1 116 ? 16.50284 24.18747 15.78707 1.000 46.14136 116 CYS D C 1
ATOM 5301 O O . CYS D 1 116 ? 16.77526 22.99462 15.62424 1.000 45.62725 116 CYS D O 1
ATOM 5304 N N . GLU D 1 117 ? 15.42413 24.74712 15.25865 1.000 42.04250 117 GLU D N 1
ATOM 5305 C CA . GLU D 1 117 ? 14.36627 23.94952 14.65759 1.000 43.90596 117 GLU D CA 1
ATOM 5306 C C . GLU D 1 117 ? 14.78706 23.45438 13.27858 1.000 50.25821 117 GLU D C 1
ATOM 5307 O O . GLU D 1 117 ? 15.57799 24.09384 12.57948 1.000 54.93733 117 GLU D O 1
ATOM 5313 N N . HIS D 1 118 ? 14.28153 22.27667 12.91011 1.000 50.62549 118 HIS D N 1
ATOM 5314 C CA . HIS D 1 118 ? 14.70314 21.60234 11.68007 1.000 53.96350 118 HIS D CA 1
ATOM 5315 C C . HIS D 1 118 ? 13.80520 22.02442 10.51774 1.000 56.74081 118 HIS D C 1
ATOM 5316 O O . HIS D 1 118 ? 13.03804 21.24557 9.95580 1.000 59.96315 118 HIS D O 1
ATOM 5323 N N . THR D 1 119 ? 13.93075 23.29328 10.15872 1.000 62.45739 119 THR D N 1
ATOM 5324 C CA . THR D 1 119 ? 13.23058 23.88880 9.03267 1.000 62.47793 119 THR D CA 1
ATOM 5325 C C . THR D 1 119 ? 14.20859 24.12197 7.88881 1.000 64.37592 119 THR D C 1
ATOM 5326 O O . THR D 1 119 ? 15.42405 23.99054 8.04687 1.000 67.06869 119 THR D O 1
ATOM 5330 N N . GLU D 1 120 ? 13.65651 24.44730 6.71480 1.000 68.89026 120 GLU D N 1
ATOM 5331 C CA . GLU D 1 120 ? 14.50048 24.73797 5.55940 1.000 69.18871 120 GLU D CA 1
ATOM 5332 C C . GLU D 1 120 ? 15.40729 25.93738 5.80569 1.000 63.48187 120 GLU D C 1
ATOM 5333 O O . GLU D 1 120 ? 16.54420 25.96020 5.32245 1.000 60.18382 120 GLU D O 1
ATOM 5335 N N . GLN D 1 121 ? 14.94503 26.92402 6.57648 1.000 58.97716 121 GLN D N 1
ATOM 5336 C CA . GLN D 1 121 ? 15.79226 28.07712 6.86189 1.000 63.10106 121 GLN D CA 1
ATOM 5337 C C . GLN D 1 121 ? 17.06221 27.65080 7.58836 1.000 70.70198 121 GLN D C 1
ATOM 5338 O O . GLN D 1 121 ? 18.13826 28.21984 7.36455 1.000 74.63957 121 GLN D O 1
ATOM 5340 N N . ASN D 1 122 ? 16.96404 26.63372 8.44660 1.000 62.38019 122 ASN D N 1
ATOM 5341 C CA . ASN D 1 122 ? 18.10234 26.16733 9.22641 1.000 54.75267 122 ASN D CA 1
ATOM 5342 C C . ASN D 1 122 ? 18.79615 24.94760 8.62395 1.000 58.56096 122 ASN D C 1
ATOM 5343 O O . ASN D 1 122 ? 19.57852 24.29528 9.32376 1.000 60.11333 122 ASN D O 1
ATOM 5348 N N . ALA D 1 123 ? 18.55481 24.63870 7.34481 1.000 54.47072 123 ALA D N 1
ATOM 5349 C CA . ALA D 1 123 ? 19.08793 23.39856 6.78144 1.000 56.53283 123 ALA D CA 1
ATOM 5350 C C . ALA D 1 123 ? 20.60177 23.32226 6.92752 1.000 55.15099 123 ALA D C 1
ATOM 5351 O O . ALA D 1 123 ? 21.14898 22.26587 7.26943 1.000 55.24879 123 ALA D O 1
ATOM 5353 N N . ALA D 1 124 ? 21.28890 24.44859 6.73674 1.000 51.76706 124 ALA D N 1
ATOM 5354 C CA . ALA D 1 124 ? 22.74513 24.43566 6.74890 1.000 44.11103 124 ALA D CA 1
ATOM 5355 C C . ALA D 1 124 ? 23.29314 24.35351 8.16770 1.000 46.75066 124 ALA D C 1
ATOM 5356 O O . ALA D 1 124 ? 24.32120 23.70843 8.40458 1.000 45.64018 124 ALA D O 1
ATOM 5358 N N . VAL D 1 125 ? 22.63703 25.01382 9.12073 1.000 43.08040 125 VAL D N 1
ATOM 5359 C CA . VAL D 1 125 ? 23.00747 24.82544 10.51713 1.000 49.67159 125 VAL D CA 1
ATOM 5360 C C . VAL D 1 125 ? 22.81158 23.36702 10.92017 1.000 44.83289 125 VAL D C 1
ATOM 5361 O O . VAL D 1 125 ? 23.64222 22.78891 11.63248 1.000 51.94615 125 VAL D O 1
ATOM 5365 N N . ILE D 1 126 ? 21.70981 22.74972 10.47962 1.000 52.35453 126 ILE D N 1
ATOM 5366 C CA . ILE D 1 126 ? 21.46165 21.35000 10.82122 1.000 48.02014 126 ILE D CA 1
ATOM 5367 C C . ILE D 1 126 ? 22.54437 20.45831 10.23348 1.000 44.08429 126 ILE D C 1
ATOM 5368 O O . ILE D 1 126 ? 23.04087 19.54291 10.89885 1.000 42.79453 126 ILE D O 1
ATOM 5373 N N . ALA D 1 127 ? 22.97399 20.74896 9.00543 1.000 47.34618 127 ALA D N 1
ATOM 5374 C CA . ALA D 1 127 ? 24.05979 19.97682 8.41414 1.000 51.09607 127 ALA D CA 1
ATOM 5375 C C . ALA D 1 127 ? 25.32696 20.09378 9.25106 1.000 54.12906 127 ALA D C 1
ATOM 5376 O O . ALA D 1 127 ? 26.05049 19.10423 9.44057 1.000 44.76165 127 ALA D O 1
ATOM 5378 N N . ILE D 1 128 ? 25.60365 21.29640 9.76740 1.000 49.37871 128 ILE D N 1
ATOM 5379 C CA . ILE D 1 128 ? 26.75047 21.49514 10.64964 1.000 46.04949 128 ILE D CA 1
ATOM 5380 C C . ILE D 1 128 ? 26.59510 20.68687 11.93069 1.000 53.28253 128 ILE D C 1
ATOM 5381 O O . ILE D 1 128 ? 27.53866 20.02644 12.37913 1.000 69.45598 128 ILE D O 1
ATOM 5386 N N . ALA D 1 129 ? 25.40984 20.73139 12.54721 1.000 43.63582 129 ALA D N 1
ATOM 5387 C CA . ALA D 1 129 ? 25.19184 19.92662 13.74756 1.000 45.60455 129 ALA D CA 1
ATOM 5388 C C . ALA D 1 129 ? 25.39288 18.44131 13.46843 1.000 46.26935 129 ALA D C 1
ATOM 5389 O O . ALA D 1 129 ? 26.03230 17.73665 14.25796 1.000 43.28864 129 ALA D O 1
ATOM 5391 N N . ARG D 1 130 ? 24.86200 17.94887 12.34671 1.000 38.91524 130 ARG D N 1
ATOM 5392 C CA . ARG D 1 130 ? 25.00687 16.53481 12.02364 1.000 53.60726 130 ARG D CA 1
ATOM 5393 C C . ARG D 1 130 ? 26.46448 16.15674 11.80028 1.000 54.02544 130 ARG D C 1
ATOM 5394 O O . ARG D 1 130 ? 26.88767 15.05468 12.17505 1.000 47.77116 130 ARG D O 1
ATOM 5402 N N . LYS D 1 131 ? 27.25141 17.06712 11.23471 1.000 50.05411 131 LYS D N 1
ATOM 5403 C CA . LYS D 1 131 ? 28.67037 16.79402 11.03489 1.000 51.53908 131 LYS D CA 1
ATOM 5404 C C . LYS D 1 131 ? 29.37987 16.58504 12.36630 1.000 57.12446 131 LYS D C 1
ATOM 5405 O O . LYS D 1 131 ? 30.22387 15.69015 12.49497 1.000 57.39479 131 LYS D O 1
ATOM 5411 N N . HIS D 1 132 ? 29.04668 17.39664 13.37352 1.000 52.74192 132 HIS D N 1
ATOM 5412 C CA . HIS D 1 132 ? 29.67265 17.23432 14.67968 1.000 57.29999 132 HIS D CA 1
ATOM 5413 C C . HIS D 1 132 ? 29.11209 16.04135 15.44344 1.000 51.18777 132 HIS D C 1
ATOM 5414 O O . HIS D 1 132 ? 29.84096 15.41447 16.22077 1.000 53.35516 132 HIS D O 1
ATOM 5421 N N . GLN D 1 133 ? 27.83835 15.70790 15.23680 1.000 53.91069 133 GLN D N 1
ATOM 5422 C CA . GLN D 1 133 ? 27.30152 14.48905 15.82945 1.000 51.89601 133 GLN D CA 1
ATOM 5423 C C . GLN D 1 133 ? 28.02943 13.26908 15.29653 1.000 45.92212 133 GLN D C 1
ATOM 5424 O O . GLN D 1 133 ? 28.34285 12.34779 16.05782 1.000 48.82833 133 GLN D O 1
ATOM 5430 N N . ALA D 1 134 ? 28.32210 13.25818 13.98923 1.000 42.33122 134 ALA D N 1
ATOM 5431 C CA . ALA D 1 134 ? 29.05979 12.15205 13.38575 1.000 54.82250 134 ALA D CA 1
ATOM 5432 C C . ALA D 1 134 ? 30.43424 11.99593 14.01256 1.000 61.25714 134 ALA D C 1
ATOM 5433 O O . ALA D 1 134 ? 30.93760 10.87454 14.14089 1.000 55.59944 134 ALA D O 1
ATOM 5435 N N . ILE D 1 135 ? 31.05742 13.10815 14.39098 1.000 62.47968 135 ILE D N 1
ATOM 5436 C CA . ILE D 1 135 ? 32.36164 13.05583 15.03724 1.000 60.12268 135 ILE D CA 1
ATOM 5437 C C . ILE D 1 135 ? 32.25269 12.39221 16.40887 1.000 59.48187 135 ILE D C 1
ATOM 5438 O O . ILE D 1 135 ? 33.05726 11.51980 16.75755 1.000 59.46039 135 ILE D O 1
ATOM 5443 N N . TRP D 1 136 ? 31.26139 12.79392 17.21192 1.000 55.05308 136 TRP D N 1
ATOM 5444 C CA . TRP D 1 136 ? 31.06877 12.12815 18.49662 1.000 57.49944 136 TRP D CA 1
ATOM 5445 C C . TRP D 1 136 ? 30.80168 10.63586 18.31728 1.000 52.62804 136 TRP D C 1
ATOM 5446 O O . TRP D 1 136 ? 31.23967 9.82090 19.13894 1.000 48.41363 136 TRP D O 1
ATOM 5457 N N . ARG D 1 137 ? 30.05124 10.25963 17.27555 1.000 45.63833 137 ARG D N 1
ATOM 5458 C CA . ARG D 1 137 ? 29.79120 8.84313 17.02101 1.000 53.31377 137 ARG D CA 1
ATOM 5459 C C . ARG D 1 137 ? 31.08454 8.06800 16.79772 1.000 53.44883 137 ARG D C 1
ATOM 5460 O O . ARG D 1 137 ? 31.29487 7.00246 17.38984 1.000 55.69345 137 ARG D O 1
ATOM 5462 N N . GLU D 1 138 ? 31.96371 8.58413 15.93603 1.000 56.00354 138 GLU D N 1
ATOM 5463 C CA . GLU D 1 138 ? 33.21432 7.88541 15.66077 1.000 52.37276 138 GLU D CA 1
ATOM 5464 C C . GLU D 1 138 ? 34.06661 7.77263 16.91565 1.000 43.33186 138 GLU D C 1
ATOM 5465 O O . GLU D 1 138 ? 34.70596 6.74091 17.14757 1.000 50.86487 138 GLU D O 1
ATOM 5467 N N . LYS D 1 139 ? 34.06488 8.80705 17.75526 1.000 42.11595 139 LYS D N 1
ATOM 5468 C CA . LYS D 1 139 ? 34.89197 8.76458 18.95826 1.000 56.08812 139 LYS D CA 1
ATOM 5469 C C . LYS D 1 139 ? 34.35016 7.76120 19.96462 1.000 55.49643 139 LYS D C 1
ATOM 5470 O O . LYS D 1 139 ? 35.12689 7.05391 20.62266 1.000 47.93094 139 LYS D O 1
ATOM 5476 N N . ILE D 1 140 ? 33.02051 7.68108 20.09147 1.000 55.34924 140 ILE D N 1
ATOM 5477 C CA . ILE D 1 140 ? 32.41880 6.66915 20.95199 1.000 54.16152 140 ILE D CA 1
ATOM 5478 C C . ILE D 1 140 ? 32.70746 5.28119 20.40659 1.000 46.97991 140 ILE D C 1
ATOM 5479 O O . ILE D 1 140 ? 33.02970 4.35941 21.16416 1.000 48.16652 140 ILE D O 1
ATOM 5484 N N . THR D 1 141 ? 32.62003 5.11029 19.08353 1.000 48.41227 141 THR D N 1
ATOM 5485 C CA . THR D 1 141 ? 32.92306 3.80839 18.49680 1.000 48.97500 141 THR D CA 1
ATOM 5486 C C . THR D 1 141 ? 34.36892 3.41265 18.75552 1.000 54.38414 141 THR D C 1
ATOM 5487 O O . THR D 1 141 ? 34.65728 2.24047 19.03743 1.000 60.72799 141 THR D O 1
ATOM 5491 N N . ALA D 1 142 ? 35.29481 4.38156 18.68289 1.000 53.71120 142 ALA D N 1
ATOM 5492 C CA . ALA D 1 142 ? 36.69702 4.07511 18.96059 1.000 54.60812 142 ALA D CA 1
ATOM 5493 C C . ALA D 1 142 ? 36.88152 3.68843 20.41961 1.000 57.52447 142 ALA D C 1
ATOM 5494 O O . ALA D 1 142 ? 37.64799 2.77349 20.72797 1.000 60.76330 142 ALA D O 1
ATOM 5496 N N . VAL D 1 143 ? 36.17802 4.36670 21.33455 1.000 58.55812 143 VAL D N 1
ATOM 5497 C CA . VAL D 1 143 ? 36.25217 3.98185 22.74187 1.000 54.17729 143 VAL D CA 1
ATOM 5498 C C . VAL D 1 143 ? 35.75501 2.55575 22.93316 1.000 50.84753 143 VAL D C 1
ATOM 5499 O O . VAL D 1 143 ? 36.36268 1.76462 23.66557 1.000 63.15570 143 VAL D O 1
ATOM 5503 N N . LEU D 1 144 ? 34.66450 2.19405 22.25273 1.000 51.54943 144 LEU D N 1
ATOM 5504 C CA . LEU D 1 144 ? 34.12203 0.84475 22.37915 1.000 49.18501 144 LEU D CA 1
ATOM 5505 C C . LEU D 1 144 ? 35.09570 -0.19946 21.83406 1.000 60.92258 144 LEU D C 1
ATOM 5506 O O . LEU D 1 144 ? 35.25574 -1.27225 22.42725 1.000 57.37850 144 LEU D O 1
ATOM 5511 N N . THR D 1 145 ? 35.74907 0.08982 20.70417 1.000 56.70028 145 THR D N 1
ATOM 5512 C CA . THR D 1 145 ? 36.72716 -0.85203 20.16722 1.000 61.75170 145 THR D CA 1
ATOM 5513 C C . THR D 1 145 ? 37.86914 -1.05505 21.15426 1.000 59.38859 145 THR D C 1
ATOM 5514 O O . THR D 1 145 ? 38.26314 -2.19144 21.43308 1.000 69.83875 145 THR D O 1
ATOM 5518 N N . GLU D 1 146 ? 38.38531 0.03967 21.72171 1.000 61.98290 146 GLU D N 1
ATOM 5519 C CA . GLU D 1 146 ? 39.44499 -0.05906 22.72227 1.000 69.10323 146 GLU D CA 1
ATOM 5520 C C . GLU D 1 146 ? 38.97391 -0.82158 23.95308 1.000 64.80893 146 GLU D C 1
ATOM 5521 O O . GLU D 1 146 ? 39.74296 -1.57755 24.55554 1.000 74.76241 146 GLU D O 1
ATOM 5527 N N . ALA D 1 147 ? 37.71207 -0.63814 24.34306 1.000 55.37262 147 ALA D N 1
ATOM 5528 C CA . ALA D 1 147 ? 37.20485 -1.33047 25.52545 1.000 65.46785 147 ALA D CA 1
ATOM 5529 C C . ALA D 1 147 ? 37.10430 -2.83253 25.29311 1.000 70.47218 147 ALA D C 1
ATOM 5530 O O . ALA D 1 147 ? 37.35995 -3.62573 26.20642 1.000 75.15387 147 ALA D O 1
ATOM 5532 N N . VAL D 1 148 ? 36.73851 -3.24200 24.07862 1.000 68.82173 148 VAL D N 1
ATOM 5533 C CA . VAL D 1 148 ? 36.65553 -4.66511 23.77733 1.000 69.09661 148 VAL D CA 1
ATOM 5534 C C . VAL D 1 148 ? 38.04895 -5.26972 23.71606 1.000 72.03348 148 VAL D C 1
ATOM 5535 O O . VAL D 1 148 ? 38.30821 -6.32301 24.31079 1.000 72.58670 148 VAL D O 1
ATOM 5539 N N . GLU D 1 149 ? 38.97542 -4.59145 23.02516 1.000 76.14078 149 GLU D N 1
ATOM 5540 C CA . GLU D 1 149 ? 40.34793 -5.08135 22.91962 1.000 83.44506 149 GLU D CA 1
ATOM 5541 C C . GLU D 1 149 ? 41.05480 -5.07967 24.27197 1.000 82.64809 149 GLU D C 1
ATOM 5542 O O . GLU D 1 149 ? 41.96457 -5.88344 24.49116 1.000 91.05666 149 GLU D O 1
ATOM 5544 N N . ASN D 1 150 ? 40.64834 -4.20319 25.18991 1.000 77.98733 150 ASN D N 1
ATOM 5545 C CA . ASN D 1 150 ? 41.22733 -4.13131 26.52732 1.000 71.89043 150 ASN D CA 1
ATOM 5546 C C . ASN D 1 150 ? 40.46813 -4.97614 27.55509 1.000 79.04519 150 ASN D C 1
ATOM 5547 O O . ASN D 1 150 ? 40.75715 -4.87720 28.75275 1.000 87.35805 150 ASN D O 1
ATOM 5552 N N . GLN D 1 151 ? 39.50016 -5.78655 27.11553 1.000 84.13782 151 GLN D N 1
ATOM 5553 C CA . GLN D 1 151 ? 38.72745 -6.70402 27.95818 1.000 86.61316 151 GLN D CA 1
ATOM 5554 C C . GLN D 1 151 ? 37.82106 -5.98765 28.95636 1.000 72.71072 151 GLN D C 1
ATOM 5555 O O . GLN D 1 151 ? 37.41343 -6.58272 29.96046 1.000 72.49702 151 GLN D O 1
ATOM 5557 N N . ASP D 1 152 ? 37.49386 -4.71784 28.70681 1.000 66.19865 152 ASP D N 1
ATOM 5558 C CA . ASP D 1 152 ? 36.51733 -4.01023 29.53073 1.000 74.57155 152 ASP D CA 1
ATOM 5559 C C . ASP D 1 152 ? 35.07973 -4.27366 29.10283 1.000 71.22360 152 ASP D C 1
ATOM 5560 O O . ASP D 1 152 ? 34.15971 -4.06268 29.89954 1.000 78.30197 152 ASP D O 1
ATOM 5565 N N . LEU D 1 153 ? 34.87309 -4.69153 27.86022 1.000 69.57480 153 LEU D N 1
ATOM 5566 C CA . LEU D 1 153 ? 33.57202 -5.05589 27.32367 1.000 61.97481 153 LEU D CA 1
ATOM 5567 C C . LEU D 1 153 ? 33.70162 -6.40359 26.63311 1.000 66.01513 153 LEU D C 1
ATOM 5568 O O . LEU D 1 153 ? 34.79088 -6.79064 26.20567 1.000 63.69743 153 LEU D O 1
ATOM 5573 N N . ALA D 1 154 ? 32.58593 -7.12320 26.53577 1.000 65.26880 154 ALA D N 1
ATOM 5574 C CA . ALA D 1 154 ? 32.62008 -8.46190 25.96107 1.000 70.96122 154 ALA D CA 1
ATOM 5575 C C . ALA D 1 154 ? 33.09941 -8.42059 24.51436 1.000 69.22801 154 ALA D C 1
ATOM 5576 O O . ALA D 1 154 ? 32.90196 -7.43433 23.79955 1.000 61.34094 154 ALA D O 1
ATOM 5578 N N . ASP D 1 155 ? 33.75801 -9.50889 24.09275 1.000 71.92617 155 ASP D N 1
ATOM 5579 C CA . ASP D 1 155 ? 34.27946 -9.58510 22.73085 1.000 71.25168 155 ASP D CA 1
ATOM 5580 C C . ASP D 1 155 ? 33.15622 -9.58954 21.69707 1.000 69.15604 155 ASP D C 1
ATO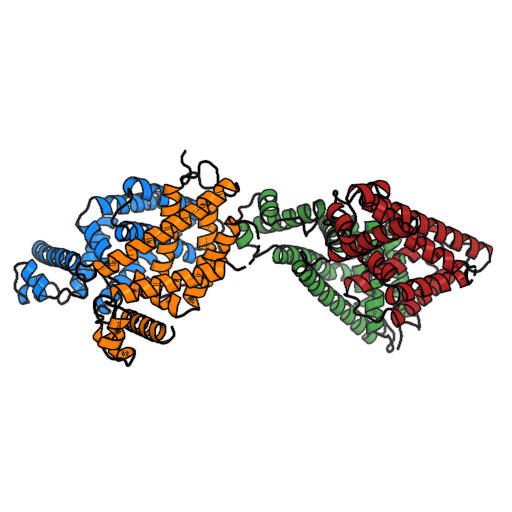M 5581 O O . ASP D 1 155 ? 33.36512 -9.16172 20.55624 1.000 78.37268 155 ASP D O 1
ATOM 5583 N N . ASP D 1 156 ? 31.97602 -10.09691 22.05457 1.000 64.15073 156 ASP D N 1
ATOM 5584 C CA . ASP D 1 156 ? 30.82882 -10.09742 21.15469 1.000 65.41910 156 ASP D CA 1
ATOM 5585 C C . ASP D 1 156 ? 29.87336 -8.93224 21.43100 1.000 61.89680 156 ASP D C 1
ATOM 5586 O O . ASP D 1 156 ? 28.66933 -9.05452 21.19164 1.000 64.80918 156 ASP D O 1
ATOM 5591 N N . LEU D 1 157 ? 30.37683 -7.82457 21.98234 1.000 57.46793 157 LEU D N 1
ATOM 5592 C CA . LEU D 1 157 ? 29.56867 -6.61430 22.11277 1.000 60.69926 157 LEU D CA 1
ATOM 5593 C C . LEU D 1 157 ? 29.10551 -6.11528 20.75065 1.000 67.27809 157 LEU D C 1
ATOM 5594 O O . LEU D 1 157 ? 29.90153 -5.99048 19.81822 1.000 69.99168 157 LEU D O 1
ATOM 5599 N N . ASP D 1 158 ? 27.81415 -5.80394 20.64281 1.000 60.31752 158 ASP D N 1
ATOM 5600 C CA . ASP D 1 158 ? 27.27855 -5.21134 19.41919 1.000 60.86728 158 ASP D CA 1
ATOM 5601 C C . ASP D 1 158 ? 27.58452 -3.71803 19.45662 1.000 60.42643 158 ASP D C 1
ATOM 5602 O O . ASP D 1 158 ? 26.84277 -2.92446 20.04014 1.000 64.75775 158 ASP D O 1
ATOM 5607 N N . LYS D 1 159 ? 28.70209 -3.33517 18.83120 1.000 60.52504 159 LYS D N 1
ATOM 5608 C CA . LYS D 1 159 ? 29.15607 -1.94637 18.88848 1.000 59.17129 159 LYS D CA 1
ATOM 5609 C C . LYS D 1 159 ? 28.18024 -1.00058 18.19844 1.000 47.15918 159 LYS D C 1
ATOM 5610 O O . LYS D 1 159 ? 27.99747 0.13578 18.64319 1.000 50.01565 159 LYS D O 1
ATOM 5616 N N . GLU D 1 160 ? 27.58861 -1.42452 17.08033 1.000 53.24306 160 GLU D N 1
ATOM 5617 C CA . GLU D 1 160 ? 26.68035 -0.54208 16.35345 1.000 54.65223 160 GLU D CA 1
ATOM 5618 C C . GLU D 1 160 ? 25.45919 -0.20498 17.19691 1.000 55.28876 160 GLU D C 1
ATOM 5619 O O . GLU D 1 160 ? 25.06718 0.96558 17.30340 1.000 58.35598 160 GLU D O 1
ATOM 5621 N N . THR D 1 161 ? 24.84456 -1.21927 17.81551 1.000 42.06178 161 THR D N 1
ATOM 5622 C CA . THR D 1 161 ? 23.70831 -0.94761 18.69383 1.000 39.42994 161 THR D CA 1
ATOM 5623 C C . THR D 1 161 ? 24.16025 -0.21984 19.95220 1.000 43.21398 161 THR D C 1
ATOM 5624 O O . THR D 1 161 ? 23.43745 0.63651 20.47974 1.000 48.81023 161 THR D O 1
ATOM 5628 N N . ALA D 1 162 ? 25.35410 -0.54903 20.45174 1.000 44.94136 162 ALA D N 1
ATOM 5629 C CA . ALA D 1 162 ? 25.82587 0.07115 21.68508 1.000 45.73602 162 ALA D CA 1
ATOM 5630 C C . ALA D 1 162 ? 25.97363 1.57892 21.53376 1.000 42.24152 162 ALA D C 1
ATOM 5631 O O . ALA D 1 162 ? 25.59932 2.33567 22.44121 1.000 43.26833 162 ALA D O 1
ATOM 5633 N N . VAL D 1 163 ? 26.50392 2.04244 20.39564 1.000 44.75205 163 VAL D N 1
ATOM 5634 C CA . VAL D 1 163 ? 26.67338 3.48635 20.20523 1.000 48.83306 163 VAL D CA 1
ATOM 5635 C C . VAL D 1 163 ? 25.31650 4.18519 20.10032 1.000 50.98915 163 VAL D C 1
ATOM 5636 O O . VAL D 1 163 ? 25.14058 5.29318 20.61640 1.000 47.67190 163 VAL D O 1
ATOM 5640 N N . ILE D 1 164 ? 24.35907 3.58978 19.37759 1.000 47.59547 164 ILE D N 1
ATOM 5641 C CA . ILE D 1 164 ? 23.00160 4.13208 19.37690 1.000 44.70693 164 ILE D CA 1
ATOM 5642 C C . ILE D 1 164 ? 22.47101 4.1841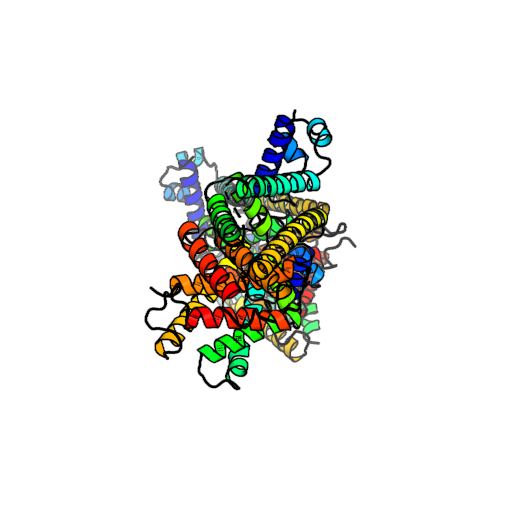7 20.79649 1.000 42.57653 164 ILE D C 1
ATOM 5643 O O . ILE D 1 164 ? 21.89474 5.19198 21.22796 1.000 38.41390 164 ILE D O 1
ATOM 5648 N N . PHE D 1 165 ? 22.67998 3.10172 21.55406 1.000 47.94558 165 PHE D N 1
ATOM 5649 C CA . PHE D 1 165 ? 22.23887 3.05023 22.94364 1.000 43.40267 165 PHE D CA 1
ATOM 5650 C C . PHE D 1 165 ? 22.87526 4.16113 23.77496 1.000 42.91236 165 PHE D C 1
ATOM 5651 O O . PHE D 1 165 ? 22.19182 4.83578 24.55142 1.000 37.37603 165 PHE D O 1
ATOM 5659 N N . ILE D 1 166 ? 24.18792 4.37050 23.62384 1.000 41.85054 166 ILE D N 1
ATOM 5660 C CA . ILE D 1 166 ? 24.85993 5.40140 24.41604 1.000 37.06636 166 ILE D CA 1
ATOM 5661 C C . ILE D 1 166 ? 24.33614 6.78268 24.05514 1.000 35.19904 166 ILE D C 1
ATOM 5662 O O . ILE D 1 166 ? 23.94904 7.56659 24.93100 1.000 38.37177 166 ILE D O 1
ATOM 5667 N N . LYS D 1 167 ? 24.27921 7.09617 22.75934 1.000 37.95557 167 LYS D N 1
ATOM 5668 C CA . LYS D 1 167 ? 23.84153 8.43603 22.36733 1.000 39.92942 167 LYS D CA 1
ATOM 5669 C C . LYS D 1 167 ? 22.38259 8.68196 22.73677 1.000 41.69400 167 LYS D C 1
ATOM 5670 O O . LYS D 1 167 ? 22.03073 9.76790 23.20990 1.000 39.15647 167 LYS D O 1
ATOM 5676 N N . SER D 1 168 ? 21.52455 7.68215 22.53954 1.000 40.65851 168 SER D N 1
ATOM 5677 C CA . SER D 1 168 ? 20.12238 7.81998 22.91482 1.000 38.99614 168 SER D CA 1
ATOM 5678 C C . SER D 1 168 ? 19.97792 8.07543 24.41204 1.000 38.32567 168 SER D C 1
ATOM 5679 O O . SER D 1 168 ? 19.20775 8.94918 24.83203 1.000 41.85606 168 SER D O 1
ATOM 5682 N N . THR D 1 169 ? 20.74608 7.35743 25.23231 1.000 38.89614 169 THR D N 1
ATOM 5683 C CA . THR D 1 169 ? 20.69595 7.57212 26.67558 1.000 44.91163 169 THR D CA 1
ATOM 5684 C C . THR D 1 169 ? 21.11142 8.99395 27.04191 1.000 46.45303 169 THR D C 1
ATOM 5685 O O . THR D 1 169 ? 20.44956 9.65695 27.85185 1.000 52.81315 169 THR D O 1
ATOM 5689 N N . LEU D 1 170 ? 22.21590 9.47891 26.45959 1.000 36.89360 170 LEU D N 1
ATOM 5690 C CA . LEU D 1 170 ? 22.71882 10.81030 26.79641 1.000 39.34237 170 LEU D CA 1
ATOM 5691 C C . LEU D 1 170 ? 21.77621 11.89766 26.27739 1.000 38.71846 170 LEU D C 1
ATOM 5692 O O . LEU D 1 170 ? 21.43653 12.84018 27.00456 1.000 35.58873 170 LEU D O 1
ATOM 5697 N N . ASP D 1 171 ? 21.34304 11.77272 25.01594 1.000 33.23640 171 ASP D N 1
ATOM 5698 C CA . ASP D 1 171 ? 20.43808 12.74870 24.41633 1.000 35.87567 171 ASP D CA 1
ATOM 5699 C C . ASP D 1 171 ? 19.13495 12.83731 25.18979 1.000 40.84916 171 ASP D C 1
ATOM 5700 O O . ASP D 1 171 ? 18.59695 13.93125 25.38481 1.000 34.62345 171 ASP D O 1
ATOM 5705 N N . GLY D 1 172 ? 18.60960 11.68802 25.62066 1.000 37.28633 172 GLY D N 1
ATOM 5706 C CA . GLY D 1 172 ? 17.36407 11.68583 26.36266 1.000 40.21286 172 GLY D CA 1
ATOM 5707 C C . GLY D 1 172 ? 17.46518 12.46392 27.64742 1.000 41.23729 172 GLY D C 1
ATOM 5708 O O . GLY D 1 172 ? 16.54864 13.20889 28.00767 1.000 40.00189 172 GLY D O 1
ATOM 5709 N N . LEU D 1 173 ? 18.59232 12.33045 28.34170 1.000 38.68492 173 LEU D N 1
ATOM 5710 C CA . LEU D 1 173 ? 18.77502 13.06320 29.58200 1.000 39.52286 173 LEU D CA 1
ATOM 5711 C C . LEU D 1 173 ? 18.86840 14.56181 29.31905 1.000 46.24645 173 LEU D C 1
ATOM 5712 O O . LEU D 1 173 ? 18.21162 15.36092 29.99875 1.000 41.14587 173 LEU D O 1
ATOM 5717 N N . ILE D 1 174 ? 19.62425 14.95349 28.29286 1.000 36.91444 174 ILE D N 1
ATOM 5718 C CA . ILE D 1 174 ? 19.75971 16.36846 27.96395 1.000 43.26702 174 ILE D CA 1
ATOM 5719 C C . ILE D 1 174 ? 18.40753 16.95290 27.55563 1.000 37.39109 174 ILE D C 1
ATOM 5720 O O . ILE D 1 174 ? 17.98592 18.00320 28.06274 1.000 37.05390 174 ILE D O 1
ATOM 5725 N N . TRP D 1 175 ? 17.72648 16.29256 26.61131 1.000 32.13288 175 TRP D N 1
ATOM 5726 C CA . TRP D 1 175 ? 16.39175 16.72210 26.19356 1.000 37.80227 175 TRP D CA 1
ATOM 5727 C C . TRP D 1 175 ? 15.44858 16.84518 27.37730 1.000 40.95821 175 TRP D C 1
ATOM 5728 O O . TRP D 1 175 ? 14.78229 17.86824 27.54026 1.000 40.03118 175 TRP D O 1
ATOM 5739 N N . ARG D 1 176 ? 15.38320 15.80050 28.21075 1.000 38.27349 176 ARG D N 1
ATOM 5740 C CA . ARG D 1 176 ? 14.50722 15.81187 29.37708 1.000 36.49333 176 ARG D CA 1
ATOM 5741 C C . ARG D 1 176 ? 14.80677 17.00136 30.28367 1.000 45.61122 176 ARG D C 1
ATOM 5742 O O . ARG D 1 176 ? 13.89354 17.70822 30.72808 1.000 41.06758 176 ARG D O 1
ATOM 5750 N N . TRP D 1 177 ? 16.08761 17.25678 30.54757 1.000 43.02852 177 TRP D N 1
ATOM 5751 C CA . TRP D 1 177 ? 16.44667 18.33120 31.47104 1.000 47.84827 177 TRP D CA 1
ATOM 5752 C C . TRP D 1 177 ? 16.07554 19.70087 30.90794 1.000 48.96468 177 TRP D C 1
ATOM 5753 O O . TRP D 1 177 ? 15.44051 20.51384 31.58742 1.000 48.65021 177 TRP D O 1
ATOM 5764 N N . PHE D 1 178 ? 16.48102 19.97976 29.67055 1.000 43.66008 178 PHE D N 1
ATOM 5765 C CA . PHE D 1 178 ? 16.17009 21.26511 29.06324 1.000 39.15892 178 PHE D CA 1
ATOM 5766 C C . PHE D 1 178 ? 14.67800 21.41682 28.80605 1.000 46.37239 178 PHE D C 1
ATOM 5767 O O . PHE D 1 178 ? 14.08618 22.44382 29.14921 1.000 48.19672 178 PHE D O 1
ATOM 5775 N N . SER D 1 179 ? 14.04258 20.39849 28.22320 1.000 44.30274 179 SER D N 1
ATOM 5776 C CA . SER D 1 179 ? 12.64845 20.56987 27.82126 1.000 49.39548 179 SER D CA 1
ATOM 5777 C C . SER D 1 179 ? 11.73168 20.74788 29.02513 1.000 45.90607 179 SER D C 1
ATOM 5778 O O . SER D 1 179 ? 10.70378 21.42255 28.92077 1.000 51.28705 179 SER D O 1
ATOM 5781 N N . SER D 1 180 ? 12.09840 20.17460 30.17167 1.000 47.34324 180 SER D N 1
ATOM 5782 C CA . SER D 1 180 ? 11.35800 20.33163 31.41507 1.000 56.03456 180 SER D CA 1
ATOM 5783 C C . SER D 1 180 ? 11.65287 21.64577 32.12576 1.000 53.62660 180 SER D C 1
ATOM 5784 O O . SER D 1 180 ? 11.15654 21.84288 33.23802 1.000 58.04907 180 SER D O 1
ATOM 5787 N N . GLY D 1 181 ? 12.49791 22.50564 31.56427 1.000 53.40852 181 GLY D N 1
ATOM 5788 C CA . GLY D 1 181 ? 12.89671 23.69165 32.30302 1.000 51.14068 181 GLY D CA 1
ATOM 5789 C C . GLY D 1 181 ? 13.79438 23.37656 33.47920 1.000 45.12895 181 GLY D C 1
ATOM 5790 O O . GLY D 1 181 ? 13.69150 24.02740 34.52656 1.000 39.04565 181 GLY D O 1
ATOM 5791 N N . GLU D 1 182 ? 14.65586 22.36878 33.34188 1.000 40.75357 182 GLU D N 1
ATOM 5792 C CA . GLU D 1 182 ? 15.57592 21.95822 34.40241 1.000 38.03159 182 GLU D CA 1
ATOM 5793 C C . GLU D 1 182 ? 14.83025 21.64659 35.69804 1.000 41.30298 182 GLU D C 1
ATOM 5794 O O . GLU D 1 182 ? 15.23889 22.03793 36.79362 1.000 38.77411 182 GLU D O 1
ATOM 5800 N N . SER D 1 183 ? 13.74544 20.87826 35.57336 1.000 49.58672 183 SER D N 1
ATOM 5801 C CA . SER D 1 183 ? 12.85652 20.65308 36.70714 1.000 50.47084 183 SER D CA 1
ATOM 5802 C C . SER D 1 183 ? 13.33708 19.55472 37.64019 1.000 42.08321 183 SER D C 1
ATOM 5803 O O . SER D 1 183 ? 12.64137 19.24547 38.61072 1.000 55.26392 183 SER D O 1
ATOM 5806 N N . PHE D 1 184 ? 14.49682 18.96028 37.38798 1.000 42.95174 184 PHE D N 1
ATOM 5807 C CA . PHE D 1 184 ? 15.06914 17.99222 38.31088 1.000 42.99648 184 PHE D CA 1
ATOM 5808 C C . PHE D 1 184 ? 16.55619 18.27811 38.47471 1.000 49.80216 184 PHE D C 1
ATOM 5809 O O . PHE D 1 184 ? 17.16805 18.99201 37.67954 1.000 42.76824 184 PHE D O 1
ATOM 5817 N N . ASP D 1 185 ? 17.11626 17.74477 39.55170 1.000 49.97574 185 ASP D N 1
ATOM 5818 C CA . ASP D 1 185 ? 18.51776 17.95606 39.88505 1.000 51.28752 185 ASP D CA 1
ATOM 5819 C C . ASP D 1 185 ? 19.39070 17.11746 38.95198 1.000 53.74947 185 ASP D C 1
ATOM 5820 O O . ASP D 1 185 ? 19.52215 15.90511 39.14564 1.000 50.49696 185 ASP D O 1
ATOM 5825 N N . LEU D 1 186 ? 20.02490 17.76522 37.96341 1.000 51.19369 186 LEU D N 1
ATOM 5826 C CA . LEU D 1 186 ? 20.88193 17.04163 37.02253 1.000 48.20798 186 LEU D CA 1
ATOM 5827 C C . LEU D 1 186 ? 22.11976 16.48132 37.71051 1.000 48.43126 186 LEU D C 1
ATOM 5828 O O . LEU D 1 186 ? 22.58742 15.39557 37.35108 1.000 51.98854 186 LEU D O 1
ATOM 5833 N N . GLY D 1 187 ? 22.63406 17.18831 38.72194 1.000 43.44826 187 GLY D N 1
ATOM 5834 C CA . GLY D 1 187 ? 23.80484 16.71670 39.43903 1.000 43.38970 187 GLY D CA 1
ATOM 5835 C C . GLY D 1 187 ? 23.57677 15.39992 40.15218 1.000 49.99041 187 GLY D C 1
ATOM 5836 O O . GLY D 1 187 ? 24.51183 14.61866 40.33094 1.000 52.42328 187 GLY D O 1
ATOM 5837 N N . LYS D 1 188 ? 22.34217 15.13696 40.57645 1.000 51.00697 188 LYS D N 1
ATOM 5838 C CA . LYS D 1 188 ? 22.02462 13.85943 41.19777 1.000 52.52859 188 LYS D CA 1
ATOM 5839 C C . LYS D 1 188 ? 21.49801 12.84234 40.19431 1.000 61.51269 188 LYS D C 1
ATOM 5840 O O . LYS D 1 188 ? 21.70534 11.63507 40.37868 1.000 79.04391 188 LYS D O 1
ATOM 5842 N N . THR D 1 189 ? 20.85096 13.30446 39.11914 1.000 51.20579 189 THR D N 1
ATOM 5843 C CA . THR D 1 189 ? 20.23457 12.39299 38.15718 1.000 47.29603 189 THR D CA 1
ATOM 5844 C C . THR D 1 189 ? 21.23756 11.86119 37.13880 1.000 50.02302 189 THR D C 1
ATOM 5845 O O . THR D 1 189 ? 21.19878 10.67279 36.78968 1.000 47.82007 189 THR D O 1
ATOM 5849 N N . ALA D 1 190 ? 22.11971 12.71922 36.62523 1.000 41.29476 190 ALA D N 1
ATOM 5850 C CA . ALA D 1 190 ? 23.03035 12.27111 35.57576 1.000 45.89831 190 ALA D CA 1
ATOM 5851 C C . ALA D 1 190 ? 23.95290 11.13491 36.01832 1.000 47.41500 190 ALA D C 1
ATOM 5852 O O . ALA D 1 190 ? 24.09508 10.16784 35.25617 1.000 44.04949 190 ALA D O 1
ATOM 5854 N N . PRO D 1 191 ? 24.57395 11.17043 37.20786 1.000 45.42616 191 PRO D N 1
ATOM 5855 C CA . PRO D 1 191 ? 25.44225 10.03648 37.58729 1.000 50.04467 191 PRO D CA 1
ATOM 5856 C C . PRO D 1 191 ? 24.70784 8.70841 37.71394 1.000 48.30372 191 PRO D C 1
ATOM 5857 O O . PRO D 1 191 ? 25.27630 7.66033 37.38078 1.000 50.34034 191 PRO D O 1
ATOM 5861 N N . ARG D 1 192 ? 23.45204 8.71819 38.16339 1.000 55.20314 192 ARG D N 1
ATOM 5862 C CA . ARG D 1 192 ? 22.69469 7.47514 38.28012 1.000 45.52960 192 ARG D CA 1
ATOM 5863 C C . ARG D 1 192 ? 22.39707 6.87524 36.91142 1.000 41.84727 192 ARG D C 1
ATOM 5864 O O . ARG D 1 192 ? 22.57827 5.67031 36.69334 1.000 53.20757 192 ARG D O 1
ATOM 5872 N N . ILE D 1 193 ? 21.94207 7.70511 35.97700 1.000 36.49108 193 ILE D N 1
ATOM 5873 C CA . ILE D 1 193 ? 21.67027 7.25013 34.61747 1.000 39.61374 193 ILE D CA 1
ATOM 5874 C C . ILE D 1 193 ? 22.94456 6.76669 33.93327 1.000 41.31878 193 ILE D C 1
ATOM 5875 O O . ILE D 1 193 ? 22.93304 5.75861 33.21852 1.000 39.89359 193 ILE D O 1
ATOM 5880 N N . ILE D 1 194 ? 24.05580 7.48273 34.11476 1.000 36.90842 194 ILE D N 1
ATOM 5881 C CA . ILE D 1 194 ? 25.30929 7.04109 33.51170 1.000 45.01607 194 ILE D CA 1
ATOM 5882 C C . ILE D 1 194 ? 25.74226 5.70680 34.10070 1.000 44.42220 194 ILE D C 1
ATOM 5883 O O . ILE D 1 194 ? 26.15759 4.79649 33.37086 1.000 48.36450 194 ILE D O 1
ATOM 5888 N N . GLY D 1 195 ? 25.63887 5.56861 35.42709 1.000 40.29962 195 GLY D N 1
ATOM 5889 C CA . GLY D 1 195 ? 26.02234 4.31699 36.06258 1.000 47.29916 195 GLY D CA 1
ATOM 5890 C C . GLY D 1 195 ? 25.23616 3.13710 35.52753 1.000 51.05700 195 GLY D C 1
ATOM 5891 O O . GLY D 1 195 ? 25.80603 2.08202 35.21928 1.000 50.44546 195 GLY D O 1
ATOM 5892 N N . ILE D 1 196 ? 23.92304 3.31629 35.35788 1.000 48.66522 196 ILE D N 1
ATOM 5893 C CA . ILE D 1 196 ? 23.07605 2.27081 34.79456 1.000 40.54081 196 ILE D CA 1
ATOM 5894 C C . ILE D 1 196 ? 23.47794 1.95928 33.35687 1.000 43.16153 196 ILE D C 1
ATOM 5895 O O . ILE D 1 196 ? 23.54886 0.79071 32.95890 1.000 46.90483 196 ILE D O 1
ATOM 5900 N N . MET D 1 197 ? 23.71318 2.99551 32.54877 1.000 44.83326 197 MET D N 1
ATOM 5901 C CA . MET D 1 197 ? 24.14493 2.80144 31.16596 1.000 40.92421 197 MET D CA 1
ATOM 5902 C C . MET D 1 197 ? 25.43227 1.97030 31.11411 1.000 48.33103 197 MET D C 1
ATOM 5903 O O . MET D 1 197 ? 25.56373 1.04010 30.30885 1.000 44.58967 197 MET D O 1
ATOM 5908 N N . MET D 1 198 ? 26.39551 2.29107 31.98151 1.000 48.48866 198 MET D N 1
ATOM 5909 C CA . MET D 1 198 ? 27.67462 1.59128 31.92686 1.000 52.42581 198 MET D CA 1
ATOM 5910 C C . MET D 1 198 ? 27.50916 0.14373 32.36841 1.000 54.20833 198 MET D C 1
ATOM 5911 O O . MET D 1 198 ? 28.09318 -0.76430 31.76561 1.000 58.45784 198 MET D O 1
ATOM 5916 N N . ASP D 1 199 ? 26.65607 -0.09413 33.37024 1.000 50.82348 199 ASP D N 1
ATOM 5917 C CA . ASP D 1 199 ? 26.34095 -1.45966 33.77407 1.000 50.72959 199 ASP D CA 1
ATOM 5918 C C . ASP D 1 199 ? 25.74886 -2.24679 32.61471 1.000 55.57021 199 ASP D C 1
ATOM 5919 O O . ASP D 1 199 ? 26.15398 -3.38489 32.35042 1.000 61.98220 199 ASP D O 1
ATOM 5924 N N . ASN D 1 200 ? 24.79539 -1.64444 31.89829 1.000 49.08740 200 ASN D N 1
ATOM 5925 C CA . ASN D 1 200 ? 24.15739 -2.33471 30.78054 1.000 47.61510 200 ASN D CA 1
ATOM 5926 C C . ASN D 1 200 ? 25.16570 -2.64771 29.67971 1.000 46.25213 200 ASN D C 1
ATOM 5927 O O . ASN D 1 200 ? 25.13173 -3.73264 29.08779 1.000 50.60490 200 ASN D O 1
ATOM 5932 N N . LEU D 1 201 ? 26.04060 -1.68931 29.35657 1.000 44.47547 201 LEU D N 1
ATOM 5933 C CA . LEU D 1 201 ? 27.05598 -1.94079 28.33544 1.000 47.69273 201 LEU D CA 1
ATOM 5934 C C . LEU D 1 201 ? 27.91688 -3.14163 28.70722 1.000 55.43663 201 LEU D C 1
ATOM 5935 O O . LEU D 1 201 ? 28.28098 -3.94980 27.84551 1.000 59.83818 201 LEU D O 1
ATOM 5940 N N . GLU D 1 202 ? 28.21608 -3.29147 29.99380 1.000 56.50674 202 GLU D N 1
ATOM 5941 C CA . GLU D 1 202 ? 29.07710 -4.36277 30.46850 1.000 54.02555 202 GLU D CA 1
ATOM 5942 C C . GLU D 1 202 ? 28.34407 -5.69089 30.60214 1.000 59.18509 202 GLU D C 1
ATOM 5943 O O . GLU D 1 202 ? 28.95429 -6.74143 30.38018 1.000 58.46626 202 GLU D O 1
ATOM 5949 N N . ASN D 1 203 ? 27.05734 -5.68067 30.96975 1.000 51.38778 203 ASN D N 1
ATOM 5950 C CA . ASN D 1 203 ? 26.38873 -6.90884 31.38922 1.000 60.90772 203 ASN D CA 1
ATOM 5951 C C . ASN D 1 203 ? 25.15135 -7.28394 30.58163 1.000 61.02944 203 ASN D C 1
ATOM 5952 O O . ASN D 1 203 ? 24.85977 -8.47418 30.47424 1.000 69.16328 203 ASN D O 1
ATOM 5957 N N . HIS D 1 204 ? 24.41981 -6.32797 30.00118 1.000 62.00279 204 HIS D N 1
ATOM 5958 C CA . HIS D 1 204 ? 23.11354 -6.70541 29.46186 1.000 55.64970 204 HIS D CA 1
ATOM 5959 C C . HIS D 1 204 ? 23.24780 -7.49191 28.16149 1.000 52.87673 204 HIS D C 1
ATOM 5960 O O . HIS D 1 204 ? 23.89376 -7.02031 27.22461 1.000 47.33117 204 HIS D O 1
ATOM 5967 N N . PRO D 1 205 ? 22.56159 -8.63589 28.03544 1.000 57.61523 205 PRO D N 1
ATOM 5968 C CA . PRO D 1 205 ? 22.71479 -9.47125 26.83142 1.000 60.11318 205 PRO D CA 1
ATOM 5969 C C . PRO D 1 205 ? 22.13254 -8.87637 25.55568 1.000 59.24051 205 PRO D C 1
ATOM 5970 O O . PRO D 1 205 ? 22.54800 -9.30275 24.46783 1.000 63.14247 205 PRO D O 1
ATOM 5974 N N . CYS D 1 206 ? 21.19266 -7.92532 25.63404 1.000 47.36407 206 CYS D N 1
ATOM 5975 C CA . CYS D 1 206 ? 20.65877 -7.32429 24.41295 1.000 51.81082 206 CYS D CA 1
ATOM 5976 C C . CYS D 1 206 ? 21.69534 -6.49681 23.66543 1.000 55.10972 206 CYS D C 1
ATOM 5977 O O . CYS D 1 206 ? 21.46173 -6.12928 22.50820 1.000 56.83959 206 CYS D O 1
ATOM 5980 N N . LEU D 1 207 ? 22.81494 -6.16516 24.30072 1.000 46.80412 207 LEU D N 1
ATOM 5981 C CA . LEU D 1 207 ? 23.87948 -5.42902 23.64422 1.000 49.26420 207 LEU D CA 1
ATOM 5982 C C . LEU D 1 207 ? 25.00400 -6.34839 23.14550 1.000 49.12762 207 LEU D C 1
ATOM 5983 O O . LEU D 1 207 ? 26.07711 -5.85506 22.78918 1.000 55.48282 207 LEU D O 1
ATOM 5988 N N . ARG D 1 208 ? 24.76429 -7.66748 23.08554 1.000 46.48919 208 ARG D N 1
ATOM 5989 C CA . ARG D 1 208 ? 25.74269 -8.64926 22.60304 1.000 61.98719 208 ARG D CA 1
ATOM 5990 C C . ARG D 1 208 ? 25.41617 -9.21840 21.22325 1.000 77.54885 208 ARG D C 1
ATOM 5991 O O . ARG D 1 208 ? 25.66060 -10.39769 20.97583 1.000 91.18839 208 ARG D O 1
ATOM 5999 N N . ARG D 1 209 ? 24.88013 -8.41221 20.31092 1.000 90.45204 209 ARG D N 1
ATOM 6000 C CA . ARG D 1 209 ? 24.54029 -8.85360 18.93956 1.000 98.94972 209 ARG D CA 1
ATOM 6001 C C . ARG D 1 209 ? 23.94662 -10.26928 18.85579 1.000 95.00897 209 ARG D C 1
ATOM 6002 O O . ARG D 1 209 ? 24.62193 -11.24188 18.50712 1.000 81.25461 209 ARG D O 1
#

Solvent-accessible surface area: 32899 Å² total; per-residue (Å²): 120,84,72,50,26,68,100,6,18,52,9,0,2,83,6,0,61,169,22,0,0,9,60,5,44,68,108,73,0,4,77,64,7,70,49,95,57,51,46,4,146,198,72,22,49,31,38,45,59,0,0,50,26,0,8,44,74,2,17,77,34,15,105,126,101,84,59,23,55,90,16,96,95,47,13,56,86,32,3,51,20,1,87,93,42,98,28,2,50,41,0,13,9,1,30,12,13,18,8,9,38,15,95,134,3,57,47,4,34,60,35,4,51,52,18,37,60,77,70,108,63,89,15,46,62,35,0,60,29,1,29,118,93,165,51,7,28,89,67,1,23,54,97,15,0,3,24,11,0,20,4,22,25,18,0,0,8,14,17,14,4,13,27,51,63,87,26,93,1,44,69,15,3,60,24,7,2,25,2,2,10,55,8,0,57,102,17,47,2,0,57,187,105,86,73,81,91,102,2,22,59,10,0,2,80,16,0,64,70,86,0,0,11,49,3,45,62,105,68,0,4,75,68,7,69,49,90,57,48,42,3,148,213,60,8,132,57,41,15,43,0,0,42,20,2,6,80,32,2,6,64,52,16,81,114,65,49,91,123,105,35,54,13,34,69,17,53,54,34,14,33,33,28,5,113,29,0,98,98,53,63,55,0,47,44,0,12,10,1,29,14,10,17,10,9,45,12,92,123,3,59,67,7,34,59,34,5,50,53,6,38,40,67,70,133,63,78,16,51,60,40,0,61,42,0,28,84,88,162,46,7,30,98,59,12,40,71,73,34,0,8,41,12,0,20,3,26,24,19,0,0,9,12,18,10,4,14,26,54,60,88,29,92,1,46,53,12,1,56,46,5,1,10,2,2,12,5,10,0,33,83,24,101,54,0,62,79,117,119,70,48,86,48,102,0,30,81,9,0,1,83,19,0,63,66,79,0,0,36,59,4,46,31,72,58,0,4,149,71,12,70,30,49,24,7,4,2,50,88,57,12,72,67,40,47,35,0,0,50,18,6,6,86,32,2,21,58,56,10,66,121,33,39,82,76,14,39,89,96,22,99,44,33,26,17,23,30,20,100,48,27,13,61,55,30,4,86,15,1,86,71,49,101,67,2,46,39,1,11,8,0,15,11,10,16,8,14,36,17,97,91,3,59,48,4,15,60,38,9,99,55,12,36,48,114,78,85,122,41,14,51,59,31,0,63,94,0,32,92,88,92,50,4,31,98,76,14,43,69,68,18,0,3,23,12,0,14,3,26,27,13,0,0,8,13,21,14,6,4,6,40,61,80,25,74,2,38,134,13,2,58,80,6,2,26,2,2,12,52,9,1,57,95,22,94,63,0,79,117,106,94,80,65,25,45,105,5,30,84,10,0,4,80,15,0,58,69,86,0,0,36,56,4,42,62,94,55,0,4,135,66,9,67,52,94,61,48,43,6,145,213,69,20,49,53,38,38,56,0,1,32,25,4,8,83,31,3,11,55,56,10,77,113,47,75,95,120,74,21,84,61,17,74,111,26,12,47,77,29,4,101,18,0,86,100,48,64,62,1,51,47,1,13,8,0,24,13,12,18,9,11,44,15,92,87,3,60,52,1,24,62,20,3,108,102,6,36,62,74,60,30,64,84,16,50,52,37,0,61,104,3,36,93,104,91,56,8,27,90,68,4,22,75,70,16,0,20,35,14,0,23,4,25,26,19,0,0,8,6,12,13,2,12,24,41,61,86,27,92,1,40,50,10,2,60,69,10,2,20,4,2,0,50,10,1,50,100,18,102,46,0,69,193

B-factor: mean 55.46, std 15.34, range [25.26, 133.7]

Organism: Neisseria gonorrhoeae (NCBI:txid485)

Nearest PDB structures (foldseek):
  3vib-assembly1_B  TM=1.004E+00  e=2.024E-24  Neisseria gonorrhoeae
  8fw3-assembly2_B  TM=1.001E+00  e=8.783E-24  Neisseria gonorrhoeae
  3vib-assembly1_A  TM=9.967E-01  e=3.466E-23  Neisseria gonorrhoeae
  3vib-assembly2_D  TM=9.948E-01  e=4.392E-23  Neisseria gonorrhoeae
  8ssh-assembly1_C  TM=9.946E-01  e=7.050E-23  Neisseria gonorrhoeae